Protein AF-A0A535NZN7-F1 (afdb_monomer)

Mean predicted aligned error: 20.56 Å

pLDDT: mean 83.6, std 20.11, range [24.36, 98.88]

Solvent-accessible surface area (backbone atoms only — not comparable to full-atom values): 48746 Å² total; per-residue (Å²): 132,80,66,88,77,75,82,63,79,83,74,86,73,78,84,73,89,71,86,74,63,75,72,78,72,82,86,74,90,74,81,87,81,87,76,75,78,69,93,85,67,79,84,33,34,29,26,36,32,52,48,38,70,80,40,71,68,46,73,64,89,68,45,60,45,61,46,70,46,54,80,37,36,31,31,56,41,34,50,53,21,38,31,72,43,17,72,84,35,65,32,33,37,22,24,13,75,89,27,46,68,56,59,65,80,41,54,92,70,45,44,80,29,64,29,85,65,87,47,34,59,27,46,43,55,55,41,34,58,82,72,57,56,93,75,39,51,25,34,37,38,35,57,28,41,24,55,62,46,56,29,67,60,54,41,47,35,46,52,49,17,66,73,73,65,23,49,28,14,39,36,32,33,42,37,98,72,47,79,76,46,28,22,56,42,59,42,100,83,68,39,55,46,33,52,38,46,54,82,73,43,52,77,79,48,67,71,42,40,37,24,53,52,61,36,38,23,34,32,35,72,56,46,72,65,52,62,78,72,53,65,56,39,93,77,74,61,32,22,47,50,53,52,52,36,46,63,29,52,86,68,64,24,38,37,55,45,54,43,75,66,79,71,41,69,55,64,51,56,33,66,64,52,44,53,55,49,40,55,54,53,44,46,55,52,45,50,52,42,44,76,62,41,29,46,60,77,32,53,88,44,44,43,62,17,77,63,42,45,75,36,45,55,20,35,36,30,42,48,24,38,39,29,51,70,17,35,38,27,40,54,15,35,43,29,49,57,18,37,37,31,48,22,41,37,28,31,55,19,39,39,26,35,22,42,36,29,42,24,39,37,37,39,47,24,38,39,29,50,48,19,39,37,30,54,60,19,37,39,26,38,53,15,37,36,14,33,46,22,35,34,28,47,16,38,40,21,40,40,21,38,28,59,30,37,25,39,39,37,37,26,43,36,28,34,52,17,37,49,19,41,53,22,32,40,44,24,66,79,88,86,56,78,32,53,31,41,35,29,37,46,21,40,44,20,40,37,21,39,39,40,42,64,34,42,38,27,40,49,12,35,38,34,52,45,15,70,41,78,59,66,39,58,60,62,37,77,47,73,49,59,83,86,85,81,80,84,76,84,85,78,84,80,87,84,85,90,82,86,81,87,82,84,86,85,87,86,87,81,89,86,89,88,91,86,86,86,82,84,90,81,91,87,86,88,78,89,78,84,88,82,91,74,94,76,90,74,83,86,73,77,60,64,67,61,54,51,51,44,53,50,38,29,52,52,32,14,53,41,39,18,39,52,42,4,54,72,66,45,58,66,72,61,39,52,52,36,38,73,74,63,35,73,40,27,55,41,40,52,62,41,65,77,41,49,70,62,43,49,51,48,41,52,53,50,41,55,50,38,57,49,51,43,53,53,52,43,60,66,60,50,22,60,60,47,19,73,55,36,51,75,38,79,90,39,44,89,47,17,61,64,53,20,42,54,52,50,53,54,54,48,51,54,47,37,47,47,58,13,37,50,48,28,36,53,56,10,67,76,37,19,67,65,37,23,44,61,45,29,56,64,48,55,53,46,50,57,72,48,34,68,61,50,54,53,51,53,52,52,50,54,57,52,33,51,76,72,72,54,80,75,74,95,66,89,71,80,44,75,66,56,49,49,55,52,45,55,53,26,42,78,68,68,75,38,55,74,68,56,44,49,32,52,50,28,60,65,44,34,68,76,41,41,39,65,81,69,34,52,44,49,94,74,61,72,66,43,57,68,81,54,52,73,63,59,57,48,52,51,37,67,73,69,63,45,63,62,36,47,24,16,58,92,46,78,56,40,64,74,17,31,37,44,49,76,77,52,52,74,67,73,76,46,96,80,67,83,82,71,65,58,80,78,63,44,39,84,68,43,80,45,56,38,84,40,34,43,49,61,48,53,52,48,30,61,73,72,71,48,59,59,36,40,24,24,42,101,86,63,40,52,46,23,32,41,46,53,63,62,66,43,32,67,36,74,44,88,79,80,55,102,80,64,75,84,77,64,62,64,46,69,75,50,100,91,43,60,51,70,122

Sequence (900 aa):
MPPFDEICPSFAGRRSRRAFSVTAAQRRPAAQYVTGPRPGAKPSAVAIVLAAGLGTRMRSVQPKLLHPLLGRPMLAYVLDAAAAAAPDHRPIVVVSPATAAIRHVLAGHADFATQDEPRGTGDAVRAALGSIPEGASEALVVNGDVPQLGAEVLARLLAVRRSTGSPMALTVVRTGTPGRLGRVVRAGDGAVERIVEAKDATPGELDLTEINAGLYAFDVPWLRRCIGDIQPSPATGELYLTGLVAMARDDGGAADVTVDDDGTLLGINDRAELADAERRMRGALNERWMVAGVTMIDPATAWIDTTVQLEPDVVLEPNVILRGSTRIGAGTRIGTGSQVVDSVIGRGCVVWASVLEGSELADDVEVGPFSHLRAGSSIGPGARLGNYAEVKNSRLGAGVQQHHMSYLGDADVGDRTNIGAGTITANYDGRSKHRTTIGEGVFLGVDTMLVAPLTVGDGAKTGAGAVVTRDVPPGKLAVGVPARMRDDRRRGGQHRDRERSGRRRASAGRAESRRPGPRATAGASRERRVAAGPGTFHVSLPITELLVIVLLTILEGFFVASEIALVSIRRSRVDQLVEEGRPSAQRVRRLLNDPGRFLAVIQLGLTFLGFFASAYAAVNLVSGLKGLLERVDVLRASAEGIALVVVTAILALFTIVFGELVPKTLALAHPERFALVLSSPVDLLARVLGPIVTVLTAITRAITRLFGADVPAEAQISAEELRLIVERGGEQGILEAEEEQMIHAVIELGERRVHEVMVPRIAIVALAADATFEEAIDTVVQEGHSRVPVYGTSIDEVVGILYAKDLLPFLKDSSDPRPPLRKLLRTPVFVPEGMSIDDLLHELQRRKVHLAIVLDEYGGTAGLVTIEDLLEEIVGEIQDEYDVEEPMVVRLSDDEARVD

Foldseek 3Di:
DDPPPPPCPPCPDDDDPDDWDWAAFDDDDDDDPPDDDDPPDDAAEEEEEEQADQLVQAVDLQRPQQDDFQFGGLLVLVQVLRCLLGVVDHHEYEHEPSNCVCCVVCPPRHHYFYDDDCQEDLSSVVRCLVVPDPRHQKYKYYYSQQSLDHSVLLNVLQVQCVVNVFQKAFEKEFAPPQDQFWAFDADPSRATQFTHTSQQDDPVRVNHRIGGLRIMMGRSVVSNVCSVVQAADPRPRGRYPRSVQNVRPSVRGYTYRYDYDPLSSDGDRYPVNVVVVSQVVLLVVLVVVVVQAEAEPDSSQERHHPQEEEHHQEYEYGNEAHHDNHYEEHVEYEEHLEYAYCEYAEYNEYAYCEYHYLEYEYELEYYDDCEYEYRLEYEEHNDYAYYQHYAENEYAYHHEYRHEREYHYQEYAYHLEYDAALHYEQQDPPPDGAYDYEYANEYEYHNEYHDPPEYEYACEYEYHVFYHDYYHYHNYYGYDDDDDDDDDDPDDDDDDDDDDDDDDDDDDDDDDDDDDDDDDDDDDDDDDDDDDDDDDDDLPPPVVLVVLLVVLLVQLLLLQLQLLLLVQDDPVVLVVVVVVVQVLSVLSVVCNLCVLLLVLLSVVSNVVSVVCSLVSQLPPVLVSQLVVQCVDVVCVVPSSVVSSVVSNVVSVVVSCVRSHDVSNVVCNVPSPVSSSVSSVVSSVSSVVCVVVSVVVVVVVVVVCVVVVDPDDPDPDQDLVNVLVVLVVCVVVVVDDVLRSQLVNLVSCLQVDWQLVQFAFPVRAAAAEQQDDLVVVLVSCVVVVDQKHFYAYPDQQRRAFIAGNVLSVVCVPDVPDDDDRVNVRGDHAAEDERGDGLVVVLVVCVVVVHFKHFYAYPVSGTGGMGGNVSSVCSNNPDDDDPPDDDPDQWAAPDPPDTDHD

Secondary structure (DSSP, 8-state):
---GGG------------------PPP--------PPPTTPPPEEEEEEE-----GGG--SS-GGGSEETTEEHHHHHHHHHHHHSTTS--EEEE-GGGTHHHHHTTTT-EEEE-SS---HHHHHHHHTTTS-TTEEEEEEEETT-TT--HHHHHHHHHHHHHHT-SEEEEEEE-S--TTSPEEEE-TTS-EEEEE-TTT--HHHHT--EEEEEEEEEEHHHHHHHGGGPPPPTTT----TTHHHHHTTTTT-EEEEEEE--SSSPPP-SHHHHHHHHHHHHHHHHHHHHHTT-EES-TTT-EE-TT-EE-TT-EE-TT-EEETT-EE-TT-EE-TT-EEES-EE-SS-EE-S-EEES-EE-TT-EE-SS-EEETT-EE-TT-EE-TTEEEES-EE-TT-EE-SSEEEESEEE-TT-BPPTTEEEE-B-SS-B--EEE-TT-BPPSS-EEESSEEE-TT-EE-TT-EE-S-B-TT-EE----PPPPPP------------------------------------------------------HHHHHHHHHHHHHHHHHHHHHHHHHSS-HHHHHHHHHTT-HHHHHHHHHHT-HHHHHHHHHHHHHHHHHHHHHHHHHHHHHHHHHHHTTSTTTTTTHHHHHHHHHHHHHHHHHIIIIIIHHHHHHHH-HHHHHHHHHHHHHHHHHHSHHHHHHHHHHHHHHHHHTT----SS-PPPHHHHHHHHHHHHHTTSS-HHHHHHHHHHHHTTT-BGGGTSEEGGG---EETT--HHHHHHHHHHS--SEEEEESSSTT-EEEEEEHHHHGGGGS-TTS-PPPGGGTPBPP-EEETTSBHHHHHHHHHHHT-SEEEEEPTTSSEEEEEESSHHHHHHH-----TT-----SEEE-SSS-EEE-

Nearest PDB structures (foldseek):
  1g97-assembly1_A  TM=9.567E-01  e=3.894E-43  Streptococcus pneumoniae
  1g95-assembly1_A  TM=9.535E-01  e=2.152E-41  Streptococcus pneumoniae
  1hm8-assembly1_A  TM=9.430E-01  e=3.818E-41  Streptococcus pneumoniae
  4aaw-assembly1_A  TM=9.426E-01  e=1.678E-40  Streptococcus pneumoniae
  1hm0-assembly1_A  TM=9.452E-01  e=1.440E-39  Streptococcus pneumoniae

Structure (mmCIF, N/CA/C/O backbone):
data_AF-A0A535NZN7-F1
#
_entry.id   AF-A0A535NZN7-F1
#
loop_
_atom_site.group_PDB
_atom_site.id
_atom_site.type_symbol
_atom_site.label_atom_id
_atom_site.label_alt_id
_atom_site.label_comp_id
_atom_site.label_asym_id
_atom_site.label_entity_id
_atom_site.label_seq_id
_atom_site.pdbx_PDB_ins_code
_atom_site.Cartn_x
_atom_site.Cartn_y
_atom_site.Cartn_z
_atom_site.occupancy
_atom_site.B_iso_or_equiv
_atom_site.auth_seq_id
_atom_site.auth_comp_id
_atom_site.auth_asym_id
_atom_site.auth_atom_id
_atom_site.pdbx_PDB_model_num
ATOM 1 N N . MET A 1 1 ? -3.893 -28.936 -6.905 1.00 28.48 1 MET A N 1
ATOM 2 C CA . MET A 1 1 ? -3.611 -29.141 -5.466 1.00 28.48 1 MET A CA 1
ATOM 3 C C . MET A 1 1 ? -4.919 -29.007 -4.695 1.00 28.48 1 MET A C 1
ATOM 5 O O . MET A 1 1 ? -5.840 -28.423 -5.263 1.00 28.48 1 MET A O 1
ATOM 9 N N . PRO A 1 2 ? -5.038 -29.583 -3.488 1.00 24.47 2 PRO A N 1
ATOM 10 C CA . PRO A 1 2 ? -6.211 -29.394 -2.631 1.00 24.47 2 PRO A CA 1
ATOM 11 C C . PRO A 1 2 ? -6.349 -27.933 -2.151 1.00 24.47 2 PRO A C 1
ATOM 13 O O . PRO A 1 2 ? -5.420 -27.143 -2.354 1.00 24.47 2 PRO A O 1
ATOM 16 N N . PRO A 1 3 ? -7.492 -27.552 -1.543 1.00 26.36 3 PRO A N 1
ATOM 17 C CA . PRO A 1 3 ? -7.652 -26.252 -0.890 1.00 26.36 3 PRO A CA 1
ATOM 18 C C . PRO A 1 3 ? -6.670 -26.052 0.279 1.00 26.36 3 PRO A C 1
ATOM 20 O O . PRO A 1 3 ? -5.997 -26.982 0.728 1.00 26.36 3 PRO A O 1
ATOM 23 N N . PHE A 1 4 ? -6.611 -24.810 0.767 1.00 32.03 4 PHE A N 1
ATOM 24 C CA . PHE A 1 4 ? -5.647 -24.310 1.761 1.00 32.03 4 PHE A CA 1
ATOM 25 C C . PHE A 1 4 ? -5.610 -25.123 3.075 1.00 32.03 4 PHE A C 1
ATOM 27 O O . PHE A 1 4 ? -4.596 -25.117 3.770 1.00 32.03 4 PHE A O 1
ATOM 34 N N . ASP A 1 5 ? -6.685 -25.850 3.393 1.00 33.69 5 ASP A N 1
ATOM 35 C CA . ASP A 1 5 ? -6.859 -26.614 4.634 1.00 33.69 5 ASP A CA 1
ATOM 36 C C . ASP A 1 5 ? -6.046 -27.922 4.709 1.00 33.69 5 ASP A C 1
ATOM 38 O O . ASP A 1 5 ? -5.740 -28.394 5.805 1.00 33.69 5 ASP A O 1
ATOM 42 N N . GLU A 1 6 ? -5.681 -28.539 3.574 1.00 28.28 6 GLU A N 1
ATOM 43 C CA . GLU A 1 6 ? -5.055 -29.877 3.586 1.00 28.28 6 GLU A CA 1
ATOM 44 C C . GLU A 1 6 ? -3.542 -29.871 3.873 1.00 28.28 6 GLU A C 1
ATOM 46 O O . GLU A 1 6 ? -2.980 -30.914 4.218 1.00 28.28 6 GLU A O 1
ATOM 51 N N . ILE A 1 7 ? -2.862 -28.718 3.822 1.00 29.36 7 ILE A N 1
ATOM 52 C CA . ILE A 1 7 ? -1.437 -28.610 4.198 1.00 29.36 7 ILE A CA 1
ATOM 53 C C . ILE A 1 7 ? -1.312 -28.338 5.706 1.00 29.36 7 ILE A C 1
ATOM 55 O O . ILE A 1 7 ? -0.723 -27.354 6.149 1.00 29.36 7 ILE A O 1
ATOM 59 N N . CYS A 1 8 ? -1.863 -29.248 6.516 1.00 24.36 8 CYS A N 1
ATOM 60 C CA . CYS A 1 8 ? -1.807 -29.186 7.978 1.00 24.36 8 CYS A CA 1
ATOM 61 C C . CYS A 1 8 ? -1.006 -30.359 8.592 1.00 24.36 8 CYS A C 1
ATOM 63 O O . CYS A 1 8 ? -1.569 -31.227 9.268 1.00 24.36 8 CYS A O 1
ATOM 65 N N . PRO A 1 9 ? 0.330 -30.419 8.396 1.00 25.59 9 PRO A N 1
ATOM 66 C CA . PRO A 1 9 ? 1.183 -31.278 9.208 1.00 25.59 9 PRO A CA 1
ATOM 67 C C . PRO A 1 9 ? 1.183 -30.742 10.647 1.00 25.59 9 PRO A C 1
ATOM 69 O O . PRO A 1 9 ? 1.600 -29.615 10.911 1.00 25.59 9 PRO A O 1
ATOM 72 N N . SER A 1 10 ? 0.704 -31.550 11.593 1.00 30.08 10 SER A N 1
ATOM 73 C CA . SER A 1 10 ? 0.429 -31.142 12.977 1.00 30.08 10 SER A CA 1
ATOM 74 C C . SER A 1 10 ? 1.696 -30.815 13.783 1.00 30.08 10 SER A C 1
ATOM 76 O O . SER A 1 10 ? 2.193 -31.613 14.581 1.00 30.08 10 SER A O 1
ATOM 78 N N . PHE A 1 11 ? 2.218 -29.597 13.614 1.00 26.78 11 PHE A N 1
ATOM 79 C CA . PHE A 1 11 ? 3.468 -29.146 14.228 1.00 26.78 11 PHE A CA 1
ATOM 80 C C . PHE A 1 11 ? 3.323 -28.774 15.715 1.00 26.78 11 PHE A C 1
ATOM 82 O O . PHE A 1 11 ? 3.565 -27.649 16.153 1.00 26.78 11 PHE A O 1
ATOM 89 N N . ALA A 1 12 ? 3.011 -29.774 16.542 1.00 30.22 12 ALA A N 1
ATOM 90 C CA . ALA A 1 12 ? 3.112 -29.732 18.002 1.00 30.22 12 ALA A CA 1
ATOM 91 C C . ALA A 1 12 ? 4.594 -29.699 18.466 1.00 30.22 12 ALA A C 1
ATOM 93 O O . ALA A 1 12 ? 5.047 -30.560 19.224 1.00 30.22 12 ALA A O 1
ATOM 94 N N . GLY A 1 13 ? 5.367 -28.723 17.965 1.00 24.48 13 GLY A N 1
ATOM 95 C CA . GLY A 1 13 ? 6.815 -28.844 17.741 1.00 24.48 13 GLY A CA 1
ATOM 96 C C . GLY A 1 13 ? 7.761 -28.085 18.679 1.00 24.48 13 GLY A C 1
ATOM 97 O O . GLY A 1 13 ? 8.919 -28.481 18.789 1.00 24.48 13 GLY A O 1
ATOM 98 N N . ARG A 1 14 ? 7.320 -27.052 19.415 1.00 26.22 14 ARG A N 1
ATOM 99 C CA . ARG A 1 14 ? 8.108 -26.458 20.523 1.00 26.22 14 ARG A CA 1
ATOM 100 C C . ARG A 1 14 ? 7.259 -26.215 21.768 1.00 26.22 14 ARG A C 1
ATOM 102 O O . ARG A 1 14 ? 6.905 -25.096 22.123 1.00 26.22 14 ARG A O 1
ATOM 109 N N . ARG A 1 15 ? 6.973 -27.311 22.476 1.00 31.02 15 ARG A N 1
ATOM 110 C CA . ARG A 1 15 ? 6.325 -27.303 23.795 1.00 31.02 15 ARG A CA 1
ATOM 111 C C . ARG A 1 15 ? 7.177 -26.571 24.840 1.00 31.02 15 ARG A C 1
ATOM 113 O O . ARG A 1 15 ? 7.967 -27.202 25.540 1.00 31.02 15 ARG A O 1
ATOM 120 N N . SER A 1 16 ? 6.923 -25.282 25.053 1.00 27.55 16 SER A N 1
ATOM 121 C CA . SER A 1 16 ? 7.074 -24.739 26.405 1.00 27.55 16 SER A CA 1
ATOM 122 C C . SER A 1 16 ? 5.858 -25.181 27.228 1.00 27.55 16 SER A C 1
ATOM 124 O O . SER A 1 16 ? 4.718 -24.900 26.864 1.00 27.55 16 SER A O 1
ATOM 126 N N . ARG A 1 17 ? 6.075 -25.931 28.317 1.00 30.11 17 ARG A N 1
ATOM 127 C CA . ARG A 1 17 ? 5.025 -26.220 29.310 1.00 30.11 17 ARG A CA 1
ATOM 128 C C . ARG A 1 17 ? 4.815 -24.965 30.168 1.00 30.11 17 ARG A C 1
ATOM 130 O O . ARG A 1 17 ? 5.289 -24.917 31.299 1.00 30.11 17 ARG A O 1
ATOM 137 N N . ARG A 1 18 ? 4.172 -23.933 29.613 1.00 35.53 18 ARG A N 1
ATOM 138 C CA . ARG A 1 18 ? 3.761 -22.747 30.384 1.00 35.53 18 ARG A CA 1
ATOM 139 C C . ARG A 1 18 ? 2.567 -23.089 31.276 1.00 35.53 18 ARG A C 1
ATOM 141 O O . ARG A 1 18 ? 1.768 -23.971 30.957 1.00 35.53 18 ARG A O 1
ATOM 148 N N . ALA A 1 19 ? 2.521 -22.460 32.445 1.00 31.59 19 ALA A N 1
ATOM 149 C CA . ALA A 1 19 ? 1.687 -22.891 33.558 1.00 31.59 19 ALA A CA 1
ATOM 150 C C . ALA A 1 19 ? 0.291 -22.256 33.499 1.00 31.59 19 ALA A C 1
ATOM 152 O O . ALA A 1 19 ? 0.019 -21.264 34.166 1.00 31.59 19 ALA A O 1
ATOM 153 N N . PHE A 1 20 ? -0.610 -22.858 32.722 1.00 35.34 20 PHE A N 1
ATOM 154 C CA . PHE A 1 20 ? -2.023 -22.489 32.754 1.00 35.34 20 PHE A CA 1
ATOM 155 C C . PHE A 1 20 ? -2.648 -22.847 34.111 1.00 35.34 20 PHE A C 1
ATOM 157 O O . PHE A 1 20 ? -2.854 -24.025 34.412 1.00 35.34 20 PHE A O 1
ATOM 164 N N . SER A 1 21 ? -2.987 -21.840 34.915 1.00 40.53 21 SER A N 1
ATOM 165 C CA . SER A 1 21 ? -3.840 -22.009 36.092 1.00 40.53 21 SER A CA 1
ATOM 166 C C . SER A 1 21 ? -5.306 -22.188 35.685 1.00 40.53 21 SER A C 1
ATOM 168 O O . SER A 1 21 ? -5.781 -21.563 34.736 1.00 40.53 21 SER A O 1
ATOM 170 N N . VAL A 1 22 ? -6.027 -23.030 36.426 1.00 39.91 22 VAL A N 1
ATOM 171 C CA . VAL A 1 22 ? -7.493 -23.127 36.396 1.00 39.91 22 VAL A CA 1
ATOM 172 C C . VAL A 1 22 ? -7.965 -23.028 37.840 1.00 39.91 22 VAL A C 1
ATOM 174 O O . VAL A 1 22 ? -7.614 -23.878 38.659 1.00 39.91 22 VAL A O 1
ATOM 177 N N . THR A 1 23 ? -8.732 -21.987 38.150 1.00 42.59 23 THR A N 1
ATOM 178 C CA . THR A 1 23 ? -9.218 -21.708 39.505 1.00 42.59 23 THR A CA 1
ATOM 179 C C . THR A 1 23 ? -10.676 -22.141 39.600 1.00 42.59 23 THR A C 1
ATOM 181 O O . THR A 1 23 ? -11.542 -21.560 38.955 1.00 42.59 23 THR A O 1
ATOM 184 N N . ALA A 1 24 ? -10.957 -23.186 40.380 1.00 35.50 24 ALA A N 1
ATOM 185 C CA . ALA A 1 24 ? -12.314 -23.677 40.608 1.00 35.50 24 ALA A CA 1
ATOM 186 C C . ALA A 1 24 ? -12.767 -23.326 42.031 1.00 35.50 24 ALA A C 1
ATOM 188 O O . ALA A 1 24 ? -12.126 -23.734 43.002 1.00 35.50 24 ALA A O 1
ATOM 189 N N . ALA A 1 25 ? -13.874 -22.589 42.152 1.00 35.78 25 ALA A N 1
ATOM 190 C CA . ALA A 1 25 ? -14.453 -22.222 43.442 1.00 35.78 25 ALA A CA 1
ATOM 191 C C . ALA A 1 25 ? -14.881 -23.468 44.242 1.00 35.78 25 ALA A C 1
ATOM 193 O O . ALA A 1 25 ? -15.381 -24.452 43.686 1.00 35.78 25 ALA A O 1
ATOM 194 N N . GLN A 1 26 ? -14.702 -23.440 45.566 1.00 37.19 26 GLN A N 1
ATOM 195 C CA . GLN A 1 26 ? -15.138 -24.545 46.421 1.00 37.19 26 GLN A CA 1
ATOM 196 C C . GLN A 1 26 ? -16.661 -24.524 46.624 1.00 37.19 26 GLN A C 1
ATOM 198 O O . GLN A 1 26 ? -17.282 -23.480 46.805 1.00 37.19 26 GLN A O 1
ATOM 203 N N . ARG A 1 27 ? -17.272 -25.713 46.575 1.00 33.03 27 ARG A N 1
ATOM 204 C CA . ARG A 1 27 ? -18.727 -25.891 46.458 1.00 33.03 27 ARG A CA 1
ATOM 205 C C . ARG A 1 27 ? -19.536 -25.261 47.600 1.00 33.03 27 ARG A C 1
ATOM 207 O O . ARG A 1 27 ? -19.363 -25.620 48.763 1.00 33.03 27 ARG A O 1
ATOM 214 N N . ARG A 1 28 ? -20.595 -24.542 47.221 1.00 29.34 28 ARG A N 1
ATOM 215 C CA . ARG A 1 28 ? -21.899 -24.591 47.905 1.00 29.34 28 ARG A CA 1
ATOM 216 C C . ARG A 1 28 ? -22.929 -25.270 46.984 1.00 29.34 28 ARG A C 1
ATOM 218 O O . ARG A 1 28 ? -22.780 -25.183 45.767 1.00 29.34 28 ARG A O 1
ATOM 225 N N . PRO A 1 29 ? -23.938 -25.982 47.519 1.00 31.56 29 PRO A N 1
ATOM 226 C CA . PRO A 1 29 ? -24.960 -26.624 46.697 1.00 31.56 29 PRO A CA 1
ATOM 227 C C . PRO A 1 29 ? -26.000 -25.598 46.221 1.00 31.56 29 PRO A C 1
ATOM 229 O O . PRO A 1 29 ? -26.839 -25.158 47.004 1.00 31.56 29 PRO A O 1
ATOM 232 N N . ALA A 1 30 ? -25.953 -25.236 44.938 1.00 32.09 30 ALA A N 1
ATOM 233 C CA . ALA A 1 30 ? -27.039 -24.516 44.273 1.00 32.09 30 ALA A CA 1
ATOM 234 C C . ALA A 1 30 ? -28.252 -25.441 44.031 1.00 32.09 30 ALA A C 1
ATOM 236 O O . ALA A 1 30 ? -28.122 -26.669 44.003 1.00 32.09 30 ALA A O 1
ATOM 237 N N . ALA A 1 31 ? -29.441 -24.853 43.871 1.00 34.09 31 ALA A N 1
ATOM 238 C CA . ALA A 1 31 ? -30.677 -25.596 43.629 1.00 34.09 31 ALA A CA 1
ATOM 239 C C . ALA A 1 31 ? -30.702 -26.261 42.236 1.00 34.09 31 ALA A C 1
ATOM 241 O O . ALA A 1 31 ? -30.048 -25.813 41.296 1.00 34.09 31 ALA A O 1
ATOM 242 N N . GLN A 1 32 ? -31.477 -27.340 42.094 1.00 33.91 32 GLN A N 1
ATOM 243 C CA . GLN A 1 32 ? -31.558 -28.107 40.848 1.00 33.91 32 GLN A CA 1
ATOM 244 C C . GLN A 1 32 ? -32.383 -27.377 39.772 1.00 33.91 32 GLN A C 1
ATOM 246 O O . GLN A 1 32 ? -33.601 -27.541 39.702 1.00 33.91 32 GLN A O 1
ATOM 251 N N . TYR A 1 33 ? -31.722 -26.648 38.873 1.00 35.91 33 TYR A N 1
ATOM 252 C CA . TYR A 1 33 ? -32.326 -26.228 37.605 1.00 35.91 33 TYR A CA 1
ATOM 253 C C . TYR A 1 33 ? -32.418 -27.424 36.640 1.00 35.91 33 TYR A C 1
ATOM 255 O O . TYR A 1 33 ? -31.472 -27.758 35.927 1.00 35.91 33 TYR A O 1
ATOM 263 N N . VAL A 1 34 ? -33.565 -28.112 36.638 1.00 36.50 34 VAL A N 1
ATOM 264 C CA . VAL A 1 34 ? -33.799 -29.307 35.808 1.00 36.50 34 VAL A CA 1
ATOM 265 C C . VAL A 1 34 ? -34.326 -28.935 34.416 1.00 36.50 34 VAL A C 1
ATOM 267 O O . VAL A 1 34 ? -35.507 -29.095 34.126 1.00 36.50 34 VAL A O 1
ATOM 270 N N . THR A 1 35 ? -33.423 -28.519 33.525 1.00 38.19 35 THR A N 1
ATOM 271 C CA . THR A 1 35 ? -33.600 -28.602 32.057 1.00 38.19 35 THR A CA 1
ATOM 272 C C . THR A 1 35 ? -32.279 -28.968 31.373 1.00 38.19 35 THR A C 1
ATOM 274 O O . THR A 1 35 ? -31.781 -28.251 30.509 1.00 38.19 35 THR A O 1
ATOM 277 N N . GLY A 1 36 ? -31.675 -30.088 31.782 1.00 34.31 36 GLY A N 1
ATOM 278 C CA . GLY A 1 36 ? -30.500 -30.630 31.095 1.00 34.31 36 GLY A CA 1
ATOM 279 C C . GLY A 1 36 ? -30.833 -31.099 29.664 1.00 34.31 36 GLY A C 1
ATOM 280 O O . GLY A 1 36 ? -31.964 -31.535 29.425 1.00 34.31 36 GLY A O 1
ATOM 281 N N . PRO A 1 37 ? -29.877 -31.061 28.713 1.00 35.00 37 PRO A N 1
ATOM 282 C CA . PRO A 1 37 ? -30.077 -31.600 27.368 1.00 35.00 37 PRO A CA 1
ATOM 283 C C . PRO A 1 37 ? -30.476 -33.083 27.376 1.00 35.00 37 PRO A C 1
ATOM 285 O O . PRO A 1 37 ? -30.127 -33.834 28.290 1.00 35.00 37 PRO A O 1
ATOM 288 N N . ARG A 1 38 ? -31.162 -33.535 26.316 1.00 36.06 38 ARG A N 1
ATOM 289 C CA . ARG A 1 38 ? -31.462 -34.965 26.119 1.00 36.06 38 ARG A CA 1
ATOM 290 C C . ARG A 1 38 ? -30.154 -35.781 26.146 1.00 36.06 38 ARG A C 1
ATOM 292 O O . ARG A 1 38 ? -29.241 -35.438 25.389 1.00 36.06 38 ARG A O 1
ATOM 299 N N . PRO A 1 39 ? -30.053 -36.867 26.941 1.00 33.66 39 PRO A N 1
ATOM 300 C CA . PRO A 1 39 ? -28.844 -37.686 26.987 1.00 33.66 39 PRO A CA 1
ATOM 301 C C . PRO A 1 39 ? -28.480 -38.226 25.597 1.00 33.66 39 PRO A C 1
ATOM 303 O O . PRO A 1 39 ? -29.233 -39.007 25.019 1.00 33.66 39 PRO A O 1
ATOM 306 N N . GLY A 1 40 ? -27.333 -37.797 25.063 1.00 42.19 40 GLY A N 1
ATOM 307 C CA . GLY A 1 40 ? -26.811 -38.226 23.758 1.00 42.19 40 GLY A CA 1
ATOM 308 C C . GLY A 1 40 ? -26.597 -37.108 22.730 1.00 42.19 40 GLY A C 1
ATOM 309 O O . GLY A 1 40 ? -25.853 -37.322 21.777 1.00 42.19 40 GLY A O 1
ATOM 310 N N . ALA A 1 41 ? -27.172 -35.915 22.916 1.00 49.22 41 ALA A N 1
ATOM 311 C CA . ALA A 1 41 ? -26.840 -34.763 22.074 1.00 49.22 41 ALA A CA 1
ATOM 312 C C . ALA A 1 41 ? -25.484 -34.154 22.485 1.00 49.22 41 ALA A C 1
ATOM 314 O O . ALA A 1 41 ? -25.242 -33.927 23.673 1.00 49.22 41 ALA A O 1
ATOM 315 N N . LYS A 1 42 ? -24.611 -33.842 21.514 1.00 61.03 42 LYS A N 1
ATOM 316 C CA . LYS A 1 42 ? -23.517 -32.884 21.750 1.00 61.03 42 LYS A CA 1
ATOM 317 C C . LYS A 1 42 ? -24.134 -31.498 22.010 1.00 61.03 42 LYS A C 1
ATOM 319 O O . LYS A 1 42 ? -25.072 -31.143 21.297 1.00 61.03 42 LYS A O 1
ATOM 324 N N . PRO A 1 43 ? -23.618 -30.706 22.966 1.00 69.12 43 PRO A N 1
ATOM 325 C CA . PRO A 1 43 ? -24.004 -29.306 23.084 1.00 69.12 43 PRO A CA 1
ATOM 326 C C . PRO A 1 43 ? -23.454 -28.524 21.883 1.00 69.12 43 PRO A C 1
ATOM 328 O O . PRO A 1 43 ? -22.235 -28.452 21.701 1.00 69.12 43 PRO A O 1
ATOM 331 N N . SER A 1 44 ? -24.356 -27.975 21.068 1.00 90.44 44 SER A N 1
ATOM 332 C CA . SER A 1 44 ? -24.010 -27.070 19.967 1.00 90.44 44 SER A CA 1
ATOM 333 C C . SER A 1 44 ? -23.682 -25.681 20.512 1.00 90.44 44 SER A C 1
ATOM 335 O O . SER A 1 44 ? -24.307 -25.221 21.480 1.00 90.44 44 SER A O 1
ATOM 337 N N . ALA A 1 45 ? -22.728 -25.014 19.867 1.00 94.31 45 ALA A N 1
ATOM 338 C CA . ALA A 1 45 ? -22.345 -23.640 20.150 1.00 94.31 45 ALA A CA 1
ATOM 339 C C . ALA A 1 45 ? -22.519 -22.760 18.904 1.00 94.31 45 ALA A C 1
ATOM 341 O O . ALA A 1 45 ? -22.315 -23.213 17.781 1.00 94.31 45 ALA A O 1
ATOM 342 N N . VAL A 1 46 ? -22.851 -21.487 19.114 1.00 96.75 46 VAL A N 1
ATOM 343 C CA . VAL A 1 46 ? -22.784 -20.429 18.096 1.00 96.75 46 VAL A CA 1
ATOM 344 C C . VAL A 1 46 ? -21.817 -19.340 18.560 1.00 96.75 46 VAL A C 1
ATOM 346 O O . VAL A 1 46 ? -21.642 -19.141 19.763 1.00 96.75 46 VAL A O 1
ATOM 349 N N . ALA A 1 47 ? -21.179 -18.632 17.632 1.00 97.69 47 ALA A N 1
ATOM 350 C CA . ALA A 1 47 ? -20.357 -17.467 17.950 1.00 97.69 47 ALA A CA 1
ATOM 351 C C . ALA A 1 47 ? -21.109 -16.163 17.663 1.00 97.69 47 ALA A C 1
ATOM 353 O O . ALA A 1 47 ? -21.795 -16.052 16.653 1.00 97.69 47 ALA A O 1
ATOM 354 N N . ILE A 1 48 ? -20.950 -15.171 18.536 1.00 98.19 48 ILE A N 1
ATOM 355 C CA . ILE A 1 48 ? -21.490 -13.817 18.407 1.00 98.19 48 ILE A CA 1
ATOM 356 C C . ILE A 1 48 ? -20.300 -12.856 18.382 1.00 98.19 48 ILE A C 1
ATOM 358 O O . ILE A 1 48 ? -19.511 -12.812 19.328 1.00 98.19 48 ILE A O 1
ATOM 362 N N . VAL A 1 49 ? -20.158 -12.102 17.296 1.00 97.81 49 VAL A N 1
ATOM 363 C CA . VAL A 1 49 ? -19.002 -11.239 17.035 1.00 97.81 49 VAL A CA 1
ATOM 364 C C . VAL A 1 49 ? -19.436 -9.779 17.088 1.00 97.81 49 VAL A C 1
ATOM 366 O O . VAL A 1 49 ? -20.274 -9.337 16.301 1.00 97.81 49 VAL A O 1
ATOM 369 N N . LEU A 1 50 ? -18.884 -9.021 18.034 1.00 96.56 50 LEU A N 1
ATOM 370 C CA . LEU A 1 50 ? -19.292 -7.639 18.286 1.00 96.56 50 LEU A CA 1
ATOM 371 C C . LEU A 1 50 ? -18.610 -6.685 17.291 1.00 96.56 50 LEU A C 1
ATOM 373 O O . LEU A 1 50 ? -17.399 -6.470 17.364 1.00 96.56 50 LEU A O 1
ATOM 377 N N . ALA A 1 51 ? -19.398 -6.115 16.370 1.00 95.38 51 ALA A N 1
ATOM 378 C CA . ALA A 1 51 ? -18.934 -5.287 15.248 1.00 95.38 51 ALA A CA 1
ATOM 379 C C . ALA A 1 51 ? -19.671 -3.935 15.082 1.00 95.38 51 ALA A C 1
ATOM 381 O O . ALA A 1 51 ? -19.414 -3.189 14.137 1.00 95.38 51 ALA A O 1
ATOM 382 N N . ALA A 1 52 ? -20.565 -3.589 16.011 1.00 90.94 52 ALA A N 1
ATOM 383 C CA . ALA A 1 52 ? -21.405 -2.388 15.978 1.00 90.94 52 ALA A CA 1
ATOM 384 C C . ALA A 1 52 ? -20.686 -1.094 16.420 1.00 90.94 52 ALA A C 1
ATOM 386 O O . ALA A 1 52 ? -21.221 0.005 16.269 1.00 90.94 52 ALA A O 1
ATOM 387 N N . GLY A 1 53 ? -19.483 -1.209 16.996 1.00 85.25 53 GLY A N 1
ATOM 388 C CA . GLY A 1 53 ? -18.754 -0.092 17.596 1.00 85.25 53 GLY A CA 1
ATOM 389 C C . GLY A 1 53 ? -18.101 0.843 16.572 1.00 85.25 53 GLY A C 1
ATOM 390 O O . GLY A 1 53 ? -17.241 0.418 15.806 1.00 85.25 53 GLY A O 1
ATOM 391 N N . LEU A 1 54 ? -18.427 2.138 16.657 1.00 80.88 54 LEU A N 1
ATOM 392 C CA . LEU A 1 54 ? -18.046 3.206 15.710 1.00 80.88 54 LEU A CA 1
ATOM 393 C C . LEU A 1 54 ? -16.537 3.373 15.435 1.00 80.88 54 LEU A C 1
ATOM 395 O O . LEU A 1 54 ? -16.157 4.030 14.475 1.00 80.88 54 LEU A O 1
ATOM 399 N N . GLY A 1 55 ? -15.653 2.846 16.289 1.00 86.62 55 GLY A N 1
ATOM 400 C CA . GLY A 1 55 ? -14.213 2.797 16.004 1.00 86.62 55 GLY A CA 1
ATOM 401 C C . GLY A 1 55 ? -13.493 4.149 15.868 1.00 86.62 55 GLY A C 1
ATOM 402 O O . GLY A 1 55 ? -12.377 4.171 15.361 1.00 86.62 55 GLY A O 1
ATOM 403 N N . THR A 1 56 ? -14.077 5.255 16.345 1.00 87.81 56 THR A N 1
ATOM 404 C CA . THR A 1 56 ? -13.663 6.658 16.087 1.00 87.81 56 THR A CA 1
ATOM 405 C C . THR A 1 56 ? -12.174 6.989 16.279 1.00 87.81 56 THR A C 1
ATOM 407 O O . THR A 1 56 ? -11.663 7.921 15.659 1.00 87.81 56 THR A O 1
ATOM 410 N N . ARG A 1 57 ? -11.442 6.219 17.095 1.00 89.81 57 ARG A N 1
ATOM 411 C CA . ARG A 1 57 ? -9.980 6.333 17.259 1.00 89.81 57 ARG A CA 1
ATOM 412 C C . ARG A 1 57 ? -9.180 6.012 15.984 1.00 89.81 57 ARG A C 1
ATOM 414 O O . ARG A 1 57 ? -8.076 6.530 15.848 1.00 89.81 57 ARG A O 1
ATOM 421 N N . MET A 1 58 ? -9.742 5.261 15.034 1.00 93.50 58 MET A N 1
ATOM 422 C CA . MET A 1 58 ? -9.124 4.979 13.729 1.00 93.50 58 MET A CA 1
ATOM 423 C C . MET A 1 58 ? -8.982 6.214 12.834 1.00 93.50 58 MET A C 1
ATOM 425 O O . MET A 1 58 ? -8.086 6.227 11.988 1.00 93.50 58 MET A O 1
ATOM 429 N N . ARG A 1 59 ? -9.861 7.220 13.008 1.00 92.81 59 ARG A N 1
ATOM 430 C CA . ARG A 1 59 ? -10.021 8.389 12.118 1.00 92.81 59 ARG A CA 1
ATOM 431 C C . ARG A 1 59 ? -10.088 7.952 10.649 1.00 92.81 59 ARG A C 1
ATOM 433 O O . ARG A 1 59 ? -9.099 8.009 9.921 1.00 92.81 59 ARG A O 1
ATOM 440 N N . SER A 1 60 ? -11.228 7.388 10.271 1.00 91.94 60 SER A N 1
ATOM 441 C CA . SER A 1 60 ? -11.461 6.736 8.981 1.00 91.94 60 SER A CA 1
ATOM 442 C C . SER A 1 60 ? -12.955 6.776 8.668 1.00 91.94 60 SER A C 1
ATOM 444 O O . SER A 1 60 ? -13.749 6.608 9.597 1.00 91.94 60 SER A O 1
ATOM 446 N N . VAL A 1 61 ? -13.321 6.969 7.399 1.00 89.81 61 VAL A N 1
ATOM 447 C CA . VAL A 1 61 ? -14.696 6.762 6.907 1.00 89.81 61 VAL A CA 1
ATOM 448 C C . VAL A 1 61 ? -15.003 5.261 6.877 1.00 89.81 61 VAL A C 1
ATOM 450 O O . VAL A 1 61 ? -16.048 4.815 7.349 1.00 89.81 61 VAL A O 1
ATOM 453 N N . GLN A 1 62 ? -14.039 4.452 6.424 1.00 91.56 62 GLN A N 1
ATOM 454 C CA . GLN A 1 62 ? -14.143 2.996 6.434 1.00 91.56 62 GLN A CA 1
ATOM 455 C C . GLN A 1 62 ? -14.277 2.445 7.874 1.00 91.56 62 GLN A C 1
ATOM 457 O O . GLN A 1 62 ? -13.424 2.737 8.722 1.00 91.56 62 GLN A O 1
ATOM 462 N N . PRO A 1 63 ? -15.275 1.579 8.162 1.00 93.69 63 PRO A N 1
ATOM 463 C CA . PRO A 1 63 ? -15.446 0.955 9.473 1.00 93.69 63 PRO A CA 1
ATOM 464 C C . PRO A 1 63 ? -14.189 0.231 9.974 1.00 93.69 63 PRO A C 1
ATOM 466 O O . PRO A 1 63 ? -13.575 -0.546 9.240 1.00 93.69 63 PRO A O 1
ATOM 469 N N . LYS A 1 64 ? -13.854 0.412 11.264 1.00 95.56 64 LYS A N 1
ATOM 470 C CA . LYS A 1 64 ? -12.631 -0.118 11.918 1.00 95.56 64 LYS A CA 1
ATOM 471 C C . LYS A 1 64 ? -12.282 -1.557 11.522 1.00 95.56 64 LYS A C 1
ATOM 473 O O . LYS A 1 64 ? -11.124 -1.866 11.268 1.00 95.56 64 LYS A O 1
ATOM 478 N N . LEU A 1 65 ? -13.285 -2.429 11.492 1.00 96.12 65 LEU A N 1
ATOM 479 C CA . LEU A 1 65 ? -13.110 -3.873 11.332 1.00 96.12 65 LEU A CA 1
ATOM 480 C C . LEU A 1 65 ? -12.941 -4.324 9.870 1.00 96.12 65 LEU A C 1
ATOM 482 O O . LEU A 1 65 ? -12.629 -5.490 9.623 1.00 96.12 65 LEU A O 1
ATOM 486 N N . LEU A 1 66 ? -13.121 -3.404 8.917 1.00 96.12 66 LEU A N 1
ATOM 487 C CA . LEU A 1 66 ? -12.827 -3.613 7.500 1.00 96.12 66 LEU A CA 1
ATOM 488 C C . LEU A 1 66 ? -11.403 -3.197 7.114 1.00 96.12 66 LEU A C 1
ATOM 490 O O . LEU A 1 66 ? -10.963 -3.541 6.022 1.00 96.12 66 LEU A O 1
ATOM 494 N N . HIS A 1 67 ? -10.661 -2.503 7.991 1.00 96.75 67 HIS A N 1
ATOM 495 C CA . HIS A 1 67 ? -9.251 -2.197 7.728 1.00 96.75 67 HIS A CA 1
ATOM 496 C C . HIS A 1 67 ? -8.461 -3.488 7.443 1.00 96.75 67 HIS A C 1
ATOM 498 O O . HIS A 1 67 ? -8.599 -4.460 8.199 1.00 96.75 67 HIS A O 1
ATOM 504 N N . PRO A 1 68 ? -7.667 -3.520 6.357 1.00 94.88 68 PRO A N 1
ATOM 505 C CA . PRO A 1 68 ? -6.960 -4.719 5.950 1.00 94.88 68 PRO A CA 1
ATOM 506 C C . PRO A 1 68 ? -5.751 -4.996 6.847 1.00 94.88 68 PRO A C 1
ATOM 508 O O . PRO A 1 68 ? -5.114 -4.086 7.376 1.00 94.88 68 PRO A O 1
ATOM 511 N N . LEU A 1 69 ? -5.432 -6.280 6.961 1.00 95.00 69 LEU A N 1
ATOM 512 C CA . LEU A 1 69 ? -4.180 -6.827 7.468 1.00 95.00 69 LEU A CA 1
ATOM 513 C C . LEU A 1 69 ? -3.796 -7.967 6.521 1.00 95.00 69 LEU A C 1
ATOM 515 O O . LEU A 1 69 ? -4.581 -8.907 6.372 1.00 95.00 69 LEU A O 1
ATOM 519 N N . LEU A 1 70 ? -2.627 -7.899 5.875 1.00 95.56 70 LEU A N 1
ATOM 520 C CA . LEU A 1 70 ? -2.123 -8.957 4.972 1.00 95.56 70 LEU A CA 1
ATOM 521 C C . LEU A 1 70 ? -3.178 -9.458 3.953 1.00 95.56 70 LEU A C 1
ATOM 523 O O . LEU A 1 70 ? -3.467 -10.660 3.862 1.00 95.56 70 LEU A O 1
ATOM 527 N N . GLY A 1 71 ? -3.811 -8.515 3.251 1.00 92.81 71 GLY A N 1
ATOM 528 C CA . GLY A 1 71 ? -4.781 -8.766 2.178 1.00 92.81 71 GLY A CA 1
ATOM 529 C C . GLY A 1 71 ? -6.220 -9.067 2.611 1.00 92.81 71 GLY A C 1
ATOM 530 O O . GLY A 1 71 ? -7.080 -9.226 1.749 1.00 92.81 71 GLY A O 1
ATOM 531 N N . ARG A 1 72 ? -6.526 -9.150 3.916 1.00 94.12 72 ARG A N 1
ATOM 532 C CA . ARG A 1 72 ? -7.879 -9.488 4.411 1.00 94.12 72 ARG A CA 1
ATOM 533 C C . ARG A 1 72 ? -8.390 -8.492 5.460 1.00 94.12 72 ARG A C 1
ATOM 535 O O . ARG A 1 72 ? -7.590 -8.026 6.272 1.00 94.12 72 ARG A O 1
ATOM 542 N N . PRO A 1 73 ? -9.705 -8.192 5.507 1.00 95.62 73 PRO A N 1
ATOM 543 C CA . PRO A 1 73 ? -10.315 -7.415 6.587 1.00 95.62 73 PRO A CA 1
ATOM 544 C C . PRO A 1 73 ? -9.997 -7.983 7.975 1.00 95.62 73 PRO A C 1
ATOM 546 O O . PRO A 1 73 ? -10.081 -9.195 8.176 1.00 95.62 73 PRO A O 1
ATOM 549 N N . MET A 1 74 ? -9.716 -7.116 8.952 1.00 95.56 74 MET A N 1
ATOM 550 C CA . MET A 1 74 ? -9.463 -7.487 10.355 1.00 95.56 74 MET A CA 1
ATOM 551 C C . MET A 1 74 ? -10.497 -8.485 10.913 1.00 95.56 74 MET A C 1
ATOM 553 O O . MET A 1 74 ? -10.130 -9.466 11.559 1.00 95.56 74 MET A O 1
ATOM 557 N N . LEU A 1 75 ? -11.782 -8.270 10.612 1.00 96.50 75 LEU A N 1
ATOM 558 C CA . LEU A 1 75 ? -12.882 -9.124 11.066 1.00 96.50 75 LEU A CA 1
ATOM 559 C C . LEU A 1 75 ? -12.839 -10.550 10.498 1.00 96.50 75 LEU A C 1
ATOM 561 O O . LEU A 1 75 ? -13.289 -11.477 11.168 1.00 96.50 75 LEU A O 1
ATOM 565 N N . ALA A 1 76 ? -12.290 -10.754 9.296 1.00 95.69 76 ALA A N 1
ATOM 566 C CA . ALA A 1 76 ? -12.259 -12.068 8.652 1.00 95.69 76 ALA A CA 1
ATOM 567 C C . ALA A 1 76 ? -11.443 -13.081 9.474 1.00 95.69 76 ALA A C 1
ATOM 569 O O . ALA A 1 76 ? -11.877 -14.213 9.660 1.00 95.69 76 ALA A O 1
ATOM 570 N N . TYR A 1 77 ? -10.330 -12.645 10.069 1.00 95.56 77 TYR A N 1
ATOM 571 C CA . TYR A 1 77 ? -9.526 -13.467 10.979 1.00 95.56 77 TYR A CA 1
ATOM 572 C C . TYR A 1 77 ? -10.303 -13.904 12.234 1.00 95.56 77 TYR A C 1
ATOM 574 O O . TYR A 1 77 ? -10.170 -15.040 12.690 1.00 95.56 77 TYR A O 1
ATOM 582 N N . VAL A 1 78 ? -11.151 -13.022 12.776 1.00 96.31 78 VAL A N 1
ATOM 583 C CA . VAL A 1 78 ? -12.015 -13.341 13.925 1.00 96.31 78 VAL A CA 1
ATOM 584 C C . VAL A 1 78 ? -13.130 -14.310 13.519 1.00 96.31 78 VAL A C 1
ATOM 586 O O . VAL A 1 78 ? -13.454 -15.208 14.295 1.00 96.31 78 VAL A O 1
ATOM 589 N N . LEU A 1 79 ? -13.683 -14.181 12.305 1.00 96.56 79 LEU A N 1
ATOM 590 C CA . LEU A 1 79 ? -14.663 -15.131 11.765 1.00 96.56 79 LEU A CA 1
ATOM 591 C C . LEU A 1 79 ? -14.067 -16.530 11.572 1.00 96.56 79 LEU A C 1
ATOM 593 O O . LEU A 1 79 ? -14.691 -17.496 12.009 1.00 96.56 79 LEU A O 1
ATOM 597 N N . ASP A 1 80 ? -12.865 -16.642 10.999 1.00 94.81 80 ASP A N 1
ATOM 598 C CA . ASP A 1 80 ? -12.171 -17.925 10.826 1.00 94.81 80 ASP A CA 1
ATOM 599 C C . ASP A 1 80 ? -11.981 -18.630 12.185 1.00 94.81 80 ASP A C 1
ATOM 601 O O . ASP A 1 80 ? -12.334 -19.801 12.354 1.00 94.81 80 ASP A O 1
ATOM 605 N N . ALA A 1 81 ? -11.476 -17.899 13.188 1.00 95.56 81 ALA A N 1
ATOM 606 C CA . ALA A 1 81 ? -11.246 -18.423 14.534 1.00 95.56 81 ALA A CA 1
ATOM 607 C C . ALA A 1 81 ? -12.550 -18.807 15.256 1.00 95.56 81 ALA A C 1
ATOM 609 O O . ALA A 1 81 ? -12.606 -19.824 15.953 1.00 95.56 81 ALA A O 1
ATOM 610 N N . ALA A 1 82 ? -13.610 -18.014 15.078 1.00 95.38 82 ALA A N 1
ATOM 611 C CA . ALA A 1 82 ? -14.929 -18.267 15.644 1.00 95.38 82 ALA A CA 1
ATOM 612 C C . ALA A 1 82 ? -15.598 -19.505 15.023 1.00 95.38 82 ALA A C 1
ATOM 614 O O . ALA A 1 82 ? -16.085 -20.366 15.758 1.00 95.38 82 ALA A O 1
ATOM 615 N N . ALA A 1 83 ? -15.575 -19.632 13.693 1.00 94.50 83 ALA A N 1
ATOM 616 C CA . ALA A 1 83 ? -16.132 -20.775 12.973 1.00 94.50 83 ALA A CA 1
ATOM 617 C C . ALA A 1 83 ? -15.373 -22.077 13.286 1.00 94.50 83 ALA A C 1
ATOM 619 O O . ALA A 1 83 ? -15.993 -23.115 13.505 1.00 94.50 83 ALA A O 1
ATOM 620 N N . ALA A 1 84 ? -14.041 -22.025 13.405 1.00 94.19 84 ALA A N 1
ATOM 621 C CA . ALA A 1 84 ? -13.238 -23.177 13.816 1.00 94.19 84 ALA A CA 1
ATOM 622 C C . ALA A 1 84 ? -13.519 -23.632 15.267 1.00 94.19 84 ALA A C 1
ATOM 624 O O . ALA A 1 84 ? -13.377 -24.815 15.582 1.00 94.19 84 ALA A O 1
ATOM 625 N N . ALA A 1 85 ? -13.930 -22.717 16.154 1.00 93.56 85 ALA A N 1
ATOM 626 C CA . ALA A 1 85 ? -14.273 -23.023 17.545 1.00 93.56 85 ALA A CA 1
ATOM 627 C C . ALA A 1 85 ? -15.736 -23.467 17.752 1.00 93.56 85 ALA A C 1
ATOM 629 O O . ALA A 1 85 ? -16.015 -24.222 18.687 1.00 93.56 85 ALA A O 1
ATOM 630 N N . ALA A 1 86 ? -16.656 -23.015 16.894 1.00 91.94 86 ALA A N 1
ATOM 631 C CA . ALA A 1 86 ? -18.087 -23.325 16.929 1.00 91.94 86 ALA A CA 1
ATOM 632 C C . ALA A 1 86 ? -18.610 -23.773 15.542 1.00 91.94 86 ALA A C 1
ATOM 634 O O . ALA A 1 86 ? -19.455 -23.099 14.959 1.00 91.94 86 ALA A O 1
ATOM 635 N N . PRO A 1 87 ? -18.135 -24.912 14.997 1.00 91.75 87 PRO A N 1
ATOM 636 C CA . PRO A 1 87 ? -18.384 -25.309 13.604 1.00 91.75 87 PRO A CA 1
ATOM 637 C C . PRO A 1 87 ? -19.816 -25.784 13.311 1.00 91.75 87 PRO A C 1
ATOM 639 O O . PRO A 1 87 ? -20.159 -26.009 12.153 1.00 91.75 87 PRO A O 1
ATOM 642 N N . ASP A 1 88 ? -20.650 -25.969 14.338 1.00 90.38 88 ASP A N 1
ATOM 643 C CA . ASP A 1 88 ? -22.038 -26.420 14.186 1.00 90.38 88 ASP A CA 1
ATOM 644 C C . ASP A 1 88 ? -22.950 -25.319 13.592 1.00 90.38 88 ASP A C 1
ATOM 646 O O . ASP A 1 88 ? -23.990 -25.624 12.999 1.00 90.38 88 ASP A O 1
ATOM 650 N N . HIS A 1 89 ? -22.571 -24.039 13.730 1.00 91.81 89 HIS A N 1
ATOM 651 C CA . HIS A 1 89 ? -23.348 -22.868 13.308 1.00 91.81 89 HIS A CA 1
ATOM 652 C C . HIS A 1 89 ? -22.453 -21.760 12.723 1.00 91.81 89 HIS A C 1
ATOM 654 O O . HIS A 1 89 ? -21.282 -21.632 13.069 1.00 91.81 89 HIS A O 1
ATOM 660 N N . ARG A 1 90 ? -23.010 -20.914 11.848 1.00 92.56 90 ARG A N 1
ATOM 661 C CA . ARG A 1 90 ? -22.314 -19.721 11.336 1.00 92.56 90 ARG A CA 1
ATOM 662 C C . ARG A 1 90 ? -22.125 -18.686 12.458 1.00 92.56 90 ARG A C 1
ATOM 664 O O . ARG A 1 90 ? -23.005 -18.572 13.315 1.00 92.56 90 ARG A O 1
ATOM 671 N N . PRO A 1 91 ? -21.027 -17.907 12.473 1.00 96.69 91 PRO A N 1
ATOM 672 C CA . PRO A 1 91 ? -20.912 -16.767 13.376 1.00 96.69 91 PRO A CA 1
ATOM 673 C C . PRO A 1 91 ? -21.989 -15.712 13.082 1.00 96.69 91 PRO A C 1
ATOM 675 O O . PRO A 1 91 ? -22.274 -15.420 11.922 1.00 96.69 91 PRO A O 1
ATOM 678 N N . ILE A 1 92 ? -22.544 -15.111 14.133 1.00 97.75 92 ILE A N 1
ATOM 679 C CA . ILE A 1 92 ? -23.491 -13.995 14.078 1.00 97.75 92 ILE A CA 1
ATOM 680 C C . ILE A 1 92 ? -22.711 -12.701 14.321 1.00 97.75 92 ILE A C 1
ATOM 682 O O . ILE A 1 92 ? -22.238 -12.458 15.431 1.00 97.75 92 ILE A O 1
ATOM 686 N N . VAL A 1 93 ? -22.580 -11.850 13.309 1.00 97.81 93 VAL A N 1
ATOM 687 C CA . VAL A 1 93 ? -21.940 -10.533 13.428 1.00 97.81 93 VAL A CA 1
ATOM 688 C C . VAL A 1 93 ? -22.987 -9.492 13.816 1.00 97.81 93 VAL A C 1
ATOM 690 O O . VAL A 1 93 ? -24.000 -9.331 13.134 1.00 97.81 93 VAL A O 1
ATOM 693 N N . VAL A 1 94 ? -22.741 -8.760 14.902 1.00 97.00 94 VAL A N 1
ATOM 694 C CA . VAL A 1 94 ? -23.609 -7.660 15.348 1.00 97.00 94 VAL A CA 1
ATOM 695 C C . VAL A 1 94 ? -23.098 -6.353 14.758 1.00 97.00 94 VAL A C 1
ATOM 697 O O . VAL A 1 94 ? -22.058 -5.867 15.195 1.00 97.00 94 VAL A O 1
ATOM 700 N N . VAL A 1 95 ? -23.809 -5.793 13.781 1.00 95.69 95 VAL A N 1
ATOM 701 C CA . VAL A 1 95 ? -23.493 -4.506 13.127 1.00 95.69 95 VAL A CA 1
ATOM 702 C C . VAL A 1 95 ? -24.394 -3.383 13.644 1.00 95.69 95 VAL A C 1
ATOM 704 O O . VAL A 1 95 ? -25.421 -3.651 14.258 1.00 95.69 95 VAL A O 1
ATOM 707 N N . SER A 1 96 ? -24.039 -2.130 13.378 1.00 93.12 96 SER A N 1
ATOM 708 C CA . SER A 1 96 ? -24.914 -0.957 13.547 1.00 93.12 96 SER A CA 1
ATOM 709 C C . SER A 1 96 ? -25.123 -0.263 12.194 1.00 93.12 96 SER A C 1
ATOM 711 O O . SER A 1 96 ? -24.428 -0.618 11.237 1.00 93.12 96 SER A O 1
ATOM 713 N N . PRO A 1 97 ? -26.028 0.728 12.061 1.00 90.69 97 PRO A N 1
ATOM 714 C CA . PRO A 1 97 ? -26.168 1.494 10.819 1.00 90.69 97 PRO A CA 1
ATOM 715 C C . PRO A 1 97 ? -24.829 2.078 10.332 1.00 90.69 97 PRO A C 1
ATOM 717 O O . PRO A 1 97 ? -24.465 1.923 9.171 1.00 90.69 97 PRO A O 1
ATOM 720 N N . ALA A 1 98 ? -24.022 2.614 11.254 1.00 86.62 98 ALA A N 1
ATOM 721 C CA . ALA A 1 98 ? -22.684 3.142 10.976 1.00 86.62 98 ALA A CA 1
ATOM 722 C C . ALA A 1 98 ? -21.616 2.071 10.651 1.00 86.62 98 ALA A C 1
ATOM 724 O O . ALA A 1 98 ? -20.494 2.414 10.283 1.00 86.62 98 ALA A O 1
ATOM 725 N N . THR A 1 99 ? -21.925 0.775 10.783 1.00 91.06 99 THR A N 1
ATOM 726 C CA . THR A 1 99 ? -21.052 -0.327 10.337 1.00 91.06 99 THR A CA 1
ATOM 727 C C . THR A 1 99 ? -21.727 -1.256 9.320 1.00 91.06 99 THR A C 1
ATOM 729 O O . THR A 1 99 ? -21.224 -2.348 9.046 1.00 91.06 99 THR A O 1
ATOM 732 N N . ALA A 1 100 ? -22.824 -0.812 8.690 1.00 90.44 100 ALA A N 1
ATOM 733 C CA . ALA A 1 100 ? -23.637 -1.613 7.772 1.00 90.44 100 ALA A CA 1
ATOM 734 C C . ALA A 1 100 ? -22.847 -2.201 6.587 1.00 90.44 100 ALA A C 1
ATOM 736 O O . ALA A 1 100 ? -23.111 -3.337 6.193 1.00 90.44 100 ALA A O 1
ATOM 737 N N . ALA A 1 101 ? -21.819 -1.504 6.085 1.00 92.38 101 ALA A N 1
ATOM 738 C CA . ALA A 1 101 ? -20.932 -1.987 5.019 1.00 92.38 101 ALA A CA 1
ATOM 739 C C . ALA A 1 101 ? -20.301 -3.369 5.310 1.00 92.38 101 ALA A C 1
ATOM 741 O O . ALA A 1 101 ? -20.054 -4.146 4.386 1.00 92.38 101 ALA A O 1
ATOM 742 N N . ILE A 1 102 ? -20.117 -3.734 6.589 1.00 94.69 102 ILE A N 1
ATOM 743 C CA . ILE A 1 102 ? -19.627 -5.061 7.000 1.00 94.69 102 ILE A CA 1
ATOM 744 C C . ILE A 1 102 ? -20.536 -6.188 6.475 1.00 94.69 102 ILE A C 1
ATOM 746 O O . ILE A 1 102 ? -20.037 -7.242 6.078 1.00 94.69 102 ILE A O 1
ATOM 750 N N . ARG A 1 103 ? -21.857 -5.959 6.416 1.00 94.31 103 ARG A N 1
ATOM 751 C CA . ARG A 1 103 ? -22.850 -6.916 5.895 1.00 94.31 103 ARG A CA 1
ATOM 752 C C . ARG A 1 103 ? -22.625 -7.245 4.418 1.00 94.31 103 ARG A C 1
ATOM 754 O O . ARG A 1 103 ? -22.867 -8.377 4.011 1.00 94.31 103 ARG A O 1
ATOM 761 N N . HIS A 1 104 ? -22.166 -6.270 3.634 1.00 91.00 104 HIS A N 1
ATOM 762 C CA . HIS A 1 104 ? -21.912 -6.430 2.203 1.00 91.00 104 HIS A CA 1
ATOM 763 C C . HIS A 1 104 ? -20.567 -7.128 1.965 1.00 91.00 104 HIS A C 1
ATOM 765 O O . HIS A 1 104 ? -20.518 -8.135 1.265 1.00 91.00 104 HIS A O 1
ATOM 771 N N . VAL A 1 105 ? -19.496 -6.659 2.617 1.00 90.69 105 VAL A N 1
ATOM 772 C CA . VAL A 1 105 ? -18.136 -7.207 2.440 1.00 90.69 105 VAL A CA 1
ATOM 773 C C . VAL A 1 105 ? -18.009 -8.651 2.944 1.00 90.69 105 VAL A C 1
ATOM 775 O O . VAL A 1 105 ? -17.279 -9.442 2.354 1.00 90.69 105 VAL A O 1
ATOM 778 N N . LEU A 1 106 ? -18.721 -9.019 4.015 1.00 91.44 106 LEU A N 1
ATOM 779 C CA . LEU A 1 106 ? -18.665 -10.362 4.616 1.00 91.44 106 LEU A CA 1
ATOM 780 C C . LEU A 1 106 ? -19.944 -11.181 4.377 1.00 91.44 106 LEU A C 1
ATOM 782 O O . LEU A 1 106 ? -20.227 -12.143 5.100 1.00 91.44 106 LEU A O 1
ATOM 786 N N . ALA A 1 107 ? -20.706 -10.833 3.335 1.00 88.75 107 ALA A N 1
ATOM 787 C CA . ALA A 1 107 ? -21.829 -11.632 2.866 1.00 88.75 107 ALA A CA 1
ATOM 788 C C . ALA A 1 107 ? -21.402 -13.097 2.642 1.00 88.75 107 ALA A C 1
ATOM 790 O O . ALA A 1 107 ? -20.284 -13.393 2.213 1.00 88.75 107 ALA A O 1
ATOM 791 N N . GLY A 1 108 ? -22.277 -14.041 2.993 1.00 87.50 108 GLY A N 1
ATOM 792 C CA . GLY A 1 108 ? -22.010 -15.477 2.858 1.00 87.50 108 GLY A CA 1
ATOM 793 C C . GLY A 1 108 ? -21.027 -16.080 3.874 1.00 87.50 108 GLY A C 1
ATOM 794 O O . GLY A 1 108 ? -21.047 -17.303 4.025 1.00 87.50 108 GLY A O 1
ATOM 795 N N . HIS A 1 109 ? -20.255 -15.277 4.616 1.00 89.12 109 HIS A N 1
ATOM 796 C CA . HIS A 1 109 ? -19.284 -15.740 5.624 1.00 89.12 109 HIS A CA 1
ATOM 797 C C . HIS A 1 109 ? -19.849 -15.765 7.053 1.00 89.12 109 HIS A C 1
ATOM 799 O O . HIS A 1 109 ? -19.409 -16.561 7.880 1.00 89.12 109 HIS A O 1
ATOM 805 N N . ALA A 1 110 ? -20.844 -14.924 7.333 1.00 94.75 110 ALA A N 1
ATOM 806 C CA . ALA A 1 110 ? -21.518 -14.815 8.622 1.00 94.75 110 ALA A CA 1
ATOM 807 C C . ALA A 1 110 ? -23.029 -14.604 8.441 1.00 94.75 110 ALA A C 1
ATOM 809 O O . ALA A 1 110 ? -23.486 -14.223 7.359 1.00 94.75 110 ALA A O 1
ATOM 810 N N . ASP A 1 111 ? -23.778 -14.822 9.519 1.00 95.38 111 ASP A N 1
ATOM 811 C CA . ASP A 1 111 ? -25.138 -14.308 9.688 1.00 95.38 111 ASP A CA 1
ATOM 812 C C . ASP A 1 111 ? -25.070 -12.961 10.440 1.00 95.38 111 ASP A C 1
ATOM 814 O O . ASP A 1 111 ? -24.048 -12.640 11.049 1.00 95.38 111 ASP A O 1
ATOM 818 N N . PHE A 1 112 ? -26.122 -12.134 10.400 1.00 96.31 112 PHE A N 1
ATOM 819 C CA . PHE A 1 112 ? -26.032 -10.736 10.857 1.00 96.31 112 PHE A CA 1
ATOM 820 C C . PHE A 1 112 ? -27.226 -10.272 11.698 1.00 96.31 112 PHE A C 1
ATOM 822 O O . PHE A 1 112 ? -28.368 -10.321 11.236 1.00 96.31 112 PHE A O 1
ATOM 829 N N . ALA A 1 113 ? -26.936 -9.702 12.869 1.00 96.19 113 ALA A N 1
ATOM 830 C CA . ALA A 1 113 ? -27.885 -8.973 13.714 1.00 96.19 113 ALA A CA 1
ATOM 831 C C . ALA A 1 113 ? -27.575 -7.464 13.696 1.00 96.19 113 ALA A C 1
ATOM 833 O O . ALA A 1 113 ? -26.422 -7.075 13.506 1.00 96.19 113 ALA A O 1
ATOM 834 N N . THR A 1 114 ? -28.585 -6.616 13.904 1.00 95.31 114 THR A N 1
ATOM 835 C CA . THR A 1 114 ? -28.422 -5.150 13.933 1.00 95.31 114 THR A CA 1
ATOM 836 C C . THR A 1 114 ? -28.647 -4.612 15.346 1.00 95.31 114 THR A C 1
ATOM 838 O O . THR A 1 114 ? -29.638 -4.950 15.985 1.00 95.31 114 THR A O 1
ATOM 841 N N . GLN A 1 115 ? -27.729 -3.770 15.817 1.00 94.38 115 GLN A N 1
ATOM 842 C CA . GLN A 1 115 ? -27.878 -2.891 16.973 1.00 94.38 115 GLN A CA 1
ATOM 843 C C . GLN A 1 115 ? -28.074 -1.460 16.451 1.00 94.38 115 GLN A C 1
ATOM 845 O O . GLN A 1 115 ? -27.130 -0.858 15.940 1.00 94.38 115 GLN A O 1
ATOM 850 N N . ASP A 1 116 ? -29.289 -0.922 16.567 1.00 88.00 116 ASP A N 1
ATOM 851 C CA . ASP A 1 116 ? -29.649 0.370 15.961 1.00 88.00 116 ASP A CA 1
ATOM 852 C C . ASP A 1 116 ? -28.934 1.558 16.635 1.00 88.00 116 ASP A C 1
ATOM 854 O O . ASP A 1 116 ? -28.400 2.436 15.959 1.00 88.00 116 ASP A O 1
ATOM 858 N N . GLU A 1 117 ? -28.844 1.540 17.970 1.00 85.31 117 GLU A N 1
ATOM 859 C CA . GLU A 1 117 ? -28.111 2.519 18.785 1.00 85.31 117 GLU A CA 1
ATOM 860 C C . GLU A 1 117 ? -26.937 1.837 19.517 1.00 85.31 117 GLU A C 1
ATOM 862 O O . GLU A 1 117 ? -27.153 0.809 20.162 1.00 85.31 117 GLU A O 1
ATOM 867 N N . PRO A 1 118 ? -25.706 2.390 19.519 1.00 82.06 118 PRO A N 1
ATOM 868 C CA . PRO A 1 118 ? -24.524 1.756 20.119 1.00 82.06 118 PRO A CA 1
ATOM 869 C C . PRO A 1 118 ? -24.499 1.852 21.662 1.00 82.06 118 PRO A C 1
ATOM 871 O O . PRO A 1 118 ? -23.588 2.424 22.260 1.00 82.06 118 PRO A O 1
ATOM 874 N N . ARG A 1 119 ? -25.496 1.267 22.334 1.00 89.31 119 ARG A N 1
ATOM 875 C CA . ARG A 1 119 ? -25.756 1.362 23.786 1.00 89.31 119 ARG A CA 1
ATOM 876 C C . ARG A 1 119 ? -24.869 0.467 24.666 1.00 89.31 119 ARG A C 1
ATOM 878 O O . ARG A 1 119 ? -25.243 0.150 25.794 1.00 89.31 119 ARG A O 1
ATOM 885 N N . GLY A 1 120 ? -23.706 0.048 24.176 1.00 90.25 120 GLY A N 1
ATOM 886 C CA . GLY A 1 120 ? -22.774 -0.838 24.884 1.00 90.25 120 GLY A CA 1
ATOM 887 C C . GLY A 1 120 ? -22.860 -2.317 24.483 1.00 90.25 120 GLY A C 1
ATOM 888 O O . GLY A 1 120 ? -23.700 -2.742 23.686 1.00 90.25 120 GLY A O 1
ATOM 889 N N . THR A 1 121 ? -21.937 -3.116 25.026 1.00 93.00 121 THR A N 1
ATOM 890 C CA . THR A 1 121 ? -21.677 -4.507 24.605 1.00 93.00 121 THR A CA 1
ATOM 891 C C . THR A 1 121 ? -22.740 -5.513 25.044 1.00 93.00 121 THR A C 1
ATOM 893 O O . THR A 1 121 ? -22.971 -6.495 24.342 1.00 93.00 121 THR A O 1
ATOM 896 N N . GLY A 1 122 ? -23.410 -5.280 26.175 1.00 94.50 122 GLY A N 1
ATOM 897 C CA . GLY A 1 122 ? -24.534 -6.103 26.626 1.00 94.50 122 GLY A CA 1
ATOM 898 C C . GLY A 1 122 ? -25.742 -5.946 25.706 1.00 94.50 122 GLY A C 1
ATOM 899 O O . GLY A 1 122 ? -26.395 -6.927 25.363 1.00 94.50 122 GLY A O 1
ATOM 900 N N . ASP A 1 123 ? -25.983 -4.729 25.219 1.00 94.25 123 ASP A N 1
ATOM 901 C CA . ASP A 1 123 ? -27.037 -4.462 24.243 1.00 94.25 123 ASP A CA 1
ATOM 902 C C . ASP A 1 123 ? -26.726 -5.057 22.857 1.00 94.25 123 ASP A C 1
ATOM 904 O O . ASP A 1 123 ? -27.605 -5.641 22.226 1.00 94.25 123 ASP A O 1
ATOM 908 N N . ALA A 1 124 ? -25.459 -5.036 22.432 1.00 94.88 124 ALA A N 1
ATOM 909 C CA . ALA A 1 124 ? -25.029 -5.709 21.206 1.00 94.88 124 ALA A CA 1
ATOM 910 C C . ALA A 1 124 ? -25.287 -7.232 21.263 1.00 94.88 124 ALA A C 1
ATOM 912 O O . ALA A 1 124 ? -25.838 -7.814 20.328 1.00 94.88 124 ALA A O 1
ATOM 913 N N . VAL A 1 125 ? -24.970 -7.888 22.388 1.00 96.69 125 VAL A N 1
ATOM 914 C CA . VAL A 1 125 ? -25.327 -9.306 22.601 1.00 96.69 125 VAL A CA 1
ATOM 915 C C . VAL A 1 125 ? -26.844 -9.499 22.660 1.00 96.69 125 VAL A C 1
ATOM 917 O O . VAL A 1 125 ? -27.346 -10.484 22.122 1.00 96.69 125 VAL A O 1
ATOM 920 N N . ARG A 1 126 ? -27.589 -8.557 23.257 1.00 95.25 126 ARG A N 1
ATOM 921 C CA . ARG A 1 126 ? -29.057 -8.589 23.329 1.00 95.25 126 ARG A CA 1
ATOM 922 C C . ARG A 1 126 ? -29.711 -8.578 21.944 1.00 95.25 126 ARG A C 1
ATOM 924 O O . ARG A 1 126 ? -30.634 -9.358 21.720 1.00 95.25 126 ARG A O 1
ATOM 931 N N . ALA A 1 127 ? -29.198 -7.775 21.011 1.00 95.00 127 ALA A N 1
ATOM 932 C CA . ALA A 1 127 ? -29.645 -7.760 19.618 1.00 95.00 127 ALA A CA 1
ATOM 933 C C . ALA A 1 127 ? -29.427 -9.114 18.908 1.00 95.00 127 ALA A C 1
ATOM 935 O O . ALA A 1 127 ? -30.295 -9.583 18.172 1.00 95.00 127 ALA A O 1
ATOM 936 N N . ALA A 1 128 ? -28.311 -9.799 19.184 1.00 96.25 128 ALA A N 1
ATOM 937 C CA . ALA A 1 128 ? -27.997 -11.101 18.587 1.00 96.25 128 ALA A CA 1
ATOM 938 C C . ALA A 1 128 ? -28.926 -12.251 19.031 1.00 96.25 128 ALA A C 1
ATOM 940 O O . ALA A 1 128 ? -29.010 -13.269 18.343 1.00 96.25 128 ALA A O 1
ATOM 941 N N . LEU A 1 129 ? -29.639 -12.123 20.158 1.00 94.19 129 LEU A N 1
ATOM 942 C CA . LEU A 1 129 ? -30.441 -13.213 20.741 1.00 94.19 129 LEU A CA 1
ATOM 943 C C . LEU A 1 129 ? -31.557 -13.722 19.819 1.00 94.19 129 LEU A C 1
ATOM 945 O O . LEU A 1 129 ? -31.944 -14.889 19.925 1.00 94.19 129 LEU A O 1
ATOM 949 N N . GLY A 1 130 ? -32.092 -12.865 18.945 1.00 91.12 130 GLY A N 1
ATOM 950 C CA . GLY A 1 130 ? -33.093 -13.253 17.946 1.00 91.12 130 GLY A CA 1
ATOM 951 C C . GLY A 1 130 ? -32.526 -14.137 16.829 1.00 91.12 130 GLY A C 1
ATOM 952 O O . GLY A 1 130 ? -33.268 -14.911 16.235 1.00 91.12 130 GLY A O 1
ATOM 953 N N . SER A 1 131 ? -31.215 -14.059 16.583 1.00 94.31 131 SER A N 1
ATOM 954 C CA . SER A 1 131 ? -30.508 -14.794 15.526 1.00 94.31 131 SER A CA 1
ATOM 955 C C . SER A 1 131 ? -29.844 -16.090 16.009 1.00 94.31 131 SER A C 1
ATOM 957 O O . SER A 1 131 ? -29.428 -16.895 15.182 1.00 94.31 131 SER A O 1
ATOM 959 N N . ILE A 1 132 ? -29.733 -16.317 17.326 1.00 94.56 132 ILE A N 1
ATOM 960 C CA . ILE A 1 132 ? -29.192 -17.566 17.895 1.00 94.56 132 ILE A CA 1
ATOM 961 C C . ILE A 1 132 ? -30.100 -18.752 17.499 1.00 94.56 132 ILE A C 1
ATOM 963 O O . ILE A 1 132 ? -31.263 -18.756 17.919 1.00 94.56 132 ILE A O 1
ATOM 967 N N . PRO A 1 133 ? -29.593 -19.776 16.777 1.00 91.50 133 PRO A N 1
ATOM 968 C CA . PRO A 1 133 ? -30.389 -20.933 16.358 1.00 91.50 133 PRO A CA 1
ATOM 969 C C . PRO A 1 133 ? -31.001 -21.705 17.535 1.00 91.50 133 PRO A C 1
ATOM 971 O O . PRO A 1 133 ? -30.364 -21.863 18.574 1.00 91.50 133 PRO A O 1
ATOM 974 N N . GLU A 1 134 ? -32.197 -22.278 17.360 1.00 84.25 134 GLU A N 1
ATOM 975 C CA . GLU A 1 134 ? -32.896 -23.031 18.423 1.00 84.25 134 GLU A CA 1
ATOM 976 C C . GLU A 1 134 ? -32.110 -24.247 18.953 1.00 84.25 134 GLU A C 1
ATOM 978 O O . GLU A 1 134 ? -32.314 -24.676 20.087 1.00 84.25 134 GLU A O 1
ATOM 983 N N . GLY A 1 135 ? -31.199 -24.802 18.145 1.00 83.06 135 GLY A N 1
ATOM 984 C CA . GLY A 1 135 ? -30.309 -25.897 18.541 1.00 83.06 135 GLY A CA 1
ATOM 985 C C . GLY A 1 135 ? -29.070 -25.467 19.339 1.00 83.06 135 GLY A C 1
ATOM 986 O O . GLY A 1 135 ? -28.401 -26.329 19.911 1.00 83.06 135 GLY A O 1
ATOM 987 N N . ALA A 1 136 ? -28.749 -24.170 19.390 1.00 91.50 136 ALA A N 1
ATOM 988 C CA . ALA A 1 136 ? -27.552 -23.656 20.046 1.00 91.50 136 ALA A CA 1
ATOM 989 C C . ALA A 1 136 ? -27.753 -23.572 21.568 1.00 91.50 136 ALA A C 1
ATOM 991 O O . ALA A 1 136 ? -28.401 -22.665 22.091 1.00 91.50 136 ALA A O 1
ATOM 992 N N . SER A 1 137 ? -27.163 -24.521 22.296 1.00 93.62 137 SER A N 1
ATOM 993 C CA . SER A 1 137 ? -27.137 -24.516 23.765 1.00 93.62 137 SER A CA 1
ATOM 994 C C . SER A 1 137 ? -26.149 -23.504 24.355 1.00 93.62 137 SER A C 1
ATOM 996 O O . SER A 1 137 ? -26.284 -23.114 25.515 1.00 93.62 137 SER A O 1
ATOM 998 N N . GLU A 1 138 ? -25.146 -23.090 23.579 1.00 95.94 138 GLU A N 1
ATOM 999 C CA . GLU A 1 138 ? -24.033 -22.261 24.044 1.00 95.94 138 GLU A CA 1
ATOM 1000 C C . GLU A 1 138 ? -23.731 -21.112 23.081 1.00 95.94 138 GLU A C 1
ATOM 1002 O O . GLU A 1 138 ? -23.863 -21.253 21.866 1.00 95.94 138 GLU A O 1
ATOM 1007 N N . ALA A 1 139 ? -23.296 -19.982 23.635 1.00 97.12 139 ALA A N 1
ATOM 1008 C CA . ALA A 1 139 ? -22.877 -18.814 22.870 1.00 97.12 139 ALA A CA 1
ATOM 1009 C C . ALA A 1 139 ? -21.449 -18.416 23.253 1.00 97.12 139 ALA A C 1
ATOM 1011 O O . ALA A 1 139 ? -21.185 -18.074 24.406 1.00 97.12 139 ALA A O 1
ATOM 1012 N N . LEU A 1 140 ? -20.531 -18.430 22.288 1.00 97.88 140 LEU A N 1
ATOM 1013 C CA . LEU A 1 140 ? -19.289 -17.667 22.377 1.00 97.88 140 LEU A CA 1
ATOM 1014 C C . LEU A 1 140 ? -19.603 -16.197 22.084 1.00 97.88 140 LEU A C 1
ATOM 1016 O O . LEU A 1 140 ? -20.331 -15.913 21.137 1.00 97.88 140 LEU A O 1
ATOM 1020 N N . VAL A 1 141 ? -19.034 -15.265 22.847 1.00 97.94 141 VAL A N 1
ATOM 1021 C CA . VAL A 1 141 ? -19.046 -13.831 22.514 1.00 97.94 141 VAL A CA 1
ATOM 1022 C C . VAL A 1 141 ? -17.608 -13.351 22.400 1.00 97.94 141 VAL A C 1
ATOM 1024 O O . VAL A 1 141 ? -16.809 -13.588 23.307 1.00 97.94 141 VAL A O 1
ATOM 1027 N N . VAL A 1 142 ? -17.284 -12.690 21.289 1.00 96.62 142 VAL A N 1
ATOM 1028 C CA . VAL A 1 142 ? -15.940 -12.180 20.985 1.00 96.62 142 VAL A CA 1
ATOM 1029 C C . VAL A 1 142 ? -16.012 -10.777 20.378 1.00 96.62 142 VAL A C 1
ATOM 1031 O O . VAL A 1 142 ? -16.948 -10.450 19.647 1.00 96.62 142 VAL A O 1
ATOM 1034 N N . ASN A 1 143 ? -15.012 -9.941 20.650 1.00 94.94 143 ASN A N 1
ATOM 1035 C CA . ASN A 1 143 ? -14.860 -8.658 19.961 1.00 94.94 143 ASN A CA 1
ATOM 1036 C C . ASN A 1 143 ? -14.359 -8.880 18.525 1.00 94.94 143 ASN A C 1
ATOM 1038 O O . ASN A 1 143 ? -13.514 -9.741 18.288 1.00 94.94 143 ASN A O 1
ATOM 1042 N N . GLY A 1 144 ? -14.837 -8.086 17.564 1.00 94.75 144 GLY A N 1
ATOM 1043 C CA . GLY A 1 144 ? -14.404 -8.186 16.165 1.00 94.75 144 GLY A CA 1
ATOM 1044 C C . GLY A 1 144 ? -12.995 -7.651 15.864 1.00 94.75 144 GLY A C 1
ATOM 1045 O O . GLY A 1 144 ? -12.569 -7.716 14.715 1.00 94.75 144 GLY A O 1
ATOM 1046 N N . ASP A 1 145 ? -12.282 -7.101 16.855 1.00 94.06 145 ASP A N 1
ATOM 1047 C CA . ASP A 1 145 ? -11.029 -6.344 16.693 1.00 94.06 145 ASP A CA 1
ATOM 1048 C C . ASP A 1 145 ? -9.748 -7.063 17.156 1.00 94.06 145 ASP A C 1
ATOM 1050 O O . ASP A 1 145 ? -8.687 -6.441 17.229 1.00 94.06 145 ASP A O 1
ATOM 1054 N N . VAL A 1 146 ? -9.825 -8.369 17.428 1.00 94.00 146 VAL A N 1
ATOM 1055 C CA . VAL A 1 146 ? -8.700 -9.228 17.848 1.00 94.00 146 VAL A CA 1
ATOM 1056 C C . VAL A 1 146 ? -8.274 -10.206 16.732 1.00 94.00 146 VAL A C 1
ATOM 1058 O O . VAL A 1 146 ? -8.471 -11.412 16.858 1.00 94.00 146 VAL A O 1
ATOM 1061 N N . PRO A 1 147 ? -7.655 -9.748 15.624 1.00 94.69 147 PRO A N 1
ATOM 1062 C CA . PRO A 1 147 ? -7.346 -10.590 14.454 1.00 94.69 147 PRO A CA 1
ATOM 1063 C C . PRO A 1 147 ? -6.254 -11.651 14.690 1.00 94.69 147 PRO A C 1
ATOM 1065 O O . PRO A 1 147 ? -5.997 -12.474 13.819 1.00 94.69 147 PRO A O 1
ATOM 1068 N N . GLN A 1 148 ? -5.594 -11.645 15.851 1.00 92.31 148 GLN A N 1
ATOM 1069 C CA . GLN A 1 148 ? -4.619 -12.669 16.256 1.00 92.31 148 GLN A CA 1
ATOM 1070 C C . GLN A 1 148 ? -5.249 -13.746 17.170 1.00 92.31 148 GLN A C 1
ATOM 1072 O O . GLN A 1 148 ? -4.528 -14.546 17.763 1.00 92.31 148 GLN A O 1
ATOM 1077 N N . LEU A 1 149 ? -6.580 -13.755 17.322 1.00 92.50 149 LEU A N 1
ATOM 1078 C CA . LEU A 1 149 ? -7.324 -14.691 18.166 1.00 92.50 149 LEU A CA 1
ATOM 1079 C C . LEU A 1 149 ? -7.216 -16.139 17.656 1.00 92.50 149 LEU A C 1
ATOM 1081 O O . LEU A 1 149 ? -7.666 -16.459 16.560 1.00 92.50 149 LEU A O 1
ATOM 1085 N N . GLY A 1 150 ? -6.673 -17.032 18.486 1.00 90.25 150 GLY A N 1
ATOM 1086 C CA . GLY A 1 150 ? -6.634 -18.470 18.217 1.00 90.25 150 GLY A CA 1
ATOM 1087 C C . GLY A 1 150 ? -7.936 -19.191 18.589 1.00 90.25 150 GLY A C 1
ATOM 1088 O O . GLY A 1 150 ? -8.486 -19.000 19.680 1.00 90.25 150 GLY A O 1
ATOM 1089 N N . ALA A 1 151 ? -8.419 -20.069 17.704 1.00 92.81 151 ALA A N 1
ATOM 1090 C CA . ALA A 1 151 ? -9.622 -20.880 17.925 1.00 92.81 151 ALA A CA 1
ATOM 1091 C C . ALA A 1 151 ? -9.507 -21.796 19.162 1.00 92.81 151 ALA A C 1
ATOM 1093 O O . ALA A 1 151 ? -10.501 -22.098 19.825 1.00 92.81 151 ALA A O 1
ATOM 1094 N N . GLU A 1 152 ? -8.290 -22.206 19.526 1.00 92.19 152 GLU A N 1
ATOM 1095 C CA . GLU A 1 152 ? -8.004 -23.021 20.706 1.00 92.19 152 GLU A CA 1
ATOM 1096 C C . GLU A 1 152 ? -8.302 -22.302 22.032 1.00 92.19 152 GLU A C 1
ATOM 1098 O O . GLU A 1 152 ? -8.668 -22.962 23.008 1.00 92.19 152 GLU A O 1
ATOM 1103 N N . VAL A 1 153 ? -8.223 -20.965 22.070 1.00 92.31 153 VAL A N 1
ATOM 1104 C CA . VAL A 1 153 ? -8.619 -20.162 23.241 1.00 92.31 153 VAL A CA 1
ATOM 1105 C C . VAL A 1 153 ? -10.133 -20.249 23.441 1.00 92.31 153 VAL A C 1
ATOM 1107 O O . VAL A 1 153 ? -10.600 -20.531 24.546 1.00 92.31 153 VAL A O 1
ATOM 1110 N N . LEU A 1 154 ? -10.901 -20.093 22.360 1.00 94.88 154 LEU A N 1
ATOM 1111 C CA . LEU A 1 154 ? -12.365 -20.159 22.366 1.00 94.88 154 LEU A CA 1
ATOM 1112 C C . LEU A 1 154 ? -12.881 -21.574 22.675 1.00 94.88 154 LEU A C 1
ATOM 1114 O O . LEU A 1 154 ? -13.756 -21.756 23.525 1.00 94.88 154 LEU A O 1
ATOM 1118 N N . ALA A 1 155 ? -12.286 -22.598 22.057 1.00 93.69 155 ALA A N 1
ATOM 1119 C CA . ALA A 1 155 ? -12.606 -23.996 22.335 1.00 93.69 155 ALA A CA 1
ATOM 1120 C C . ALA A 1 155 ? -12.299 -24.378 23.798 1.00 93.69 155 ALA A C 1
ATOM 1122 O O . ALA A 1 155 ? -13.080 -25.091 24.439 1.00 93.69 155 ALA A O 1
ATOM 1123 N N . ARG A 1 156 ? -11.196 -23.862 24.368 1.00 93.69 156 ARG A N 1
ATOM 1124 C CA . ARG A 1 156 ? -10.869 -24.025 25.794 1.00 93.69 156 ARG A CA 1
ATOM 1125 C C . ARG A 1 156 ? -11.872 -23.304 26.699 1.00 93.69 156 ARG A C 1
ATOM 1127 O O . ARG A 1 156 ? -12.197 -23.839 27.757 1.00 93.69 156 ARG A O 1
ATOM 1134 N N . LEU A 1 157 ? -12.384 -22.143 26.294 1.00 94.88 157 LEU A N 1
ATOM 1135 C CA . LEU A 1 157 ? -13.361 -21.368 27.062 1.00 94.88 157 LEU A CA 1
ATOM 1136 C C . LEU A 1 157 ? -14.702 -22.110 27.202 1.00 94.88 157 LEU A C 1
ATOM 1138 O O . LEU A 1 157 ? -15.196 -22.280 28.319 1.00 94.88 157 LEU A O 1
ATOM 1142 N N . LEU A 1 158 ? -15.218 -22.674 26.101 1.00 94.81 158 LEU A N 1
ATOM 1143 C CA . LEU A 1 158 ? -16.357 -23.606 26.121 1.00 94.81 158 LEU A CA 1
ATOM 1144 C C . LEU A 1 158 ? -16.074 -24.827 27.014 1.00 94.81 158 LEU A C 1
ATOM 1146 O O . LEU A 1 158 ? -16.895 -25.194 27.854 1.00 94.81 158 LEU A O 1
ATOM 1150 N N . ALA A 1 159 ? -14.900 -25.455 26.880 1.00 94.38 159 ALA A N 1
ATOM 1151 C CA . ALA A 1 159 ? -14.535 -26.631 27.676 1.00 94.38 159 ALA A CA 1
ATOM 1152 C C . ALA A 1 159 ? -14.456 -26.344 29.192 1.00 94.38 159 ALA A C 1
ATOM 1154 O O . ALA A 1 159 ? -14.871 -27.177 30.004 1.00 94.38 159 ALA A O 1
ATOM 1155 N N . VAL A 1 160 ? -13.974 -25.164 29.595 1.00 94.56 160 VAL A N 1
ATOM 1156 C CA . VAL A 1 160 ? -13.935 -24.742 31.006 1.00 94.56 160 VAL A CA 1
ATOM 1157 C C . VAL A 1 160 ? -15.344 -24.478 31.542 1.00 94.56 160 VAL A C 1
ATOM 1159 O O . VAL A 1 160 ? -15.689 -25.020 32.594 1.00 94.56 160 VAL A O 1
ATOM 1162 N N . ARG A 1 161 ? -16.196 -23.758 30.797 1.00 95.06 161 ARG A N 1
ATOM 1163 C CA . ARG A 1 161 ? -17.608 -23.538 31.164 1.00 95.06 161 ARG A CA 1
ATOM 1164 C C . ARG A 1 161 ? -18.342 -24.863 31.411 1.00 95.06 161 ARG A C 1
ATOM 1166 O O . ARG A 1 161 ? -18.913 -25.082 32.477 1.00 95.06 161 ARG A O 1
ATOM 1173 N N . ARG A 1 162 ? -18.242 -25.791 30.452 1.00 93.44 162 ARG A N 1
ATOM 1174 C CA . ARG A 1 162 ? -18.846 -27.134 30.517 1.00 93.44 162 ARG A CA 1
ATOM 1175 C C . ARG A 1 162 ? -18.325 -27.970 31.692 1.00 93.44 162 ARG A C 1
ATOM 1177 O O . ARG A 1 162 ? -19.095 -28.715 32.287 1.00 93.44 162 ARG A O 1
ATOM 1184 N N . SER A 1 163 ? -17.031 -27.881 32.018 1.00 93.25 163 SER A N 1
ATOM 1185 C CA . SER A 1 163 ? -16.411 -28.718 33.064 1.00 93.25 163 SER A CA 1
ATOM 1186 C C . SER A 1 163 ? -16.637 -28.212 34.493 1.00 93.25 163 SER A C 1
ATOM 1188 O O . SER A 1 163 ? -16.655 -29.016 35.423 1.00 93.25 163 SER A O 1
ATOM 1190 N N . THR A 1 164 ? -16.846 -26.906 34.670 1.00 90.31 164 THR A N 1
ATOM 1191 C CA . THR A 1 164 ? -17.234 -26.295 35.955 1.00 90.31 164 THR A CA 1
ATOM 1192 C C . THR A 1 164 ? -18.740 -26.357 36.209 1.00 90.31 164 THR A C 1
ATOM 1194 O O . THR A 1 164 ? -19.160 -26.402 37.364 1.00 90.31 164 THR A O 1
ATOM 1197 N N . GLY A 1 165 ? -19.549 -26.396 35.144 1.00 90.19 165 GLY A N 1
ATOM 1198 C CA . GLY A 1 165 ? -21.002 -26.239 35.222 1.00 90.19 165 GLY A CA 1
ATOM 1199 C C . GLY A 1 165 ? -21.441 -24.780 35.384 1.00 90.19 165 GLY A C 1
ATOM 1200 O O . GLY A 1 165 ? -22.598 -24.534 35.714 1.00 90.19 165 GLY A O 1
ATOM 1201 N N . 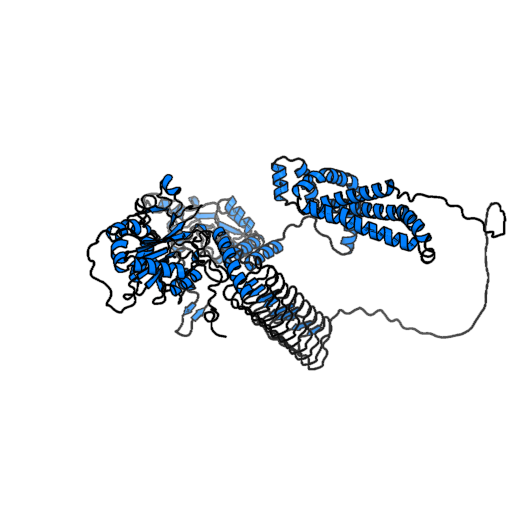SER A 1 166 ? -20.535 -23.820 35.174 1.00 93.94 166 SER A N 1
ATOM 1202 C CA . SER A 1 166 ? -20.819 -22.394 35.325 1.00 93.94 166 SER A CA 1
ATOM 1203 C C . SER A 1 166 ? -21.779 -21.866 34.245 1.00 93.94 166 SER A C 1
ATOM 1205 O O . SER A 1 166 ? -21.674 -22.256 33.074 1.00 93.94 166 SER A O 1
ATOM 1207 N N . PRO A 1 167 ? -22.671 -20.912 34.580 1.00 95.88 167 PRO A N 1
ATOM 1208 C CA . PRO A 1 167 ? -23.514 -20.234 33.593 1.00 95.88 167 PRO A CA 1
ATOM 1209 C C . PRO A 1 167 ? -22.695 -19.463 32.546 1.00 95.88 167 PRO A C 1
ATOM 1211 O O . PRO A 1 167 ? -23.106 -19.360 31.390 1.00 95.88 167 PRO A O 1
ATOM 1214 N N . MET A 1 168 ? -21.508 -18.972 32.921 1.00 97.12 168 MET A N 1
ATOM 1215 C CA . MET A 1 168 ? -20.575 -18.323 32.003 1.00 97.12 168 MET A CA 1
ATOM 1216 C C . MET A 1 168 ? -19.108 -18.642 32.309 1.00 97.12 168 MET A C 1
ATOM 1218 O O . MET A 1 168 ? -18.745 -18.975 33.439 1.00 97.12 168 MET A O 1
ATOM 1222 N N . ALA A 1 169 ? -18.257 -18.469 31.303 1.00 97.31 169 ALA A N 1
ATOM 1223 C CA . ALA A 1 169 ? -16.812 -18.383 31.442 1.00 97.31 169 ALA A CA 1
ATOM 1224 C C . ALA A 1 169 ? -16.260 -17.147 30.712 1.00 97.31 169 ALA A C 1
ATOM 1226 O O . ALA A 1 169 ? -16.867 -16.680 29.747 1.00 97.31 169 ALA A O 1
ATOM 1227 N N . LEU A 1 170 ? -15.112 -16.634 31.162 1.00 97.06 170 LEU A N 1
ATOM 1228 C CA . LEU A 1 170 ? -14.415 -15.480 30.577 1.00 97.06 170 LEU A CA 1
ATOM 1229 C C . LEU A 1 170 ? -12.909 -15.731 30.401 1.00 97.06 170 LEU A C 1
ATOM 1231 O O . LEU A 1 170 ? -12.300 -16.455 31.192 1.00 97.06 170 LEU A O 1
ATOM 1235 N N . THR A 1 171 ? -12.293 -15.100 29.401 1.00 96.25 171 THR A N 1
ATOM 1236 C CA . THR A 1 171 ? -10.827 -15.068 29.266 1.00 96.25 171 THR A CA 1
ATOM 1237 C C . THR A 1 171 ? -10.248 -13.873 30.023 1.00 96.25 171 THR A C 1
ATOM 1239 O O . THR A 1 171 ? -10.657 -12.728 29.818 1.00 96.25 171 THR A O 1
ATOM 1242 N N . VAL A 1 172 ? -9.266 -14.151 30.881 1.00 95.06 172 VAL A N 1
ATOM 1243 C CA . VAL A 1 172 ? -8.543 -13.168 31.697 1.00 95.06 172 VAL A CA 1
ATOM 1244 C C . VAL A 1 172 ? -7.100 -13.103 31.211 1.00 95.06 172 VAL A C 1
ATOM 1246 O O . VAL A 1 172 ? -6.441 -14.135 31.106 1.00 95.06 172 VAL A O 1
ATOM 1249 N N . VAL A 1 173 ? -6.596 -11.904 30.934 1.00 93.88 173 VAL A N 1
ATOM 1250 C CA . VAL A 1 173 ? -5.188 -11.680 30.574 1.00 93.88 173 VAL A CA 1
ATOM 1251 C C . VAL A 1 173 ? -4.468 -11.030 31.752 1.00 93.88 173 VAL A C 1
ATOM 1253 O O . VAL A 1 173 ? -4.986 -10.096 32.361 1.00 93.88 173 VAL A O 1
ATOM 1256 N N . ARG A 1 174 ? -3.269 -11.516 32.087 1.00 92.25 174 ARG A N 1
ATOM 1257 C CA . ARG A 1 174 ? -2.398 -10.905 33.099 1.00 92.25 174 ARG A CA 1
ATOM 1258 C C . ARG A 1 174 ? -1.306 -10.082 32.423 1.00 92.25 174 ARG A C 1
ATOM 1260 O O . ARG A 1 174 ? -0.430 -10.645 31.771 1.00 92.25 174 ARG A O 1
ATOM 1267 N N . THR A 1 175 ? -1.342 -8.764 32.612 1.00 89.00 175 THR A N 1
ATOM 1268 C CA . THR A 1 175 ? -0.444 -7.799 31.956 1.00 89.00 175 THR A CA 1
ATOM 1269 C C . THR A 1 175 ? 0.200 -6.832 32.952 1.00 89.00 175 THR A C 1
ATOM 1271 O O . THR A 1 175 ? -0.361 -6.521 34.002 1.00 89.00 175 THR A O 1
ATOM 1274 N N . GLY A 1 176 ? 1.384 -6.320 32.607 1.00 86.06 176 GLY A N 1
ATOM 1275 C CA . GLY A 1 176 ? 2.017 -5.201 33.314 1.00 86.06 176 GLY A CA 1
ATOM 1276 C C . GLY A 1 176 ? 1.486 -3.824 32.891 1.00 86.06 176 GLY A C 1
ATOM 1277 O O . GLY A 1 176 ? 1.787 -2.832 33.548 1.00 86.06 176 GLY A O 1
ATOM 1278 N N . THR A 1 177 ? 0.706 -3.747 31.807 1.00 82.06 177 THR A N 1
ATOM 1279 C CA . THR A 1 177 ? 0.210 -2.492 31.215 1.00 82.06 177 THR A CA 1
ATOM 1280 C C . THR A 1 177 ? -1.302 -2.554 30.939 1.00 82.06 177 THR A C 1
ATOM 1282 O O . THR A 1 177 ? -1.720 -2.490 29.785 1.00 82.06 177 THR A O 1
ATOM 1285 N N . PRO A 1 178 ? -2.157 -2.658 31.979 1.00 80.12 178 PRO A N 1
ATOM 1286 C CA . PRO A 1 178 ? -3.595 -2.933 31.828 1.00 80.12 178 PRO A CA 1
ATOM 1287 C C . PRO A 1 178 ? -4.408 -1.790 31.192 1.00 80.12 178 PRO A C 1
ATOM 1289 O O . PRO A 1 178 ? -5.540 -1.993 30.747 1.00 80.12 178 PRO A O 1
ATOM 1292 N N . GLY A 1 179 ? -3.839 -0.581 31.113 1.00 83.12 179 GLY A N 1
ATOM 1293 C CA . GLY A 1 179 ? -4.355 0.514 30.291 1.00 83.12 179 GLY A CA 1
ATOM 1294 C C . GLY A 1 179 ? -5.835 0.828 30.538 1.00 83.12 179 GLY A C 1
ATOM 1295 O O . GLY A 1 179 ? -6.257 1.028 31.680 1.00 83.12 179 GLY A O 1
ATOM 1296 N N . ARG A 1 180 ? -6.619 0.871 29.453 1.00 83.31 180 ARG A N 1
ATOM 1297 C CA . ARG A 1 180 ? -8.055 1.213 29.448 1.00 83.31 180 ARG A CA 1
ATOM 1298 C C . ARG A 1 180 ? -9.000 -0.001 29.504 1.00 83.31 180 ARG A C 1
ATOM 1300 O O . ARG A 1 180 ? -10.202 0.185 29.355 1.00 83.31 180 ARG A O 1
ATOM 1307 N N . LEU A 1 181 ? -8.484 -1.218 29.685 1.00 87.44 181 LEU A N 1
ATOM 1308 C CA . LEU A 1 181 ? -9.289 -2.446 29.670 1.00 87.44 181 LEU A CA 1
ATOM 1309 C C . LEU A 1 181 ? -9.921 -2.725 31.043 1.00 87.44 181 LEU A C 1
ATOM 1311 O O . LEU A 1 181 ? -9.347 -2.378 32.080 1.00 87.44 181 LEU A O 1
ATOM 1315 N N . GLY A 1 182 ? -11.104 -3.345 31.053 1.00 90.62 182 GLY A N 1
ATOM 1316 C CA . GLY A 1 182 ? -11.827 -3.669 32.283 1.00 90.62 182 GLY A CA 1
ATOM 1317 C C . GLY A 1 182 ? -11.013 -4.563 33.221 1.00 90.62 182 GLY A C 1
ATOM 1318 O O . GLY A 1 182 ? -10.420 -5.552 32.793 1.00 90.62 182 GLY A O 1
ATOM 1319 N N . ARG A 1 183 ? -10.963 -4.199 34.502 1.00 95.50 183 ARG A N 1
ATOM 1320 C CA . ARG A 1 183 ? -10.164 -4.850 35.548 1.00 95.50 183 ARG A CA 1
ATOM 1321 C C . ARG A 1 183 ? -10.941 -5.995 36.185 1.00 95.50 183 ARG A C 1
ATOM 1323 O O . ARG A 1 183 ? -12.118 -5.837 36.506 1.00 95.50 183 ARG A O 1
ATOM 1330 N N . VAL A 1 184 ? -10.288 -7.135 36.387 1.00 96.12 184 VAL A N 1
ATOM 1331 C CA . VAL A 1 184 ? -10.886 -8.341 36.975 1.00 96.12 184 VAL A CA 1
ATOM 1332 C C . VAL A 1 184 ? -10.740 -8.284 38.493 1.00 96.12 184 VAL A C 1
ATOM 1334 O O . VAL A 1 184 ? -9.641 -8.401 39.030 1.00 96.12 184 VAL A O 1
ATOM 1337 N N . VAL A 1 185 ? -11.859 -8.118 39.197 1.00 95.19 185 VAL A N 1
ATOM 1338 C CA . VAL A 1 185 ? -11.904 -8.144 40.664 1.00 95.19 185 VAL A CA 1
ATOM 1339 C C . VAL A 1 185 ? -12.199 -9.574 41.108 1.00 95.19 185 VAL A C 1
ATOM 1341 O O . VAL A 1 185 ? -13.194 -10.168 40.684 1.00 95.19 185 VAL A O 1
ATOM 1344 N N . ARG A 1 186 ? -11.337 -10.137 41.960 1.00 94.06 186 ARG A N 1
ATOM 1345 C CA . ARG A 1 186 ? -11.504 -11.478 42.541 1.00 94.06 186 ARG A CA 1
ATOM 1346 C C . ARG A 1 186 ? -11.914 -11.395 44.009 1.00 94.06 186 ARG A C 1
ATOM 1348 O O . ARG A 1 186 ? -11.408 -10.554 44.749 1.00 94.06 186 ARG A O 1
ATOM 1355 N N . ALA A 1 187 ? -12.792 -12.304 44.423 1.00 90.50 187 ALA A N 1
ATOM 1356 C CA . ALA A 1 187 ? -13.162 -12.500 45.818 1.00 90.50 187 ALA A CA 1
ATOM 1357 C C . ALA A 1 187 ? -12.014 -13.154 46.617 1.00 90.50 187 ALA A C 1
ATOM 1359 O O . ALA A 1 187 ? -11.042 -13.664 46.058 1.00 90.50 187 ALA A O 1
ATOM 1360 N N . GLY A 1 188 ? -12.142 -13.180 47.949 1.00 86.00 188 GLY A N 1
ATOM 1361 C CA . GLY A 1 188 ? -11.124 -13.726 48.862 1.00 86.00 188 GLY A CA 1
ATOM 1362 C C . GLY A 1 188 ? -10.852 -15.237 48.749 1.00 86.00 188 GLY A C 1
ATOM 1363 O O . GLY A 1 188 ? -9.929 -15.728 49.394 1.00 86.00 188 GLY A O 1
ATOM 1364 N N . ASP A 1 189 ? -11.625 -15.971 47.946 1.00 85.31 189 ASP A N 1
ATOM 1365 C CA . ASP A 1 189 ? -11.406 -17.378 47.580 1.00 85.31 189 ASP A CA 1
ATOM 1366 C C . ASP A 1 189 ? -10.732 -17.557 46.199 1.00 85.31 189 ASP A C 1
ATOM 1368 O O . ASP A 1 189 ? -10.453 -18.683 45.787 1.00 85.31 189 ASP A O 1
ATOM 1372 N N . GLY A 1 190 ? -10.450 -16.457 45.490 1.00 86.31 190 GLY A N 1
ATOM 1373 C CA . GLY A 1 190 ? -9.855 -16.436 44.152 1.00 86.31 190 GLY A CA 1
ATOM 1374 C C . GLY A 1 190 ? -10.857 -16.523 42.992 1.00 86.31 190 GLY A C 1
ATOM 1375 O O . GLY A 1 190 ? -10.441 -16.397 41.835 1.00 86.31 190 GLY A O 1
ATOM 1376 N N . ALA A 1 191 ? -12.155 -16.700 43.261 1.00 89.50 191 ALA A N 1
ATOM 1377 C CA . ALA A 1 191 ? -13.188 -16.659 42.228 1.00 89.50 191 ALA A CA 1
ATOM 1378 C C . ALA A 1 191 ? -13.345 -15.237 41.661 1.00 89.50 191 ALA A C 1
ATOM 1380 O O . ALA A 1 191 ? -13.118 -14.249 42.363 1.00 89.50 191 ALA A O 1
ATOM 1381 N N . VAL A 1 192 ? -13.751 -15.110 40.394 1.00 93.69 192 VAL A N 1
ATOM 1382 C CA . VAL A 1 192 ? -14.046 -13.795 39.805 1.00 93.69 192 VAL A CA 1
ATOM 1383 C C . VAL A 1 192 ? -15.348 -13.256 40.407 1.00 93.69 192 VAL A C 1
ATOM 1385 O O . VAL A 1 192 ? -16.384 -13.914 40.361 1.00 93.69 192 VAL A O 1
ATOM 1388 N N . GLU A 1 193 ? -15.285 -12.059 40.988 1.00 92.88 193 GLU A N 1
ATOM 1389 C CA . GLU A 1 193 ? -16.403 -11.398 41.666 1.00 92.88 193 GLU A CA 1
ATOM 1390 C C . GLU A 1 193 ? -17.154 -10.444 40.733 1.00 92.88 193 GLU A C 1
ATOM 1392 O O . GLU A 1 193 ? -18.384 -10.438 40.712 1.00 92.88 193 GLU A O 1
ATOM 1397 N N . ARG A 1 194 ? -16.413 -9.636 39.968 1.00 94.75 194 ARG A N 1
ATOM 1398 C CA . ARG A 1 194 ? -16.927 -8.713 38.947 1.00 94.75 194 ARG A CA 1
ATOM 1399 C C . ARG A 1 194 ? -15.795 -8.265 38.024 1.00 94.75 194 ARG A C 1
ATOM 1401 O O . ARG A 1 194 ? -14.620 -8.423 38.350 1.00 94.75 194 ARG A O 1
ATOM 1408 N N . ILE A 1 195 ? -16.154 -7.638 36.911 1.00 95.62 195 ILE A N 1
ATOM 1409 C CA . ILE A 1 195 ? -15.247 -6.749 36.177 1.00 95.62 195 ILE A CA 1
ATOM 1410 C C . ILE A 1 195 ? -15.665 -5.301 36.458 1.00 95.62 195 ILE A C 1
ATOM 1412 O O . ILE A 1 195 ? -16.839 -5.036 36.720 1.00 95.62 195 ILE A O 1
ATOM 1416 N N . VAL A 1 196 ? -14.712 -4.372 36.427 1.00 93.94 196 VAL A N 1
ATOM 1417 C CA . VAL A 1 196 ? -14.970 -2.927 36.444 1.00 93.94 196 VAL A CA 1
ATOM 1418 C C . VAL A 1 196 ? -14.262 -2.260 35.270 1.00 93.94 196 VAL A C 1
ATOM 1420 O O . VAL A 1 196 ? -13.061 -2.446 35.076 1.00 93.94 196 VAL A O 1
ATOM 1423 N N . GLU A 1 197 ? -14.997 -1.505 34.455 1.00 93.81 197 GLU A N 1
ATOM 1424 C CA . GLU A 1 197 ? -14.410 -0.817 33.304 1.00 93.81 197 GLU A CA 1
ATOM 1425 C C . GLU A 1 197 ? -13.498 0.328 33.752 1.00 93.81 197 GLU A C 1
ATOM 1427 O O . GLU A 1 197 ? -13.753 0.983 34.759 1.00 93.81 197 GLU A O 1
ATOM 1432 N N . ALA A 1 198 ? -12.446 0.628 32.987 1.00 90.19 198 ALA A N 1
ATOM 1433 C CA . ALA A 1 198 ? -11.448 1.629 33.383 1.00 90.19 198 ALA A CA 1
ATOM 1434 C C . ALA A 1 198 ? -11.985 3.081 33.475 1.00 90.19 198 ALA A C 1
ATOM 1436 O O . ALA A 1 198 ? -11.249 3.968 33.901 1.00 90.19 198 ALA A O 1
ATOM 1437 N N . LYS A 1 199 ? -13.243 3.328 33.072 1.00 89.69 199 LYS A N 1
ATOM 1438 C CA . LYS A 1 199 ? -13.982 4.585 33.307 1.00 89.69 199 LYS A CA 1
ATOM 1439 C C . LYS A 1 199 ? -14.688 4.620 34.675 1.00 89.69 199 LYS A C 1
ATOM 1441 O O . LYS A 1 199 ? -14.835 5.697 35.240 1.00 89.69 199 LYS A O 1
ATOM 1446 N N . ASP A 1 200 ? -15.127 3.463 35.174 1.00 89.62 200 ASP A N 1
ATOM 1447 C CA . ASP A 1 200 ? -15.866 3.283 36.436 1.00 89.62 200 ASP A CA 1
ATOM 1448 C C . ASP A 1 200 ? -14.943 2.858 37.605 1.00 89.62 200 ASP A C 1
ATOM 1450 O O . ASP A 1 200 ? -15.353 2.867 38.765 1.00 89.62 200 ASP A O 1
ATOM 1454 N N . ALA A 1 201 ? -13.697 2.470 37.313 1.00 91.69 201 ALA A N 1
ATOM 1455 C CA . ALA A 1 201 ? -12.728 1.961 38.283 1.00 91.69 201 ALA A CA 1
ATOM 1456 C C . ALA A 1 201 ? -12.148 3.048 39.207 1.00 91.69 201 ALA A C 1
ATOM 1458 O O . ALA A 1 201 ? -11.707 4.112 38.764 1.00 91.69 201 ALA A O 1
ATOM 1459 N N . THR A 1 202 ? -12.054 2.739 40.502 1.00 92.75 202 THR A N 1
ATOM 1460 C CA . THR A 1 202 ? -11.315 3.558 41.474 1.00 92.75 202 THR A CA 1
ATOM 1461 C C . THR A 1 202 ? -9.795 3.473 41.246 1.00 92.75 202 THR A C 1
ATOM 1463 O O . THR A 1 202 ? -9.316 2.510 40.641 1.00 92.75 202 THR A O 1
ATOM 1466 N N . PRO A 1 203 ? -8.985 4.421 41.768 1.00 90.25 203 PRO A N 1
ATOM 1467 C CA . PRO A 1 203 ? -7.530 4.396 41.589 1.00 90.25 203 PRO A CA 1
ATOM 1468 C C . PRO A 1 203 ? -6.860 3.075 42.000 1.00 90.25 203 PRO A C 1
ATOM 1470 O O . PRO A 1 203 ? -6.001 2.588 41.278 1.00 90.25 203 PRO A O 1
ATOM 1473 N N . GLY A 1 204 ? -7.301 2.451 43.100 1.00 91.00 204 GLY A N 1
ATOM 1474 C CA . GLY A 1 204 ? -6.766 1.159 43.550 1.00 91.00 204 GLY A CA 1
ATOM 1475 C C . GLY A 1 204 ? -7.236 -0.051 42.730 1.00 91.00 204 GLY A C 1
ATOM 1476 O O . GLY A 1 204 ? -6.598 -1.098 42.773 1.00 91.00 204 GLY A O 1
ATOM 1477 N N . GLU A 1 205 ? -8.324 0.070 41.965 1.00 93.06 205 GLU A N 1
ATOM 1478 C CA . GLU A 1 205 ? -8.729 -0.950 40.987 1.00 93.06 205 GLU A CA 1
ATOM 1479 C C . GLU A 1 205 ? -7.953 -0.799 39.673 1.00 93.06 205 GLU A C 1
ATOM 1481 O O . GLU A 1 205 ? -7.654 -1.797 39.022 1.00 93.06 205 GLU A O 1
ATOM 1486 N N . LEU A 1 206 ? -7.570 0.426 39.291 1.00 92.00 206 LEU A N 1
ATOM 1487 C CA . LEU A 1 206 ? -6.750 0.671 38.100 1.00 92.00 206 LEU A CA 1
ATOM 1488 C C . LEU A 1 206 ? -5.350 0.037 38.195 1.00 92.00 206 LEU A C 1
ATOM 1490 O O . LEU A 1 206 ? -4.802 -0.332 37.152 1.00 92.00 206 LEU A O 1
ATOM 1494 N N . ASP A 1 207 ? -4.823 -0.165 39.404 1.00 91.56 207 ASP A N 1
ATOM 1495 C CA . ASP A 1 207 ? -3.558 -0.873 39.666 1.00 91.56 207 ASP A CA 1
ATOM 1496 C C . ASP A 1 207 ? -3.648 -2.409 39.486 1.00 91.56 207 ASP A C 1
ATOM 1498 O O . ASP A 1 207 ? -2.625 -3.098 39.510 1.00 91.56 207 ASP A O 1
ATOM 1502 N N . LEU A 1 208 ? -4.846 -2.981 39.287 1.00 94.25 208 LEU A N 1
ATOM 1503 C CA . LEU A 1 208 ? -5.014 -4.422 39.059 1.00 94.25 208 LEU A CA 1
ATOM 1504 C C . LEU A 1 208 ? -4.435 -4.853 37.700 1.00 94.25 208 LEU A C 1
ATOM 1506 O O . LEU A 1 208 ? -4.736 -4.271 36.658 1.00 94.25 208 LEU A O 1
ATOM 1510 N N . THR A 1 209 ? -3.637 -5.924 37.715 1.00 93.06 209 THR A N 1
ATOM 1511 C CA . THR A 1 209 ? -2.907 -6.465 36.550 1.00 93.06 209 THR A CA 1
ATOM 1512 C C . THR A 1 209 ? -3.663 -7.543 35.771 1.00 93.06 209 THR A C 1
ATOM 1514 O O . THR A 1 209 ? -3.231 -7.928 34.684 1.00 93.06 209 THR A O 1
ATOM 1517 N N . GLU A 1 210 ? -4.785 -8.041 36.298 1.00 95.19 210 GLU A N 1
ATOM 1518 C CA . GLU A 1 210 ? -5.676 -8.959 35.582 1.00 95.19 210 GLU A CA 1
ATOM 1519 C C . GLU A 1 210 ? -6.803 -8.176 34.900 1.00 95.19 210 GLU A C 1
ATOM 1521 O O . GLU A 1 210 ? -7.564 -7.445 35.539 1.00 95.19 210 GLU A O 1
ATOM 1526 N N . ILE A 1 211 ? -6.886 -8.327 33.579 1.00 94.50 211 ILE A N 1
ATOM 1527 C CA . ILE A 1 211 ? -7.813 -7.623 32.693 1.00 94.50 211 ILE A CA 1
ATOM 1528 C C . ILE A 1 211 ? -8.737 -8.589 31.955 1.00 94.50 211 ILE A C 1
ATOM 1530 O O . ILE A 1 211 ? -8.405 -9.740 31.668 1.00 94.50 211 ILE A O 1
ATOM 1534 N N . ASN A 1 212 ? -9.911 -8.076 31.625 1.00 94.50 212 ASN A N 1
ATOM 1535 C CA . ASN A 1 212 ? -10.892 -8.697 30.758 1.00 94.50 212 ASN A CA 1
ATOM 1536 C C . ASN A 1 212 ? -10.413 -8.670 29.296 1.00 94.50 212 ASN A C 1
ATOM 1538 O O . ASN A 1 212 ? -10.193 -7.591 28.749 1.00 94.50 212 ASN A O 1
ATOM 1542 N N . ALA A 1 213 ? -10.323 -9.833 28.645 1.00 92.06 213 ALA A N 1
ATOM 1543 C CA . ALA A 1 213 ? -10.026 -9.915 27.210 1.00 92.06 213 ALA A CA 1
ATOM 1544 C C . ALA A 1 213 ? -11.253 -9.655 26.306 1.00 92.06 213 ALA A C 1
ATOM 1546 O O . ALA A 1 213 ? -11.111 -9.572 25.090 1.00 92.06 213 ALA A O 1
ATOM 1547 N N . GLY A 1 214 ? -12.468 -9.563 26.866 1.00 92.56 214 GLY A N 1
ATOM 1548 C CA . GLY A 1 214 ? -13.701 -9.415 26.082 1.00 92.56 214 GLY A CA 1
ATOM 1549 C C . GLY A 1 214 ? -14.115 -10.684 25.324 1.00 92.56 214 GLY A C 1
ATOM 1550 O O . GLY A 1 214 ? -14.852 -10.601 24.344 1.00 92.56 214 GLY A O 1
ATOM 1551 N N . LEU A 1 215 ? -13.634 -11.849 25.769 1.00 96.25 215 LEU A N 1
ATOM 1552 C CA . LEU A 1 215 ? -13.969 -13.165 25.221 1.00 96.25 215 LEU A CA 1
ATOM 1553 C C . LEU A 1 215 ? -14.743 -13.958 26.279 1.00 96.25 215 LEU A C 1
ATOM 1555 O O . LEU A 1 215 ? -14.265 -14.109 27.408 1.00 96.25 215 LEU A O 1
ATOM 1559 N N . TYR A 1 216 ? -15.911 -14.483 25.910 1.00 97.62 216 TYR A N 1
ATOM 1560 C CA . TYR A 1 216 ? -16.833 -15.165 26.822 1.00 97.62 216 TYR A CA 1
ATOM 1561 C C . TYR A 1 216 ? -17.414 -16.441 26.213 1.00 97.62 216 TYR A C 1
ATOM 1563 O O . TYR A 1 216 ? -17.569 -16.540 24.997 1.00 97.62 216 TYR A O 1
ATOM 1571 N N . ALA A 1 217 ? -17.808 -17.385 27.067 1.00 97.88 217 ALA A N 1
ATOM 1572 C CA . ALA A 1 217 ? -18.679 -18.503 26.711 1.00 97.88 217 ALA A CA 1
ATOM 1573 C C . ALA A 1 217 ? -19.866 -18.555 27.681 1.00 97.88 217 ALA A C 1
ATOM 1575 O O . ALA A 1 217 ? -19.663 -18.610 28.892 1.00 97.88 217 ALA A O 1
ATOM 1576 N N . PHE A 1 218 ? -21.090 -18.574 27.164 1.00 97.56 218 PHE A N 1
ATOM 1577 C CA . PHE A 1 218 ? -22.328 -18.540 27.940 1.00 97.56 218 PHE A CA 1
ATOM 1578 C C . PHE A 1 218 ? -23.196 -19.776 27.711 1.00 97.56 218 PHE A C 1
ATOM 1580 O O . PHE A 1 218 ? -23.243 -20.333 26.613 1.00 97.56 218 PHE A O 1
ATOM 1587 N N . ASP A 1 219 ? -23.953 -20.136 28.741 1.00 96.56 219 ASP A N 1
ATOM 1588 C CA . ASP A 1 219 ? -25.181 -20.912 28.618 1.00 96.56 219 ASP A CA 1
ATOM 1589 C C . ASP A 1 219 ? -26.275 -20.054 27.955 1.00 96.56 219 ASP A C 1
ATOM 1591 O O . ASP A 1 219 ? -26.599 -18.977 28.461 1.00 96.56 219 ASP A O 1
ATOM 1595 N N . VAL A 1 220 ? -26.847 -20.484 26.824 1.00 95.81 220 VAL A N 1
ATOM 1596 C CA . VAL A 1 220 ? -27.852 -19.676 26.098 1.00 95.81 220 VAL A CA 1
ATOM 1597 C C . VAL A 1 220 ? -29.137 -19.454 26.914 1.00 95.81 220 VAL A C 1
ATOM 1599 O O . VAL A 1 220 ? -29.590 -18.308 26.970 1.00 95.81 220 VAL A O 1
ATOM 1602 N N . PRO A 1 221 ? -29.725 -20.468 27.584 1.00 94.00 221 PRO A N 1
ATOM 1603 C CA . PRO A 1 221 ? -30.850 -20.267 28.500 1.00 94.00 221 PRO A CA 1
ATOM 1604 C C . PRO A 1 221 ? -30.580 -19.241 29.610 1.00 94.00 221 PRO A C 1
ATOM 1606 O O . PRO A 1 221 ? -31.404 -18.348 29.821 1.00 94.00 221 PRO A O 1
ATOM 1609 N N . TRP A 1 222 ? -29.427 -19.317 30.289 1.00 95.38 222 TRP A N 1
ATOM 1610 C CA . TRP A 1 222 ? -29.066 -18.338 31.326 1.00 95.38 222 TRP A CA 1
ATOM 1611 C C . TRP A 1 222 ? -28.863 -16.933 30.746 1.00 95.38 222 TRP A C 1
ATOM 1613 O O . TRP A 1 222 ? -29.411 -15.965 31.277 1.00 95.38 222 TRP A O 1
ATOM 1623 N N . LEU A 1 223 ? -28.144 -16.822 29.622 1.00 96.00 223 LEU A N 1
ATOM 1624 C CA . LEU A 1 223 ? -27.892 -15.554 28.935 1.00 96.00 223 LEU A CA 1
ATOM 1625 C C . LEU A 1 223 ? -29.204 -14.860 28.557 1.00 96.00 223 LEU A C 1
ATOM 1627 O O . LEU A 1 223 ? -29.396 -13.700 28.908 1.00 96.00 223 LEU A O 1
ATOM 1631 N N . ARG A 1 224 ? -30.138 -15.581 27.917 1.00 94.69 224 ARG A N 1
ATOM 1632 C CA . ARG A 1 224 ? -31.463 -15.056 27.535 1.00 94.69 224 ARG A CA 1
ATOM 1633 C C . ARG A 1 224 ? -32.270 -14.538 28.730 1.00 94.69 224 ARG A C 1
ATOM 1635 O O . ARG A 1 224 ? -33.036 -13.597 28.554 1.00 94.69 224 ARG A O 1
ATOM 1642 N N . ARG A 1 225 ? -32.106 -15.131 29.919 1.00 94.31 225 ARG A N 1
ATOM 1643 C CA . ARG A 1 225 ? -32.769 -14.691 31.156 1.00 94.31 225 ARG A CA 1
ATOM 1644 C C . ARG A 1 225 ? -32.134 -13.416 31.724 1.00 94.31 225 ARG A C 1
ATOM 1646 O O . ARG A 1 225 ? -32.863 -12.498 32.063 1.00 94.31 225 ARG A O 1
ATOM 1653 N N . CYS A 1 226 ? -30.805 -13.358 31.830 1.00 94.44 226 CYS A N 1
ATOM 1654 C CA . CYS A 1 226 ? -30.105 -12.331 32.620 1.00 94.44 226 CYS A CA 1
ATOM 1655 C C . CYS A 1 226 ? -29.671 -11.080 31.833 1.00 94.44 226 CYS A C 1
ATOM 1657 O O . CYS A 1 226 ? -29.501 -10.014 32.416 1.00 94.44 226 CYS A O 1
ATOM 1659 N N . ILE A 1 227 ? -29.510 -11.174 30.511 1.00 94.69 227 ILE A N 1
ATOM 1660 C CA . ILE A 1 227 ? -29.077 -10.061 29.638 1.00 94.69 227 ILE A CA 1
ATOM 1661 C C . ILE A 1 227 ? -30.010 -8.833 29.674 1.00 94.69 227 ILE A C 1
ATOM 1663 O O . ILE A 1 227 ? -29.572 -7.719 29.394 1.00 94.69 227 ILE A O 1
ATOM 1667 N N . GLY A 1 228 ? -31.288 -9.022 30.022 1.00 92.12 228 GLY A N 1
ATOM 1668 C CA . GLY A 1 228 ? -32.271 -7.941 30.144 1.00 92.12 228 GLY A CA 1
ATOM 1669 C C . GLY A 1 228 ? -32.120 -7.090 31.409 1.00 92.12 228 GLY A C 1
ATOM 1670 O O . GLY A 1 228 ? -32.508 -5.925 31.387 1.00 92.12 228 GLY A O 1
ATOM 1671 N N . ASP A 1 229 ? -31.524 -7.644 32.470 1.00 93.62 229 ASP A N 1
ATOM 1672 C CA . ASP A 1 229 ? -31.442 -7.015 33.796 1.00 93.62 229 ASP A CA 1
ATOM 1673 C C . ASP A 1 229 ? -30.124 -6.244 34.022 1.00 93.62 229 ASP A C 1
ATOM 1675 O O . ASP A 1 229 ? -29.893 -5.702 35.108 1.00 93.62 229 ASP A O 1
ATOM 1679 N N . ILE A 1 230 ? -29.247 -6.179 33.011 1.00 93.94 230 ILE A N 1
ATOM 1680 C CA . ILE A 1 230 ? -27.996 -5.410 33.066 1.00 93.94 230 ILE A CA 1
ATOM 1681 C C . ILE A 1 230 ? -28.316 -3.938 33.352 1.00 93.94 230 ILE A C 1
ATOM 1683 O O . ILE A 1 230 ? -29.076 -3.296 32.628 1.00 93.94 230 ILE A O 1
ATOM 1687 N N . GLN A 1 231 ? -27.702 -3.396 34.402 1.00 91.88 231 GLN A N 1
ATOM 1688 C CA . GLN A 1 231 ? -27.847 -1.991 34.771 1.00 91.88 231 GLN A CA 1
ATOM 1689 C C . GLN A 1 231 ? -26.874 -1.109 33.960 1.00 91.88 231 GLN A C 1
ATOM 1691 O O . GLN A 1 231 ? -25.744 -1.539 33.710 1.00 91.88 231 GLN A O 1
ATOM 1696 N N . PRO A 1 232 ? -27.266 0.117 33.563 1.00 92.94 232 PRO A N 1
ATOM 1697 C CA . PRO A 1 232 ? -26.365 1.076 32.919 1.00 92.94 232 PRO A CA 1
ATOM 1698 C C . PRO A 1 232 ? -25.151 1.442 33.787 1.00 92.94 232 PRO A C 1
ATOM 1700 O O . PRO A 1 232 ? -25.275 1.578 35.005 1.00 92.94 232 PRO A O 1
ATOM 1703 N N . SER A 1 233 ? -23.992 1.671 33.159 1.00 91.06 233 SER A N 1
ATOM 1704 C CA . SER A 1 233 ? -22.812 2.230 33.838 1.00 91.06 233 SER A CA 1
ATOM 1705 C C . SER A 1 233 ? -23.111 3.620 34.430 1.00 91.06 233 SER A C 1
ATOM 1707 O O . SER A 1 233 ? -23.642 4.476 33.715 1.00 91.06 233 SER A O 1
ATOM 1709 N N . PRO A 1 234 ? -22.728 3.898 35.693 1.00 86.69 234 PRO A N 1
ATOM 1710 C CA . PRO A 1 234 ? -22.840 5.231 36.286 1.00 86.69 234 PRO A CA 1
ATOM 1711 C C . PRO A 1 234 ? -22.025 6.313 35.563 1.00 86.69 234 PRO A C 1
ATOM 1713 O O . PRO A 1 234 ? -22.429 7.474 35.579 1.00 86.69 234 PRO A O 1
ATOM 1716 N N . ALA A 1 235 ? -20.890 5.961 34.945 1.00 88.25 235 ALA A N 1
ATOM 1717 C CA . ALA A 1 235 ? -20.026 6.918 34.253 1.00 88.25 235 ALA A CA 1
ATOM 1718 C C . ALA A 1 235 ? -20.421 7.187 32.788 1.00 88.25 235 ALA A C 1
ATOM 1720 O O . ALA A 1 235 ? -20.006 8.207 32.234 1.00 88.25 235 ALA A O 1
ATOM 1721 N N . THR A 1 236 ? -21.169 6.288 32.132 1.00 86.44 236 THR A N 1
ATOM 1722 C CA . THR A 1 236 ? -21.425 6.379 30.676 1.00 86.44 236 THR A CA 1
ATOM 1723 C C . THR A 1 236 ? -22.860 6.131 30.229 1.00 86.44 236 THR A C 1
ATOM 1725 O O . THR A 1 236 ? -23.202 6.497 29.107 1.00 86.44 236 THR A O 1
ATOM 1728 N N . GLY A 1 237 ? -23.691 5.488 31.050 1.00 90.38 237 GLY A N 1
ATOM 1729 C CA . GLY A 1 237 ? -25.005 4.987 30.640 1.00 90.38 237 GLY A CA 1
ATOM 1730 C C . GLY A 1 237 ? -24.965 3.768 29.703 1.00 90.38 237 GLY A C 1
ATOM 1731 O O . GLY A 1 237 ? -26.022 3.271 29.318 1.00 90.38 237 GLY A O 1
ATOM 1732 N N . GLU A 1 238 ? -23.782 3.257 29.343 1.00 92.00 238 GLU A N 1
ATOM 1733 C CA . GLU A 1 238 ? -23.633 2.073 28.489 1.00 92.00 238 GLU A CA 1
ATOM 1734 C C . GLU A 1 238 ? -24.056 0.794 29.246 1.00 92.00 238 GLU A C 1
ATOM 1736 O O . GLU A 1 238 ? -23.751 0.620 30.429 1.00 92.00 238 GLU A O 1
ATOM 1741 N N . LEU A 1 239 ? -24.732 -0.132 28.558 1.00 93.81 239 LEU A N 1
ATOM 1742 C CA . LEU A 1 239 ? -25.039 -1.476 29.055 1.00 93.81 239 LEU A CA 1
ATOM 1743 C C . LEU A 1 239 ? -23.833 -2.391 28.805 1.00 93.81 239 LEU A C 1
ATOM 1745 O O . LEU A 1 239 ? -23.676 -2.946 27.715 1.00 93.81 239 LEU A O 1
ATOM 1749 N N . TYR A 1 240 ? -22.961 -2.549 29.801 1.00 94.00 240 TYR A N 1
ATOM 1750 C CA . TYR A 1 240 ? -21.774 -3.397 29.674 1.00 94.00 240 TYR A CA 1
ATOM 1751 C C . TYR A 1 240 ? -22.078 -4.881 29.922 1.00 94.00 240 TYR A C 1
ATOM 1753 O O . TYR A 1 240 ? -22.596 -5.264 30.971 1.00 94.00 240 TYR A O 1
ATOM 1761 N N . LEU A 1 241 ? -21.665 -5.741 28.981 1.00 95.25 241 LEU A N 1
ATOM 1762 C CA . LEU A 1 241 ? -21.778 -7.205 29.085 1.00 95.25 241 LEU A CA 1
ATOM 1763 C C . LEU A 1 241 ? -21.079 -7.764 30.339 1.00 95.25 241 LEU A C 1
ATOM 1765 O O . LEU A 1 241 ? -21.477 -8.794 30.881 1.00 95.25 241 LEU A O 1
ATOM 1769 N N . THR A 1 242 ? -20.064 -7.056 30.833 1.00 94.25 242 THR A N 1
ATOM 1770 C CA . THR A 1 242 ? -19.310 -7.373 32.049 1.00 94.25 242 THR A CA 1
ATOM 1771 C C . THR A 1 242 ? -20.147 -7.361 33.330 1.00 94.25 242 THR A C 1
ATOM 1773 O O . THR A 1 242 ? -19.769 -8.034 34.291 1.00 94.25 242 THR A O 1
ATOM 1776 N N . GLY A 1 243 ? -21.326 -6.723 33.332 1.00 93.00 243 GLY A N 1
ATOM 1777 C CA . GLY A 1 243 ? -22.297 -6.815 34.428 1.00 93.00 243 GLY A CA 1
ATOM 1778 C C . GLY A 1 243 ? -22.771 -8.248 34.716 1.00 93.00 243 GLY A C 1
ATOM 1779 O O . GLY A 1 243 ? -23.001 -8.598 35.876 1.00 93.00 243 GLY A O 1
ATOM 1780 N N . LEU A 1 244 ? -22.811 -9.119 33.697 1.00 95.12 244 LEU A N 1
ATOM 1781 C CA . LEU A 1 244 ? -23.191 -10.530 33.851 1.00 95.12 244 LEU A CA 1
ATOM 1782 C C . LEU A 1 244 ? -22.264 -11.303 34.805 1.00 95.12 244 LEU A C 1
ATOM 1784 O O . LEU A 1 244 ? -22.717 -12.238 35.459 1.00 95.12 244 LEU A O 1
ATOM 1788 N N . VAL A 1 245 ? -20.997 -10.898 34.946 1.00 95.06 245 VAL A N 1
ATOM 1789 C CA . VAL A 1 245 ? -20.040 -11.563 35.850 1.00 95.06 245 VAL A CA 1
ATOM 1790 C C . VAL A 1 245 ? -20.474 -11.441 37.312 1.00 95.06 245 VAL A C 1
ATOM 1792 O O . VAL A 1 245 ? -20.379 -12.412 38.060 1.00 95.06 245 VAL A O 1
ATOM 1795 N N . ALA A 1 246 ? -21.005 -10.281 37.710 1.00 91.81 246 ALA A N 1
ATOM 1796 C CA . ALA A 1 246 ? -21.530 -10.076 39.058 1.00 91.81 246 ALA A CA 1
ATOM 1797 C C . ALA A 1 246 ? -22.835 -10.859 39.283 1.00 91.81 246 ALA A C 1
ATOM 1799 O O . ALA A 1 246 ? -23.023 -11.446 40.348 1.00 91.81 246 ALA A O 1
ATOM 1800 N N . MET A 1 247 ? -23.707 -10.917 38.269 1.00 92.25 247 MET A N 1
ATOM 1801 C CA . MET A 1 247 ? -24.965 -11.676 38.319 1.00 92.25 247 MET A CA 1
ATOM 1802 C C . MET A 1 247 ? -24.735 -13.191 38.407 1.00 92.25 247 MET A C 1
ATOM 1804 O O . MET A 1 247 ? -25.462 -13.888 39.107 1.00 92.25 247 MET A O 1
ATOM 1808 N N . ALA A 1 248 ? -23.696 -13.708 37.745 1.00 92.81 248 ALA A N 1
ATOM 1809 C CA . ALA A 1 248 ? -23.380 -15.135 37.727 1.00 92.81 248 ALA A CA 1
ATOM 1810 C C . ALA A 1 248 ? -23.091 -15.724 39.119 1.00 92.81 248 ALA A C 1
ATOM 1812 O O . ALA A 1 248 ? -23.205 -16.937 39.283 1.00 92.81 248 ALA A O 1
ATOM 1813 N N . ARG A 1 249 ? -22.729 -14.907 40.121 1.00 87.69 249 ARG A N 1
ATOM 1814 C CA . ARG A 1 249 ? -22.344 -15.364 41.472 1.00 87.69 249 ARG A CA 1
ATOM 1815 C C . ARG A 1 249 ? -23.395 -16.255 42.134 1.00 87.69 249 ARG A C 1
ATOM 1817 O O . ARG A 1 249 ? -23.032 -17.302 42.667 1.00 87.69 249 ARG A O 1
ATOM 1824 N N . ASP A 1 250 ? -24.668 -15.874 42.059 1.00 82.75 250 ASP A N 1
ATOM 1825 C CA . ASP A 1 250 ? -25.760 -16.598 42.724 1.00 82.75 250 ASP A CA 1
ATOM 1826 C C . ASP A 1 250 ? -26.232 -17.837 41.931 1.00 82.75 250 ASP A C 1
ATOM 1828 O O . ASP A 1 250 ? -26.806 -18.760 42.510 1.00 82.75 250 ASP A O 1
ATOM 1832 N N . ASP A 1 251 ? -25.916 -17.916 40.631 1.00 86.00 251 ASP A N 1
ATOM 1833 C CA . ASP A 1 251 ? -26.213 -19.062 39.752 1.00 86.00 251 ASP A CA 1
ATOM 1834 C C . ASP A 1 251 ? -25.015 -20.026 39.550 1.00 86.00 251 ASP A C 1
ATOM 1836 O O . ASP A 1 251 ? -25.065 -20.899 38.684 1.00 86.00 251 ASP A O 1
ATOM 1840 N N . GLY A 1 252 ? -23.935 -19.902 40.334 1.00 83.06 252 GLY A N 1
ATOM 1841 C CA . GLY A 1 252 ? -22.793 -20.840 40.317 1.00 83.06 252 GLY A CA 1
ATOM 1842 C C . GLY A 1 252 ? -21.424 -20.244 39.961 1.00 83.06 252 GLY A C 1
ATOM 1843 O O . GLY A 1 252 ? -20.436 -20.976 39.921 1.00 83.06 252 GLY A O 1
ATOM 1844 N N . GLY A 1 253 ? -21.344 -18.931 39.748 1.00 90.31 253 GLY A N 1
ATOM 1845 C CA . GLY A 1 253 ? -20.112 -18.179 39.502 1.00 90.31 253 GLY A CA 1
ATOM 1846 C C . GLY A 1 253 ? -19.601 -18.245 38.060 1.00 90.31 253 GLY A C 1
ATOM 1847 O O . GLY A 1 253 ? -19.918 -19.160 37.299 1.00 90.31 253 GLY A O 1
ATOM 1848 N N . ALA A 1 254 ? -18.780 -17.263 37.685 1.00 93.75 254 ALA A N 1
ATOM 1849 C CA . ALA A 1 254 ? -18.089 -17.236 36.398 1.00 93.75 254 ALA A CA 1
ATOM 1850 C C . ALA A 1 254 ? -16.742 -17.980 36.483 1.00 93.75 254 ALA A C 1
ATOM 1852 O O . ALA A 1 254 ? -15.943 -17.717 37.382 1.00 93.75 254 ALA A O 1
ATOM 1853 N N . ALA A 1 255 ? -16.477 -18.887 35.539 1.00 95.00 255 ALA A N 1
ATOM 1854 C CA . ALA A 1 255 ? -15.206 -19.614 35.456 1.00 95.00 255 ALA A CA 1
ATOM 1855 C C . ALA A 1 255 ? -14.188 -18.872 34.570 1.00 95.00 255 ALA A C 1
ATOM 1857 O O . ALA A 1 255 ? -14.545 -18.408 33.489 1.00 95.00 255 ALA A O 1
ATOM 1858 N N . ASP A 1 256 ? -12.916 -18.780 34.973 1.00 94.06 256 ASP A N 1
ATOM 1859 C CA . ASP A 1 256 ? -11.910 -18.037 34.201 1.00 94.06 256 ASP A CA 1
ATOM 1860 C C . ASP A 1 256 ? -10.884 -18.908 33.459 1.00 94.06 256 ASP A C 1
ATOM 1862 O O . ASP A 1 256 ? -10.400 -19.934 33.945 1.00 94.06 256 ASP A O 1
ATOM 1866 N N . VAL A 1 257 ? -10.526 -18.452 32.257 1.00 94.06 257 VAL A N 1
ATOM 1867 C CA . VAL A 1 257 ? -9.358 -18.900 31.498 1.00 94.06 257 VAL A CA 1
ATOM 1868 C C . VAL A 1 257 ? -8.296 -17.811 31.606 1.00 94.06 257 VAL A C 1
ATOM 1870 O O . VAL A 1 257 ? -8.261 -16.888 30.796 1.00 94.06 257 VAL A O 1
ATOM 1873 N N . THR A 1 258 ? -7.430 -17.911 32.616 1.00 91.94 258 THR A N 1
ATOM 1874 C CA . THR A 1 258 ? -6.258 -17.031 32.734 1.00 91.94 258 THR A CA 1
ATOM 1875 C C . THR A 1 258 ? -5.197 -17.370 31.671 1.00 91.94 258 THR A C 1
ATOM 1877 O O . THR A 1 258 ? -4.869 -18.546 31.447 1.00 91.94 258 THR A O 1
ATOM 1880 N N . VAL A 1 259 ? -4.645 -16.325 31.051 1.00 90.69 259 VAL A N 1
ATOM 1881 C CA . VAL A 1 259 ? -3.554 -16.326 30.063 1.00 90.69 259 VAL A CA 1
ATOM 1882 C C . VAL A 1 259 ? -2.556 -15.213 30.432 1.00 90.69 259 VAL A C 1
ATOM 1884 O O . VAL A 1 259 ? -2.956 -14.174 30.956 1.00 90.69 259 VAL A O 1
ATOM 1887 N N . ASP A 1 260 ? -1.261 -15.414 30.188 1.00 88.50 260 ASP A N 1
ATOM 1888 C CA . ASP A 1 260 ? -0.260 -14.341 30.310 1.00 88.50 260 ASP A CA 1
ATOM 1889 C C . ASP A 1 260 ? -0.290 -13.446 29.054 1.00 88.50 260 ASP A C 1
ATOM 1891 O O . ASP A 1 260 ? -0.552 -13.942 27.959 1.00 88.50 260 ASP A O 1
ATOM 1895 N N . ASP A 1 261 ? -0.018 -12.145 29.187 1.00 83.62 261 ASP A N 1
ATOM 1896 C CA . ASP A 1 261 ? -0.025 -11.208 28.053 1.00 83.62 261 ASP A CA 1
ATOM 1897 C C . ASP A 1 261 ? 1.144 -11.442 27.074 1.00 83.62 261 ASP A C 1
ATOM 1899 O O . ASP A 1 261 ? 2.318 -11.272 27.416 1.00 83.62 261 ASP A O 1
ATOM 1903 N N . ASP A 1 262 ? 0.807 -11.811 25.837 1.00 82.81 262 ASP A N 1
ATOM 1904 C CA . ASP A 1 262 ? 1.706 -11.901 24.680 1.00 82.81 262 ASP A CA 1
ATOM 1905 C C . ASP A 1 262 ? 1.311 -10.946 23.533 1.00 82.81 262 ASP A C 1
ATOM 1907 O O . ASP A 1 262 ? 1.912 -10.966 22.455 1.00 82.81 262 ASP A O 1
ATOM 1911 N N . GLY A 1 263 ? 0.307 -10.090 23.752 1.00 82.19 263 GLY A N 1
ATOM 1912 C CA . GLY A 1 263 ? -0.216 -9.161 22.757 1.00 82.19 263 GLY A CA 1
ATOM 1913 C C . GLY A 1 263 ? -1.078 -9.772 21.643 1.00 82.19 263 GLY A C 1
ATOM 1914 O O . GLY A 1 263 ? -1.438 -9.040 20.716 1.00 82.19 263 GLY A O 1
ATOM 1915 N N . THR A 1 264 ? -1.429 -11.065 21.691 1.00 84.94 264 THR A N 1
ATOM 1916 C CA . THR A 1 264 ? -2.346 -11.685 20.708 1.00 84.94 264 THR A CA 1
ATOM 1917 C C . THR A 1 264 ? -3.812 -11.334 20.977 1.00 84.94 264 THR A C 1
ATOM 1919 O O . THR A 1 264 ? -4.550 -11.004 20.052 1.00 84.94 264 THR A O 1
ATOM 1922 N N . LEU A 1 265 ? -4.221 -11.318 22.249 1.00 87.19 265 LEU A N 1
ATOM 1923 C CA . LEU A 1 265 ? -5.602 -11.056 22.681 1.00 87.19 265 LEU A CA 1
ATOM 1924 C C . LEU A 1 265 ? -5.914 -9.562 22.913 1.00 87.19 265 LEU A C 1
ATOM 1926 O O . LEU A 1 265 ? -6.937 -9.231 23.510 1.00 87.19 265 LEU A O 1
ATOM 1930 N N . LEU A 1 266 ? -5.041 -8.654 22.464 1.00 81.94 266 LEU A N 1
ATOM 1931 C CA . LEU A 1 266 ? -5.259 -7.207 22.539 1.00 81.94 266 LEU A CA 1
ATOM 1932 C C . LEU A 1 266 ? -5.983 -6.715 21.278 1.00 81.94 266 LEU A C 1
ATOM 1934 O O . LEU A 1 266 ? -5.474 -6.871 20.168 1.00 81.94 266 LEU A O 1
ATOM 1938 N N . GLY A 1 267 ? -7.168 -6.125 21.460 1.00 88.12 267 GLY A N 1
ATOM 1939 C CA . GLY A 1 267 ? -7.988 -5.593 20.368 1.00 88.12 267 GLY A CA 1
ATOM 1940 C C . GLY A 1 267 ? -7.447 -4.278 19.803 1.00 88.12 267 GLY A C 1
ATOM 1941 O O . GLY A 1 267 ? -7.003 -3.415 20.560 1.00 88.12 267 GLY A O 1
ATOM 1942 N N . ILE A 1 268 ? -7.506 -4.120 18.481 1.00 92.75 268 ILE A N 1
ATOM 1943 C CA . ILE A 1 268 ? -6.979 -2.965 17.738 1.00 92.75 268 ILE A CA 1
ATOM 1944 C C . ILE A 1 268 ? -7.986 -1.811 17.757 1.00 92.75 268 ILE A C 1
ATOM 1946 O O . ILE A 1 268 ? -9.171 -1.998 17.483 1.00 92.75 268 ILE A O 1
ATOM 1950 N N . ASN A 1 269 ? -7.532 -0.593 18.041 1.00 90.81 269 ASN A N 1
ATOM 1951 C CA . ASN A 1 269 ? -8.377 0.591 18.197 1.00 90.81 269 ASN A CA 1
ATOM 1952 C C . ASN A 1 269 ? -7.954 1.801 17.360 1.00 90.81 269 ASN A C 1
ATOM 1954 O O . ASN A 1 269 ? -8.795 2.666 17.109 1.00 90.81 269 ASN A O 1
ATOM 1958 N N . ASP A 1 270 ? -6.679 1.893 16.993 1.00 93.19 270 ASP A N 1
ATOM 1959 C CA . ASP A 1 270 ? -6.125 2.956 16.158 1.00 93.19 270 ASP A CA 1
ATOM 1960 C C . ASP A 1 270 ? -5.078 2.414 15.168 1.00 93.19 270 ASP A C 1
ATOM 1962 O O . ASP A 1 270 ? -4.733 1.229 15.165 1.00 93.19 270 ASP A O 1
ATOM 1966 N N . ARG A 1 271 ? -4.587 3.292 14.285 1.00 94.56 271 ARG A N 1
ATOM 1967 C CA . ARG A 1 271 ? -3.673 2.916 13.197 1.00 94.56 271 ARG A CA 1
ATOM 1968 C C . ARG A 1 271 ? -2.259 2.537 13.678 1.00 94.56 271 ARG A C 1
ATOM 1970 O O . ARG A 1 271 ? -1.546 1.877 12.926 1.00 94.56 271 ARG A O 1
ATOM 1977 N N . ALA A 1 272 ? -1.852 2.895 14.901 1.00 93.88 272 ALA A N 1
ATOM 1978 C CA . ALA A 1 272 ? -0.577 2.445 15.467 1.00 93.88 272 ALA A CA 1
ATOM 1979 C C . ALA A 1 272 ? -0.698 1.005 15.985 1.00 93.88 272 ALA A C 1
ATOM 1981 O O . ALA A 1 272 ? 0.130 0.160 15.650 1.00 93.88 272 ALA A O 1
ATOM 1982 N N . GLU A 1 273 ? -1.778 0.697 16.710 1.00 92.62 273 GLU A N 1
ATOM 1983 C CA . GLU A 1 273 ? -2.105 -0.677 17.118 1.00 92.62 273 GLU A CA 1
ATOM 1984 C C . GLU A 1 273 ? -2.314 -1.605 15.900 1.00 92.62 273 GLU A C 1
ATOM 1986 O O . GLU A 1 273 ? -1.907 -2.768 15.939 1.00 92.62 273 GLU A O 1
ATOM 1991 N N . LEU A 1 274 ? -2.871 -1.086 14.794 1.00 94.75 274 LEU A N 1
ATOM 1992 C CA . LEU A 1 274 ? -3.008 -1.805 13.518 1.00 94.75 274 LEU A CA 1
ATOM 1993 C C . LEU A 1 274 ? -1.642 -2.193 12.923 1.00 94.75 274 LEU A C 1
ATOM 1995 O O . LEU A 1 274 ? -1.412 -3.365 12.633 1.00 94.75 274 LEU A O 1
ATOM 1999 N N . ALA A 1 275 ? -0.720 -1.234 12.783 1.00 94.56 275 ALA A N 1
ATOM 2000 C CA . ALA A 1 275 ? 0.618 -1.480 12.234 1.00 94.56 275 ALA A CA 1
ATOM 2001 C C . ALA A 1 275 ? 1.472 -2.398 13.134 1.00 94.56 275 ALA A C 1
ATOM 2003 O O . ALA A 1 275 ? 2.286 -3.189 12.646 1.00 94.56 275 ALA A O 1
ATOM 2004 N N . ASP A 1 276 ? 1.271 -2.331 14.453 1.00 92.75 276 ASP A N 1
ATOM 2005 C CA . ASP A 1 276 ? 1.891 -3.235 15.423 1.00 92.75 276 ASP A CA 1
ATOM 2006 C C . ASP A 1 276 ? 1.362 -4.672 15.308 1.00 92.75 276 ASP A C 1
ATOM 2008 O O . ASP A 1 276 ? 2.151 -5.622 15.366 1.00 92.75 276 ASP A O 1
ATOM 2012 N N . ALA A 1 277 ? 0.056 -4.846 15.085 1.00 92.94 277 ALA A N 1
ATOM 2013 C CA . ALA A 1 277 ? -0.533 -6.149 14.796 1.00 92.94 277 ALA A CA 1
ATOM 2014 C C . ALA A 1 277 ? -0.056 -6.706 13.446 1.00 92.94 277 ALA A C 1
ATOM 2016 O O . ALA A 1 277 ? 0.368 -7.861 13.390 1.00 92.94 277 ALA A O 1
ATOM 2017 N N . GLU A 1 278 ? -0.028 -5.891 12.385 1.00 94.94 278 GLU A N 1
ATOM 2018 C CA . GLU A 1 278 ? 0.454 -6.332 11.072 1.00 94.94 278 GLU A CA 1
ATOM 2019 C C . GLU A 1 278 ? 1.918 -6.772 11.120 1.00 94.94 278 GLU A C 1
ATOM 2021 O O . GLU A 1 278 ? 2.266 -7.815 10.570 1.00 94.94 278 GLU A O 1
ATOM 2026 N N . ARG A 1 279 ? 2.780 -6.050 11.848 1.00 94.94 279 ARG A N 1
ATOM 2027 C CA . ARG A 1 279 ? 4.182 -6.449 12.053 1.00 94.94 279 ARG A CA 1
ATOM 2028 C C . ARG A 1 279 ? 4.303 -7.834 12.704 1.00 94.94 279 ARG A C 1
ATOM 2030 O O . ARG A 1 279 ? 5.161 -8.616 12.293 1.00 94.94 279 ARG A O 1
ATOM 2037 N N . ARG A 1 280 ? 3.460 -8.153 13.697 1.00 92.56 280 ARG A N 1
ATOM 2038 C CA . ARG A 1 280 ? 3.431 -9.481 14.346 1.00 92.56 280 ARG A CA 1
ATOM 2039 C C . ARG A 1 280 ? 2.907 -10.562 13.398 1.00 92.56 280 ARG A C 1
ATOM 2041 O O . ARG A 1 280 ? 3.552 -11.598 13.244 1.00 92.56 280 ARG A O 1
ATOM 2048 N N . MET A 1 281 ? 1.782 -10.306 12.730 1.00 94.31 281 MET A N 1
ATOM 2049 C CA . MET A 1 281 ? 1.154 -11.254 11.803 1.00 94.31 281 MET A CA 1
ATOM 2050 C C . MET A 1 281 ? 2.051 -11.539 10.588 1.00 94.31 281 MET A C 1
ATOM 2052 O O . MET A 1 281 ? 2.210 -12.702 10.219 1.00 94.31 281 MET A O 1
ATOM 2056 N N . ARG A 1 282 ? 2.720 -10.518 10.031 1.00 96.75 282 ARG A N 1
ATOM 2057 C CA . ARG A 1 282 ? 3.700 -10.658 8.939 1.00 96.75 282 ARG A CA 1
ATOM 2058 C C . ARG A 1 282 ? 4.880 -11.526 9.356 1.00 96.75 282 ARG A C 1
ATOM 2060 O O . ARG A 1 282 ? 5.252 -12.430 8.619 1.00 96.75 282 ARG A O 1
ATOM 2067 N N . GLY A 1 283 ? 5.426 -11.304 10.555 1.00 96.00 283 GLY A N 1
ATOM 2068 C CA . GLY A 1 283 ? 6.496 -12.140 11.105 1.00 96.00 283 GLY A CA 1
ATOM 2069 C C . GLY A 1 283 ? 6.100 -13.618 11.181 1.00 96.00 283 GLY A C 1
ATOM 2070 O O . GLY A 1 283 ? 6.839 -14.475 10.702 1.00 96.00 283 GLY A O 1
ATOM 2071 N N . ALA A 1 284 ? 4.904 -13.911 11.700 1.00 93.38 284 ALA A N 1
ATOM 2072 C CA . ALA A 1 284 ? 4.390 -15.278 11.803 1.00 93.38 284 ALA A CA 1
ATOM 2073 C C . ALA A 1 284 ? 4.064 -15.920 10.438 1.00 93.38 284 ALA A C 1
ATOM 2075 O O . ALA A 1 284 ? 4.287 -17.118 10.258 1.00 93.38 284 ALA A O 1
ATOM 2076 N N . LEU A 1 285 ? 3.551 -15.154 9.468 1.00 96.31 285 LEU A N 1
ATOM 2077 C CA . LEU A 1 285 ? 3.299 -15.636 8.104 1.00 96.31 285 LEU A CA 1
ATOM 2078 C C . LEU A 1 285 ? 4.612 -15.938 7.367 1.00 96.31 285 LEU A C 1
ATOM 2080 O O . LEU A 1 285 ? 4.760 -17.005 6.772 1.00 96.31 285 LEU A O 1
ATOM 2084 N N . ASN A 1 286 ? 5.590 -15.039 7.468 1.00 98.12 286 ASN A N 1
ATOM 2085 C CA . ASN A 1 286 ? 6.893 -15.196 6.832 1.00 98.12 286 ASN A CA 1
ATOM 2086 C C . ASN A 1 286 ? 7.691 -16.354 7.460 1.00 98.12 286 ASN A C 1
ATOM 2088 O O . ASN A 1 286 ? 8.330 -17.113 6.734 1.00 98.12 286 ASN A O 1
ATOM 2092 N N . GLU A 1 287 ? 7.594 -16.574 8.780 1.00 97.38 287 GLU A N 1
ATOM 2093 C CA . GLU A 1 287 ? 8.160 -17.765 9.435 1.00 97.38 287 GLU A CA 1
ATOM 2094 C C . GLU A 1 287 ? 7.542 -19.068 8.897 1.00 97.38 287 GLU A C 1
ATOM 2096 O O . GLU A 1 287 ? 8.280 -20.008 8.600 1.00 97.38 287 GLU A O 1
ATOM 2101 N N . ARG A 1 288 ? 6.216 -19.125 8.686 1.00 96.56 288 ARG A N 1
ATOM 2102 C CA . ARG A 1 288 ? 5.554 -20.300 8.081 1.00 96.56 288 ARG A CA 1
ATOM 2103 C C . ARG A 1 288 ? 6.074 -20.588 6.671 1.00 96.56 288 ARG A C 1
ATOM 2105 O O . ARG A 1 288 ? 6.384 -21.740 6.378 1.00 96.56 288 ARG A O 1
ATOM 2112 N N . TRP A 1 289 ? 6.217 -19.567 5.826 1.00 98.25 289 TRP A N 1
ATOM 2113 C CA . TRP A 1 289 ? 6.770 -19.728 4.475 1.00 98.25 289 TRP A CA 1
ATOM 2114 C C . TRP A 1 289 ? 8.237 -20.178 4.486 1.00 98.25 289 TRP A C 1
ATOM 2116 O O . TRP A 1 289 ? 8.605 -21.066 3.718 1.00 98.25 289 TRP A O 1
ATOM 2126 N N . MET A 1 290 ? 9.062 -19.656 5.400 1.00 98.25 290 MET A N 1
ATOM 2127 C CA . MET A 1 290 ? 10.444 -20.126 5.563 1.00 98.25 290 MET A CA 1
ATOM 2128 C C . MET A 1 290 ? 10.517 -21.585 6.039 1.00 98.25 290 MET A C 1
ATOM 2130 O O . MET A 1 290 ? 11.336 -22.355 5.541 1.00 98.25 290 MET A O 1
ATOM 2134 N N . VAL A 1 291 ? 9.621 -22.012 6.938 1.00 97.88 291 VAL A N 1
ATOM 2135 C CA . VAL A 1 291 ? 9.489 -23.425 7.345 1.00 97.88 291 VAL A CA 1
ATOM 2136 C C . VAL A 1 291 ? 8.981 -24.315 6.197 1.00 97.88 291 VAL A C 1
ATOM 2138 O O . VAL A 1 291 ? 9.347 -25.488 6.136 1.00 97.88 291 VAL A O 1
ATOM 2141 N N . ALA A 1 292 ? 8.196 -23.769 5.264 1.00 96.88 292 ALA A N 1
ATOM 2142 C CA . ALA A 1 292 ? 7.727 -24.459 4.059 1.00 96.88 292 ALA A CA 1
ATOM 2143 C C . ALA A 1 292 ? 8.774 -24.548 2.923 1.00 96.88 292 ALA A C 1
ATOM 2145 O O . ALA A 1 292 ? 8.512 -25.203 1.915 1.00 96.88 292 ALA A O 1
ATOM 2146 N N . GLY A 1 293 ? 9.956 -23.937 3.080 1.00 97.56 293 GLY A N 1
ATOM 2147 C CA . GLY A 1 293 ? 11.058 -24.011 2.111 1.00 97.56 293 GLY A CA 1
ATOM 2148 C C . GLY A 1 293 ? 11.244 -22.777 1.219 1.00 97.56 293 GLY A C 1
ATOM 2149 O O . GLY A 1 293 ? 11.984 -22.855 0.242 1.00 97.56 293 GLY A O 1
ATOM 2150 N N . VAL A 1 294 ? 10.606 -21.644 1.533 1.00 98.62 294 VAL A N 1
ATOM 2151 C CA . VAL A 1 294 ? 10.851 -20.353 0.862 1.00 98.62 294 VAL A CA 1
ATOM 2152 C C . VAL A 1 294 ? 12.065 -19.662 1.488 1.00 98.62 294 VAL A C 1
ATOM 2154 O O . VAL A 1 294 ? 12.148 -19.509 2.705 1.00 98.62 294 VAL A O 1
ATOM 2157 N N . THR A 1 295 ? 12.999 -19.178 0.673 1.00 98.62 295 THR A N 1
ATOM 2158 C CA . THR A 1 295 ? 14.109 -18.343 1.154 1.00 98.62 295 THR A CA 1
ATOM 2159 C C . THR A 1 295 ? 13.667 -16.884 1.217 1.00 98.62 295 THR A C 1
ATOM 2161 O O . THR A 1 295 ? 13.289 -16.321 0.194 1.00 98.62 295 THR A O 1
ATOM 2164 N N . MET A 1 296 ? 13.772 -16.237 2.380 1.00 98.25 296 MET A N 1
ATOM 2165 C CA . MET A 1 296 ? 13.609 -14.783 2.510 1.00 98.25 296 MET A CA 1
ATOM 2166 C C . MET A 1 296 ? 14.918 -14.158 2.988 1.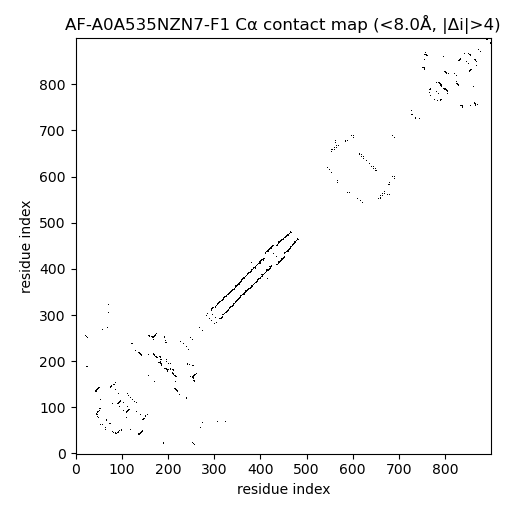00 98.25 296 MET A C 1
ATOM 2168 O O . MET A 1 296 ? 15.441 -14.544 4.032 1.00 98.25 296 MET A O 1
ATOM 2172 N N . ILE A 1 297 ? 15.449 -13.196 2.232 1.00 97.62 297 ILE A N 1
ATOM 2173 C CA . ILE A 1 297 ? 16.695 -12.495 2.578 1.00 97.62 297 ILE A CA 1
ATOM 2174 C C . ILE A 1 297 ? 16.471 -11.512 3.736 1.00 97.62 297 ILE A C 1
ATOM 2176 O O . ILE A 1 297 ? 17.315 -11.402 4.623 1.00 97.62 297 ILE A O 1
ATOM 2180 N N . ASP A 1 298 ? 15.317 -10.839 3.752 1.00 97.44 298 ASP A N 1
ATOM 2181 C CA . ASP A 1 298 ? 14.841 -10.054 4.892 1.00 97.44 298 ASP A CA 1
ATOM 2182 C C . ASP A 1 298 ? 13.326 -10.263 5.110 1.00 97.44 298 ASP A C 1
ATOM 2184 O O . ASP A 1 298 ? 12.501 -9.591 4.481 1.00 97.44 298 ASP A O 1
ATOM 2188 N N . PRO A 1 299 ? 12.921 -11.167 6.024 1.00 96.81 299 PRO A N 1
ATOM 2189 C CA . PRO A 1 299 ? 11.512 -11.395 6.334 1.00 96.81 299 PRO A CA 1
ATOM 2190 C C . PRO A 1 299 ? 10.851 -10.219 7.077 1.00 96.81 299 PRO A C 1
ATOM 2192 O O . PRO A 1 299 ? 9.636 -10.253 7.273 1.00 96.81 299 PRO A O 1
ATOM 2195 N N . ALA A 1 300 ? 11.591 -9.181 7.494 1.00 96.31 300 ALA A N 1
ATOM 2196 C CA . ALA A 1 300 ? 10.997 -7.974 8.066 1.00 96.31 300 ALA A CA 1
ATOM 2197 C C . ALA A 1 300 ? 10.443 -7.021 6.990 1.00 96.31 300 ALA A C 1
ATOM 2199 O O . ALA A 1 300 ? 9.490 -6.292 7.287 1.00 96.31 300 ALA A O 1
ATOM 2200 N N . THR A 1 301 ? 10.980 -7.046 5.762 1.00 96.75 301 THR A N 1
ATOM 2201 C CA . THR A 1 301 ? 10.554 -6.182 4.638 1.00 96.75 301 THR A CA 1
ATOM 2202 C C . THR A 1 301 ? 9.895 -6.919 3.467 1.00 96.75 301 THR A C 1
ATOM 2204 O O . THR A 1 301 ? 9.397 -6.256 2.561 1.00 96.75 301 THR A O 1
ATOM 2207 N N . ALA A 1 302 ? 9.825 -8.253 3.476 1.00 97.25 302 ALA A N 1
ATOM 2208 C CA . ALA A 1 302 ? 8.960 -9.004 2.563 1.00 97.25 302 ALA A CA 1
ATOM 2209 C C . ALA A 1 302 ? 7.485 -8.914 3.011 1.00 97.25 302 ALA A C 1
ATOM 2211 O O . ALA A 1 302 ? 7.128 -9.411 4.083 1.00 97.25 302 ALA A O 1
ATOM 2212 N N . TRP A 1 303 ? 6.629 -8.287 2.202 1.00 97.88 303 TRP A N 1
ATOM 2213 C CA . TRP A 1 303 ? 5.184 -8.181 2.435 1.00 97.88 303 TRP A CA 1
ATOM 2214 C C . TRP A 1 303 ? 4.448 -9.212 1.584 1.00 97.88 303 TRP A C 1
ATOM 2216 O O . TRP A 1 303 ? 4.655 -9.282 0.374 1.00 97.88 303 TRP A O 1
ATOM 2226 N N . ILE A 1 304 ? 3.610 -10.026 2.224 1.00 98.06 304 ILE A N 1
ATOM 2227 C CA . ILE A 1 304 ? 2.929 -11.160 1.599 1.00 98.06 304 ILE A CA 1
ATOM 2228 C C . ILE A 1 304 ? 1.499 -11.202 2.142 1.00 98.06 304 ILE A C 1
ATOM 2230 O O . ILE A 1 304 ? 1.311 -11.293 3.356 1.00 98.06 304 ILE A O 1
ATOM 2234 N N . ASP A 1 305 ? 0.504 -11.138 1.261 1.00 97.62 305 ASP A N 1
ATOM 2235 C CA . ASP A 1 305 ? -0.894 -11.343 1.642 1.00 97.62 305 ASP A CA 1
ATOM 2236 C C . ASP A 1 305 ? -1.164 -12.816 1.977 1.00 97.62 305 ASP A C 1
ATOM 2238 O O . ASP A 1 305 ? -0.564 -13.739 1.424 1.00 97.62 305 ASP A O 1
ATOM 2242 N N . THR A 1 306 ? -2.121 -13.057 2.870 1.00 95.19 306 THR A N 1
ATOM 2243 C CA . THR A 1 306 ? -2.461 -14.410 3.353 1.00 95.19 306 THR A CA 1
ATOM 2244 C C . THR A 1 306 ? -3.016 -15.353 2.280 1.00 95.19 306 THR A C 1
ATOM 2246 O O . THR A 1 306 ? -3.040 -16.563 2.493 1.00 95.19 306 THR A O 1
ATOM 2249 N N . THR A 1 307 ? -3.432 -14.824 1.128 1.00 94.44 307 THR A N 1
ATOM 2250 C CA . THR A 1 307 ? -3.956 -15.568 -0.029 1.00 94.44 307 THR A CA 1
ATOM 2251 C C . THR A 1 307 ? -2.891 -15.991 -1.049 1.00 94.44 307 THR A C 1
ATOM 2253 O O . THR A 1 307 ? -3.184 -16.829 -1.907 1.00 94.44 307 THR A O 1
ATOM 2256 N N . VAL A 1 308 ? -1.670 -15.449 -0.958 1.00 98.31 308 VAL A N 1
ATOM 2257 C CA . VAL A 1 308 ? -0.549 -15.758 -1.864 1.00 98.31 308 VAL A CA 1
ATOM 2258 C C . VAL A 1 308 ? -0.123 -17.221 -1.712 1.00 98.31 308 VAL A C 1
ATOM 2260 O O . VAL A 1 308 ? -0.180 -17.784 -0.620 1.00 98.31 308 VAL A O 1
ATOM 2263 N N . GLN A 1 309 ? 0.327 -17.851 -2.801 1.00 98.25 309 GLN A N 1
ATOM 2264 C CA . GLN A 1 309 ? 0.810 -19.237 -2.791 1.00 98.25 309 GLN A CA 1
ATOM 2265 C C . GLN A 1 309 ? 2.227 -19.335 -3.366 1.00 98.25 309 GLN A C 1
ATOM 2267 O O . GLN A 1 309 ? 2.460 -18.993 -4.526 1.00 98.25 309 GLN A O 1
ATOM 2272 N N . LEU A 1 310 ? 3.164 -19.824 -2.551 1.00 98.44 310 LEU A N 1
ATOM 2273 C CA . LEU A 1 310 ? 4.574 -19.995 -2.904 1.00 98.44 310 LEU A CA 1
ATOM 2274 C C . LEU A 1 310 ? 4.933 -21.484 -2.911 1.00 98.44 310 LEU A C 1
ATOM 2276 O O . LEU A 1 310 ? 4.627 -22.203 -1.958 1.00 98.44 310 LEU A O 1
ATOM 2280 N N . GLU A 1 311 ? 5.596 -21.949 -3.965 1.00 98.50 311 GLU A N 1
ATOM 2281 C CA . GLU A 1 311 ? 6.251 -23.259 -3.960 1.00 98.50 311 GLU A CA 1
ATOM 2282 C C . GLU A 1 311 ? 7.616 -23.216 -3.224 1.00 98.50 311 GLU A C 1
ATOM 2284 O O . GLU A 1 311 ? 8.170 -22.136 -2.997 1.00 98.50 311 GLU A O 1
ATOM 2289 N N . PRO A 1 312 ? 8.190 -24.377 -2.843 1.00 97.56 312 PRO A N 1
ATOM 2290 C CA . PRO A 1 312 ? 9.539 -24.452 -2.277 1.00 97.56 312 PRO A CA 1
ATOM 2291 C C . PRO A 1 312 ? 10.628 -23.887 -3.203 1.00 97.56 312 PRO A C 1
ATOM 2293 O O . PRO A 1 312 ? 10.441 -23.766 -4.413 1.00 97.56 312 PRO A O 1
ATOM 2296 N N . ASP A 1 313 ? 11.785 -23.555 -2.629 1.00 98.00 313 ASP A N 1
ATOM 2297 C CA . ASP A 1 313 ? 12.956 -22.984 -3.315 1.00 98.00 313 ASP A CA 1
ATOM 2298 C C . ASP A 1 313 ? 12.726 -21.608 -3.982 1.00 98.00 313 ASP A C 1
ATOM 2300 O O . ASP A 1 313 ? 13.638 -21.068 -4.610 1.00 98.00 313 ASP A O 1
ATOM 2304 N N . VAL A 1 314 ? 11.547 -20.990 -3.817 1.00 98.81 314 VAL A N 1
ATOM 2305 C CA . VAL A 1 314 ? 11.325 -19.571 -4.146 1.00 98.81 314 VAL A CA 1
ATOM 2306 C C . VAL A 1 314 ? 12.244 -18.689 -3.294 1.00 98.81 314 VAL A C 1
ATOM 2308 O O . VAL A 1 314 ? 12.393 -18.907 -2.088 1.00 98.81 314 VAL A O 1
ATOM 2311 N N . VAL A 1 315 ? 12.846 -17.670 -3.912 1.00 98.88 315 VAL A N 1
ATOM 2312 C CA . VAL A 1 315 ? 13.749 -16.712 -3.253 1.00 98.88 315 VAL A CA 1
ATOM 2313 C C . VAL A 1 315 ? 13.148 -15.310 -3.283 1.00 98.88 315 VAL A C 1
ATOM 2315 O O . VAL A 1 315 ? 12.957 -14.738 -4.354 1.00 98.88 315 VAL A O 1
ATOM 2318 N N . LEU A 1 316 ? 12.904 -14.741 -2.104 1.00 98.75 316 LEU A N 1
ATOM 2319 C CA . LEU A 1 316 ? 12.408 -13.382 -1.907 1.00 98.75 316 LEU A CA 1
ATOM 2320 C C . LEU A 1 316 ? 13.515 -12.483 -1.341 1.00 98.75 316 LEU A C 1
ATOM 2322 O O . LEU A 1 316 ? 14.047 -12.723 -0.254 1.00 98.75 316 LEU A O 1
ATOM 2326 N N . GLU A 1 317 ? 13.860 -11.436 -2.082 1.00 98.62 317 GLU A N 1
ATOM 2327 C CA . GLU A 1 317 ? 14.761 -10.370 -1.635 1.00 98.62 317 GLU A CA 1
ATOM 2328 C C . GLU A 1 317 ? 14.059 -9.361 -0.689 1.00 98.62 317 GLU A C 1
ATOM 2330 O O . GLU A 1 317 ? 12.849 -9.459 -0.469 1.00 98.62 317 GLU A O 1
ATOM 2335 N N . PRO A 1 318 ? 14.783 -8.397 -0.080 1.00 97.94 318 PRO A N 1
ATOM 2336 C CA . PRO A 1 318 ? 14.171 -7.361 0.756 1.00 97.94 318 PRO A CA 1
ATOM 2337 C C . PRO A 1 318 ? 13.199 -6.468 -0.030 1.00 97.94 318 PRO A C 1
ATOM 2339 O O . PRO A 1 318 ? 13.377 -6.236 -1.223 1.00 97.94 318 PRO A O 1
ATOM 2342 N N . ASN A 1 319 ? 12.214 -5.883 0.655 1.00 97.12 319 ASN A N 1
ATOM 2343 C CA . ASN A 1 319 ? 11.231 -4.957 0.066 1.00 97.12 319 ASN A CA 1
ATOM 2344 C C . ASN A 1 319 ? 10.497 -5.515 -1.176 1.00 97.12 319 ASN A C 1
ATOM 2346 O O . ASN A 1 319 ? 10.324 -4.802 -2.165 1.00 97.12 319 ASN A O 1
ATOM 2350 N N . VAL A 1 320 ? 10.083 -6.785 -1.141 1.00 98.38 320 VAL A N 1
ATOM 2351 C CA . VAL A 1 320 ? 9.123 -7.344 -2.111 1.00 98.38 320 VAL A CA 1
ATOM 2352 C C . VAL A 1 320 ? 7.696 -7.230 -1.581 1.00 98.38 320 VAL A C 1
ATOM 2354 O O . VAL A 1 320 ? 7.477 -7.305 -0.369 1.00 98.38 320 VAL A O 1
ATOM 2357 N N . ILE A 1 321 ? 6.729 -7.063 -2.483 1.00 98.69 321 ILE A N 1
ATOM 2358 C CA . ILE A 1 321 ? 5.300 -6.978 -2.156 1.00 98.69 321 ILE A CA 1
ATOM 2359 C C . ILE A 1 321 ? 4.542 -7.996 -3.012 1.00 98.69 321 ILE A C 1
ATOM 2361 O O . ILE A 1 321 ? 4.516 -7.879 -4.234 1.00 98.69 321 ILE A O 1
ATOM 2365 N N . LEU A 1 322 ? 3.928 -8.991 -2.371 1.00 98.69 322 LEU A N 1
ATOM 2366 C CA . LEU A 1 322 ? 3.129 -10.039 -3.008 1.00 98.69 322 LEU A CA 1
ATOM 2367 C C . LEU A 1 322 ? 1.687 -9.950 -2.493 1.00 98.69 322 LEU A C 1
ATOM 2369 O O . LEU A 1 322 ? 1.465 -10.075 -1.287 1.00 98.69 322 LEU A O 1
ATOM 2373 N N . ARG A 1 323 ? 0.716 -9.726 -3.383 1.00 98.12 323 ARG A N 1
ATOM 2374 C CA . ARG A 1 323 ? -0.677 -9.423 -3.018 1.00 98.12 323 ARG A CA 1
ATOM 2375 C C . ARG A 1 323 ? -1.722 -10.266 -3.740 1.00 98.12 323 ARG A C 1
ATOM 2377 O O . ARG A 1 323 ? -1.462 -10.835 -4.806 1.00 98.12 323 ARG A O 1
ATOM 2384 N N . GLY A 1 324 ? -2.917 -10.308 -3.154 1.00 95.69 324 GLY A N 1
ATOM 2385 C CA . GLY A 1 324 ? -4.097 -10.942 -3.742 1.00 95.69 324 GLY A CA 1
ATOM 2386 C C . GLY A 1 324 ? -3.901 -12.439 -3.993 1.00 95.69 324 GLY A C 1
ATOM 2387 O O . GLY A 1 324 ? -3.328 -13.161 -3.175 1.00 95.69 324 GLY A O 1
ATOM 2388 N N . SER A 1 325 ? -4.375 -12.919 -5.138 1.00 96.12 325 SER A N 1
ATOM 2389 C CA . SER A 1 325 ? -4.363 -14.330 -5.547 1.00 96.12 325 SER A CA 1
ATOM 2390 C C . SER A 1 325 ? -3.027 -14.840 -6.121 1.00 96.12 325 SER A C 1
ATOM 2392 O O . SER A 1 325 ? -2.988 -15.941 -6.676 1.00 96.12 325 SER A O 1
ATOM 2394 N N . THR A 1 326 ? -1.939 -14.069 -5.976 1.00 98.69 326 THR A N 1
ATOM 2395 C CA . THR A 1 326 ? -0.614 -14.320 -6.578 1.00 98.69 326 THR A CA 1
ATOM 2396 C C . THR A 1 326 ? -0.055 -15.726 -6.313 1.00 98.69 326 THR A C 1
ATOM 2398 O O . THR A 1 326 ? -0.123 -16.249 -5.197 1.00 98.69 326 THR A O 1
ATOM 2401 N N . ARG A 1 327 ? 0.553 -16.331 -7.343 1.00 98.75 327 ARG A N 1
ATOM 2402 C CA . ARG A 1 327 ? 1.125 -17.692 -7.330 1.00 98.75 327 ARG A CA 1
ATOM 2403 C C . ARG A 1 327 ? 2.549 -17.677 -7.871 1.00 98.75 327 ARG A C 1
ATOM 2405 O O . ARG A 1 327 ? 2.773 -17.086 -8.921 1.00 98.75 327 ARG A O 1
ATOM 2412 N N . ILE A 1 328 ? 3.491 -18.341 -7.198 1.00 98.75 328 ILE A N 1
ATOM 2413 C CA . ILE A 1 328 ? 4.908 -18.361 -7.603 1.00 98.75 328 ILE A CA 1
ATOM 2414 C C . ILE A 1 328 ? 5.467 -19.790 -7.571 1.00 98.75 328 ILE A C 1
ATOM 2416 O O . ILE A 1 328 ? 5.473 -20.437 -6.521 1.00 98.75 328 ILE A O 1
ATOM 2420 N N . GLY A 1 329 ? 5.932 -20.269 -8.728 1.00 98.56 329 GLY A N 1
ATOM 2421 C CA . GLY A 1 329 ? 6.519 -21.596 -8.917 1.00 98.56 329 GLY A CA 1
ATOM 2422 C C . GLY A 1 329 ? 7.957 -21.739 -8.404 1.00 98.56 329 GLY A C 1
ATOM 2423 O O . GLY A 1 329 ? 8.683 -20.763 -8.220 1.00 98.56 329 GLY A O 1
ATOM 2424 N N . ALA A 1 330 ? 8.375 -22.985 -8.180 1.00 98.25 330 ALA A N 1
ATOM 2425 C CA . ALA A 1 330 ? 9.629 -23.320 -7.508 1.00 98.25 330 ALA A CA 1
ATOM 2426 C C . ALA A 1 330 ? 10.884 -22.758 -8.198 1.00 98.25 330 ALA A C 1
ATOM 2428 O O . ALA A 1 330 ? 10.971 -22.685 -9.428 1.00 98.25 330 ALA A O 1
ATOM 2429 N N . GLY A 1 331 ? 11.884 -22.398 -7.390 1.00 95.62 331 GLY A N 1
ATOM 2430 C CA . GLY A 1 331 ? 13.172 -21.860 -7.849 1.00 95.62 331 GLY A CA 1
ATOM 2431 C C . GLY A 1 331 ? 13.133 -20.423 -8.386 1.00 95.62 331 GLY A C 1
ATOM 2432 O O . GLY A 1 331 ? 14.186 -19.868 -8.698 1.00 95.62 331 GLY A O 1
ATOM 2433 N N . THR A 1 332 ? 11.952 -19.808 -8.495 1.00 98.81 332 THR A N 1
ATOM 2434 C CA . THR A 1 332 ? 11.786 -18.425 -8.960 1.00 98.81 332 THR A CA 1
ATOM 2435 C C . THR A 1 332 ? 12.332 -17.417 -7.948 1.00 98.81 332 THR A C 1
ATOM 2437 O O . THR A 1 332 ? 12.134 -17.554 -6.738 1.00 98.81 332 THR A O 1
ATOM 2440 N N . ARG A 1 333 ? 12.994 -16.364 -8.442 1.00 98.88 333 ARG A N 1
ATOM 2441 C CA . ARG A 1 333 ? 13.478 -15.238 -7.634 1.00 98.88 333 ARG A CA 1
ATOM 2442 C C . ARG A 1 333 ? 12.634 -13.990 -7.858 1.00 98.88 333 ARG A C 1
ATOM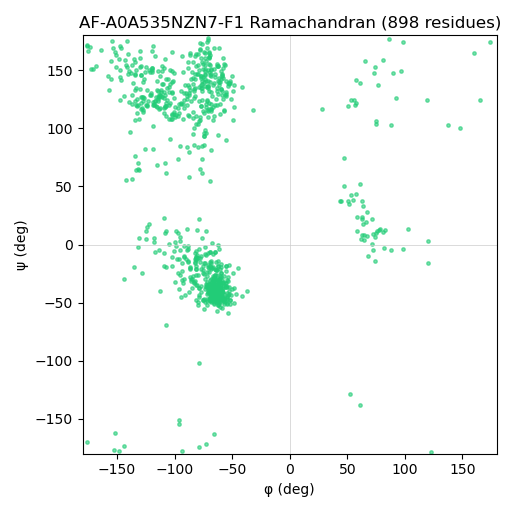 2444 O O . ARG A 1 333 ? 12.559 -13.487 -8.976 1.00 98.88 333 ARG A O 1
ATOM 2451 N N . ILE A 1 334 ? 12.098 -13.446 -6.769 1.00 98.81 334 ILE A N 1
ATOM 2452 C CA . ILE A 1 334 ? 11.530 -12.099 -6.729 1.00 98.81 334 ILE A CA 1
ATOM 2453 C C . ILE A 1 334 ? 12.555 -11.181 -6.058 1.00 98.81 334 ILE A C 1
ATOM 2455 O O . ILE A 1 334 ? 12.830 -11.281 -4.861 1.00 98.81 334 ILE A O 1
ATOM 2459 N N . GLY A 1 335 ? 13.170 -10.336 -6.876 1.00 98.00 335 GLY A N 1
ATOM 2460 C CA . GLY A 1 335 ? 14.220 -9.397 -6.521 1.00 98.00 335 GLY A CA 1
ATOM 2461 C C . GLY A 1 335 ? 13.694 -8.104 -5.901 1.00 98.00 335 GLY A C 1
ATOM 2462 O O . GLY A 1 335 ? 12.519 -7.754 -6.034 1.00 98.00 335 GLY A O 1
ATOM 2463 N N . THR A 1 336 ? 14.602 -7.374 -5.258 1.00 97.75 336 THR A N 1
ATOM 2464 C CA . THR A 1 336 ? 14.337 -6.175 -4.453 1.00 97.75 336 THR A CA 1
ATOM 2465 C C . THR A 1 336 ? 13.446 -5.164 -5.182 1.00 97.75 336 THR A C 1
ATOM 2467 O O . THR A 1 336 ? 13.711 -4.826 -6.338 1.00 97.75 336 THR A O 1
ATOM 2470 N N . GLY A 1 337 ? 12.414 -4.654 -4.501 1.00 94.25 337 GLY A N 1
ATOM 2471 C CA . GLY A 1 337 ? 11.522 -3.612 -5.027 1.00 94.25 337 GLY A CA 1
ATOM 2472 C C . GLY A 1 337 ? 10.493 -4.085 -6.058 1.00 94.25 337 GLY A C 1
ATOM 2473 O O . GLY A 1 337 ? 9.886 -3.249 -6.720 1.00 94.25 337 GLY A O 1
ATOM 2474 N N . SER A 1 338 ? 10.304 -5.397 -6.231 1.00 98.56 338 SER A N 1
ATOM 2475 C CA . SER A 1 338 ? 9.252 -5.930 -7.108 1.00 98.56 338 SER A CA 1
ATOM 2476 C C . SER A 1 338 ? 7.893 -5.965 -6.407 1.00 98.56 338 SER A C 1
ATOM 2478 O O . SER A 1 338 ? 7.807 -6.320 -5.227 1.00 98.56 338 SER A O 1
ATOM 2480 N N . GLN A 1 339 ? 6.833 -5.665 -7.156 1.00 98.69 339 GLN A N 1
ATOM 2481 C CA . GLN A 1 339 ? 5.444 -5.775 -6.709 1.00 98.69 339 GLN A CA 1
ATOM 2482 C C . GLN A 1 339 ? 4.690 -6.751 -7.616 1.00 98.69 339 GLN A C 1
ATOM 2484 O O . GLN A 1 339 ? 4.774 -6.646 -8.838 1.00 98.69 339 GLN A O 1
ATOM 2489 N N . VAL A 1 340 ? 3.973 -7.708 -7.028 1.00 98.75 340 VAL A N 1
ATOM 2490 C CA . VAL A 1 340 ? 3.229 -8.745 -7.756 1.00 98.75 340 VAL A CA 1
ATOM 2491 C C . VAL A 1 340 ? 1.820 -8.848 -7.179 1.00 98.75 340 VAL A C 1
ATOM 2493 O O . VAL A 1 340 ? 1.651 -9.144 -5.996 1.00 98.75 340 VAL A O 1
ATOM 2496 N N . VAL A 1 341 ? 0.816 -8.590 -8.014 1.00 98.62 341 VAL A N 1
ATOM 2497 C CA . VAL A 1 341 ? -0.605 -8.520 -7.653 1.00 98.62 341 VAL A CA 1
ATOM 2498 C C . VAL A 1 341 ? -1.398 -9.416 -8.602 1.00 98.62 341 VAL A C 1
ATOM 2500 O O . VAL A 1 341 ? -1.250 -9.312 -9.822 1.00 98.62 341 VAL A O 1
ATOM 2503 N N . ASP A 1 342 ? -2.205 -10.324 -8.046 1.00 98.25 342 ASP A N 1
ATOM 2504 C CA . ASP A 1 342 ? -3.099 -11.240 -8.780 1.00 98.25 342 ASP A CA 1
ATOM 2505 C C . ASP A 1 342 ? -2.469 -11.911 -10.019 1.00 98.25 342 ASP A C 1
ATOM 2507 O O . ASP A 1 342 ? -3.107 -12.083 -11.055 1.00 98.25 342 ASP A O 1
ATOM 2511 N N . SER A 1 343 ? -1.184 -12.269 -9.919 1.00 98.75 343 SER A N 1
ATOM 2512 C CA . SER A 1 343 ? -0.378 -12.755 -11.047 1.00 98.75 343 SER A CA 1
ATOM 2513 C C . SER A 1 343 ? 0.152 -14.171 -10.816 1.00 98.75 343 SER A C 1
ATOM 2515 O O . SER A 1 343 ? 0.438 -14.576 -9.686 1.00 98.75 343 SER A O 1
ATOM 2517 N N . VAL A 1 344 ? 0.309 -14.933 -11.897 1.00 98.81 344 VAL A N 1
ATOM 2518 C CA . VAL A 1 344 ? 0.815 -16.313 -11.876 1.00 98.81 344 VAL A CA 1
ATOM 2519 C C . VAL A 1 344 ? 2.209 -16.338 -12.483 1.00 98.81 344 VAL A C 1
ATOM 2521 O O . VAL A 1 344 ? 2.382 -16.021 -13.654 1.00 98.81 344 VAL A O 1
ATOM 2524 N N . ILE A 1 345 ? 3.208 -16.727 -11.695 1.00 98.81 345 ILE A N 1
ATOM 2525 C CA . ILE A 1 345 ? 4.604 -16.827 -12.123 1.00 98.81 345 ILE A CA 1
ATOM 2526 C C . ILE A 1 345 ? 5.034 -18.294 -12.100 1.00 98.81 345 ILE A C 1
ATOM 2528 O O . ILE A 1 345 ? 4.871 -18.978 -11.085 1.00 98.81 345 ILE A O 1
ATOM 2532 N N . GLY A 1 346 ? 5.596 -18.763 -13.215 1.00 98.69 346 GLY A N 1
ATOM 2533 C CA . GLY A 1 346 ? 6.150 -20.103 -13.378 1.00 98.69 346 GLY A CA 1
ATOM 2534 C C . GLY A 1 346 ? 7.386 -20.400 -12.520 1.00 98.69 346 GLY A C 1
ATOM 2535 O O . GLY A 1 346 ? 7.690 -19.735 -11.525 1.00 98.69 346 GLY A O 1
ATOM 2536 N N . ARG A 1 347 ? 8.096 -21.460 -12.903 1.00 98.69 347 ARG A N 1
ATOM 2537 C CA . ARG A 1 347 ? 9.319 -21.970 -12.266 1.00 98.69 347 ARG A CA 1
ATOM 2538 C C . ARG A 1 347 ? 10.561 -21.297 -12.841 1.00 98.69 347 ARG A C 1
ATOM 2540 O O . ARG A 1 347 ? 10.566 -20.890 -14.001 1.00 98.69 347 ARG A O 1
ATOM 2547 N N . GLY A 1 348 ? 11.620 -21.196 -12.037 1.00 97.88 348 GLY A N 1
ATOM 2548 C CA . GLY A 1 348 ? 12.933 -20.689 -12.473 1.00 97.88 348 GLY A CA 1
ATOM 2549 C C . GLY A 1 348 ? 12.965 -19.229 -12.951 1.00 97.88 348 GLY A C 1
ATOM 2550 O O . GLY A 1 348 ? 13.986 -18.779 -13.467 1.00 97.88 348 GLY A O 1
ATOM 2551 N N . CYS A 1 349 ? 11.874 -18.479 -12.787 1.00 98.81 349 CYS A N 1
ATOM 2552 C CA . CYS A 1 349 ? 11.745 -17.116 -13.291 1.00 98.81 349 CYS A CA 1
ATOM 2553 C C . CYS A 1 349 ? 12.569 -16.124 -12.457 1.00 98.81 349 CYS A C 1
ATOM 2555 O O . CYS A 1 349 ? 12.894 -16.372 -11.291 1.00 98.81 349 CYS A O 1
ATOM 2557 N N . VAL A 1 350 ? 12.857 -14.955 -13.025 1.00 98.75 350 VAL A N 1
ATOM 2558 C CA . VAL A 1 350 ? 13.461 -13.830 -12.298 1.00 98.75 350 VAL A CA 1
ATOM 2559 C C . VAL A 1 350 ? 12.638 -12.577 -12.550 1.00 98.75 350 VAL A C 1
ATOM 2561 O O . VAL A 1 350 ? 12.577 -12.101 -13.677 1.00 98.75 350 VAL A O 1
ATOM 2564 N N . VAL A 1 351 ? 12.042 -12.018 -11.500 1.00 98.69 351 VAL A N 1
ATOM 2565 C CA . VAL A 1 351 ? 11.381 -10.705 -11.536 1.00 98.69 351 VAL A CA 1
ATOM 2566 C C . VAL A 1 351 ? 12.169 -9.767 -10.635 1.00 98.69 351 VAL A C 1
ATOM 2568 O O . VAL A 1 351 ? 12.379 -10.098 -9.474 1.00 98.69 351 VAL A O 1
ATOM 2571 N N . TRP A 1 352 ? 12.629 -8.620 -11.130 1.00 97.81 352 TRP A N 1
ATOM 2572 C CA . TRP A 1 352 ? 13.431 -7.669 -10.349 1.00 97.81 352 TRP A CA 1
ATOM 2573 C C . TRP A 1 352 ? 12.941 -6.232 -10.537 1.00 97.81 352 TRP A C 1
ATOM 2575 O O . TRP A 1 352 ? 12.731 -5.804 -11.669 1.00 97.81 352 TRP A O 1
ATOM 2585 N N . ALA A 1 353 ? 12.779 -5.482 -9.439 1.00 98.12 353 ALA A N 1
ATOM 2586 C CA . ALA A 1 353 ? 12.422 -4.059 -9.413 1.00 98.12 353 ALA A CA 1
ATOM 2587 C C . ALA A 1 353 ? 11.277 -3.670 -10.376 1.00 98.12 353 ALA A C 1
ATOM 2589 O O . ALA A 1 353 ? 11.347 -2.633 -11.031 1.00 98.12 353 ALA A O 1
ATOM 2590 N N . SER A 1 354 ? 10.272 -4.539 -10.527 1.00 98.62 354 SER A N 1
ATOM 2591 C CA . SER A 1 354 ? 9.229 -4.453 -11.564 1.00 98.62 354 SER A CA 1
ATOM 2592 C C . SER A 1 354 ? 7.834 -4.700 -10.988 1.00 98.62 354 SER A C 1
ATOM 2594 O O . SER A 1 354 ? 7.702 -5.332 -9.938 1.00 98.62 354 SER A O 1
ATOM 2596 N N . VAL A 1 355 ? 6.803 -4.208 -11.678 1.00 98.69 355 VAL A N 1
ATOM 2597 C CA . VAL A 1 355 ? 5.394 -4.308 -11.261 1.00 98.69 355 VAL A CA 1
ATOM 2598 C C . VAL A 1 355 ? 4.648 -5.277 -12.178 1.00 98.69 355 VAL A C 1
ATOM 2600 O O . VAL A 1 355 ? 4.695 -5.134 -13.401 1.00 98.69 355 VAL A O 1
ATOM 2603 N N . LEU A 1 356 ? 3.990 -6.277 -11.591 1.00 98.69 356 LEU A N 1
ATOM 2604 C CA . LEU A 1 356 ? 3.192 -7.296 -12.277 1.00 98.69 356 LEU A CA 1
ATOM 2605 C C . LEU A 1 356 ? 1.767 -7.292 -11.709 1.00 98.69 356 LEU A C 1
ATOM 2607 O O . LEU A 1 356 ? 1.578 -7.556 -10.523 1.00 98.69 356 LEU A O 1
ATOM 2611 N N . GLU A 1 357 ? 0.776 -7.043 -12.558 1.00 98.25 357 GLU A N 1
ATOM 2612 C CA . GLU A 1 357 ? -0.645 -6.970 -12.212 1.00 98.25 357 GLU A CA 1
ATOM 2613 C C . GLU A 1 357 ? -1.458 -7.867 -13.150 1.00 98.25 357 GLU A C 1
ATOM 2615 O O . GLU A 1 357 ? -1.350 -7.735 -14.372 1.00 98.25 357 GLU A O 1
ATOM 2620 N N . GLY A 1 358 ? -2.282 -8.774 -12.609 1.00 97.94 358 GLY A N 1
ATOM 2621 C CA . GLY A 1 358 ? -3.208 -9.605 -13.397 1.00 97.94 358 GLY A CA 1
ATOM 2622 C C . GLY A 1 358 ? -2.557 -10.330 -14.585 1.00 97.94 358 GLY A C 1
ATOM 2623 O O . GLY A 1 358 ? -3.142 -10.364 -15.672 1.00 97.94 358 GLY A O 1
ATOM 2624 N N . SER A 1 359 ? -1.316 -10.797 -14.415 1.00 98.19 359 SER A N 1
ATOM 2625 C CA . SER A 1 359 ? -0.425 -11.240 -15.496 1.00 98.19 359 SER A CA 1
ATOM 2626 C C . SER A 1 359 ? 0.088 -12.669 -15.296 1.00 98.19 359 SER A C 1
ATOM 2628 O O . SER A 1 359 ? 0.232 -13.147 -14.170 1.00 98.19 359 SER A O 1
ATOM 2630 N N . GLU A 1 360 ? 0.414 -13.348 -16.394 1.00 98.75 360 GLU A N 1
ATOM 2631 C CA . GLU A 1 360 ? 0.940 -14.717 -16.405 1.00 98.75 360 GLU A CA 1
ATOM 2632 C C . GLU A 1 360 ? 2.368 -14.765 -16.969 1.00 98.75 360 GLU A C 1
ATOM 2634 O O . GLU A 1 360 ? 2.615 -14.310 -18.088 1.00 98.75 360 GLU A O 1
ATOM 2639 N N . LEU A 1 361 ? 3.305 -15.368 -16.232 1.00 98.75 361 LEU A N 1
ATOM 2640 C CA . LEU A 1 361 ? 4.624 -15.764 -16.732 1.00 98.75 361 LEU A CA 1
ATOM 2641 C C . LEU A 1 361 ? 4.712 -17.292 -16.795 1.00 98.75 361 LEU A C 1
ATOM 2643 O O . LEU A 1 361 ? 4.502 -17.969 -15.787 1.00 98.75 361 LEU A O 1
ATOM 2647 N N . ALA A 1 362 ? 5.086 -17.829 -17.954 1.00 98.75 362 ALA A N 1
ATOM 2648 C CA . ALA A 1 362 ? 5.535 -19.213 -18.080 1.00 98.75 362 ALA A CA 1
ATOM 2649 C C . ALA A 1 362 ? 6.924 -19.423 -17.435 1.00 98.75 362 ALA A C 1
ATOM 2651 O O . ALA A 1 362 ? 7.543 -18.482 -16.945 1.00 98.75 362 ALA A O 1
ATOM 2652 N N . ASP A 1 363 ? 7.416 -20.664 -17.444 1.00 98.62 363 ASP A N 1
ATOM 2653 C CA . ASP A 1 363 ? 8.712 -21.035 -16.857 1.00 98.62 363 ASP A CA 1
ATOM 2654 C C . ASP A 1 363 ? 9.919 -20.349 -17.548 1.00 98.62 363 ASP A C 1
ATOM 2656 O O . ASP A 1 363 ? 9.885 -20.011 -18.737 1.00 98.62 363 ASP A O 1
ATOM 2660 N N . ASP A 1 364 ? 11.009 -20.173 -16.793 1.00 98.31 364 ASP A N 1
ATOM 2661 C CA . ASP A 1 364 ? 12.299 -19.596 -17.218 1.00 98.31 364 ASP A CA 1
ATOM 2662 C C . ASP A 1 364 ? 12.237 -18.152 -17.784 1.00 98.31 364 ASP A C 1
ATOM 2664 O O . ASP A 1 364 ? 13.110 -17.733 -18.551 1.00 98.31 364 ASP A O 1
ATOM 2668 N N . VAL A 1 365 ? 11.214 -17.367 -17.422 1.00 98.69 365 VAL A N 1
ATOM 2669 C CA . VAL A 1 365 ? 11.046 -15.968 -17.865 1.00 98.69 365 VAL A CA 1
ATOM 2670 C C . VAL A 1 365 ? 11.835 -14.985 -16.988 1.00 98.69 365 VAL A C 1
ATOM 2672 O O . VAL A 1 365 ? 11.824 -15.073 -15.759 1.00 98.69 365 VAL A O 1
ATOM 2675 N N . GLU A 1 366 ? 12.480 -13.995 -17.614 1.00 98.62 366 GLU A N 1
ATOM 2676 C CA . GLU A 1 366 ? 13.144 -12.878 -16.923 1.00 98.62 366 GLU A CA 1
ATOM 2677 C C . GLU A 1 366 ? 12.414 -11.544 -17.173 1.00 98.62 366 GLU A C 1
ATOM 2679 O O . GLU A 1 366 ? 12.107 -11.206 -18.319 1.00 98.62 366 GLU A O 1
ATOM 2684 N N . VAL A 1 367 ? 12.168 -10.777 -16.105 1.00 98.62 367 VAL A N 1
ATOM 2685 C CA . VAL A 1 367 ? 11.501 -9.464 -16.106 1.00 98.62 367 VAL A CA 1
ATOM 2686 C C . VAL A 1 367 ? 12.276 -8.462 -15.238 1.00 98.62 367 VAL A C 1
ATOM 2688 O O . VAL A 1 367 ? 12.461 -8.684 -14.039 1.00 98.62 367 VAL A O 1
ATOM 2691 N N . GLY A 1 368 ? 12.673 -7.327 -15.817 1.00 95.88 368 GLY A N 1
ATOM 2692 C CA . GLY A 1 368 ? 13.208 -6.165 -15.100 1.00 95.88 368 GLY A CA 1
ATOM 2693 C C . GLY A 1 368 ? 14.608 -5.699 -15.526 1.00 95.88 368 GLY A C 1
ATOM 2694 O O . GLY A 1 368 ? 15.221 -6.269 -16.431 1.00 95.88 368 GLY A O 1
ATOM 2695 N N . PRO A 1 369 ? 15.152 -4.656 -14.868 1.00 97.38 369 PRO A N 1
ATOM 2696 C CA . PRO A 1 369 ? 14.522 -3.850 -13.817 1.00 97.38 369 PRO A CA 1
ATOM 2697 C C . PRO A 1 369 ? 13.555 -2.801 -14.379 1.00 97.38 369 PRO A C 1
ATOM 2699 O O . PRO A 1 369 ? 13.753 -2.310 -15.485 1.00 97.38 369 PRO A O 1
ATOM 2702 N N . PHE A 1 370 ? 12.569 -2.375 -13.591 1.00 97.88 370 PHE A N 1
ATOM 2703 C CA . PHE A 1 370 ? 11.617 -1.317 -13.953 1.00 97.88 370 PHE A CA 1
ATOM 2704 C C . PHE A 1 370 ? 10.729 -1.657 -15.166 1.00 97.88 370 PHE A C 1
ATOM 2706 O O . PHE A 1 370 ? 10.447 -0.790 -15.993 1.00 97.88 370 PHE A O 1
ATOM 2713 N N . SER A 1 371 ? 10.307 -2.915 -15.302 1.00 98.25 371 SER A N 1
ATOM 2714 C CA . SER A 1 371 ? 9.253 -3.319 -16.245 1.00 98.25 371 SER A CA 1
ATOM 2715 C C . SER A 1 371 ? 7.866 -3.199 -15.592 1.00 98.25 371 SER A C 1
ATOM 2717 O O . SER A 1 371 ? 7.746 -3.268 -14.366 1.00 98.25 371 SER A O 1
ATOM 2719 N N . HIS A 1 372 ? 6.816 -3.068 -16.405 1.00 98.50 372 HIS A N 1
ATOM 2720 C CA . HIS A 1 372 ? 5.423 -3.041 -15.953 1.00 98.50 372 HIS A CA 1
ATOM 2721 C C . HIS A 1 372 ? 4.559 -3.983 -16.804 1.00 98.50 372 HIS A C 1
ATOM 2723 O O . HIS A 1 372 ? 4.361 -3.757 -17.997 1.00 98.50 372 HIS A O 1
ATOM 2729 N N . LEU A 1 373 ? 4.053 -5.057 -16.203 1.00 98.44 373 LEU A N 1
ATOM 2730 C CA . LEU A 1 373 ? 3.150 -6.009 -16.848 1.00 98.44 373 LEU A CA 1
ATOM 2731 C C . LEU A 1 373 ? 1.757 -5.816 -16.254 1.00 98.44 373 LEU A C 1
ATOM 2733 O O . LEU A 1 373 ? 1.570 -5.975 -15.051 1.00 98.44 373 LEU A O 1
ATOM 2737 N N . ARG A 1 374 ? 0.802 -5.439 -17.101 1.00 98.12 374 ARG A N 1
ATOM 2738 C CA . ARG A 1 374 ? -0.555 -5.027 -16.720 1.00 98.12 374 ARG A CA 1
ATOM 2739 C C . ARG A 1 374 ? -1.570 -6.092 -17.112 1.00 98.12 374 ARG A C 1
ATOM 2741 O O . ARG A 1 374 ? -1.315 -6.874 -18.031 1.00 98.12 374 ARG A O 1
ATOM 2748 N N . ALA A 1 375 ? -2.737 -6.058 -16.471 1.00 96.69 375 ALA A N 1
ATOM 2749 C CA . ALA A 1 375 ? -3.770 -7.090 -16.568 1.00 96.69 375 ALA A CA 1
ATOM 2750 C C . ALA A 1 375 ? -4.008 -7.638 -17.993 1.00 96.69 375 ALA A C 1
ATOM 2752 O O . ALA A 1 375 ? -4.091 -6.886 -18.972 1.00 96.69 375 ALA A O 1
ATOM 2753 N N . GLY A 1 376 ? -4.117 -8.967 -18.093 1.00 95.06 376 GLY A N 1
ATOM 2754 C CA . GLY A 1 376 ? -4.291 -9.691 -19.356 1.00 95.06 376 GLY A CA 1
ATOM 2755 C C . GLY A 1 376 ? -2.995 -9.923 -20.143 1.00 95.06 376 GLY A C 1
ATOM 2756 O O . GLY A 1 376 ? -3.056 -10.315 -21.307 1.00 95.06 376 GLY A O 1
ATOM 2757 N N . SER A 1 377 ? -1.822 -9.667 -19.554 1.00 98.25 377 SER A N 1
ATOM 2758 C CA . SER A 1 377 ? -0.533 -9.964 -20.192 1.00 98.25 377 SER A CA 1
ATOM 2759 C C . SER A 1 377 ? -0.097 -11.406 -19.926 1.00 98.25 377 SER A C 1
ATOM 2761 O O . SER A 1 377 ? -0.120 -11.856 -18.784 1.00 98.25 377 SER A O 1
ATOM 2763 N N . SER A 1 378 ? 0.334 -12.122 -20.967 1.00 98.50 378 SER A N 1
ATOM 2764 C CA . SER A 1 378 ? 0.780 -13.521 -20.877 1.00 98.50 378 SER A CA 1
ATOM 2765 C C . SER A 1 378 ? 2.118 -13.698 -21.599 1.00 98.50 378 SER A C 1
ATOM 2767 O O . SER A 1 378 ? 2.233 -13.397 -22.790 1.00 98.50 378 SER A O 1
ATOM 2769 N N . ILE A 1 379 ? 3.148 -14.138 -20.874 1.00 98.69 379 ILE A N 1
ATOM 2770 C CA . ILE A 1 379 ? 4.543 -14.171 -21.329 1.00 98.69 379 ILE A CA 1
ATOM 2771 C C . ILE A 1 379 ? 5.027 -15.620 -21.465 1.00 98.69 379 ILE A C 1
ATOM 2773 O O . ILE A 1 379 ? 5.097 -16.366 -20.488 1.00 98.69 379 ILE A O 1
ATOM 2777 N N . GLY A 1 380 ? 5.367 -16.016 -22.692 1.00 98.44 380 GLY A N 1
ATOM 2778 C CA . GLY A 1 380 ? 5.820 -17.360 -23.045 1.00 98.44 380 GLY A CA 1
ATOM 2779 C C . GLY A 1 380 ? 7.215 -17.721 -22.514 1.00 98.44 380 GLY A C 1
ATOM 2780 O O . GLY A 1 380 ? 8.015 -16.841 -22.193 1.00 98.44 380 GLY A O 1
ATOM 2781 N N . PRO A 1 381 ? 7.536 -19.026 -22.438 1.00 98.25 381 PRO A N 1
ATOM 2782 C CA . PRO A 1 381 ? 8.692 -19.519 -21.695 1.00 98.25 381 PRO A CA 1
ATOM 2783 C C . PRO A 1 381 ? 10.023 -19.041 -22.281 1.00 98.25 381 PRO A C 1
ATOM 2785 O O . PRO A 1 381 ? 10.176 -18.916 -23.501 1.00 98.25 381 PRO A O 1
ATOM 2788 N N . GLY A 1 382 ? 10.995 -18.767 -21.409 1.00 96.31 382 GLY A N 1
ATOM 2789 C CA . GLY A 1 382 ? 12.323 -18.272 -21.796 1.00 96.31 382 GLY A CA 1
ATOM 2790 C C . GLY A 1 382 ? 12.360 -16.853 -22.393 1.00 96.31 382 GLY A C 1
ATOM 2791 O O . GLY A 1 382 ? 13.408 -16.437 -22.902 1.00 96.31 382 GLY A O 1
ATOM 2792 N N . ALA A 1 383 ? 11.243 -16.116 -22.394 1.00 98.25 383 ALA A N 1
ATOM 2793 C CA . ALA A 1 383 ? 11.202 -14.721 -22.832 1.00 98.25 383 ALA A CA 1
ATOM 2794 C C . ALA A 1 383 ? 11.917 -13.785 -21.839 1.00 98.25 383 ALA A C 1
ATOM 2796 O O . ALA A 1 383 ? 12.075 -14.100 -20.657 1.00 98.25 383 ALA A O 1
ATOM 2797 N N . ARG A 1 384 ? 12.385 -12.632 -22.334 1.00 98.44 384 ARG A N 1
ATOM 2798 C CA . ARG A 1 384 ? 13.198 -11.673 -21.566 1.00 98.44 384 ARG A CA 1
ATOM 2799 C C . ARG A 1 384 ? 12.698 -10.247 -21.770 1.00 98.44 384 ARG A C 1
ATOM 2801 O O . ARG A 1 384 ? 12.920 -9.656 -22.830 1.00 98.44 384 ARG A O 1
ATOM 2808 N N . LEU A 1 385 ? 12.052 -9.699 -20.747 1.00 98.19 385 LEU A N 1
ATOM 2809 C CA . LEU A 1 385 ? 11.565 -8.323 -20.690 1.00 98.19 385 LEU A CA 1
ATOM 2810 C C . LEU A 1 385 ? 12.545 -7.517 -19.835 1.00 98.19 385 LEU A C 1
ATOM 2812 O O . LEU A 1 385 ? 12.681 -7.751 -18.641 1.00 98.19 385 LEU A O 1
ATOM 2816 N N . GLY A 1 386 ? 13.268 -6.597 -20.461 1.00 94.62 386 GLY A N 1
ATOM 2817 C CA . GLY A 1 386 ? 14.242 -5.746 -19.789 1.00 94.62 386 GLY A CA 1
ATOM 2818 C C . GLY A 1 386 ? 13.669 -4.385 -19.400 1.00 94.62 386 GLY A C 1
ATOM 2819 O O . GLY A 1 386 ? 12.477 -4.226 -19.122 1.00 94.62 386 GLY A O 1
ATOM 2820 N N . ASN A 1 387 ? 14.543 -3.383 -19.351 1.00 94.62 387 ASN A N 1
ATOM 2821 C CA . ASN A 1 387 ? 14.263 -2.173 -18.594 1.00 94.62 387 ASN A CA 1
ATOM 2822 C C . ASN A 1 387 ? 13.267 -1.224 -19.273 1.00 94.62 387 ASN A C 1
ATOM 2824 O O . ASN A 1 387 ? 13.444 -0.876 -20.438 1.00 94.62 387 ASN A O 1
ATOM 2828 N N . TYR A 1 388 ? 12.263 -0.758 -18.522 1.00 96.94 388 TYR A N 1
ATOM 2829 C CA . TYR A 1 388 ? 11.167 0.102 -19.001 1.00 96.94 388 TYR A CA 1
ATOM 2830 C C . TYR A 1 388 ? 10.266 -0.535 -20.081 1.00 96.94 388 TYR A C 1
ATOM 2832 O O . TYR A 1 388 ? 9.621 0.169 -20.857 1.00 96.94 388 TYR A O 1
ATOM 2840 N N . ALA A 1 389 ? 10.218 -1.868 -20.145 1.00 97.44 389 ALA A N 1
ATOM 2841 C CA . ALA A 1 389 ? 9.225 -2.594 -20.933 1.00 97.44 389 ALA A CA 1
ATOM 2842 C C . ALA A 1 389 ? 7.836 -2.507 -20.266 1.00 97.44 389 ALA A C 1
ATOM 2844 O O . ALA A 1 389 ? 7.679 -2.970 -19.135 1.00 97.44 389 ALA A O 1
ATOM 2845 N N . GLU A 1 390 ? 6.836 -1.961 -20.965 1.00 98.50 390 GLU A N 1
ATOM 2846 C CA . GLU A 1 390 ? 5.417 -2.063 -20.596 1.00 98.50 390 GLU A CA 1
ATOM 2847 C C . GLU A 1 390 ? 4.695 -3.066 -21.508 1.00 98.50 390 GLU A C 1
ATOM 2849 O O . GLU A 1 390 ? 4.857 -3.052 -22.734 1.00 98.50 390 GLU A O 1
ATOM 2854 N N . VAL A 1 391 ? 3.868 -3.925 -20.910 1.00 98.62 391 VAL A N 1
ATOM 2855 C CA . VAL A 1 391 ? 3.018 -4.900 -21.608 1.00 98.62 391 VAL A CA 1
ATOM 2856 C C . VAL A 1 391 ? 1.608 -4.851 -21.011 1.00 98.62 391 VAL A C 1
ATOM 2858 O O . VAL A 1 391 ? 1.461 -4.803 -19.790 1.00 98.62 391 VAL A O 1
ATOM 2861 N N . LYS A 1 392 ? 0.565 -4.830 -21.853 1.00 98.25 392 LYS A N 1
ATOM 2862 C CA . LYS A 1 392 ? -0.842 -4.733 -21.421 1.00 98.25 392 LYS A CA 1
ATOM 2863 C C . LYS A 1 392 ? -1.784 -5.482 -22.363 1.00 98.25 392 LYS A C 1
ATOM 2865 O O . LYS A 1 392 ? -1.835 -5.151 -23.544 1.00 98.25 392 LYS A O 1
ATOM 2870 N N . ASN A 1 393 ? -2.581 -6.422 -21.842 1.00 98.25 393 ASN A N 1
ATOM 2871 C CA . ASN A 1 393 ? -3.528 -7.232 -22.629 1.00 98.25 393 ASN A CA 1
ATOM 2872 C C . ASN A 1 393 ? -2.884 -7.918 -23.862 1.00 98.25 393 ASN A C 1
ATOM 2874 O O . ASN A 1 393 ? -3.485 -8.033 -24.937 1.00 98.25 393 ASN A O 1
ATOM 2878 N N . SER A 1 394 ? -1.618 -8.320 -23.720 1.00 98.62 394 SER A N 1
ATOM 2879 C CA . SER A 1 394 ? -0.752 -8.770 -24.813 1.00 98.62 394 SER A CA 1
ATOM 2880 C C . SER A 1 394 ? -0.149 -10.137 -24.525 1.00 98.62 394 SER A C 1
ATOM 2882 O O . SER A 1 394 ? 0.254 -10.429 -23.398 1.00 98.62 394 SER A O 1
ATOM 2884 N N . ARG A 1 395 ? -0.032 -10.964 -25.563 1.00 98.62 395 ARG A N 1
ATOM 2885 C CA . ARG A 1 395 ? 0.567 -12.295 -25.484 1.00 98.62 395 ARG A CA 1
ATOM 2886 C C . ARG A 1 395 ? 1.928 -12.297 -26.168 1.00 98.62 395 ARG A C 1
ATOM 2888 O O . ARG A 1 395 ? 2.001 -12.079 -27.373 1.00 98.62 395 ARG A O 1
ATOM 2895 N N . LEU A 1 396 ? 2.992 -12.593 -25.427 1.00 98.56 396 LEU A N 1
ATOM 2896 C CA . LEU A 1 396 ? 4.343 -12.756 -25.966 1.00 98.56 396 LEU A CA 1
ATOM 2897 C C . LEU A 1 396 ? 4.696 -14.245 -26.079 1.00 98.56 396 LEU A C 1
ATOM 2899 O O . LEU A 1 396 ? 4.490 -15.012 -25.143 1.00 98.56 396 LEU A O 1
ATOM 2903 N N . GLY A 1 397 ? 5.211 -14.664 -27.235 1.00 98.44 397 GLY A N 1
ATOM 2904 C CA . GLY A 1 397 ? 5.618 -16.041 -27.514 1.00 98.44 397 GLY A CA 1
ATOM 2905 C C . GLY A 1 397 ? 6.881 -16.494 -26.775 1.00 98.44 397 GLY A C 1
ATOM 2906 O O . GLY A 1 397 ? 7.547 -15.726 -26.078 1.00 98.44 397 GLY A O 1
ATOM 2907 N N . ALA A 1 398 ? 7.234 -17.766 -26.949 1.00 98.44 398 ALA A N 1
ATOM 2908 C CA . ALA A 1 398 ? 8.407 -18.359 -26.315 1.00 98.44 398 ALA A CA 1
ATOM 2909 C C . ALA A 1 398 ? 9.704 -17.691 -26.802 1.00 98.44 398 ALA A C 1
ATOM 2911 O O . ALA A 1 398 ? 9.928 -17.522 -28.005 1.00 98.44 398 ALA A O 1
ATOM 2912 N N . GLY A 1 399 ? 10.584 -17.320 -25.872 1.00 97.81 399 GLY A N 1
ATOM 2913 C CA . GLY A 1 399 ? 11.876 -16.709 -26.184 1.00 97.81 399 GLY A CA 1
ATOM 2914 C C . GLY A 1 399 ? 11.816 -15.317 -26.830 1.00 97.81 399 GLY A C 1
ATOM 2915 O O . GLY A 1 399 ? 12.809 -14.910 -27.435 1.00 97.81 399 GLY A O 1
ATOM 2916 N N . VAL A 1 400 ? 10.703 -14.579 -26.728 1.00 98.62 400 VAL A N 1
ATOM 2917 C CA . VAL A 1 400 ? 10.631 -13.167 -27.165 1.00 98.62 400 VAL A CA 1
ATOM 2918 C C . VAL A 1 400 ? 11.618 -12.301 -26.372 1.00 98.62 400 VAL A C 1
ATOM 2920 O O . VAL A 1 400 ? 11.791 -12.486 -25.168 1.00 98.62 400 VAL A O 1
ATOM 2923 N N . GLN A 1 401 ? 12.276 -11.357 -27.050 1.00 98.12 401 GLN A N 1
ATOM 2924 C CA . GLN A 1 401 ? 13.268 -10.453 -26.457 1.00 98.12 401 GLN A CA 1
ATOM 2925 C C . GLN A 1 401 ? 12.777 -8.999 -26.521 1.00 98.12 401 GLN A C 1
ATOM 2927 O O . GLN A 1 401 ? 12.589 -8.460 -27.611 1.00 98.12 401 GLN A O 1
ATOM 2932 N N . GLN A 1 402 ? 12.602 -8.358 -25.365 1.00 97.38 402 GLN A N 1
ATOM 2933 C CA . GLN A 1 402 ? 12.152 -6.968 -25.208 1.00 97.38 402 GLN A CA 1
ATOM 2934 C C . GLN A 1 402 ? 13.058 -6.256 -24.188 1.00 97.38 402 GLN A C 1
ATOM 2936 O O . GLN A 1 402 ? 12.642 -5.899 -23.093 1.00 97.38 402 GLN A O 1
ATOM 2941 N N . HIS A 1 403 ? 14.347 -6.107 -24.505 1.00 91.62 403 HIS A N 1
ATOM 2942 C CA . HIS A 1 403 ? 15.375 -5.731 -23.519 1.00 91.62 403 HIS A CA 1
ATOM 2943 C C . HIS A 1 403 ? 15.296 -4.297 -22.963 1.00 91.62 403 HIS A C 1
ATOM 2945 O O . HIS A 1 403 ? 15.955 -4.011 -21.965 1.00 91.62 403 HIS A O 1
ATOM 2951 N N . HIS A 1 404 ? 14.551 -3.394 -23.601 1.00 93.94 404 HIS A N 1
ATOM 2952 C CA . HIS A 1 404 ? 14.582 -1.955 -23.320 1.00 93.94 404 HIS A CA 1
ATOM 2953 C C . HIS A 1 404 ? 13.209 -1.302 -23.533 1.00 93.94 404 HIS A C 1
ATOM 2955 O O . HIS A 1 404 ? 12.316 -1.912 -24.126 1.00 93.94 404 HIS A O 1
ATOM 2961 N N . MET A 1 405 ? 13.102 -0.032 -23.117 1.00 95.12 405 MET A N 1
ATOM 2962 C CA . MET A 1 405 ? 11.921 0.835 -23.199 1.00 95.12 405 MET A CA 1
ATOM 2963 C C . MET A 1 405 ? 11.058 0.545 -24.424 1.00 95.12 405 MET A C 1
ATOM 2965 O O . MET A 1 405 ? 11.523 0.707 -25.548 1.00 95.12 405 MET A O 1
ATOM 2969 N N . SER A 1 406 ? 9.826 0.096 -24.216 1.00 97.12 406 SER A N 1
ATOM 2970 C CA . SER A 1 406 ? 8.874 -0.219 -25.289 1.00 97.12 406 SER A CA 1
ATOM 2971 C C . SER A 1 406 ? 7.491 -0.502 -24.704 1.00 97.12 406 SER A C 1
ATOM 2973 O O . SER A 1 406 ? 7.398 -0.988 -23.580 1.00 97.12 406 SER A O 1
ATOM 2975 N N . TYR A 1 407 ? 6.434 -0.218 -25.465 1.00 98.19 407 TYR A N 1
ATOM 2976 C CA . TYR A 1 407 ? 5.039 -0.431 -25.066 1.00 98.19 407 TYR A CA 1
ATOM 2977 C C . TYR A 1 407 ? 4.363 -1.441 -25.998 1.00 98.19 407 TYR A C 1
ATOM 2979 O O . TYR A 1 407 ? 4.280 -1.209 -27.208 1.00 98.19 407 TYR A O 1
ATOM 2987 N N . LEU A 1 408 ? 3.865 -2.540 -25.426 1.00 98.31 408 LEU A N 1
ATOM 2988 C CA . LEU A 1 408 ? 3.112 -3.586 -26.122 1.00 98.31 408 LEU A CA 1
ATOM 2989 C C . LEU A 1 408 ? 1.698 -3.707 -25.535 1.00 98.31 408 LEU A C 1
ATOM 2991 O O . LEU A 1 408 ? 1.422 -4.559 -24.684 1.00 98.31 408 LEU A O 1
ATOM 2995 N N . GLY A 1 409 ? 0.806 -2.834 -25.994 1.00 97.88 409 GLY A N 1
ATOM 2996 C CA . GLY A 1 409 ? -0.628 -2.857 -25.705 1.00 97.88 409 GLY A CA 1
ATOM 2997 C C . GLY A 1 409 ? -1.431 -3.587 -26.783 1.00 97.88 409 GLY A C 1
ATOM 2998 O O . GLY A 1 409 ? -1.265 -3.306 -27.968 1.00 97.88 409 GLY A O 1
ATOM 2999 N N . ASP A 1 410 ? -2.327 -4.486 -26.368 1.00 98.38 410 ASP A N 1
ATOM 3000 C CA . ASP A 1 410 ? -3.255 -5.224 -27.239 1.00 98.38 410 ASP A CA 1
ATOM 3001 C C . ASP A 1 410 ? -2.569 -6.011 -28.386 1.00 98.38 410 ASP A C 1
ATOM 3003 O O . ASP A 1 410 ? -3.064 -6.079 -29.511 1.00 98.38 410 ASP A O 1
ATOM 3007 N N . ALA A 1 411 ? -1.413 -6.622 -28.119 1.00 98.12 411 ALA A N 1
ATOM 3008 C CA . ALA A 1 411 ? -0.562 -7.254 -29.127 1.00 98.12 411 ALA A CA 1
ATOM 3009 C C . ALA A 1 411 ? -0.429 -8.779 -28.968 1.00 98.12 411 ALA A C 1
ATOM 3011 O O . ALA A 1 411 ? -0.262 -9.294 -27.863 1.00 98.12 411 ALA A O 1
ATOM 3012 N N . ASP A 1 412 ? -0.420 -9.499 -30.090 1.00 98.62 412 ASP A N 1
ATOM 3013 C CA . ASP A 1 412 ? -0.077 -10.923 -30.164 1.00 98.62 412 ASP A CA 1
ATOM 3014 C C . ASP A 1 412 ? 1.281 -11.081 -30.851 1.00 98.62 412 ASP A C 1
ATOM 3016 O O . ASP A 1 412 ? 1.418 -10.773 -32.032 1.00 98.62 412 ASP A O 1
ATOM 3020 N N . VAL A 1 413 ? 2.292 -11.545 -30.115 1.00 98.62 413 VAL A N 1
ATOM 3021 C CA . VAL A 1 413 ? 3.684 -11.655 -30.574 1.00 98.62 413 VAL A CA 1
ATOM 3022 C C . VAL A 1 413 ? 4.102 -13.122 -30.643 1.00 98.62 413 VAL A C 1
ATOM 3024 O O . VAL A 1 413 ? 4.037 -13.842 -29.647 1.00 98.62 413 VAL A O 1
ATOM 3027 N N . GLY A 1 414 ? 4.551 -13.573 -31.812 1.00 98.31 414 GLY A N 1
ATOM 3028 C CA . GLY A 1 414 ? 5.055 -14.924 -32.045 1.00 98.31 414 GLY A CA 1
ATOM 3029 C C . GLY A 1 414 ? 6.406 -15.197 -31.378 1.00 98.31 414 GLY A C 1
ATOM 3030 O O . GLY A 1 414 ? 7.119 -14.284 -30.958 1.00 98.31 414 GLY A O 1
ATOM 3031 N N . ASP A 1 415 ? 6.759 -16.479 -31.284 1.00 98.62 415 ASP A N 1
ATOM 3032 C CA . ASP A 1 415 ? 8.000 -16.936 -30.654 1.00 98.62 415 ASP A CA 1
ATOM 3033 C C . ASP A 1 415 ? 9.251 -16.295 -31.281 1.00 98.62 415 ASP A C 1
ATOM 3035 O O . ASP A 1 415 ? 9.276 -15.946 -32.462 1.00 98.62 415 ASP A O 1
ATOM 3039 N N . ARG A 1 416 ? 10.335 -16.208 -30.499 1.00 98.06 416 ARG A N 1
ATOM 3040 C CA . ARG A 1 416 ? 11.686 -15.803 -30.949 1.00 98.06 416 ARG A CA 1
ATOM 3041 C C . ARG A 1 416 ? 11.775 -14.402 -31.584 1.00 98.06 416 ARG A C 1
ATOM 3043 O O . ARG A 1 416 ? 12.803 -14.062 -32.169 1.00 98.06 416 ARG A O 1
ATOM 3050 N N . THR A 1 417 ? 10.729 -13.587 -31.465 1.00 98.44 417 THR A N 1
ATOM 3051 C CA . THR A 1 417 ? 10.677 -12.218 -31.990 1.00 98.44 417 THR A CA 1
ATOM 3052 C C . THR A 1 417 ? 11.472 -11.238 -31.118 1.00 98.44 417 THR A C 1
ATOM 3054 O O . THR A 1 417 ? 11.462 -11.313 -29.889 1.00 98.44 417 THR A O 1
ATOM 3057 N N . ASN A 1 418 ? 12.167 -10.303 -31.769 1.00 98.12 418 ASN A N 1
ATOM 3058 C CA . ASN A 1 418 ? 12.949 -9.236 -31.146 1.00 98.12 418 ASN A CA 1
ATOM 3059 C C . ASN A 1 418 ? 12.205 -7.899 -31.245 1.00 98.12 418 ASN A C 1
ATOM 3061 O O . ASN A 1 418 ? 11.977 -7.392 -32.348 1.00 98.12 418 ASN A O 1
ATOM 3065 N N . ILE A 1 419 ? 11.932 -7.287 -30.097 1.00 98.25 419 ILE A N 1
ATOM 3066 C CA . ILE A 1 419 ? 11.329 -5.964 -29.952 1.00 98.25 419 ILE A CA 1
ATOM 3067 C C . ILE A 1 419 ? 12.444 -4.929 -29.744 1.00 98.25 419 ILE A C 1
ATOM 3069 O O . ILE A 1 419 ? 13.241 -5.031 -28.810 1.00 98.25 419 ILE A O 1
ATOM 3073 N N . GLY A 1 420 ? 12.532 -3.934 -30.629 1.00 96.25 420 GLY A N 1
ATOM 3074 C CA . GLY A 1 420 ? 13.527 -2.865 -30.531 1.00 96.25 420 GLY A CA 1
ATOM 3075 C C . GLY A 1 420 ? 13.206 -1.870 -29.411 1.00 96.25 420 GLY A C 1
ATOM 3076 O O . GLY A 1 420 ? 12.038 -1.615 -29.117 1.00 96.25 420 GLY A O 1
ATOM 3077 N N . ALA A 1 421 ? 14.232 -1.249 -28.822 1.00 96.06 421 ALA A N 1
ATOM 3078 C CA . ALA A 1 421 ? 14.044 -0.102 -27.927 1.00 96.06 421 ALA A CA 1
ATOM 3079 C C . ALA A 1 421 ? 13.240 1.007 -28.635 1.00 96.06 421 ALA A C 1
ATOM 3081 O O . ALA A 1 421 ? 13.447 1.238 -29.820 1.00 96.06 421 ALA A O 1
ATOM 3082 N N . GLY A 1 422 ? 12.330 1.688 -27.950 1.00 94.69 422 GLY A N 1
ATOM 3083 C CA . GLY A 1 422 ? 11.402 2.652 -28.546 1.00 94.69 422 GLY A CA 1
ATOM 3084 C C . GLY A 1 422 ? 10.280 2.032 -29.391 1.00 94.69 422 GLY A C 1
ATOM 3085 O O . GLY A 1 422 ? 9.584 2.769 -30.078 1.00 94.69 422 GLY A O 1
ATOM 3086 N N . THR A 1 423 ? 10.086 0.705 -29.389 1.00 97.25 423 THR A N 1
ATOM 3087 C CA . THR A 1 423 ? 8.927 0.109 -30.081 1.00 97.25 423 THR A CA 1
ATOM 3088 C C . THR A 1 423 ? 7.632 0.436 -29.340 1.00 97.25 423 THR A C 1
ATOM 3090 O O . THR A 1 423 ? 7.549 0.232 -28.128 1.00 97.25 423 THR A O 1
ATOM 3093 N N . ILE A 1 424 ? 6.611 0.887 -30.070 1.00 98.00 424 ILE A N 1
ATOM 3094 C CA . ILE A 1 424 ? 5.266 1.152 -29.546 1.00 98.00 424 ILE A CA 1
ATOM 3095 C C . ILE A 1 424 ? 4.232 0.522 -30.481 1.00 98.00 424 ILE A C 1
ATOM 3097 O O . ILE A 1 424 ? 4.193 0.831 -31.674 1.00 98.00 424 ILE A O 1
ATOM 3101 N N . THR A 1 425 ? 3.355 -0.324 -29.941 1.00 97.94 425 THR A N 1
ATOM 3102 C CA . THR A 1 425 ? 2.090 -0.684 -30.598 1.00 97.94 425 THR A CA 1
ATOM 3103 C C . THR A 1 425 ? 1.052 0.390 -30.283 1.00 97.94 425 THR A C 1
ATOM 3105 O O . THR A 1 425 ? 0.485 0.413 -29.192 1.00 97.94 425 THR A O 1
ATOM 3108 N N . ALA A 1 426 ? 0.816 1.303 -31.224 1.00 96.44 426 ALA A N 1
ATOM 3109 C CA . ALA A 1 426 ? -0.210 2.330 -31.110 1.00 96.44 426 ALA A CA 1
ATOM 3110 C C . ALA A 1 426 ? -1.590 1.681 -31.316 1.00 96.44 426 ALA A C 1
ATOM 3112 O O . ALA A 1 426 ? -2.108 1.610 -32.429 1.00 96.44 426 ALA A O 1
ATOM 3113 N N . ASN A 1 427 ? -2.132 1.146 -30.221 1.00 96.06 427 ASN A N 1
ATOM 3114 C CA . ASN A 1 427 ? -3.377 0.381 -30.146 1.00 96.06 427 ASN A CA 1
ATOM 3115 C C . ASN A 1 427 ? -4.641 1.250 -30.099 1.00 96.06 427 ASN A C 1
ATOM 3117 O O . ASN A 1 427 ? -5.713 0.742 -30.410 1.00 96.06 427 ASN A O 1
ATOM 3121 N N . TYR A 1 428 ? -4.541 2.524 -29.707 1.00 95.38 428 TYR A N 1
ATOM 3122 C CA . TYR A 1 428 ? -5.677 3.429 -29.505 1.00 95.38 428 TYR A CA 1
ATOM 3123 C C . TYR A 1 428 ? -5.758 4.513 -30.589 1.00 95.38 428 TYR A C 1
ATOM 3125 O O . TYR A 1 428 ? -4.771 5.196 -30.857 1.00 95.38 428 TYR A O 1
ATOM 3133 N N . ASP A 1 429 ? -6.942 4.699 -31.179 1.00 87.94 429 ASP A N 1
ATOM 3134 C CA . ASP A 1 429 ? -7.195 5.667 -32.265 1.00 87.94 429 ASP A CA 1
ATOM 3135 C C . ASP A 1 429 ? -7.837 6.995 -31.804 1.00 87.94 429 ASP A C 1
ATOM 3137 O O . ASP A 1 429 ? -8.136 7.862 -32.627 1.00 87.94 429 ASP A O 1
ATOM 3141 N N . GLY A 1 430 ? -8.061 7.159 -30.495 1.00 88.75 430 GLY A N 1
ATOM 3142 C CA . GLY A 1 430 ? -8.825 8.269 -29.913 1.00 88.75 430 GLY A CA 1
ATOM 3143 C C . GLY A 1 430 ? -10.285 7.935 -29.573 1.00 88.75 430 GLY A C 1
ATOM 3144 O O . GLY A 1 430 ? -10.977 8.789 -29.022 1.00 88.75 430 GLY A O 1
ATOM 3145 N N . ARG A 1 431 ? -10.767 6.723 -29.887 1.00 89.00 431 ARG A N 1
ATOM 3146 C CA . ARG A 1 431 ? -12.117 6.221 -29.546 1.00 89.00 431 ARG A CA 1
ATOM 3147 C C . ARG A 1 431 ? -12.170 4.732 -29.209 1.00 89.00 431 ARG A C 1
ATOM 3149 O O . ARG A 1 431 ? -13.060 4.291 -28.490 1.00 89.00 431 ARG A O 1
ATOM 3156 N N . SER A 1 432 ? -11.292 3.921 -29.783 1.00 92.06 432 SER A N 1
ATOM 3157 C CA . SER A 1 432 ? -11.349 2.459 -29.737 1.00 92.06 432 SER A CA 1
ATOM 3158 C C . SER A 1 432 ? -9.953 1.846 -29.753 1.00 92.06 432 SER A C 1
ATOM 3160 O O . SER A 1 432 ? -8.974 2.492 -30.128 1.00 92.06 432 SER A O 1
ATOM 3162 N N . LYS A 1 433 ? -9.862 0.592 -29.294 1.00 94.69 433 LYS A N 1
ATOM 3163 C CA . LYS A 1 433 ? -8.610 -0.170 -29.238 1.00 94.69 433 LYS A CA 1
ATOM 3164 C C . LYS A 1 433 ? -8.611 -1.294 -30.262 1.00 94.69 433 LYS A C 1
ATOM 3166 O O . LYS A 1 433 ? -9.605 -2.003 -30.407 1.00 94.69 433 LYS A O 1
ATOM 3171 N N . HIS A 1 434 ? -7.478 -1.467 -30.929 1.00 96.69 434 HIS A N 1
ATOM 3172 C CA . HIS A 1 434 ? -7.286 -2.400 -32.036 1.00 96.69 434 HIS A CA 1
ATOM 3173 C C . HIS A 1 434 ? -6.075 -3.292 -31.766 1.00 96.69 434 HIS A C 1
ATOM 3175 O O . HIS A 1 434 ? -5.050 -2.805 -31.288 1.00 96.69 434 HIS A O 1
ATOM 3181 N N . ARG A 1 435 ? -6.165 -4.591 -32.088 1.00 97.69 435 ARG A N 1
ATOM 3182 C CA . ARG A 1 435 ? -5.034 -5.512 -31.887 1.00 97.69 435 ARG A CA 1
ATOM 3183 C C . ARG A 1 435 ? -3.967 -5.394 -32.972 1.00 97.69 435 ARG A C 1
ATOM 3185 O O . ARG A 1 435 ? -4.267 -5.112 -34.133 1.00 97.69 435 ARG A O 1
ATOM 3192 N N . THR A 1 436 ? -2.725 -5.674 -32.587 1.00 98.31 436 THR A N 1
ATOM 3193 C CA . THR A 1 436 ? -1.581 -5.822 -33.502 1.00 98.31 436 THR A CA 1
ATOM 3194 C C . THR A 1 436 ? -1.073 -7.260 -33.473 1.00 98.31 436 THR A C 1
ATOM 3196 O O . THR A 1 436 ? -0.740 -7.766 -32.404 1.00 98.31 436 THR A O 1
ATOM 3199 N N . THR A 1 437 ? -0.949 -7.902 -34.635 1.00 98.69 437 THR A N 1
ATOM 3200 C CA . THR A 1 437 ? -0.380 -9.255 -34.748 1.00 98.69 437 THR A CA 1
ATOM 3201 C C . THR A 1 437 ? 1.056 -9.178 -35.256 1.00 98.69 437 THR A C 1
ATOM 3203 O O . THR A 1 437 ? 1.332 -8.535 -36.267 1.00 98.69 437 THR A O 1
ATOM 3206 N N . ILE A 1 438 ? 1.983 -9.851 -34.582 1.00 98.56 438 ILE A N 1
ATOM 3207 C CA . ILE A 1 438 ? 3.406 -9.913 -34.921 1.00 98.56 438 ILE A CA 1
ATOM 3208 C C . ILE A 1 438 ? 3.811 -11.391 -34.954 1.00 98.56 438 ILE A C 1
ATOM 3210 O O . ILE A 1 438 ? 3.642 -12.103 -33.971 1.00 98.56 438 ILE A O 1
ATOM 3214 N N . GLY A 1 439 ? 4.322 -11.861 -36.088 1.00 98.12 439 GLY A N 1
ATOM 3215 C CA . GLY A 1 439 ? 4.637 -13.266 -36.345 1.00 98.12 439 GLY A CA 1
ATOM 3216 C C . GLY A 1 439 ? 5.871 -13.798 -35.611 1.00 98.12 439 GLY A C 1
ATOM 3217 O O . GLY A 1 439 ? 6.461 -13.138 -34.752 1.00 98.12 439 GLY A O 1
ATOM 3218 N N . GLU A 1 440 ? 6.270 -15.016 -35.970 1.00 98.31 440 GLU A N 1
ATOM 3219 C CA . GLU A 1 440 ? 7.456 -15.685 -35.430 1.00 98.31 440 GLU A CA 1
ATOM 3220 C C . GLU A 1 440 ? 8.758 -15.068 -35.968 1.00 98.31 440 GLU A C 1
ATOM 3222 O O . GLU A 1 440 ? 8.868 -14.761 -37.157 1.00 98.31 440 GLU A O 1
ATOM 3227 N N . GLY A 1 441 ? 9.783 -14.931 -35.122 1.00 97.62 441 GLY A N 1
ATOM 3228 C CA . GLY A 1 441 ? 11.143 -14.569 -35.542 1.00 97.62 441 GLY A CA 1
ATOM 3229 C C . GLY A 1 441 ? 11.264 -13.189 -36.199 1.00 97.62 441 GLY A C 1
ATOM 3230 O O . GLY A 1 441 ? 12.201 -12.944 -36.966 1.00 97.62 441 GLY A O 1
ATOM 3231 N N . VAL A 1 442 ? 10.309 -12.295 -35.933 1.00 98.19 442 VAL A N 1
ATOM 3232 C CA . VAL A 1 442 ? 10.292 -10.917 -36.429 1.00 98.19 442 VAL A CA 1
ATOM 3233 C C . VAL A 1 442 ? 11.409 -10.110 -35.761 1.00 98.19 442 VAL A C 1
ATOM 3235 O O . VAL A 1 442 ? 11.742 -10.318 -34.595 1.00 98.19 442 VAL A O 1
ATOM 3238 N N . PHE A 1 443 ? 11.998 -9.163 -36.493 1.00 97.94 443 PHE A N 1
ATOM 3239 C CA . PHE A 1 443 ? 12.978 -8.222 -35.943 1.00 97.94 443 PHE A CA 1
ATOM 3240 C C . PHE A 1 443 ? 12.479 -6.783 -36.074 1.00 97.94 443 PHE A C 1
ATOM 3242 O O . PHE A 1 443 ? 12.566 -6.187 -37.150 1.00 97.94 443 PHE A O 1
ATOM 3249 N N . LEU A 1 444 ? 11.977 -6.214 -34.980 1.00 96.94 444 LEU A N 1
ATOM 3250 C CA . LEU A 1 444 ? 11.630 -4.799 -34.928 1.00 96.94 444 LEU A CA 1
ATOM 3251 C C . LEU A 1 444 ? 12.882 -3.968 -34.620 1.00 96.94 444 LEU A C 1
ATOM 3253 O O . LEU A 1 444 ? 13.597 -4.222 -33.649 1.00 96.94 444 LEU A O 1
ATOM 3257 N N . GLY A 1 445 ? 13.155 -2.985 -35.475 1.00 93.06 445 GLY A N 1
ATOM 3258 C CA . GLY A 1 445 ? 14.198 -1.987 -35.281 1.00 93.06 445 GLY A CA 1
ATOM 3259 C C . GLY A 1 445 ? 13.871 -1.010 -34.149 1.00 93.06 445 GLY A C 1
ATOM 3260 O O . GLY A 1 445 ? 12.727 -0.882 -33.717 1.00 93.06 445 GLY A O 1
ATOM 3261 N N . VAL A 1 446 ? 14.898 -0.305 -33.674 1.00 94.44 446 VAL A N 1
ATOM 3262 C CA . VAL A 1 446 ? 14.760 0.745 -32.650 1.00 94.44 446 VAL A CA 1
ATOM 3263 C C . VAL A 1 446 ? 13.838 1.863 -33.151 1.00 94.44 446 VAL A C 1
ATOM 3265 O O . VAL A 1 446 ? 13.960 2.260 -34.305 1.00 94.44 446 VAL A O 1
ATOM 3268 N N . ASP A 1 447 ? 12.967 2.398 -32.297 1.00 93.94 447 ASP A N 1
ATOM 3269 C CA . ASP A 1 447 ? 12.009 3.464 -32.632 1.00 93.94 447 ASP A CA 1
ATOM 3270 C C . ASP A 1 447 ? 11.017 3.024 -33.736 1.00 93.94 447 ASP A C 1
ATOM 3272 O O . ASP A 1 447 ? 10.892 3.646 -34.790 1.00 93.94 447 ASP A O 1
ATOM 3276 N N . THR A 1 448 ? 10.361 1.872 -33.532 1.00 94.62 448 THR A N 1
ATOM 3277 C CA . THR A 1 448 ? 9.321 1.345 -34.438 1.00 94.62 448 THR A CA 1
ATOM 3278 C C . THR A 1 448 ? 7.922 1.641 -33.894 1.00 94.62 448 THR A C 1
ATOM 3280 O O . THR A 1 448 ? 7.526 1.110 -32.859 1.00 94.62 448 THR A O 1
ATOM 3283 N N . MET A 1 449 ? 7.132 2.407 -34.641 1.00 96.50 449 MET A N 1
ATOM 3284 C CA . MET A 1 449 ? 5.714 2.651 -34.357 1.00 96.50 449 MET A CA 1
ATOM 3285 C C . MET A 1 449 ? 4.861 1.692 -35.192 1.00 96.50 449 MET A C 1
ATOM 3287 O O . MET A 1 449 ? 4.885 1.762 -36.422 1.00 96.50 449 MET A O 1
ATOM 3291 N N . LEU A 1 450 ? 4.099 0.808 -34.548 1.00 96.12 450 LEU A N 1
ATOM 3292 C CA . LEU A 1 450 ? 3.130 -0.077 -35.202 1.00 96.12 450 LEU A CA 1
ATOM 3293 C C . LEU A 1 450 ? 1.720 0.476 -34.971 1.00 96.12 450 LEU A C 1
ATOM 3295 O O . LEU A 1 450 ? 1.222 0.422 -33.850 1.00 96.12 450 LEU A O 1
ATOM 3299 N N . VAL A 1 451 ? 1.091 1.036 -36.005 1.00 95.50 451 VAL A N 1
ATOM 3300 C CA . VAL A 1 451 ? -0.246 1.645 -35.902 1.00 95.50 451 VAL A CA 1
ATOM 3301 C C . VAL A 1 451 ? -1.316 0.582 -36.129 1.00 95.50 451 VAL A C 1
ATOM 3303 O O . VAL A 1 451 ? -1.457 0.070 -37.239 1.00 95.50 451 VAL A O 1
ATOM 3306 N N . ALA A 1 452 ? -2.049 0.237 -35.073 1.00 95.50 452 ALA A N 1
ATOM 3307 C CA . ALA A 1 452 ? -3.049 -0.819 -35.107 1.00 95.50 452 ALA A CA 1
ATOM 3308 C C . ALA A 1 452 ? -4.329 -0.395 -35.870 1.00 95.50 452 ALA A C 1
ATOM 3310 O O . ALA A 1 452 ? -4.656 0.793 -35.901 1.00 95.50 452 ALA A O 1
ATOM 3311 N N . PRO A 1 453 ? -5.095 -1.348 -36.438 1.00 96.69 453 PRO A N 1
ATOM 3312 C CA . PRO A 1 453 ? -4.776 -2.771 -36.572 1.00 96.69 453 PRO A CA 1
ATOM 3313 C C . PRO A 1 453 ? -3.800 -3.043 -37.730 1.00 96.69 453 PRO A C 1
ATOM 3315 O O . PRO A 1 453 ? -3.988 -2.542 -38.839 1.00 96.69 453 PRO A O 1
ATOM 3318 N N . LEU A 1 454 ? -2.790 -3.889 -37.495 1.00 94.19 454 LEU A N 1
ATOM 3319 C CA . LEU A 1 454 ? -1.912 -4.417 -38.549 1.00 94.19 454 LEU A CA 1
ATOM 3320 C C . LEU A 1 454 ? -1.355 -5.808 -38.215 1.00 94.19 454 LEU A C 1
ATOM 3322 O O . LEU A 1 454 ? -1.339 -6.229 -37.056 1.00 94.19 454 LEU A O 1
ATOM 3326 N N . THR A 1 455 ? -0.846 -6.491 -39.243 1.00 98.00 455 THR A N 1
ATOM 3327 C CA . THR A 1 455 ? -0.128 -7.770 -39.153 1.00 98.00 455 THR A CA 1
ATOM 3328 C C . THR A 1 455 ? 1.308 -7.653 -39.678 1.00 98.00 455 THR A C 1
ATOM 3330 O O . THR A 1 455 ? 1.536 -7.333 -40.845 1.00 98.00 455 THR A O 1
ATOM 3333 N N . VAL A 1 456 ? 2.300 -7.988 -38.852 1.00 97.19 456 VAL A N 1
ATOM 3334 C CA . VAL A 1 456 ? 3.697 -8.203 -39.267 1.00 97.19 456 VAL A CA 1
ATOM 3335 C C . VAL A 1 456 ? 3.932 -9.707 -39.397 1.00 97.19 456 VAL A C 1
ATOM 3337 O O . VAL A 1 456 ? 3.937 -10.410 -38.396 1.00 97.19 456 VAL A O 1
ATOM 3340 N N . GLY A 1 457 ? 4.100 -10.222 -40.615 1.00 95.69 457 GLY A N 1
ATOM 3341 C CA . GLY A 1 457 ? 4.255 -11.658 -40.875 1.00 95.69 457 GLY A CA 1
ATOM 3342 C C . GLY A 1 457 ? 5.618 -12.240 -40.477 1.00 95.69 457 GLY A C 1
ATOM 3343 O O . GLY A 1 457 ? 6.594 -11.514 -40.298 1.00 95.69 457 GLY A O 1
ATOM 3344 N N . ASP A 1 458 ? 5.697 -13.568 -40.392 1.00 97.69 458 ASP A N 1
ATOM 3345 C CA . ASP A 1 458 ? 6.863 -14.301 -39.870 1.00 97.69 458 ASP A CA 1
ATOM 3346 C C . ASP A 1 458 ? 8.193 -13.921 -40.545 1.00 97.69 458 ASP A C 1
ATOM 3348 O O . ASP A 1 458 ? 8.285 -13.747 -41.765 1.00 97.69 458 ASP A O 1
ATOM 3352 N N . GLY A 1 459 ? 9.250 -13.778 -39.746 1.00 94.88 459 GLY A N 1
ATOM 3353 C CA . GLY A 1 459 ? 10.597 -13.414 -40.191 1.00 94.88 459 GLY A CA 1
ATOM 3354 C C . GLY A 1 459 ? 10.729 -12.016 -40.814 1.00 94.88 459 GLY A C 1
ATOM 3355 O O . GLY A 1 459 ? 11.809 -11.675 -41.312 1.00 94.88 459 GLY A O 1
ATOM 3356 N N . ALA A 1 460 ? 9.659 -11.212 -40.832 1.00 95.31 460 ALA A N 1
ATOM 3357 C CA . ALA A 1 460 ? 9.699 -9.835 -41.309 1.00 95.31 460 ALA A CA 1
ATOM 3358 C C . ALA A 1 460 ? 10.489 -8.922 -40.359 1.00 95.31 460 ALA A C 1
ATOM 3360 O O . ALA A 1 460 ? 10.829 -9.284 -39.230 1.00 95.31 460 ALA A O 1
ATOM 3361 N N . LYS A 1 461 ? 10.841 -7.730 -40.844 1.00 95.50 461 LYS A N 1
ATOM 3362 C CA . LYS A 1 461 ? 11.735 -6.794 -40.158 1.00 95.50 461 LYS A CA 1
ATOM 3363 C C . LYS A 1 461 ? 11.288 -5.348 -40.330 1.00 95.50 461 LYS A C 1
ATOM 3365 O O . LYS A 1 461 ? 10.733 -4.993 -41.372 1.00 95.50 461 LYS A O 1
ATOM 3370 N N . THR A 1 462 ? 11.623 -4.493 -39.372 1.00 94.31 462 THR A N 1
ATOM 3371 C CA . THR A 1 462 ? 11.580 -3.034 -39.548 1.00 94.31 462 THR A CA 1
ATOM 3372 C C . THR A 1 462 ? 12.986 -2.436 -39.476 1.00 94.31 462 THR A C 1
ATOM 3374 O O . THR A 1 462 ? 13.888 -2.974 -38.830 1.00 94.31 462 THR A O 1
ATOM 3377 N N . GLY A 1 463 ? 13.202 -1.334 -40.195 1.00 89.50 463 GLY A N 1
ATOM 3378 C CA . GLY A 1 463 ? 14.339 -0.449 -39.950 1.00 89.50 463 GLY A CA 1
ATOM 3379 C C . GLY A 1 463 ? 14.154 0.345 -38.657 1.00 89.50 463 GLY A C 1
ATOM 3380 O O . GLY A 1 463 ? 13.093 0.299 -38.043 1.00 89.50 463 GLY A O 1
ATOM 3381 N N . ALA A 1 464 ? 15.181 1.094 -38.259 1.00 90.94 464 ALA A N 1
ATOM 3382 C CA . ALA A 1 464 ? 15.033 2.041 -37.160 1.00 90.94 464 ALA A CA 1
ATOM 3383 C C . ALA A 1 464 ? 14.215 3.278 -37.587 1.00 90.94 464 ALA A C 1
ATOM 3385 O O . ALA A 1 464 ? 14.278 3.665 -38.759 1.00 90.94 464 ALA A O 1
ATOM 3386 N N . GLY A 1 465 ? 13.475 3.890 -36.657 1.00 88.12 465 GLY A N 1
ATOM 3387 C CA . GLY A 1 465 ? 12.619 5.058 -36.919 1.00 88.12 465 GLY A CA 1
ATOM 3388 C C . GLY A 1 465 ? 11.425 4.753 -37.833 1.00 88.12 465 GLY A C 1
ATOM 3389 O O . GLY A 1 465 ? 11.017 5.614 -38.616 1.00 88.12 465 GLY A O 1
ATOM 3390 N N . ALA A 1 466 ? 10.937 3.507 -37.829 1.00 90.25 466 ALA A N 1
ATOM 3391 C CA . ALA A 1 466 ? 9.965 2.997 -38.792 1.00 90.25 466 ALA A CA 1
ATOM 3392 C C . ALA A 1 466 ? 8.517 3.175 -38.317 1.00 90.25 466 ALA A C 1
ATOM 3394 O O . ALA A 1 466 ? 8.097 2.548 -37.347 1.00 90.25 466 ALA A O 1
ATOM 3395 N N . VAL A 1 467 ? 7.723 3.955 -39.056 1.00 93.94 467 VAL A N 1
ATOM 3396 C CA . VAL A 1 467 ? 6.271 4.068 -38.825 1.00 93.94 467 VAL A CA 1
ATOM 3397 C C . VAL A 1 467 ? 5.526 3.129 -39.774 1.00 93.94 467 VAL A C 1
ATOM 3399 O O . VAL A 1 467 ? 5.495 3.343 -40.987 1.00 93.94 467 VAL A O 1
ATOM 3402 N N . VAL A 1 468 ? 4.931 2.074 -39.223 1.00 92.75 468 VAL A N 1
ATOM 3403 C CA . VAL A 1 468 ? 4.232 1.018 -39.962 1.00 92.75 468 VAL A CA 1
ATOM 3404 C C . VAL A 1 468 ? 2.722 1.207 -39.809 1.00 92.75 468 VAL A C 1
ATOM 3406 O O . VAL A 1 468 ? 2.195 1.194 -38.702 1.00 92.75 468 VAL A O 1
ATOM 3409 N N . THR A 1 469 ? 2.029 1.391 -40.933 1.00 92.94 469 THR A N 1
ATOM 3410 C CA . THR A 1 469 ? 0.581 1.695 -41.004 1.00 92.94 469 THR A CA 1
ATOM 3411 C C . THR A 1 469 ? -0.200 0.713 -41.884 1.00 92.94 469 THR A C 1
ATOM 3413 O O . THR A 1 469 ? -1.329 0.989 -42.288 1.00 92.94 469 THR A O 1
ATOM 3416 N N . ARG A 1 470 ? 0.437 -0.399 -42.271 1.00 90.69 470 ARG A N 1
ATOM 3417 C CA . ARG A 1 470 ? -0.089 -1.462 -43.141 1.00 90.69 470 ARG A CA 1
ATOM 3418 C C . ARG A 1 470 ? 0.640 -2.767 -42.850 1.00 90.69 470 ARG A C 1
ATOM 3420 O O . ARG A 1 470 ? 1.789 -2.733 -42.413 1.00 90.69 470 ARG A O 1
ATOM 3427 N N . ASP A 1 471 ? 0.008 -3.884 -43.191 1.00 94.75 471 ASP A N 1
ATOM 3428 C CA . ASP A 1 471 ? 0.596 -5.214 -43.043 1.00 94.75 471 ASP A CA 1
ATOM 3429 C C . ASP A 1 471 ? 1.965 -5.346 -43.728 1.00 94.75 471 ASP A C 1
ATOM 3431 O O . ASP A 1 471 ? 2.176 -4.892 -44.860 1.00 94.75 471 ASP A O 1
ATOM 3435 N N . VAL A 1 472 ? 2.887 -6.030 -43.052 1.00 93.19 472 VAL A N 1
ATOM 3436 C CA . VAL A 1 472 ? 4.227 -6.344 -43.557 1.00 93.19 472 VAL A CA 1
ATOM 3437 C C . VAL A 1 472 ? 4.270 -7.840 -43.879 1.00 93.19 472 VAL A C 1
ATOM 3439 O O . VAL A 1 472 ? 4.241 -8.649 -42.954 1.00 93.19 472 VAL A O 1
ATOM 3442 N N . PRO A 1 473 ? 4.341 -8.256 -45.160 1.00 93.25 473 PRO A N 1
ATOM 3443 C CA . PRO A 1 473 ? 4.330 -9.677 -45.504 1.00 93.25 473 PRO A CA 1
ATOM 3444 C C . PRO A 1 473 ? 5.544 -10.442 -44.938 1.00 93.25 473 PRO A C 1
ATOM 3446 O O . PRO A 1 473 ? 6.608 -9.836 -44.765 1.00 93.25 473 PRO A O 1
ATOM 3449 N N . PRO A 1 474 ? 5.436 -11.769 -44.724 1.00 95.38 474 PRO A N 1
ATOM 3450 C CA . PRO A 1 474 ? 6.526 -12.593 -44.200 1.00 95.38 474 PRO A CA 1
ATOM 3451 C C . PRO A 1 474 ? 7.868 -12.382 -44.917 1.00 95.38 474 PRO A C 1
ATOM 3453 O O . PRO A 1 474 ? 7.939 -12.257 -46.146 1.00 95.38 474 PRO A O 1
ATOM 3456 N N . GLY A 1 475 ? 8.945 -12.310 -44.134 1.00 86.88 475 GLY A N 1
ATOM 3457 C CA . GLY A 1 475 ? 10.315 -12.093 -44.605 1.00 86.88 475 GLY A CA 1
ATOM 3458 C C . GLY A 1 475 ? 10.597 -10.737 -45.274 1.00 86.88 475 GLY A C 1
ATOM 3459 O O . GLY A 1 475 ? 11.672 -10.566 -45.854 1.00 86.88 475 GLY A O 1
ATOM 3460 N N . LYS A 1 476 ? 9.665 -9.769 -45.256 1.00 91.81 476 LYS A N 1
ATOM 3461 C CA . LYS A 1 476 ? 9.882 -8.418 -45.812 1.00 91.81 476 LYS A CA 1
ATOM 3462 C C . LYS A 1 476 ? 10.522 -7.465 -44.804 1.00 91.81 476 LYS A C 1
ATOM 3464 O O . LYS A 1 476 ? 10.514 -7.707 -43.606 1.00 91.81 476 LYS A O 1
ATOM 3469 N N . LEU A 1 477 ? 11.068 -6.364 -45.317 1.00 91.06 477 LEU A N 1
ATOM 3470 C CA . LEU A 1 477 ? 11.642 -5.266 -44.541 1.00 91.06 477 LEU A CA 1
ATOM 3471 C C . LEU A 1 477 ? 10.835 -3.981 -44.800 1.00 91.06 477 LEU A C 1
ATOM 3473 O O . LEU A 1 477 ? 10.724 -3.568 -45.954 1.00 91.06 477 LEU A O 1
ATOM 3477 N N . ALA A 1 478 ? 10.311 -3.350 -43.747 1.00 86.31 478 ALA A N 1
ATOM 3478 C CA . ALA A 1 478 ? 9.658 -2.034 -43.790 1.00 86.31 478 ALA A CA 1
ATOM 3479 C C . ALA A 1 478 ? 10.597 -0.929 -43.259 1.00 86.31 478 ALA A C 1
ATOM 3481 O O . ALA A 1 478 ? 11.328 -1.160 -42.298 1.00 86.31 478 ALA A O 1
ATOM 3482 N N . VAL A 1 479 ? 10.624 0.257 -43.884 1.00 86.06 479 VAL A N 1
ATOM 3483 C CA . VAL A 1 479 ? 11.616 1.325 -43.606 1.00 86.06 479 VAL A CA 1
ATOM 3484 C C . VAL A 1 479 ? 11.090 2.747 -43.863 1.00 86.06 479 VAL A C 1
ATOM 3486 O O . VAL A 1 479 ? 10.274 2.953 -44.759 1.00 86.06 479 VAL A O 1
ATOM 3489 N N . GLY A 1 480 ? 11.657 3.724 -43.141 1.00 66.81 480 GLY A N 1
ATOM 3490 C CA . GLY A 1 480 ? 11.390 5.171 -43.236 1.00 66.81 480 GLY A CA 1
ATOM 3491 C C . GLY A 1 480 ? 10.852 5.700 -41.901 1.00 66.81 480 GLY A C 1
ATOM 3492 O O . GLY A 1 480 ? 9.866 5.157 -41.417 1.00 66.81 480 GLY A O 1
ATOM 3493 N N . VAL A 1 481 ? 11.456 6.710 -41.265 1.00 60.81 481 VAL A N 1
ATOM 3494 C CA . VAL A 1 481 ? 11.983 7.987 -41.820 1.00 60.81 481 VAL A CA 1
ATOM 3495 C C . VAL A 1 481 ? 13.513 8.175 -41.601 1.00 60.81 481 VAL A C 1
ATOM 3497 O O . VAL A 1 481 ? 14.118 7.384 -40.882 1.00 60.81 481 VAL A O 1
ATOM 3500 N N . PRO A 1 482 ? 14.197 9.138 -42.272 1.00 46.25 482 PRO A N 1
ATOM 3501 C CA . PRO A 1 482 ? 14.361 10.487 -41.692 1.00 46.25 482 PRO A CA 1
ATOM 3502 C C . PRO A 1 482 ? 14.323 11.643 -42.732 1.00 46.25 482 PRO A C 1
ATOM 3504 O O . PRO A 1 482 ? 14.006 11.453 -43.907 1.00 46.25 482 PRO A O 1
ATOM 3507 N N . ALA A 1 483 ? 14.609 12.873 -42.286 1.00 35.97 483 ALA A N 1
ATOM 3508 C CA . ALA A 1 483 ? 14.452 14.115 -43.055 1.00 35.97 483 ALA A CA 1
ATOM 3509 C C . ALA A 1 483 ? 15.317 14.230 -44.334 1.00 35.97 483 ALA A C 1
ATOM 3511 O O . ALA A 1 483 ? 16.420 13.693 -44.434 1.00 35.97 483 ALA A O 1
ATOM 3512 N N . ARG A 1 484 ? 14.835 15.016 -45.312 1.00 26.94 484 ARG A N 1
ATOM 3513 C CA . ARG A 1 484 ? 15.544 15.298 -46.575 1.00 26.94 484 ARG A CA 1
ATOM 3514 C C . ARG A 1 484 ? 16.635 16.358 -46.391 1.00 26.94 484 ARG A C 1
ATOM 3516 O O . ARG A 1 484 ? 16.331 17.499 -46.049 1.00 26.94 484 ARG A O 1
ATOM 3523 N N . MET A 1 485 ? 17.878 16.025 -46.735 1.00 30.88 485 MET A N 1
ATOM 3524 C CA . MET A 1 485 ? 18.924 17.028 -46.974 1.00 30.88 485 MET A CA 1
ATOM 3525 C C . MET A 1 485 ? 18.747 17.703 -48.344 1.00 30.88 485 MET A C 1
ATOM 3527 O O . MET A 1 485 ? 18.109 17.164 -49.248 1.00 30.88 485 MET A O 1
ATOM 3531 N N . ARG A 1 486 ? 19.296 18.913 -48.488 1.00 35.22 486 ARG A N 1
ATOM 3532 C CA . ARG A 1 486 ? 19.214 19.731 -49.707 1.00 35.22 486 ARG A CA 1
ATOM 3533 C C . ARG A 1 486 ? 20.455 19.482 -50.565 1.00 35.22 486 ARG A C 1
ATOM 3535 O O . ARG A 1 486 ? 21.556 19.731 -50.088 1.00 35.22 486 ARG A O 1
ATOM 3542 N N . ASP A 1 487 ? 20.272 19.015 -51.801 1.00 38.75 487 ASP A N 1
ATOM 3543 C CA . ASP A 1 487 ? 21.387 18.648 -52.685 1.00 38.75 487 ASP A CA 1
ATOM 3544 C C . ASP A 1 487 ? 22.396 19.784 -52.882 1.00 38.75 487 ASP A C 1
ATOM 3546 O O . ASP A 1 487 ? 22.051 20.894 -53.306 1.00 38.75 487 ASP A O 1
ATOM 3550 N N . ASP A 1 488 ? 23.667 19.462 -52.643 1.00 41.62 488 ASP A N 1
ATOM 3551 C CA . ASP A 1 488 ? 24.774 20.349 -52.959 1.00 41.62 488 ASP A CA 1
ATOM 3552 C C . ASP A 1 488 ? 24.962 20.430 -54.484 1.00 41.62 488 ASP A C 1
ATOM 3554 O O . ASP A 1 488 ? 24.900 19.431 -55.214 1.00 41.62 488 ASP A O 1
ATOM 3558 N N . ARG A 1 489 ? 25.139 21.646 -55.010 1.00 36.41 489 ARG A N 1
ATOM 3559 C CA . ARG A 1 489 ? 25.020 21.907 -56.453 1.00 36.41 489 ARG A CA 1
ATOM 3560 C C . ARG A 1 489 ? 26.228 21.371 -57.220 1.00 36.41 489 ARG A C 1
ATOM 3562 O O . ARG A 1 489 ? 27.187 22.102 -57.467 1.00 36.41 489 ARG A O 1
ATOM 3569 N N . ARG A 1 490 ? 26.120 20.138 -57.731 1.00 36.44 490 ARG A N 1
ATOM 3570 C CA . ARG A 1 490 ? 27.015 19.578 -58.763 1.00 36.44 490 ARG A CA 1
ATOM 3571 C C . ARG A 1 490 ? 27.067 20.474 -60.013 1.00 36.44 490 ARG A C 1
ATOM 3573 O O . ARG A 1 490 ? 26.319 20.275 -60.969 1.00 36.44 490 ARG A O 1
ATOM 3580 N N . ARG A 1 491 ? 27.997 21.432 -60.049 1.00 37.50 491 ARG A N 1
ATOM 3581 C CA . ARG A 1 491 ? 28.449 22.081 -61.288 1.00 37.50 491 ARG A CA 1
ATOM 3582 C C . ARG A 1 491 ? 29.529 21.217 -61.934 1.00 37.50 491 ARG A C 1
ATOM 3584 O O . ARG A 1 491 ? 30.635 21.120 -61.416 1.00 37.50 491 ARG A O 1
ATOM 3591 N N . GLY A 1 492 ? 29.189 20.577 -63.051 1.00 32.16 492 GLY A N 1
ATOM 3592 C CA . GLY A 1 492 ? 30.140 19.828 -63.876 1.00 32.16 492 GLY A CA 1
ATOM 3593 C C . GLY A 1 492 ? 30.944 20.714 -64.840 1.00 32.16 492 GLY A C 1
ATOM 3594 O O . GLY A 1 492 ? 30.544 21.835 -65.148 1.00 32.16 492 GLY A O 1
ATOM 3595 N N . GLY A 1 493 ? 32.057 20.163 -65.331 1.00 30.73 493 GLY A N 1
ATOM 3596 C CA . GLY A 1 493 ? 33.012 20.765 -66.277 1.00 30.73 493 GLY A CA 1
ATOM 3597 C C . GLY A 1 493 ? 34.418 20.233 -65.958 1.00 30.73 493 GLY A C 1
ATOM 3598 O O . GLY A 1 493 ? 34.956 20.554 -64.910 1.00 30.73 493 GLY A O 1
ATOM 3599 N N . GLN A 1 494 ? 34.968 19.243 -66.676 1.00 31.16 494 GLN A N 1
ATOM 3600 C CA . GLN A 1 494 ? 35.648 19.389 -67.982 1.00 31.16 494 GLN A CA 1
ATOM 3601 C C . GLN A 1 494 ? 36.712 20.514 -67.930 1.00 31.16 494 GLN A C 1
ATOM 3603 O O . GLN A 1 494 ? 36.358 21.656 -67.676 1.00 31.16 494 GLN A O 1
ATOM 3608 N N . HIS A 1 495 ? 38.018 20.290 -68.152 1.00 30.23 495 HIS A N 1
ATOM 3609 C CA . HIS A 1 495 ? 38.628 19.494 -69.231 1.00 30.23 495 HIS A CA 1
ATOM 3610 C C . HIS A 1 495 ? 40.148 19.201 -69.019 1.00 30.23 495 HIS A C 1
ATOM 3612 O O . HIS A 1 495 ? 40.855 20.043 -68.483 1.00 30.23 495 HIS A O 1
ATOM 3618 N N . ARG A 1 496 ? 40.632 18.083 -69.599 1.00 31.38 496 ARG A N 1
ATOM 3619 C CA . ARG A 1 496 ? 41.933 17.849 -70.301 1.00 31.38 496 ARG A CA 1
ATOM 3620 C C . ARG A 1 496 ? 43.326 18.092 -69.652 1.00 31.38 496 ARG A C 1
ATOM 3622 O O . ARG A 1 496 ? 43.766 19.219 -69.489 1.00 31.38 496 ARG A O 1
ATOM 3629 N N . ASP A 1 497 ? 44.071 16.978 -69.608 1.00 30.94 497 ASP A N 1
ATOM 3630 C CA . ASP A 1 497 ? 45.371 16.704 -70.277 1.00 30.94 497 ASP A CA 1
ATOM 3631 C C . ASP A 1 497 ? 46.733 17.322 -69.849 1.00 30.94 497 ASP A C 1
ATOM 3633 O O . ASP A 1 497 ? 46.872 18.503 -69.560 1.00 30.94 497 ASP A O 1
ATOM 3637 N N . ARG A 1 498 ? 47.769 16.478 -70.069 1.00 29.97 498 ARG A N 1
ATOM 3638 C CA . ARG A 1 498 ? 49.220 16.722 -70.322 1.00 29.97 498 ARG A CA 1
ATOM 3639 C C . ARG A 1 498 ? 50.231 16.854 -69.162 1.00 29.97 498 ARG A C 1
ATOM 3641 O O . ARG A 1 498 ? 50.461 17.915 -68.610 1.00 29.97 498 ARG A O 1
ATOM 3648 N N . GLU A 1 499 ? 50.967 15.746 -68.998 1.00 29.19 499 GLU A N 1
ATOM 3649 C CA . GLU A 1 499 ? 52.433 15.603 -69.176 1.00 29.19 499 GLU A CA 1
ATOM 3650 C C . GLU A 1 499 ? 53.486 16.447 -68.399 1.00 29.19 499 GLU A C 1
ATOM 3652 O O . GLU A 1 499 ? 53.469 17.668 -68.359 1.00 29.19 499 GLU A O 1
ATOM 3657 N N . ARG A 1 500 ? 54.572 15.725 -68.044 1.00 28.94 500 ARG A N 1
ATOM 3658 C CA . ARG A 1 500 ? 56.005 16.132 -68.050 1.00 28.94 500 ARG A CA 1
ATOM 3659 C C . ARG A 1 500 ? 56.579 17.083 -66.973 1.00 28.94 500 ARG A C 1
ATOM 3661 O O . ARG A 1 500 ? 56.647 18.289 -67.139 1.00 28.94 500 ARG A O 1
ATOM 3668 N N . SER A 1 501 ? 57.314 16.443 -66.050 1.00 28.55 501 SER A N 1
ATOM 3669 C CA . SER A 1 501 ? 58.738 16.702 -65.701 1.00 28.55 501 SER A CA 1
ATOM 3670 C C . SER A 1 501 ? 59.220 18.064 -65.152 1.00 28.55 501 SER A C 1
ATOM 3672 O O . SER A 1 501 ? 59.034 19.093 -65.785 1.00 28.55 501 SER A O 1
ATOM 3674 N N . GLY A 1 502 ? 60.123 18.027 -64.152 1.00 27.06 502 GLY A N 1
ATOM 3675 C CA . GLY A 1 502 ? 61.318 18.901 -64.188 1.00 27.06 502 GLY A CA 1
ATOM 3676 C C . GLY A 1 502 ? 61.784 19.623 -62.908 1.00 27.06 502 GLY A C 1
ATOM 3677 O O . GLY A 1 502 ? 61.304 20.689 -62.566 1.00 27.06 502 GLY A O 1
ATOM 3678 N N . ARG A 1 503 ? 62.847 19.088 -62.287 1.00 28.66 503 ARG A N 1
ATOM 3679 C CA . ARG A 1 503 ? 64.023 19.789 -61.698 1.00 28.66 503 ARG A CA 1
ATOM 3680 C C . ARG A 1 503 ? 63.915 21.247 -61.147 1.00 28.66 503 ARG A C 1
ATOM 3682 O O . ARG A 1 503 ? 63.993 22.203 -61.900 1.00 28.66 503 ARG A O 1
ATOM 3689 N N . ARG A 1 504 ? 64.151 21.358 -59.825 1.00 28.77 504 ARG A N 1
ATOM 3690 C CA . ARG A 1 504 ? 65.151 22.230 -59.123 1.00 28.77 504 ARG A CA 1
ATOM 3691 C C . ARG A 1 504 ? 65.199 23.782 -59.315 1.00 28.77 504 ARG A C 1
ATOM 3693 O O . ARG A 1 504 ? 65.745 24.257 -60.301 1.00 28.77 504 ARG A O 1
ATOM 3700 N N . ARG A 1 505 ? 65.097 24.450 -58.142 1.00 31.59 505 ARG A N 1
ATOM 3701 C CA . ARG A 1 505 ? 65.997 25.489 -57.530 1.00 31.59 505 ARG A CA 1
ATOM 3702 C C . ARG A 1 505 ? 65.814 27.009 -57.785 1.00 31.59 505 ARG A C 1
ATOM 3704 O O . ARG A 1 505 ? 65.623 27.440 -58.908 1.00 31.59 505 ARG A O 1
ATOM 3711 N N . ALA A 1 506 ? 66.169 27.753 -56.711 1.00 31.22 506 ALA A N 1
ATOM 3712 C CA . ALA A 1 506 ? 66.578 29.178 -56.604 1.00 31.22 506 ALA A CA 1
ATOM 3713 C C . ALA A 1 506 ? 65.463 30.247 -56.755 1.00 31.22 506 ALA A C 1
ATOM 3715 O O . ALA A 1 506 ? 64.484 29.982 -57.434 1.00 31.22 506 ALA A O 1
ATOM 3716 N N . SER A 1 507 ? 65.528 31.473 -56.192 1.00 32.81 507 SER A N 1
ATOM 3717 C CA . SER A 1 507 ? 66.259 32.113 -55.048 1.00 32.81 507 SER A CA 1
ATOM 3718 C C . SER A 1 507 ? 65.742 33.578 -54.904 1.00 32.81 507 SER A C 1
ATOM 3720 O O . SER A 1 507 ? 65.120 34.038 -55.853 1.00 32.81 507 SER A O 1
ATOM 3722 N N . ALA A 1 508 ? 65.938 34.420 -53.872 1.00 31.53 508 ALA A N 1
ATOM 3723 C CA . ALA A 1 508 ? 66.714 34.460 -52.608 1.00 31.53 508 ALA A CA 1
ATOM 3724 C C . ALA A 1 508 ? 65.934 35.374 -51.590 1.00 31.53 508 ALA A C 1
ATOM 3726 O O . ALA A 1 508 ? 64.764 35.630 -51.844 1.00 31.53 508 ALA A O 1
ATOM 3727 N N . GLY A 1 509 ? 66.423 35.940 -50.468 1.00 27.67 509 GLY A N 1
ATOM 3728 C CA . GLY A 1 509 ? 67.706 35.900 -49.733 1.00 27.67 509 GLY A CA 1
ATOM 3729 C C . GLY A 1 509 ? 67.881 37.110 -48.772 1.00 27.67 509 GLY A C 1
ATOM 3730 O O . GLY A 1 509 ? 67.214 38.118 -48.978 1.00 27.67 509 GLY A O 1
ATOM 3731 N N . ARG A 1 510 ? 68.840 37.040 -47.814 1.00 31.38 510 ARG A N 1
ATOM 3732 C CA . ARG A 1 510 ? 69.287 38.116 -46.862 1.00 31.38 510 ARG A CA 1
ATOM 3733 C C . ARG A 1 510 ? 68.228 38.582 -45.822 1.00 31.38 510 ARG A C 1
ATOM 3735 O O . ARG A 1 510 ? 67.047 38.390 -46.058 1.00 31.38 510 ARG A O 1
ATOM 3742 N N . ALA A 1 511 ? 68.523 39.192 -44.661 1.00 30.91 511 ALA A N 1
ATOM 3743 C CA . ALA A 1 511 ? 69.720 39.430 -43.806 1.00 30.91 511 ALA A CA 1
ATOM 3744 C C . ALA A 1 511 ? 69.234 40.158 -42.504 1.00 30.91 511 ALA A C 1
ATOM 3746 O O . ALA A 1 511 ? 68.100 40.623 -42.514 1.00 30.91 511 ALA A O 1
ATOM 3747 N N . GLU A 1 512 ? 69.939 40.413 -41.385 1.00 33.81 512 GLU A N 1
ATOM 3748 C CA . GLU A 1 512 ? 71.132 39.919 -40.634 1.00 33.81 512 GLU A CA 1
ATOM 3749 C C . GLU A 1 512 ? 71.222 40.757 -39.313 1.00 33.81 512 GLU A C 1
ATOM 3751 O O . GLU A 1 512 ? 70.549 41.778 -39.222 1.00 33.81 512 GLU A O 1
ATOM 3756 N N . SER A 1 513 ? 72.053 40.526 -38.279 1.00 31.48 513 SER A N 1
ATOM 3757 C CA . SER A 1 513 ? 72.694 39.350 -37.637 1.00 31.48 513 SER A CA 1
ATOM 3758 C C . SER A 1 513 ? 73.411 39.827 -36.340 1.00 31.48 513 SER A C 1
ATOM 3760 O O . SER A 1 513 ? 73.838 40.982 -36.305 1.00 31.48 513 SER A O 1
ATOM 3762 N N . ARG A 1 514 ? 73.572 38.996 -35.277 1.00 28.58 514 ARG A N 1
ATOM 3763 C CA . ARG A 1 514 ? 74.624 39.138 -34.214 1.00 28.58 514 ARG A CA 1
ATOM 3764 C C . ARG A 1 514 ? 74.702 37.973 -33.194 1.00 28.58 514 ARG A C 1
ATOM 3766 O O . ARG A 1 514 ? 73.894 37.052 -33.220 1.00 28.58 514 ARG A O 1
ATOM 3773 N N . ARG A 1 515 ? 75.768 37.987 -32.374 1.00 32.72 515 ARG A N 1
ATOM 3774 C CA . ARG A 1 515 ? 76.337 36.922 -31.497 1.00 32.72 515 ARG A CA 1
ATOM 3775 C C . ARG A 1 515 ? 77.064 37.597 -30.296 1.00 32.72 515 ARG A C 1
ATOM 3777 O O . ARG A 1 515 ? 77.306 38.799 -30.435 1.00 32.72 515 ARG A O 1
ATOM 3784 N N . PRO A 1 516 ? 77.438 36.924 -29.171 1.00 42.00 516 PRO A N 1
ATOM 3785 C CA . PRO A 1 516 ? 78.496 35.885 -29.142 1.00 42.00 516 PRO A CA 1
ATOM 3786 C C . PRO A 1 516 ? 78.331 34.733 -28.102 1.00 42.00 516 PRO A C 1
ATOM 3788 O O . PRO A 1 516 ? 77.335 34.658 -27.395 1.00 42.00 516 PRO A O 1
ATOM 3791 N N . GLY A 1 517 ? 79.317 33.814 -28.047 1.00 31.48 517 GLY A N 1
ATOM 3792 C CA . GLY A 1 517 ? 79.516 32.798 -26.978 1.00 31.48 517 GLY A CA 1
ATOM 3793 C C . GLY A 1 517 ? 80.534 33.258 -25.906 1.00 31.48 517 GLY A C 1
ATOM 3794 O O . GLY A 1 517 ? 80.720 34.474 -25.817 1.00 31.48 517 GLY A O 1
ATOM 3795 N N . PRO A 1 518 ? 81.255 32.370 -25.158 1.00 44.81 518 PRO A N 1
ATOM 3796 C CA . PRO A 1 518 ? 82.108 31.310 -25.759 1.00 44.81 518 PRO A CA 1
ATOM 3797 C C . PRO A 1 518 ? 82.405 30.003 -24.935 1.00 44.81 518 PRO A C 1
ATOM 3799 O O . PRO A 1 518 ? 82.137 29.945 -23.748 1.00 44.81 518 PRO A O 1
ATOM 3802 N N . ARG A 1 519 ? 83.104 29.033 -25.582 1.00 30.22 519 ARG A N 1
ATOM 3803 C CA . ARG A 1 519 ? 84.086 28.009 -25.065 1.00 30.22 519 ARG A CA 1
ATOM 3804 C C . ARG A 1 519 ? 83.652 27.009 -23.949 1.00 30.22 519 ARG A C 1
ATOM 3806 O O . ARG A 1 519 ? 83.159 27.414 -22.916 1.00 30.22 519 ARG A O 1
ATOM 3813 N N . ALA A 1 520 ? 83.711 25.679 -24.163 1.00 30.58 520 ALA A N 1
ATOM 3814 C CA . ALA A 1 520 ? 84.874 24.737 -24.201 1.00 30.58 520 ALA A CA 1
ATOM 3815 C C . ALA A 1 520 ? 85.414 24.386 -22.787 1.00 30.58 520 ALA A C 1
ATOM 3817 O O . ALA A 1 520 ? 85.493 25.283 -21.963 1.00 30.58 520 ALA A O 1
ATOM 3818 N N . THR A 1 521 ? 85.767 23.145 -22.403 1.00 30.27 521 THR A N 1
ATOM 3819 C CA . THR A 1 521 ? 86.568 22.068 -23.057 1.00 30.27 521 THR A CA 1
ATOM 3820 C C . THR A 1 521 ? 86.078 20.646 -22.687 1.00 30.27 521 THR A C 1
ATOM 3822 O O . THR A 1 521 ? 85.528 20.455 -21.613 1.00 30.27 521 THR A O 1
ATOM 3825 N N . ALA A 1 522 ? 86.109 19.642 -23.574 1.00 29.64 522 ALA A N 1
ATOM 3826 C CA . ALA A 1 522 ? 87.179 18.636 -23.784 1.00 29.64 522 ALA A CA 1
ATOM 3827 C C . ALA A 1 522 ? 87.648 17.835 -22.539 1.00 29.64 522 ALA A C 1
ATOM 3829 O O . ALA A 1 522 ? 88.135 18.414 -21.574 1.00 29.64 522 ALA A O 1
ATOM 3830 N N . GLY A 1 523 ? 87.586 16.497 -22.620 1.00 28.83 523 GLY A N 1
ATOM 3831 C CA . GLY A 1 523 ? 88.107 15.552 -21.620 1.00 28.83 523 GLY A CA 1
ATOM 3832 C C . GLY A 1 523 ? 87.561 14.137 -21.846 1.00 28.83 523 GLY A C 1
ATOM 3833 O O . GLY A 1 523 ? 86.350 13.958 -21.921 1.00 28.83 523 GLY A O 1
ATOM 3834 N N . ALA A 1 524 ? 88.430 13.135 -21.996 1.00 31.62 524 ALA A N 1
ATOM 3835 C CA . ALA A 1 524 ? 88.035 11.755 -22.295 1.00 31.62 524 ALA A CA 1
ATOM 3836 C C . ALA A 1 524 ? 88.697 10.738 -21.350 1.00 31.62 524 ALA A C 1
ATOM 3838 O O . ALA A 1 524 ? 89.738 11.018 -20.757 1.00 31.62 524 ALA A O 1
ATOM 3839 N N . SER A 1 525 ? 88.159 9.513 -21.386 1.00 29.53 525 SER A N 1
ATOM 3840 C CA . SER A 1 525 ? 88.803 8.225 -21.069 1.00 29.53 525 SER A CA 1
ATOM 3841 C C . SER A 1 525 ? 88.638 7.595 -19.673 1.00 29.53 525 SER A C 1
ATOM 3843 O O . SER A 1 525 ? 88.594 8.258 -18.645 1.00 29.53 525 SER A O 1
ATOM 3845 N N . ARG A 1 526 ? 88.679 6.252 -19.730 1.00 29.70 526 ARG A N 1
ATOM 3846 C CA . ARG A 1 526 ? 88.950 5.241 -18.691 1.00 29.70 526 ARG A CA 1
ATOM 3847 C C . ARG A 1 526 ? 87.882 4.923 -17.642 1.00 29.70 526 ARG A C 1
ATOM 3849 O O . ARG A 1 526 ? 87.762 5.552 -16.601 1.00 29.70 526 ARG A O 1
ATOM 3856 N N . GLU A 1 527 ? 87.292 3.750 -17.857 1.00 38.62 527 GLU A N 1
ATOM 3857 C CA . GLU A 1 527 ? 86.906 2.820 -16.798 1.00 38.62 527 GLU A CA 1
ATOM 3858 C C . GLU A 1 527 ? 88.071 2.548 -15.821 1.00 38.62 527 GLU A C 1
ATOM 3860 O O . GLU A 1 527 ? 89.218 2.362 -16.244 1.00 38.62 527 GLU A O 1
ATOM 3865 N N . ARG A 1 528 ? 87.756 2.369 -14.532 1.00 28.84 528 ARG A N 1
ATOM 3866 C CA . ARG A 1 528 ? 88.427 1.389 -13.660 1.00 28.84 528 ARG A CA 1
ATOM 3867 C C . ARG A 1 528 ? 87.534 1.018 -12.468 1.00 28.84 528 ARG A C 1
ATOM 3869 O O . ARG A 1 528 ? 86.785 1.847 -11.968 1.00 28.84 528 ARG A O 1
ATOM 3876 N N . ARG A 1 529 ? 87.610 -0.250 -12.048 1.00 37.75 529 ARG A N 1
ATOM 3877 C CA . ARG A 1 529 ? 86.965 -0.802 -10.835 1.00 37.75 529 ARG A CA 1
ATOM 3878 C C . ARG A 1 529 ? 87.767 -0.447 -9.563 1.00 37.75 529 ARG A C 1
ATOM 3880 O O . ARG A 1 529 ? 88.826 0.162 -9.681 1.00 37.75 529 ARG A O 1
ATOM 3887 N N . VAL A 1 530 ? 87.323 -1.002 -8.419 1.00 34.75 530 VAL A N 1
ATOM 3888 C CA . VAL A 1 530 ? 87.901 -0.975 -7.045 1.00 34.75 530 VAL A CA 1
ATOM 3889 C C . VAL A 1 530 ? 87.330 0.186 -6.208 1.00 34.75 530 VAL A C 1
ATOM 3891 O O . VAL A 1 530 ? 87.369 1.319 -6.661 1.00 34.75 530 VAL A O 1
ATOM 3894 N N . ALA A 1 531 ? 86.768 -0.011 -5.005 1.00 30.28 531 ALA A N 1
ATOM 3895 C CA . ALA A 1 531 ? 86.481 -1.237 -4.230 1.00 30.28 531 ALA A CA 1
ATOM 3896 C C . ALA A 1 531 ? 85.194 -1.082 -3.387 1.00 30.28 531 ALA A C 1
ATOM 3898 O O . ALA A 1 531 ? 84.668 0.017 -3.243 1.00 30.28 531 ALA A O 1
ATOM 3899 N N . ALA A 1 532 ? 84.708 -2.188 -2.813 1.00 40.34 532 ALA A N 1
ATOM 3900 C CA . ALA A 1 532 ? 83.624 -2.173 -1.831 1.00 40.34 532 ALA A CA 1
ATOM 3901 C C . ALA A 1 532 ? 84.137 -1.847 -0.415 1.00 40.34 532 ALA A C 1
ATOM 3903 O O . ALA A 1 532 ? 85.223 -2.277 -0.029 1.00 40.34 532 ALA A O 1
ATOM 3904 N N . GLY A 1 533 ? 83.311 -1.156 0.372 1.00 31.67 533 GLY A N 1
ATOM 3905 C CA . GLY A 1 533 ? 83.473 -0.965 1.815 1.00 31.67 533 GLY A CA 1
ATOM 3906 C C . GLY A 1 533 ? 82.090 -0.905 2.485 1.00 31.67 533 GLY A C 1
ATOM 3907 O O . GLY A 1 533 ? 81.165 -0.360 1.877 1.00 31.67 533 GLY A O 1
ATOM 3908 N N . PRO A 1 534 ? 81.895 -1.485 3.685 1.00 41.41 534 PRO A N 1
ATOM 3909 C CA . PRO A 1 534 ? 80.570 -1.637 4.286 1.00 41.41 534 PRO A CA 1
ATOM 3910 C C . PRO A 1 534 ? 80.084 -0.339 4.953 1.00 41.41 534 PRO A C 1
ATOM 3912 O O . PRO A 1 534 ? 80.213 -0.152 6.159 1.00 41.41 534 PRO A O 1
ATOM 3915 N N . GLY A 1 535 ? 79.502 0.562 4.161 1.00 33.72 535 GLY A N 1
ATOM 3916 C CA . GLY A 1 535 ? 78.782 1.727 4.676 1.00 33.72 535 GLY A CA 1
ATOM 3917 C C . GLY A 1 535 ? 77.382 1.351 5.167 1.00 33.72 535 GLY A C 1
ATOM 3918 O O . GLY A 1 535 ? 76.487 1.110 4.359 1.00 33.72 535 GLY A O 1
ATOM 3919 N N . THR A 1 536 ? 77.168 1.331 6.482 1.00 43.56 536 THR A N 1
ATOM 3920 C CA . THR A 1 536 ? 75.825 1.248 7.076 1.00 43.56 536 THR A CA 1
ATOM 3921 C C . THR A 1 536 ? 75.085 2.569 6.870 1.00 43.56 536 THR A C 1
ATOM 3923 O O . THR A 1 536 ? 75.429 3.567 7.502 1.00 43.56 536 THR A O 1
ATOM 3926 N N . PHE A 1 537 ? 74.059 2.582 6.016 1.00 42.88 537 PHE A N 1
ATOM 3927 C CA . PHE A 1 537 ? 73.230 3.765 5.766 1.00 42.88 537 PHE A CA 1
ATOM 3928 C C . PHE A 1 537 ? 71.760 3.509 6.103 1.00 42.88 537 PHE A C 1
ATOM 3930 O O . PHE A 1 537 ? 71.157 2.537 5.646 1.00 42.88 537 PHE A O 1
ATOM 3937 N N . HIS A 1 538 ? 71.191 4.404 6.911 1.00 39.19 538 HIS A N 1
ATOM 3938 C CA . HIS A 1 538 ? 69.797 4.349 7.339 1.00 39.19 538 HIS A CA 1
ATOM 3939 C C . HIS A 1 538 ? 68.848 4.669 6.180 1.00 39.19 538 HIS A C 1
ATOM 3941 O O . HIS A 1 538 ? 69.040 5.651 5.465 1.00 39.19 538 HIS A O 1
ATOM 3947 N N . VAL A 1 539 ? 67.767 3.896 6.055 1.00 45.44 539 VAL A N 1
ATOM 3948 C CA . VAL A 1 539 ? 66.583 4.323 5.298 1.00 45.44 539 VAL A CA 1
ATOM 3949 C C . VAL A 1 539 ? 65.744 5.196 6.226 1.00 45.44 539 VAL A C 1
ATOM 3951 O O . VAL A 1 539 ? 64.849 4.716 6.918 1.00 45.44 539 VAL A O 1
ATOM 3954 N N . SER A 1 540 ? 66.063 6.487 6.279 1.00 47.88 540 SER A N 1
ATOM 3955 C CA . SER A 1 540 ? 65.171 7.479 6.870 1.00 47.88 540 SER A CA 1
ATOM 3956 C C . SER A 1 540 ? 63.989 7.695 5.925 1.00 47.88 540 SER A C 1
ATOM 3958 O O . SER A 1 540 ? 64.090 8.487 4.989 1.00 47.88 540 SER A O 1
ATOM 3960 N N . LEU A 1 541 ? 62.873 6.999 6.165 1.00 58.66 541 LEU A N 1
ATOM 3961 C CA . LEU A 1 541 ? 61.571 7.472 5.690 1.00 58.66 541 LEU A CA 1
ATOM 3962 C C . LEU A 1 541 ? 61.378 8.880 6.273 1.00 58.66 541 LEU A C 1
ATOM 3964 O O . LEU A 1 541 ? 61.382 9.013 7.502 1.00 58.66 541 LEU A O 1
ATOM 3968 N N . PRO A 1 542 ? 61.299 9.935 5.448 1.00 71.31 542 PRO A N 1
ATOM 3969 C CA . PRO A 1 542 ? 61.333 11.288 5.966 1.00 71.31 542 PRO A CA 1
ATOM 3970 C C . PRO A 1 542 ? 59.954 11.620 6.551 1.00 71.31 542 PRO A C 1
ATOM 3972 O O . PRO A 1 542 ? 58.943 11.700 5.857 1.00 71.31 542 PRO A O 1
ATOM 3975 N N . ILE A 1 543 ? 59.911 11.717 7.882 1.00 79.44 543 ILE A N 1
ATOM 3976 C CA . ILE A 1 543 ? 58.670 11.795 8.671 1.00 79.44 543 ILE A CA 1
ATOM 3977 C C . ILE A 1 543 ? 57.858 13.048 8.308 1.00 79.44 543 ILE A C 1
ATOM 3979 O O . ILE A 1 543 ? 56.630 13.014 8.315 1.00 79.44 543 ILE A O 1
ATOM 3983 N N . THR A 1 544 ? 58.539 14.133 7.940 1.00 82.38 544 THR A N 1
ATOM 3984 C CA . THR A 1 544 ? 57.966 15.392 7.448 1.00 82.38 544 THR A CA 1
ATOM 3985 C C . THR A 1 544 ? 57.034 15.197 6.250 1.00 82.38 544 THR A C 1
ATOM 3987 O O . THR A 1 544 ? 55.923 15.719 6.253 1.00 82.38 544 THR A O 1
ATOM 3990 N N . GLU A 1 545 ? 57.430 14.395 5.267 1.00 85.06 545 GLU A N 1
ATOM 3991 C CA . GLU A 1 545 ? 56.685 14.160 4.033 1.00 85.06 545 GLU A CA 1
ATOM 3992 C C . GLU A 1 545 ? 55.407 13.358 4.306 1.00 85.06 545 GLU A C 1
ATOM 3994 O O . GLU A 1 545 ? 54.343 13.661 3.764 1.00 85.06 545 GLU A O 1
ATOM 3999 N N . LEU A 1 546 ? 55.496 12.367 5.200 1.00 86.25 546 LEU A N 1
ATOM 4000 C CA . LEU A 1 546 ? 54.341 11.590 5.644 1.00 86.25 546 LEU A CA 1
ATOM 4001 C C . LEU A 1 546 ? 53.369 12.456 6.463 1.00 86.25 546 LEU A C 1
ATOM 4003 O O . LEU A 1 546 ? 52.160 12.350 6.278 1.00 86.25 546 LEU A O 1
ATOM 4007 N N . LEU A 1 547 ? 53.880 13.355 7.315 1.00 90.31 547 LEU A N 1
ATOM 4008 C CA . LEU A 1 547 ? 53.061 14.320 8.058 1.00 90.31 547 LEU A CA 1
ATOM 4009 C C . LEU A 1 547 ? 52.345 15.317 7.133 1.00 90.31 547 LEU A C 1
ATOM 4011 O O . LEU A 1 547 ? 51.186 15.636 7.388 1.00 90.31 547 LEU A O 1
ATOM 4015 N N . VAL A 1 548 ? 52.986 15.776 6.051 1.00 91.06 548 VAL A N 1
ATOM 4016 C CA . VAL A 1 548 ? 52.337 16.629 5.037 1.00 91.06 548 VAL A CA 1
ATOM 4017 C C . VAL A 1 548 ? 51.207 15.878 4.331 1.00 91.06 548 VAL A C 1
ATOM 4019 O O . VAL A 1 548 ? 50.121 16.431 4.182 1.00 91.06 548 VAL A O 1
ATOM 4022 N N . ILE A 1 549 ? 51.418 14.615 3.953 1.00 89.94 549 ILE A N 1
ATOM 4023 C CA . ILE A 1 549 ? 50.371 13.789 3.331 1.00 89.94 549 ILE A CA 1
ATOM 4024 C C . ILE A 1 549 ? 49.202 13.567 4.299 1.00 89.94 549 ILE A C 1
ATOM 4026 O O . ILE A 1 549 ? 48.062 13.831 3.931 1.00 89.94 549 ILE A O 1
ATOM 4030 N N . VAL A 1 550 ? 49.469 13.185 5.553 1.00 92.69 550 VAL A N 1
ATOM 4031 C CA . VAL A 1 550 ? 48.430 13.024 6.587 1.00 92.69 550 VAL A CA 1
ATOM 4032 C C . VAL A 1 550 ? 47.657 14.328 6.818 1.00 92.69 550 VAL A C 1
ATOM 4034 O O . VAL A 1 550 ? 46.433 14.295 6.926 1.00 92.69 550 VAL A O 1
ATOM 4037 N N . LEU A 1 551 ? 48.330 15.484 6.839 1.00 94.94 551 LEU A N 1
ATOM 4038 C CA . LEU A 1 551 ? 47.674 16.789 6.954 1.00 94.94 551 LEU A CA 1
ATOM 4039 C C . LEU A 1 551 ? 46.757 17.084 5.756 1.00 94.94 551 LEU A C 1
ATOM 4041 O O . LEU A 1 551 ? 45.634 17.543 5.954 1.00 94.94 551 LEU A O 1
ATOM 4045 N N . LEU A 1 552 ? 47.203 16.800 4.528 1.00 93.50 552 LEU A N 1
ATOM 4046 C CA . LEU A 1 552 ? 46.390 16.980 3.321 1.00 93.50 552 LEU A CA 1
ATOM 4047 C C . LEU A 1 552 ? 45.167 16.048 3.317 1.00 93.50 552 LEU A C 1
ATOM 4049 O O . LEU A 1 552 ? 44.069 16.518 3.034 1.00 93.50 552 LEU A O 1
ATOM 4053 N N . THR A 1 553 ? 45.316 14.784 3.725 1.00 92.94 553 THR A N 1
ATOM 4054 C CA . THR A 1 553 ? 44.200 13.827 3.859 1.00 92.94 553 THR A CA 1
ATOM 4055 C C . THR A 1 553 ? 43.211 14.224 4.966 1.00 92.94 553 THR A C 1
ATOM 4057 O O . THR A 1 553 ? 42.005 14.054 4.808 1.00 92.94 553 THR A O 1
ATOM 4060 N N . ILE A 1 554 ? 43.675 14.816 6.074 1.00 94.81 554 ILE A N 1
ATOM 4061 C CA . ILE A 1 554 ? 42.786 15.366 7.118 1.00 94.81 554 ILE A CA 1
ATOM 4062 C C . ILE A 1 554 ? 42.008 16.586 6.598 1.00 94.81 554 ILE A C 1
ATOM 4064 O O . ILE A 1 554 ? 40.828 16.744 6.917 1.00 94.81 554 ILE A O 1
ATOM 4068 N N . LEU A 1 555 ? 42.638 17.441 5.786 1.00 95.31 555 LEU A N 1
ATOM 4069 C CA . LEU A 1 555 ? 41.963 18.574 5.146 1.00 95.31 555 LEU A CA 1
ATOM 4070 C C . LEU A 1 555 ? 40.941 18.103 4.098 1.00 95.31 555 LEU A C 1
ATOM 4072 O O . LEU A 1 555 ? 39.833 18.627 4.062 1.00 95.31 555 LEU A O 1
ATOM 4076 N N . GLU A 1 556 ? 41.270 17.086 3.303 1.00 94.38 556 GLU A N 1
ATOM 4077 C CA . GLU A 1 556 ? 40.358 16.419 2.362 1.00 94.38 556 GLU A CA 1
ATOM 4078 C C . GLU A 1 556 ? 39.132 15.856 3.103 1.00 94.38 556 GLU A C 1
ATOM 4080 O O . GLU A 1 556 ? 37.994 16.197 2.775 1.00 94.38 556 GLU A O 1
ATOM 4085 N N . GLY A 1 557 ? 39.357 15.142 4.211 1.00 95.31 557 GLY A N 1
ATOM 4086 C CA . GLY A 1 557 ? 38.296 14.645 5.089 1.00 95.31 557 GLY A CA 1
ATOM 4087 C C . GLY A 1 557 ? 37.435 15.727 5.738 1.00 95.31 557 GLY A C 1
ATOM 4088 O O . GLY A 1 557 ? 36.236 15.523 5.926 1.00 95.31 557 GLY A O 1
ATOM 4089 N N . PHE A 1 558 ? 37.992 16.905 6.028 1.00 96.19 558 PHE A N 1
ATOM 4090 C CA . PHE A 1 558 ? 37.203 18.062 6.459 1.00 96.19 558 PHE A CA 1
ATOM 4091 C C . PHE A 1 558 ? 36.208 18.514 5.374 1.00 96.19 558 PHE A C 1
ATOM 4093 O O . PHE A 1 558 ? 35.063 18.841 5.700 1.00 96.19 558 PHE A O 1
ATOM 4100 N N . PHE A 1 559 ? 36.607 18.509 4.099 1.00 95.62 559 PHE A N 1
ATOM 4101 C CA . PHE A 1 559 ? 35.725 18.869 2.987 1.00 95.62 559 PHE A CA 1
ATOM 4102 C C . PHE A 1 559 ? 34.633 17.813 2.760 1.00 95.62 559 PHE A C 1
ATOM 4104 O O . PHE A 1 559 ? 33.457 18.179 2.733 1.00 95.62 559 PHE A O 1
ATOM 4111 N N . VAL A 1 560 ? 34.986 16.522 2.707 1.00 96.44 560 VAL A N 1
ATOM 4112 C CA . VAL A 1 560 ? 34.009 15.424 2.543 1.00 96.44 560 VAL A CA 1
ATOM 4113 C C . VAL A 1 560 ? 33.010 15.386 3.707 1.00 96.44 560 VAL A C 1
ATOM 4115 O O . VAL A 1 560 ? 31.801 15.300 3.494 1.00 96.44 560 VAL A O 1
ATOM 4118 N N . ALA A 1 561 ? 33.476 15.521 4.953 1.00 96.44 561 ALA A N 1
ATOM 4119 C CA . ALA A 1 561 ? 32.579 15.570 6.107 1.00 96.44 561 ALA A CA 1
ATOM 4120 C C . ALA A 1 561 ? 31.675 16.818 6.108 1.00 96.44 561 ALA A C 1
ATOM 4122 O O . ALA A 1 561 ? 30.545 16.751 6.591 1.00 96.44 561 ALA A O 1
ATOM 4123 N N . SER A 1 562 ? 32.147 17.946 5.560 1.00 95.19 562 SER A N 1
ATOM 4124 C CA . SER A 1 562 ? 31.339 19.163 5.407 1.00 95.19 562 SER A CA 1
ATOM 4125 C C . SER A 1 562 ? 30.228 18.983 4.376 1.00 95.19 562 SER A C 1
ATOM 4127 O O . SER A 1 562 ? 29.084 19.322 4.669 1.00 95.19 562 SER A O 1
ATOM 4129 N N . GLU A 1 563 ? 30.550 18.434 3.199 1.00 94.88 563 GLU A N 1
ATOM 4130 C CA . GLU A 1 563 ? 29.588 18.106 2.137 1.00 94.88 563 GLU A CA 1
ATOM 4131 C C . GLU A 1 563 ? 28.457 17.233 2.673 1.00 94.88 563 GLU A C 1
ATOM 4133 O O . GLU A 1 563 ? 27.290 17.622 2.674 1.00 94.88 563 GLU A O 1
ATOM 4138 N N . ILE A 1 564 ? 28.832 16.076 3.209 1.00 96.00 564 ILE A N 1
ATOM 4139 C CA . ILE A 1 564 ? 27.908 15.021 3.604 1.00 96.00 564 ILE A CA 1
ATOM 4140 C C . ILE A 1 564 ? 27.024 15.469 4.771 1.00 96.00 564 ILE A C 1
ATOM 4142 O O . ILE A 1 564 ? 25.821 15.207 4.760 1.00 96.00 564 ILE A O 1
ATOM 4146 N N . ALA A 1 565 ? 27.570 16.202 5.746 1.00 95.19 565 ALA A N 1
ATOM 4147 C CA . ALA A 1 565 ? 26.787 16.716 6.868 1.00 95.19 565 ALA A CA 1
ATOM 4148 C C . ALA A 1 565 ? 25.800 17.824 6.459 1.00 95.19 565 ALA A C 1
ATOM 4150 O O . ALA A 1 565 ? 24.715 17.903 7.033 1.00 95.19 565 ALA A O 1
ATOM 4151 N N . LEU A 1 566 ? 26.152 18.668 5.481 1.00 90.94 566 LEU A N 1
ATOM 4152 C CA . LEU A 1 566 ? 25.266 19.721 4.973 1.00 90.94 566 LEU A CA 1
ATOM 4153 C C . LEU A 1 566 ? 24.205 19.173 4.010 1.00 90.94 566 LEU A C 1
ATOM 4155 O O . LEU A 1 566 ? 23.061 19.599 4.091 1.00 90.94 566 LEU A O 1
ATOM 4159 N N . VAL A 1 567 ? 24.521 18.191 3.165 1.00 89.12 567 VAL A N 1
ATOM 4160 C CA . VAL A 1 567 ? 23.519 17.544 2.297 1.00 89.12 567 VAL A CA 1
ATOM 4161 C C . VAL A 1 567 ? 22.539 16.680 3.109 1.00 89.12 567 VAL A C 1
ATOM 4163 O O . VAL A 1 567 ? 21.357 16.624 2.781 1.00 89.12 567 VAL A O 1
ATOM 4166 N N . SER A 1 568 ? 22.990 16.049 4.201 1.00 90.81 568 SER A N 1
ATOM 4167 C CA . SER A 1 568 ? 22.166 15.108 4.988 1.00 90.81 568 SER A CA 1
ATOM 4168 C C . SER A 1 568 ? 21.335 15.746 6.115 1.00 90.81 568 SER A C 1
ATOM 4170 O O . SER A 1 568 ? 20.585 15.036 6.790 1.00 90.81 568 SER A O 1
ATOM 4172 N N . ILE A 1 569 ? 21.459 17.053 6.383 1.00 91.62 569 ILE A N 1
ATOM 4173 C CA . ILE A 1 569 ? 20.713 17.711 7.469 1.00 91.62 569 ILE A CA 1
ATOM 4174 C C . ILE A 1 569 ? 19.329 18.193 7.001 1.00 91.62 569 ILE A C 1
ATOM 4176 O O . ILE A 1 569 ? 19.187 18.904 6.009 1.00 91.62 569 ILE A O 1
ATOM 4180 N N . ARG A 1 570 ? 18.277 17.823 7.743 1.00 90.06 570 ARG A N 1
ATOM 4181 C CA . ARG A 1 570 ? 16.888 18.201 7.423 1.00 90.06 570 ARG A CA 1
ATOM 4182 C C . ARG A 1 570 ? 16.685 19.711 7.598 1.00 90.06 570 ARG A C 1
ATOM 4184 O O . ARG A 1 570 ? 16.955 20.228 8.682 1.00 90.06 570 ARG A O 1
ATOM 4191 N N . ARG A 1 571 ? 16.144 20.400 6.582 1.00 87.62 571 ARG A N 1
ATOM 4192 C CA . ARG A 1 571 ? 15.901 21.863 6.602 1.00 87.62 571 ARG A CA 1
ATOM 4193 C C . ARG A 1 571 ? 15.107 22.312 7.837 1.00 87.62 571 ARG A C 1
ATOM 4195 O O . ARG A 1 571 ? 15.603 23.127 8.603 1.00 87.62 571 ARG A O 1
ATOM 4202 N N . SER A 1 572 ? 13.975 21.666 8.121 1.00 83.38 572 SER A N 1
ATOM 4203 C CA . SER A 1 572 ? 13.139 21.947 9.302 1.00 83.38 572 SER A CA 1
ATOM 4204 C C . SER A 1 572 ? 13.886 21.855 10.641 1.00 83.38 572 SER A C 1
ATOM 4206 O O . SER A 1 572 ? 13.619 22.635 11.551 1.00 83.38 572 SER A O 1
ATOM 4208 N N . ARG A 1 573 ? 14.873 20.954 10.766 1.00 88.31 573 ARG A N 1
ATOM 4209 C CA . ARG A 1 573 ? 15.726 20.866 11.962 1.00 88.31 573 ARG A CA 1
ATOM 4210 C C . ARG A 1 573 ? 16.719 22.029 12.039 1.00 88.31 573 ARG A C 1
ATOM 4212 O O . ARG A 1 573 ? 17.014 22.489 13.136 1.00 88.31 573 ARG A O 1
ATOM 4219 N N . VAL A 1 574 ? 17.215 22.530 10.906 1.00 91.44 574 VAL A N 1
ATOM 4220 C CA . VAL A 1 574 ? 18.057 23.739 10.862 1.00 91.44 574 VAL A CA 1
ATOM 4221 C C . VAL A 1 574 ? 17.259 24.968 11.283 1.00 91.44 574 VAL A C 1
ATOM 4223 O O . VAL A 1 574 ? 17.765 25.752 12.082 1.00 91.44 574 VAL A O 1
ATOM 4226 N N . ASP A 1 575 ? 16.026 25.122 10.801 1.00 88.69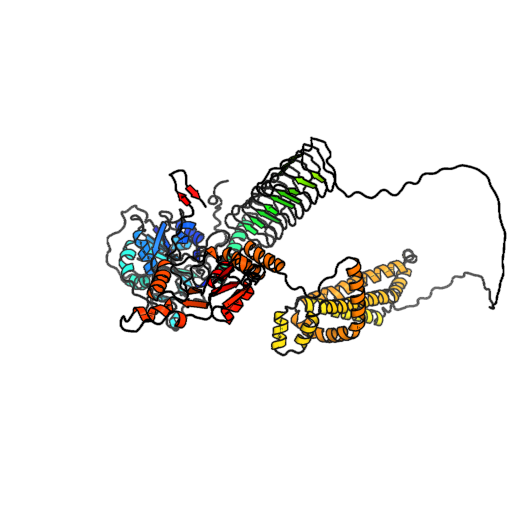 575 ASP A N 1
ATOM 4227 C CA . ASP A 1 575 ? 15.171 26.254 11.166 1.00 88.69 575 ASP A CA 1
ATOM 4228 C C . ASP A 1 575 ? 14.781 26.227 12.651 1.00 88.69 575 ASP A C 1
ATOM 4230 O O . ASP A 1 575 ? 14.993 27.226 13.338 1.00 88.69 575 ASP A O 1
ATOM 4234 N N . GLN A 1 576 ? 14.404 25.063 13.196 1.00 90.12 576 GLN A N 1
ATOM 4235 C CA . GLN A 1 576 ? 14.224 24.877 14.644 1.00 90.12 576 GLN A CA 1
ATOM 4236 C C . GLN A 1 576 ? 15.476 25.297 15.441 1.00 90.12 576 GLN A C 1
ATOM 4238 O O . GLN A 1 576 ? 15.380 25.987 16.451 1.00 90.12 576 GLN A O 1
ATOM 4243 N N . LEU A 1 577 ? 16.679 24.934 14.980 1.00 91.25 577 LEU A N 1
ATOM 4244 C CA . LEU A 1 577 ? 17.935 25.325 15.632 1.00 91.25 577 LEU A CA 1
ATOM 4245 C C . LEU A 1 577 ? 18.256 26.831 15.486 1.00 91.25 577 LEU A C 1
ATOM 4247 O O . LEU A 1 577 ? 19.053 27.359 16.266 1.00 91.25 577 LEU A O 1
ATOM 4251 N N . VAL A 1 578 ? 17.662 27.533 14.512 1.00 92.50 578 VAL A N 1
ATOM 4252 C CA . VAL A 1 578 ? 17.716 29.004 14.403 1.00 92.50 578 VAL A CA 1
ATOM 4253 C C . VAL A 1 578 ? 16.724 29.662 15.365 1.00 92.50 578 VAL A C 1
ATOM 4255 O O . VAL A 1 578 ? 17.077 30.677 15.964 1.00 92.50 578 VAL A O 1
ATOM 4258 N N . GLU A 1 579 ? 15.540 29.081 15.562 1.00 91.38 579 GLU A N 1
ATOM 4259 C CA . GLU A 1 579 ? 14.547 29.513 16.562 1.00 91.38 579 GLU A CA 1
ATOM 4260 C C . GLU A 1 579 ? 15.042 29.282 18.001 1.00 91.38 579 GLU A C 1
ATOM 4262 O O . GLU A 1 579 ? 14.902 30.161 18.848 1.00 91.38 579 GLU A O 1
ATOM 4267 N N . GLU A 1 580 ? 15.769 28.184 18.252 1.00 90.38 580 GLU A N 1
ATOM 4268 C CA . GLU A 1 580 ? 16.591 27.968 19.460 1.00 90.38 580 GLU A CA 1
ATOM 4269 C C . GLU A 1 580 ? 17.743 29.001 19.614 1.00 90.38 580 GLU A C 1
ATOM 4271 O O . GLU A 1 580 ? 18.535 28.928 20.556 1.00 90.38 580 GLU A O 1
ATOM 4276 N N . GLY A 1 581 ? 17.895 29.950 18.683 1.00 89.56 581 GLY A N 1
ATOM 4277 C CA . GLY A 1 581 ? 18.858 31.050 18.753 1.00 89.56 581 GLY A CA 1
ATOM 4278 C C . GLY A 1 581 ? 20.306 30.680 18.414 1.00 89.56 581 GLY A C 1
ATOM 4279 O O . GLY A 1 581 ? 21.213 31.472 18.681 1.00 89.56 581 GLY A O 1
ATOM 4280 N N . ARG A 1 582 ? 20.582 29.499 17.836 1.00 91.44 582 ARG A N 1
ATOM 4281 C CA . ARG A 1 582 ? 21.968 29.036 17.638 1.00 91.44 582 ARG A CA 1
ATOM 4282 C C . ARG A 1 582 ? 22.646 29.742 16.445 1.00 91.44 582 ARG A C 1
ATOM 4284 O O . ARG A 1 582 ? 22.255 29.525 15.294 1.00 91.44 582 ARG A O 1
ATOM 4291 N N . PRO A 1 583 ? 23.751 30.493 16.643 1.00 87.50 583 PRO A N 1
ATOM 4292 C CA . PRO A 1 583 ? 24.413 31.232 15.557 1.00 87.50 583 PRO A CA 1
ATOM 4293 C C . PRO A 1 583 ? 25.110 30.322 14.528 1.00 87.50 583 PRO A C 1
ATOM 4295 O O . PRO A 1 583 ? 25.394 30.743 13.407 1.00 87.50 583 PRO A O 1
ATOM 4298 N N . SER A 1 584 ? 25.378 29.059 14.874 1.00 91.75 584 SER A N 1
ATOM 4299 C CA . SER A 1 584 ? 25.851 28.039 13.932 1.00 91.75 584 SER A CA 1
ATOM 4300 C C . SER A 1 584 ? 24.756 27.559 12.977 1.00 91.75 584 SER A C 1
ATOM 4302 O O . SER A 1 584 ? 25.045 27.350 11.801 1.00 91.75 584 SER A O 1
ATOM 4304 N N . ALA A 1 585 ? 23.501 27.460 13.423 1.00 92.19 585 ALA A N 1
ATOM 4305 C CA . ALA A 1 585 ? 22.383 27.080 12.558 1.00 92.19 585 ALA A CA 1
ATOM 4306 C C . ALA A 1 585 ? 22.118 28.150 11.484 1.00 92.19 585 ALA A C 1
ATOM 4308 O O . ALA A 1 585 ? 21.907 27.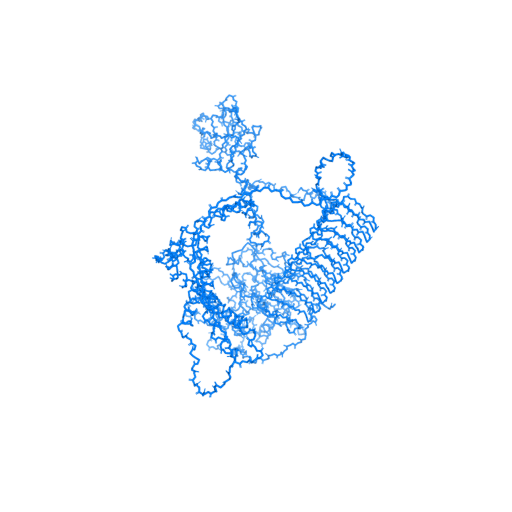825 10.319 1.00 92.19 585 ALA A O 1
ATOM 4309 N N . GLN A 1 586 ? 22.283 29.433 11.827 1.00 91.12 586 GLN A N 1
ATOM 4310 C CA . GLN A 1 586 ? 22.217 30.535 10.858 1.00 91.12 586 GLN A CA 1
ATOM 4311 C C . GLN A 1 586 ? 23.317 30.464 9.779 1.00 91.12 586 GLN A C 1
ATOM 4313 O O . GLN A 1 586 ? 23.103 30.916 8.654 1.00 91.12 586 GLN A O 1
ATOM 4318 N N . ARG A 1 587 ? 24.495 29.894 10.090 1.00 91.44 587 ARG A N 1
ATOM 4319 C CA . ARG A 1 587 ? 25.539 29.605 9.088 1.00 91.44 587 ARG A CA 1
ATOM 4320 C C . ARG A 1 587 ? 25.146 28.439 8.189 1.00 91.44 587 ARG A C 1
ATOM 4322 O O . ARG A 1 587 ? 25.248 28.573 6.975 1.00 91.44 587 ARG A O 1
ATOM 4329 N N . VAL A 1 588 ? 24.661 27.343 8.775 1.00 92.75 588 VAL A N 1
ATOM 4330 C CA . VAL A 1 588 ? 24.142 26.179 8.036 1.00 92.75 588 VAL A CA 1
ATOM 4331 C C . VAL A 1 588 ? 23.046 26.613 7.056 1.00 92.75 588 VAL A C 1
ATOM 4333 O O . VAL A 1 588 ? 23.179 26.362 5.864 1.00 92.75 588 VAL A O 1
ATOM 4336 N N . ARG A 1 589 ? 22.036 27.372 7.506 1.00 92.69 589 ARG A N 1
ATOM 4337 C CA . ARG A 1 589 ? 20.955 27.873 6.639 1.00 92.69 589 ARG A CA 1
ATOM 4338 C C . ARG A 1 589 ? 21.468 28.737 5.481 1.00 92.69 589 ARG A C 1
ATOM 4340 O O . ARG A 1 589 ? 21.043 28.554 4.349 1.00 92.69 589 ARG A O 1
ATOM 4347 N N . ARG A 1 590 ? 22.440 29.629 5.720 1.00 88.44 590 ARG A N 1
ATOM 4348 C CA . ARG A 1 590 ? 23.049 30.432 4.639 1.00 88.44 590 ARG A CA 1
ATOM 4349 C C . ARG A 1 590 ? 23.832 29.606 3.611 1.00 88.44 590 ARG A C 1
ATOM 4351 O O . ARG A 1 590 ? 23.938 30.055 2.478 1.00 88.44 590 ARG A O 1
ATOM 4358 N N . LEU A 1 591 ? 24.365 28.441 3.982 1.00 89.06 591 LEU A N 1
ATOM 4359 C CA . LEU A 1 591 ? 25.014 27.514 3.044 1.00 89.06 591 LEU A CA 1
ATOM 4360 C C . LEU A 1 591 ? 23.988 26.655 2.282 1.00 89.06 591 LEU A C 1
ATOM 4362 O O . LEU A 1 591 ? 24.186 26.380 1.105 1.00 89.06 591 LEU A O 1
ATOM 4366 N N . LEU A 1 592 ? 22.875 26.283 2.924 1.00 86.06 592 LEU A N 1
ATOM 4367 C CA . LEU A 1 592 ? 21.784 25.516 2.303 1.00 86.06 592 LEU A CA 1
ATOM 4368 C C . LEU A 1 592 ? 20.945 26.321 1.301 1.00 86.06 592 LEU A C 1
ATOM 4370 O O . LEU A 1 592 ? 20.373 25.730 0.388 1.00 86.06 592 LEU A O 1
ATOM 4374 N N . ASN A 1 593 ? 20.872 27.645 1.460 1.00 84.06 593 ASN A N 1
ATOM 4375 C CA . ASN A 1 593 ? 20.119 28.528 0.563 1.00 84.06 593 ASN A CA 1
ATOM 4376 C C . ASN A 1 593 ? 20.846 28.829 -0.766 1.00 84.06 593 ASN A C 1
ATOM 4378 O O . ASN A 1 593 ? 20.212 29.311 -1.697 1.00 84.06 593 ASN A O 1
ATOM 4382 N N . ASP A 1 594 ? 22.151 28.551 -0.871 1.00 79.94 594 ASP A N 1
ATOM 4383 C CA . ASP A 1 594 ? 22.929 28.637 -2.120 1.00 79.94 594 ASP A CA 1
ATOM 4384 C C . ASP A 1 594 ? 23.764 27.349 -2.288 1.00 79.94 594 ASP A C 1
ATOM 4386 O O . ASP A 1 594 ? 24.993 27.353 -2.122 1.00 79.94 594 ASP A O 1
ATOM 4390 N N . PRO A 1 595 ? 23.101 26.205 -2.567 1.00 79.88 595 PRO A N 1
ATOM 4391 C CA . PRO A 1 595 ? 23.765 24.907 -2.623 1.00 79.88 595 PRO A CA 1
ATOM 4392 C C . PRO A 1 595 ? 24.756 24.832 -3.791 1.00 79.88 595 PRO A C 1
ATOM 4394 O O . PRO A 1 595 ? 25.792 24.187 -3.666 1.00 79.88 595 PRO A O 1
ATOM 4397 N N . GLY A 1 596 ? 24.495 25.539 -4.897 1.00 81.00 596 GLY A N 1
ATOM 4398 C CA . GLY A 1 596 ? 2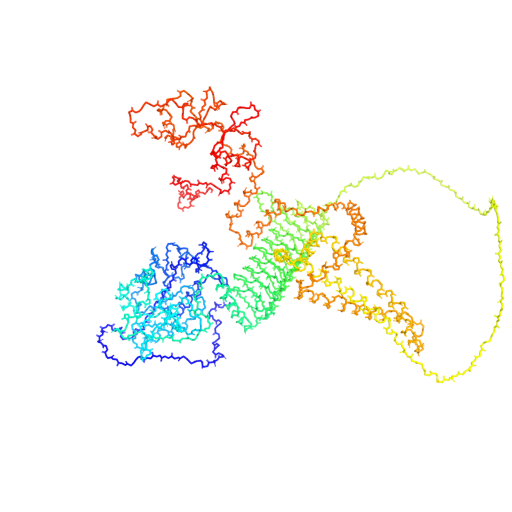5.397 25.598 -6.048 1.00 81.00 596 GLY A CA 1
ATOM 4399 C C . GLY A 1 596 ? 26.741 26.237 -5.699 1.00 81.00 596 GLY A C 1
ATOM 4400 O O . GLY A 1 596 ? 27.794 25.671 -6.000 1.00 81.00 596 GLY A O 1
ATOM 4401 N N . ARG A 1 597 ? 26.735 27.381 -5.000 1.00 81.81 597 ARG A N 1
ATOM 4402 C CA . ARG A 1 597 ? 27.971 28.006 -4.512 1.00 81.81 597 ARG A CA 1
ATOM 4403 C C . ARG A 1 597 ? 28.646 27.175 -3.429 1.00 81.81 597 ARG A C 1
ATOM 4405 O O . ARG A 1 597 ? 29.871 27.084 -3.435 1.00 81.81 597 ARG A O 1
ATOM 4412 N N . PHE A 1 598 ? 27.882 26.580 -2.513 1.00 87.38 598 PHE A N 1
ATOM 4413 C CA . PHE A 1 598 ? 28.427 25.700 -1.479 1.00 87.38 598 PHE A CA 1
ATOM 4414 C C . PHE A 1 598 ? 29.184 24.510 -2.093 1.00 87.38 598 PHE A C 1
ATOM 4416 O O . PHE A 1 598 ? 30.372 24.341 -1.814 1.00 87.38 598 PHE A O 1
ATOM 4423 N N . LEU A 1 599 ? 28.543 23.749 -2.984 1.00 87.06 599 LEU A N 1
ATOM 4424 C CA . LEU A 1 599 ? 29.155 22.600 -3.656 1.00 87.06 599 LEU A CA 1
ATOM 4425 C C . LEU A 1 599 ? 30.381 23.017 -4.480 1.00 87.06 599 LEU A C 1
ATOM 4427 O O . LEU A 1 599 ? 31.417 22.366 -4.394 1.00 87.06 599 LEU A O 1
ATOM 4431 N N . ALA A 1 600 ? 30.328 24.147 -5.194 1.00 86.81 600 ALA A N 1
ATOM 4432 C CA . ALA A 1 600 ? 31.483 24.662 -5.934 1.00 86.81 600 ALA A CA 1
ATOM 4433 C C . ALA A 1 600 ? 32.682 25.015 -5.027 1.00 86.81 600 ALA A C 1
ATOM 4435 O O . ALA A 1 600 ? 33.829 24.778 -5.407 1.00 86.81 600 ALA A O 1
ATOM 4436 N N . VAL A 1 601 ? 32.445 25.547 -3.820 1.00 90.06 601 VAL A N 1
ATOM 4437 C CA . VAL A 1 601 ? 33.498 25.829 -2.823 1.00 90.06 601 VAL A CA 1
ATOM 4438 C C . VAL A 1 601 ? 34.129 24.537 -2.301 1.00 90.06 601 VAL A C 1
ATOM 4440 O O . VAL A 1 601 ? 35.354 24.464 -2.187 1.00 90.06 601 VAL A O 1
ATOM 4443 N N . ILE A 1 602 ? 33.313 23.522 -2.003 1.00 92.12 602 ILE A N 1
ATOM 4444 C CA . ILE A 1 602 ? 33.793 22.229 -1.505 1.00 92.12 602 ILE A CA 1
ATOM 4445 C C . ILE A 1 602 ? 34.561 21.466 -2.592 1.00 92.12 602 ILE A C 1
ATOM 4447 O O . ILE A 1 602 ? 35.703 21.067 -2.364 1.00 92.12 602 ILE A O 1
ATOM 4451 N N . GLN A 1 603 ? 33.987 21.346 -3.791 1.00 90.19 603 GLN A N 1
ATOM 4452 C CA . GLN A 1 603 ? 34.589 20.642 -4.924 1.00 90.19 603 GLN A CA 1
ATOM 4453 C C . GLN A 1 603 ? 35.936 21.250 -5.331 1.00 90.19 603 GLN A C 1
ATOM 4455 O O . GLN A 1 603 ? 36.873 20.518 -5.657 1.00 90.19 603 GLN A O 1
ATOM 4460 N N . LEU A 1 604 ? 36.068 22.581 -5.280 1.00 90.38 604 LEU A N 1
ATOM 4461 C CA . LEU A 1 604 ? 37.335 23.261 -5.546 1.00 90.38 604 LEU A CA 1
ATOM 4462 C C . LEU A 1 604 ? 38.390 22.923 -4.476 1.00 90.38 604 LEU A C 1
ATOM 4464 O O . LEU A 1 604 ? 39.544 22.671 -4.819 1.00 90.38 604 LEU A O 1
ATOM 4468 N N . GLY A 1 605 ? 37.990 22.853 -3.201 1.00 90.50 605 GLY A N 1
ATOM 4469 C CA . GLY A 1 605 ? 38.847 22.422 -2.092 1.00 90.50 605 GLY A CA 1
ATOM 4470 C C . GLY A 1 605 ? 39.348 20.983 -2.243 1.00 90.50 605 GLY A C 1
ATOM 4471 O O . GLY A 1 605 ? 40.558 20.756 -2.212 1.00 90.50 605 GLY A O 1
ATOM 4472 N N . LEU A 1 606 ? 38.434 20.036 -2.486 1.00 91.50 606 LEU A N 1
ATOM 4473 C CA . LEU A 1 606 ? 38.750 18.623 -2.743 1.00 91.50 606 LEU A CA 1
ATOM 4474 C C . LEU A 1 606 ? 39.703 18.465 -3.936 1.00 91.50 606 LEU A C 1
ATOM 4476 O O . LEU A 1 606 ? 40.761 17.849 -3.812 1.00 91.50 606 LEU A O 1
ATOM 4480 N N . THR A 1 607 ? 39.368 19.086 -5.073 1.00 90.00 607 THR A N 1
ATOM 4481 C CA . THR A 1 607 ? 40.152 18.980 -6.315 1.00 90.00 607 THR A CA 1
ATOM 4482 C C . THR A 1 607 ? 41.580 19.496 -6.126 1.00 90.00 607 THR A C 1
ATOM 4484 O O . THR A 1 607 ? 42.529 18.851 -6.574 1.00 90.00 607 THR A O 1
ATOM 4487 N N . PHE A 1 608 ? 41.766 20.628 -5.432 1.00 91.38 608 PHE A N 1
ATOM 4488 C CA . PHE A 1 608 ? 43.110 21.123 -5.126 1.00 91.38 608 PHE A CA 1
ATOM 4489 C C . PHE A 1 608 ? 43.861 20.207 -4.156 1.00 91.38 608 PHE A C 1
ATOM 4491 O O . PHE A 1 608 ? 45.026 19.906 -4.411 1.00 91.38 608 PHE A O 1
ATOM 4498 N N . LEU A 1 609 ? 43.239 19.756 -3.063 1.00 91.75 609 LEU A N 1
ATOM 4499 C CA . LEU A 1 609 ? 43.921 18.944 -2.049 1.00 91.75 609 LEU A CA 1
ATOM 4500 C C . LEU A 1 609 ? 44.355 17.577 -2.586 1.00 91.75 609 LEU A C 1
ATOM 4502 O O . LEU A 1 609 ? 45.522 17.222 -2.421 1.00 91.75 609 LEU A O 1
ATOM 4506 N N . GLY A 1 610 ? 43.477 16.863 -3.296 1.00 86.31 610 GLY A N 1
ATOM 4507 C CA . GLY A 1 610 ? 43.809 15.582 -3.926 1.00 86.31 610 GLY A CA 1
ATOM 4508 C C . GLY A 1 610 ? 44.919 15.714 -4.977 1.00 86.31 610 GLY A C 1
ATOM 4509 O O . GLY A 1 610 ? 45.836 14.887 -5.028 1.00 86.31 610 GLY A O 1
ATOM 4510 N N . PHE A 1 611 ? 44.912 16.800 -5.763 1.00 89.69 611 PHE A N 1
ATOM 4511 C CA . PHE A 1 611 ? 45.997 17.118 -6.697 1.00 89.69 611 PHE A CA 1
ATOM 4512 C C . PHE A 1 611 ? 47.320 17.410 -5.973 1.00 89.69 611 PHE A C 1
ATOM 4514 O O . PHE A 1 611 ? 48.348 16.827 -6.322 1.00 89.69 611 PHE A O 1
ATOM 4521 N N . PHE A 1 612 ? 47.314 18.268 -4.946 1.00 90.12 612 PHE A N 1
ATOM 4522 C CA . PHE A 1 612 ? 48.519 18.604 -4.182 1.00 90.12 612 PHE A CA 1
ATOM 4523 C C . PHE A 1 612 ? 49.089 17.394 -3.433 1.00 90.12 612 PHE A C 1
ATOM 4525 O O . PHE A 1 612 ? 50.303 17.204 -3.462 1.00 90.12 612 PHE A O 1
ATOM 4532 N N . ALA A 1 613 ? 48.251 16.546 -2.829 1.00 87.50 613 ALA A N 1
ATOM 4533 C CA . ALA A 1 613 ? 48.686 15.311 -2.175 1.00 87.50 613 ALA A CA 1
ATOM 4534 C C . ALA A 1 613 ? 49.344 14.350 -3.177 1.00 87.50 613 ALA A C 1
ATOM 4536 O O . ALA A 1 613 ? 50.459 13.876 -2.944 1.00 87.50 613 ALA A O 1
ATOM 4537 N N . SER A 1 614 ? 48.699 14.133 -4.328 1.00 86.62 614 SER A N 1
ATOM 4538 C CA . SER A 1 614 ? 49.209 13.270 -5.401 1.00 86.62 614 SER A CA 1
ATOM 4539 C C . SER A 1 614 ? 50.538 13.774 -5.970 1.00 86.62 614 SER A C 1
ATOM 4541 O O . SER A 1 614 ? 51.493 13.006 -6.088 1.00 86.62 614 SER A O 1
ATOM 4543 N N . ALA A 1 615 ? 50.635 15.072 -6.275 1.00 89.81 615 ALA A N 1
ATOM 4544 C CA . ALA A 1 615 ? 51.850 15.687 -6.804 1.00 89.81 615 ALA A CA 1
ATOM 4545 C C . ALA A 1 615 ? 52.996 15.691 -5.775 1.00 89.81 615 ALA A C 1
ATOM 4547 O O . ALA A 1 615 ? 54.136 15.368 -6.112 1.00 89.81 615 ALA A O 1
ATOM 4548 N N . TYR A 1 616 ? 52.703 16.005 -4.509 1.00 90.19 616 TYR A N 1
ATOM 4549 C CA . TYR A 1 616 ? 53.698 16.019 -3.436 1.00 90.19 616 TYR A CA 1
ATOM 4550 C C . TYR A 1 616 ? 54.251 14.614 -3.150 1.00 90.19 616 TYR A C 1
ATOM 4552 O O . TYR A 1 616 ? 55.464 14.447 -3.008 1.00 90.19 616 TYR A O 1
ATOM 4560 N N . ALA A 1 617 ? 53.397 13.589 -3.130 1.00 86.75 617 ALA A N 1
ATOM 4561 C CA . ALA A 1 617 ? 53.829 12.201 -2.994 1.00 86.75 617 ALA A CA 1
ATOM 4562 C C . ALA A 1 617 ? 54.666 11.730 -4.196 1.00 86.75 617 ALA A C 1
ATOM 4564 O O . ALA A 1 617 ? 55.714 11.110 -4.003 1.00 86.75 617 ALA A O 1
ATOM 4565 N N . ALA A 1 618 ? 54.246 12.062 -5.424 1.00 85.12 618 ALA A N 1
ATOM 4566 C CA . ALA A 1 618 ? 54.958 11.696 -6.649 1.00 85.12 618 ALA A CA 1
ATOM 4567 C C . ALA A 1 618 ? 56.383 12.278 -6.707 1.00 85.12 618 ALA A C 1
ATOM 4569 O O . ALA A 1 618 ? 57.299 11.602 -7.170 1.00 85.12 618 ALA A O 1
ATOM 4570 N N . VAL A 1 619 ? 56.597 13.497 -6.200 1.00 85.69 619 VAL A N 1
ATOM 4571 C CA . VAL A 1 619 ? 57.934 14.113 -6.132 1.00 85.69 619 VAL A CA 1
ATOM 4572 C C . VAL A 1 619 ? 58.785 13.508 -5.008 1.00 85.69 619 VAL A C 1
ATOM 4574 O O . VAL A 1 619 ? 59.944 13.153 -5.235 1.00 85.69 619 VAL A O 1
ATOM 4577 N N . ASN A 1 620 ? 58.235 13.377 -3.797 1.00 85.69 620 ASN A N 1
ATOM 4578 C CA . ASN A 1 620 ? 59.055 13.125 -2.607 1.00 85.69 620 ASN A CA 1
ATOM 4579 C C . ASN A 1 620 ? 59.164 11.637 -2.212 1.00 85.69 620 ASN A C 1
ATOM 4581 O O . ASN A 1 620 ? 60.246 11.183 -1.841 1.00 85.69 620 ASN A O 1
ATOM 4585 N N . LEU A 1 621 ? 58.092 10.839 -2.327 1.00 84.75 621 LEU A N 1
ATOM 4586 C CA . LEU A 1 621 ? 58.108 9.426 -1.904 1.00 84.75 621 LEU A CA 1
ATOM 4587 C C . LEU A 1 621 ? 58.703 8.480 -2.959 1.00 84.75 621 LEU A C 1
ATOM 4589 O O . LEU A 1 621 ? 59.368 7.501 -2.607 1.00 84.75 621 LEU A O 1
ATOM 4593 N N . VAL A 1 622 ? 58.508 8.773 -4.249 1.00 86.81 622 VAL A N 1
ATOM 4594 C CA . VAL A 1 622 ? 58.978 7.924 -5.366 1.00 86.81 622 VAL A CA 1
ATOM 4595 C C . VAL A 1 622 ? 60.496 7.752 -5.335 1.00 86.81 622 VAL A C 1
ATOM 4597 O O . VAL A 1 622 ? 60.992 6.639 -5.507 1.00 86.81 622 VAL A O 1
ATOM 4600 N N . SER A 1 623 ? 61.235 8.818 -5.020 1.00 82.44 623 SER A N 1
ATOM 4601 C CA . SER A 1 623 ? 62.697 8.798 -4.875 1.00 82.44 623 SER A CA 1
ATOM 4602 C C . SER A 1 623 ? 63.176 7.807 -3.802 1.00 82.44 623 SER A C 1
ATOM 4604 O O . SER A 1 623 ? 64.156 7.090 -4.014 1.00 82.44 623 SER A O 1
ATOM 4606 N N . GLY A 1 624 ? 62.460 7.710 -2.675 1.00 81.50 624 GLY A N 1
ATOM 4607 C CA . GLY A 1 624 ? 62.780 6.778 -1.590 1.00 81.50 624 GLY A CA 1
ATOM 4608 C C . GLY A 1 624 ? 62.563 5.313 -1.977 1.00 81.50 624 GLY A C 1
ATOM 4609 O O . GLY A 1 624 ? 63.423 4.469 -1.717 1.00 81.50 624 GLY A O 1
ATOM 4610 N N . LEU A 1 625 ? 61.449 5.007 -2.653 1.00 83.31 625 LEU A N 1
ATOM 4611 C CA . LEU A 1 625 ? 61.154 3.645 -3.114 1.00 83.31 625 LEU A CA 1
ATOM 4612 C C . LEU A 1 625 ? 62.048 3.225 -4.296 1.00 83.31 625 LEU A C 1
ATOM 4614 O O . LEU A 1 625 ? 62.525 2.089 -4.333 1.00 83.31 625 LEU A O 1
ATOM 4618 N N . LYS A 1 626 ? 62.370 4.145 -5.213 1.00 86.25 626 LYS A N 1
ATOM 4619 C CA . LYS A 1 626 ? 63.321 3.923 -6.316 1.00 86.25 626 LYS A CA 1
ATOM 4620 C C . LYS A 1 626 ? 64.689 3.455 -5.797 1.00 86.25 626 LYS A C 1
ATOM 4622 O O . LYS A 1 626 ? 65.177 2.415 -6.236 1.00 86.25 626 LYS A O 1
ATOM 4627 N N . GLY A 1 627 ? 65.251 4.134 -4.791 1.00 82.94 627 GLY A N 1
ATOM 4628 C CA . GLY A 1 627 ? 66.529 3.762 -4.157 1.00 82.94 627 GLY A CA 1
ATOM 4629 C C . GLY A 1 627 ? 66.518 2.439 -3.365 1.00 82.94 627 GLY A C 1
ATOM 4630 O O . GLY A 1 627 ? 67.573 1.958 -2.931 1.00 82.94 627 GLY A O 1
ATOM 4631 N N . LEU A 1 628 ? 65.343 1.828 -3.174 1.00 80.56 628 LEU A N 1
ATOM 4632 C CA . LEU A 1 628 ? 65.191 0.455 -2.688 1.00 80.56 628 LEU A CA 1
ATOM 4633 C C . LEU A 1 628 ? 65.129 -0.545 -3.856 1.00 80.56 628 LEU A C 1
ATOM 4635 O O . LEU A 1 628 ? 65.800 -1.574 -3.809 1.00 80.56 628 LEU A O 1
ATOM 4639 N N . LEU A 1 629 ? 64.382 -0.226 -4.918 1.00 83.44 629 LEU A N 1
ATOM 4640 C CA . LEU A 1 629 ? 64.191 -1.083 -6.097 1.00 83.44 629 LEU A CA 1
ATOM 4641 C C . LEU A 1 629 ? 65.450 -1.219 -6.973 1.00 83.44 629 LEU A C 1
ATOM 4643 O O . LEU A 1 629 ? 65.716 -2.301 -7.490 1.00 83.44 629 LEU A O 1
ATOM 4647 N N . GLU A 1 630 ? 66.282 -0.178 -7.086 1.00 83.69 630 GLU A N 1
ATOM 4648 C CA . GLU A 1 630 ? 67.557 -0.212 -7.837 1.00 83.69 630 GLU A CA 1
ATOM 4649 C C . GLU A 1 630 ? 68.591 -1.216 -7.281 1.00 83.69 630 GLU A C 1
ATOM 4651 O O . GLU A 1 630 ? 69.569 -1.560 -7.961 1.00 83.69 630 GLU A O 1
ATOM 4656 N N . ARG A 1 631 ? 68.363 -1.716 -6.058 1.00 79.88 631 ARG A N 1
ATOM 4657 C CA . ARG A 1 631 ? 69.158 -2.766 -5.401 1.00 79.88 631 ARG A CA 1
ATOM 4658 C C . ARG A 1 631 ? 68.890 -4.161 -5.974 1.00 79.88 631 ARG A C 1
ATOM 4660 O O . ARG A 1 631 ? 69.688 -5.062 -5.744 1.00 79.88 631 ARG A O 1
ATOM 4667 N N . VAL A 1 632 ? 67.799 -4.341 -6.722 1.00 83.25 632 VAL A N 1
ATOM 4668 C CA . VAL A 1 632 ? 67.462 -5.586 -7.423 1.00 83.25 632 VAL A CA 1
ATOM 4669 C C . VAL A 1 632 ? 67.842 -5.427 -8.894 1.00 83.25 632 VAL A C 1
ATOM 4671 O O . VAL A 1 632 ? 67.217 -4.651 -9.615 1.00 83.25 632 VAL A O 1
ATOM 4674 N N . ASP A 1 633 ? 68.855 -6.165 -9.361 1.00 75.56 633 ASP A N 1
ATOM 4675 C CA . ASP A 1 633 ? 69.413 -6.001 -10.717 1.00 75.56 633 ASP A CA 1
ATOM 4676 C C . ASP A 1 633 ? 68.361 -6.106 -11.834 1.00 75.56 633 ASP A C 1
ATOM 4678 O O . ASP A 1 633 ? 68.413 -5.346 -12.799 1.00 75.56 633 ASP A O 1
ATOM 4682 N N . VAL A 1 634 ? 67.369 -6.990 -11.670 1.00 83.31 634 VAL A N 1
ATOM 4683 C CA . VAL A 1 634 ? 66.260 -7.193 -12.622 1.00 83.31 634 VAL A CA 1
ATOM 4684 C C . VAL A 1 634 ? 65.323 -5.979 -12.699 1.00 83.31 634 VAL A C 1
ATOM 4686 O O . VAL A 1 634 ? 64.771 -5.697 -13.758 1.00 83.31 634 VAL A O 1
ATOM 4689 N N . LEU A 1 635 ? 65.141 -5.242 -11.597 1.00 82.56 635 LEU A N 1
ATOM 4690 C CA . LEU A 1 635 ? 64.185 -4.132 -11.514 1.00 82.56 635 LEU A CA 1
ATOM 4691 C C . LEU A 1 635 ? 64.813 -2.768 -11.818 1.00 82.56 635 LEU A C 1
ATOM 4693 O O . LEU A 1 635 ? 64.082 -1.824 -12.107 1.00 82.56 635 LEU A O 1
ATOM 4697 N N . ARG A 1 636 ? 66.149 -2.650 -11.805 1.00 80.56 636 ARG A N 1
ATOM 4698 C CA . ARG A 1 636 ? 66.875 -1.377 -11.975 1.00 80.56 636 ARG A CA 1
ATOM 4699 C C . ARG A 1 636 ? 66.465 -0.583 -13.221 1.00 80.56 636 ARG A C 1
ATOM 4701 O O . ARG A 1 636 ? 66.390 0.637 -13.151 1.00 80.56 636 ARG A O 1
ATOM 4708 N N . ALA A 1 637 ? 66.162 -1.254 -14.334 1.00 82.50 637 ALA A N 1
ATOM 4709 C CA . ALA A 1 637 ? 65.746 -0.603 -15.582 1.00 82.50 637 ALA A CA 1
ATOM 4710 C C . ALA A 1 637 ? 64.331 0.018 -15.535 1.00 82.50 637 ALA A C 1
ATOM 4712 O O . ALA A 1 637 ? 64.028 0.888 -16.346 1.00 82.50 637 ALA A O 1
ATOM 4713 N N . SER A 1 638 ? 63.490 -0.399 -14.582 1.00 88.75 638 SER A N 1
ATOM 4714 C CA . SER A 1 638 ? 62.087 0.033 -14.445 1.00 88.75 638 SER A CA 1
ATOM 4715 C C . SER A 1 638 ? 61.762 0.607 -13.059 1.00 88.75 638 SER A C 1
ATOM 4717 O O . SER A 1 638 ? 60.606 0.929 -12.783 1.00 88.75 638 SER A O 1
ATOM 4719 N N . ALA A 1 639 ? 62.764 0.742 -12.183 1.00 86.06 639 ALA A N 1
ATOM 4720 C CA . ALA A 1 639 ? 62.608 1.074 -10.766 1.00 86.06 639 ALA A CA 1
ATOM 4721 C C . ALA A 1 639 ? 61.829 2.376 -10.523 1.00 86.06 639 ALA A C 1
ATOM 4723 O O . ALA A 1 639 ? 61.045 2.445 -9.584 1.00 86.06 639 ALA A O 1
ATOM 4724 N N . GLU A 1 640 ? 62.000 3.383 -11.382 1.00 86.88 640 GLU A N 1
ATOM 4725 C CA . GLU A 1 640 ? 61.292 4.666 -11.289 1.00 86.88 640 GLU A CA 1
ATOM 4726 C C . GLU A 1 640 ? 59.799 4.545 -11.632 1.00 86.88 640 GLU A C 1
ATOM 4728 O O . GLU A 1 640 ? 58.955 5.007 -10.868 1.00 86.88 640 GLU A O 1
ATOM 4733 N N . GLY A 1 641 ? 59.458 3.855 -12.727 1.00 87.31 641 GLY A N 1
ATOM 4734 C CA . GLY A 1 641 ? 58.063 3.626 -13.119 1.00 87.31 641 GLY A CA 1
ATOM 4735 C C . GLY A 1 641 ? 57.317 2.723 -12.134 1.00 87.31 641 GLY A C 1
ATOM 4736 O O . GLY A 1 641 ? 56.172 3.001 -11.786 1.00 87.31 641 GLY A O 1
ATOM 4737 N N . ILE A 1 642 ? 57.985 1.683 -11.621 1.00 89.12 642 ILE A N 1
ATOM 4738 C CA . ILE A 1 642 ? 57.433 0.809 -10.576 1.00 89.12 642 ILE A CA 1
ATOM 4739 C C . ILE A 1 642 ? 57.244 1.597 -9.272 1.00 89.12 642 ILE A C 1
ATOM 4741 O O . ILE A 1 642 ? 56.183 1.500 -8.659 1.00 89.12 642 ILE A O 1
ATOM 4745 N N . ALA A 1 643 ? 58.225 2.412 -8.864 1.00 88.38 643 ALA A N 1
ATOM 4746 C CA . ALA A 1 643 ? 58.107 3.246 -7.670 1.00 88.38 643 ALA A CA 1
ATOM 4747 C C . ALA A 1 643 ? 56.947 4.247 -7.775 1.00 88.38 643 ALA A C 1
ATOM 4749 O O . ALA A 1 643 ? 56.196 4.390 -6.812 1.00 88.38 643 ALA A O 1
ATOM 4750 N N . LEU A 1 644 ? 56.766 4.891 -8.934 1.00 89.50 644 LEU A N 1
ATOM 4751 C CA . LEU A 1 644 ? 55.657 5.813 -9.183 1.00 89.50 644 LEU A CA 1
ATOM 4752 C C . LEU A 1 644 ? 54.300 5.110 -9.045 1.00 89.50 644 LEU A C 1
ATOM 4754 O O . LEU A 1 644 ? 53.479 5.536 -8.239 1.00 89.50 644 LEU A O 1
ATOM 4758 N N . VAL A 1 645 ? 54.087 4.002 -9.764 1.00 91.88 645 VAL A N 1
ATOM 4759 C CA . VAL A 1 645 ? 52.816 3.256 -9.723 1.00 91.88 645 VAL A CA 1
ATOM 4760 C C . VAL A 1 645 ? 52.502 2.756 -8.310 1.00 91.88 645 VAL A C 1
ATOM 4762 O O . VAL A 1 645 ? 51.371 2.904 -7.852 1.00 91.88 645 VAL A O 1
ATOM 4765 N N . VAL A 1 646 ? 53.490 2.214 -7.590 1.00 90.88 646 VAL A N 1
ATOM 4766 C CA . VAL A 1 646 ? 53.291 1.696 -6.225 1.00 90.88 646 VAL A CA 1
ATOM 4767 C C . VAL A 1 646 ? 53.005 2.822 -5.224 1.00 90.88 646 VAL A C 1
ATOM 4769 O O . VAL A 1 646 ? 52.083 2.686 -4.423 1.00 90.88 646 VAL A O 1
ATOM 4772 N N . VAL A 1 647 ? 53.728 3.947 -5.281 1.00 89.88 647 VAL A N 1
ATOM 4773 C CA . VAL A 1 647 ? 53.463 5.112 -4.413 1.00 89.88 647 VAL A CA 1
ATOM 4774 C C . VAL A 1 647 ? 52.078 5.695 -4.685 1.00 89.88 647 VAL A C 1
ATOM 4776 O O . VAL A 1 647 ? 51.329 5.925 -3.738 1.00 89.88 647 VAL A O 1
ATOM 4779 N N . THR A 1 648 ? 51.705 5.895 -5.953 1.00 89.62 648 THR A N 1
ATOM 4780 C CA . THR A 1 648 ? 50.388 6.433 -6.318 1.00 89.62 648 THR A CA 1
ATOM 4781 C C . THR A 1 648 ? 49.253 5.489 -5.912 1.00 89.62 648 THR A C 1
ATOM 4783 O O . THR A 1 648 ? 48.253 5.961 -5.381 1.00 89.62 648 THR A O 1
ATOM 4786 N N . ALA A 1 649 ? 49.404 4.171 -6.082 1.00 91.44 649 ALA A N 1
ATOM 4787 C CA . ALA A 1 649 ? 48.385 3.200 -5.675 1.00 91.44 649 ALA A CA 1
ATOM 4788 C C . ALA A 1 649 ? 48.204 3.129 -4.146 1.00 91.44 649 ALA A C 1
ATOM 4790 O O . ALA A 1 649 ? 47.072 3.112 -3.662 1.00 91.44 649 ALA A O 1
ATOM 4791 N N . ILE A 1 650 ? 49.303 3.131 -3.379 1.00 91.06 650 ILE A N 1
ATOM 4792 C CA . ILE A 1 650 ? 49.252 3.143 -1.907 1.00 91.06 650 ILE A CA 1
ATOM 4793 C C . ILE A 1 650 ? 48.643 4.455 -1.396 1.00 91.06 650 ILE A C 1
ATOM 4795 O O . ILE A 1 650 ? 47.807 4.422 -0.494 1.00 91.06 650 ILE A O 1
ATOM 4799 N N . LEU A 1 651 ? 49.016 5.598 -1.986 1.00 89.44 651 LEU A N 1
ATOM 4800 C CA . LEU A 1 651 ? 48.434 6.891 -1.632 1.00 89.44 651 LEU A CA 1
ATOM 4801 C C . LEU A 1 651 ? 46.935 6.934 -1.936 1.00 89.44 651 LEU A C 1
ATOM 4803 O O . LEU A 1 651 ? 46.174 7.329 -1.064 1.00 89.44 651 LEU A O 1
ATOM 4807 N N . ALA A 1 652 ? 46.511 6.517 -3.132 1.00 90.31 652 ALA A N 1
ATOM 4808 C CA . ALA A 1 652 ? 45.104 6.544 -3.526 1.00 90.31 652 ALA A CA 1
ATOM 4809 C C . ALA A 1 652 ? 44.237 5.681 -2.596 1.00 90.31 652 ALA A C 1
ATOM 4811 O O . ALA A 1 652 ? 43.163 6.107 -2.184 1.00 90.31 652 ALA A O 1
ATOM 4812 N N . LEU A 1 653 ? 44.720 4.500 -2.191 1.00 93.50 653 LEU A N 1
ATOM 4813 C CA . LEU A 1 653 ? 44.032 3.685 -1.188 1.00 93.50 653 LEU A CA 1
ATOM 4814 C C . LEU A 1 653 ? 43.965 4.393 0.179 1.00 93.50 653 LEU A C 1
ATOM 4816 O O . LEU A 1 653 ? 42.937 4.338 0.851 1.00 93.50 653 LEU A O 1
ATOM 4820 N N . PHE A 1 654 ? 45.036 5.080 0.585 1.00 92.81 654 PHE A N 1
ATOM 4821 C CA . PHE A 1 654 ? 45.080 5.832 1.840 1.00 92.81 654 PHE A CA 1
ATOM 4822 C C . PHE A 1 654 ? 44.123 7.039 1.840 1.00 92.81 654 PHE A C 1
ATOM 4824 O O . PHE A 1 654 ? 43.381 7.215 2.807 1.00 92.81 654 PHE A O 1
ATOM 4831 N N . THR A 1 655 ? 44.084 7.842 0.771 1.00 90.06 655 THR A N 1
ATOM 4832 C CA . THR A 1 655 ? 43.177 8.998 0.665 1.00 90.06 655 THR A CA 1
ATOM 4833 C C . THR A 1 655 ? 41.719 8.563 0.534 1.00 90.06 655 THR A C 1
ATOM 4835 O O . THR A 1 655 ? 40.872 9.105 1.237 1.00 90.06 655 THR A O 1
ATOM 4838 N N . ILE A 1 656 ? 41.412 7.514 -0.237 1.00 93.12 656 ILE A N 1
ATOM 4839 C CA . ILE A 1 656 ? 40.051 6.952 -0.303 1.00 93.12 656 ILE A CA 1
ATOM 4840 C C . ILE A 1 656 ? 39.577 6.498 1.088 1.00 93.12 656 ILE A C 1
ATOM 4842 O O . ILE A 1 656 ? 38.465 6.826 1.493 1.00 93.12 656 ILE A O 1
ATOM 4846 N N . VAL A 1 657 ? 40.406 5.791 1.865 1.00 94.50 657 VAL A N 1
ATOM 4847 C CA . VAL A 1 657 ? 40.000 5.307 3.198 1.00 94.50 657 VAL A CA 1
ATOM 4848 C C . VAL A 1 657 ? 39.888 6.443 4.223 1.00 94.50 657 VAL A C 1
ATOM 4850 O O . VAL A 1 657 ? 38.857 6.563 4.888 1.00 94.50 657 VAL A O 1
ATOM 4853 N N . PHE A 1 658 ? 40.926 7.270 4.374 1.00 94.06 658 PHE A N 1
ATOM 4854 C CA . PHE A 1 658 ? 41.027 8.237 5.476 1.00 94.06 658 PHE A CA 1
ATOM 4855 C C . PHE A 1 658 ? 40.573 9.660 5.118 1.00 94.06 658 PHE A C 1
ATOM 4857 O O . PHE A 1 658 ? 40.182 10.403 6.018 1.00 94.06 658 PHE A O 1
ATOM 4864 N N . GLY A 1 659 ? 40.609 10.032 3.837 1.00 91.81 659 GLY A N 1
ATOM 4865 C CA . GLY A 1 659 ? 40.139 11.316 3.309 1.00 91.81 659 GLY A CA 1
ATOM 4866 C C . GLY A 1 659 ? 38.683 11.278 2.836 1.00 91.81 659 GLY A C 1
ATOM 4867 O O . GLY A 1 659 ? 37.973 12.259 3.024 1.00 91.81 659 GLY A O 1
ATOM 4868 N N . GLU A 1 660 ? 38.192 10.149 2.306 1.00 93.31 660 GLU A N 1
ATOM 4869 C CA . GLU A 1 660 ? 36.789 10.025 1.878 1.00 93.31 660 GLU A CA 1
ATOM 4870 C C . GLU A 1 660 ? 35.932 9.146 2.806 1.00 93.31 660 GLU A C 1
ATOM 4872 O O . GLU A 1 660 ? 35.048 9.657 3.497 1.00 93.31 660 GLU A O 1
ATOM 4877 N N . LEU A 1 661 ? 36.163 7.829 2.843 1.00 92.50 661 LEU A N 1
ATOM 4878 C CA . LEU A 1 661 ? 35.217 6.852 3.402 1.00 92.50 661 LEU A CA 1
ATOM 4879 C C . LEU A 1 661 ? 34.976 7.020 4.909 1.00 92.50 661 LEU A C 1
ATOM 4881 O O . LEU A 1 661 ? 33.823 7.023 5.351 1.00 92.50 661 LEU A O 1
ATOM 4885 N N . VAL A 1 662 ? 36.034 7.181 5.711 1.00 95.25 662 VAL A N 1
ATOM 4886 C CA . VAL A 1 662 ? 35.901 7.382 7.165 1.00 95.25 662 VAL A CA 1
ATOM 4887 C C . VAL A 1 662 ? 35.199 8.717 7.492 1.00 95.25 662 VAL A C 1
ATOM 4889 O O . VAL A 1 662 ? 34.195 8.678 8.210 1.00 95.25 662 VAL A O 1
ATOM 4892 N N . PRO A 1 663 ? 35.614 9.881 6.948 1.00 95.94 663 PRO A N 1
ATOM 4893 C CA . PRO A 1 663 ? 34.906 11.152 7.144 1.00 95.94 663 PRO A CA 1
ATOM 4894 C C . PRO A 1 663 ? 33.435 11.128 6.704 1.00 95.94 663 PRO A C 1
ATOM 4896 O O . PRO A 1 663 ? 32.569 11.599 7.442 1.00 95.94 663 PRO A O 1
ATOM 4899 N N . LYS A 1 664 ? 33.136 10.522 5.548 1.00 96.44 664 LYS A N 1
ATOM 4900 C CA . LYS A 1 664 ? 31.781 10.343 4.995 1.00 96.44 664 LYS A CA 1
ATOM 4901 C C . LYS A 1 664 ? 30.893 9.517 5.926 1.00 96.44 664 LYS A C 1
ATOM 4903 O O . LYS A 1 664 ? 29.784 9.935 6.249 1.00 96.44 664 LYS A O 1
ATOM 4908 N N . THR A 1 665 ? 31.414 8.407 6.449 1.00 93.50 665 THR A N 1
ATOM 4909 C CA . THR A 1 665 ? 30.708 7.546 7.415 1.00 93.50 665 THR A CA 1
ATOM 4910 C C . THR A 1 665 ? 30.415 8.279 8.731 1.00 93.50 665 THR A C 1
ATOM 4912 O O . THR A 1 665 ? 29.297 8.218 9.241 1.00 93.50 665 THR A O 1
ATOM 4915 N N . LEU A 1 666 ? 31.388 9.024 9.269 1.00 95.25 666 LEU A N 1
ATOM 4916 C CA . LEU A 1 666 ? 31.222 9.794 10.511 1.00 95.25 666 LEU A CA 1
ATOM 4917 C C . LEU A 1 666 ? 30.235 10.964 10.356 1.00 95.25 666 LEU A C 1
ATOM 4919 O O . LEU A 1 666 ? 29.459 11.240 11.274 1.00 95.25 666 LEU A O 1
ATOM 4923 N N . ALA A 1 667 ? 30.236 11.627 9.198 1.00 95.56 667 ALA A N 1
ATOM 4924 C CA . ALA A 1 667 ? 29.304 12.704 8.883 1.00 95.56 667 ALA A CA 1
ATOM 4925 C C . ALA A 1 667 ? 27.862 12.194 8.710 1.00 95.56 667 ALA A C 1
ATOM 4927 O O . ALA A 1 667 ? 26.951 12.810 9.261 1.00 95.56 667 ALA A O 1
ATOM 4928 N N . LEU A 1 668 ? 27.656 11.052 8.034 1.00 93.38 668 LEU A N 1
ATOM 4929 C CA . LEU A 1 668 ? 26.344 10.391 7.928 1.00 93.38 668 LEU A CA 1
ATOM 4930 C C . LEU A 1 668 ? 25.792 9.962 9.293 1.00 93.38 668 LEU A C 1
ATOM 4932 O O . LEU A 1 668 ? 24.598 10.107 9.542 1.00 93.38 668 LEU A O 1
ATOM 4936 N N . ALA A 1 669 ? 26.647 9.466 10.192 1.00 92.69 669 ALA A N 1
ATOM 4937 C CA . ALA A 1 669 ? 26.228 9.051 11.529 1.00 92.69 669 ALA A CA 1
ATOM 4938 C C . ALA A 1 669 ? 25.773 10.231 12.411 1.00 92.69 669 ALA A C 1
ATOM 4940 O O . ALA A 1 669 ? 24.894 10.063 13.260 1.00 92.69 669 ALA A O 1
ATOM 4941 N N . HIS A 1 670 ? 26.361 11.425 12.241 1.00 94.56 670 HIS A N 1
ATOM 4942 C CA . HIS A 1 670 ? 26.110 12.589 13.105 1.00 94.56 670 HIS A CA 1
ATOM 4943 C C . HIS A 1 670 ? 25.934 13.936 12.347 1.00 94.56 670 HIS A C 1
ATOM 4945 O O . HIS A 1 670 ? 26.634 14.903 12.684 1.00 94.56 670 HIS A O 1
ATOM 4951 N N . PRO A 1 671 ? 24.989 14.079 11.387 1.00 93.38 671 PRO A N 1
ATOM 4952 C CA . PRO A 1 671 ? 24.949 15.235 10.481 1.00 93.38 671 PRO A CA 1
ATOM 4953 C C . PRO A 1 671 ? 24.803 16.585 11.196 1.00 93.38 671 PRO A C 1
ATOM 4955 O O . PRO A 1 671 ? 25.543 17.520 10.901 1.00 93.38 671 PRO A O 1
ATOM 4958 N N . GLU A 1 672 ? 23.922 16.683 12.203 1.00 95.31 672 GLU A N 1
ATOM 4959 C CA . GLU A 1 672 ? 23.713 17.920 12.979 1.00 95.31 672 GLU A CA 1
ATOM 4960 C C . GLU A 1 672 ? 25.013 18.418 13.631 1.00 95.31 672 GLU A C 1
ATOM 4962 O O . GLU A 1 672 ? 25.359 19.598 13.535 1.00 95.31 672 GLU A O 1
ATOM 4967 N N . ARG A 1 673 ? 25.782 17.513 14.250 1.00 94.88 673 ARG A N 1
ATOM 4968 C CA . ARG A 1 673 ? 27.026 17.870 14.941 1.00 94.88 673 ARG A CA 1
ATOM 4969 C C . ARG A 1 673 ? 28.090 18.352 13.957 1.00 94.88 673 ARG A C 1
ATOM 4971 O O . ARG A 1 673 ? 28.735 19.366 14.219 1.00 94.88 673 ARG A O 1
ATOM 4978 N N . PHE A 1 674 ? 28.268 17.649 12.839 1.00 95.62 674 PHE A N 1
ATOM 4979 C CA . PHE A 1 674 ? 29.257 18.026 11.832 1.00 95.62 674 PHE A CA 1
ATOM 4980 C C . PHE A 1 674 ? 28.865 19.331 11.120 1.00 95.62 674 PHE A C 1
ATOM 4982 O O . PHE A 1 674 ? 29.688 20.241 11.050 1.00 95.62 674 PHE A O 1
ATOM 4989 N N . ALA A 1 675 ? 27.606 19.509 10.706 1.00 94.94 675 ALA A N 1
ATOM 4990 C CA . ALA A 1 675 ? 27.152 20.733 10.042 1.00 94.94 675 ALA A CA 1
ATOM 4991 C C . ALA A 1 675 ? 27.299 21.983 10.936 1.00 94.94 675 ALA A C 1
ATOM 4993 O O . ALA A 1 675 ? 27.820 23.013 10.497 1.00 94.94 675 ALA A O 1
ATOM 4994 N N . LEU A 1 676 ? 26.905 21.914 12.215 1.00 94.75 676 LEU A N 1
ATOM 4995 C CA . LEU A 1 676 ? 26.999 23.063 13.128 1.00 94.75 676 LEU A CA 1
ATOM 4996 C C . LEU A 1 676 ? 28.452 23.473 13.439 1.00 94.75 676 LEU A C 1
ATOM 4998 O O . LEU A 1 676 ? 28.726 24.670 13.588 1.00 94.75 676 LEU A O 1
ATOM 5002 N N . VAL A 1 677 ? 29.378 22.508 13.512 1.00 95.12 677 VAL A N 1
ATOM 5003 C CA . VAL A 1 677 ? 30.808 22.756 13.771 1.00 95.12 677 VAL A CA 1
ATOM 5004 C C . VAL A 1 677 ? 31.532 23.217 12.499 1.00 95.12 677 VAL A C 1
ATOM 5006 O O . VAL A 1 677 ? 32.169 24.272 12.506 1.00 95.12 677 VAL A O 1
ATOM 5009 N N . LEU A 1 678 ? 31.409 22.476 11.393 1.00 94.88 678 LEU A N 1
ATOM 5010 C CA . LEU A 1 678 ? 32.176 22.721 10.165 1.00 94.88 678 LEU A CA 1
ATOM 5011 C C . LEU A 1 678 ? 31.646 23.907 9.337 1.00 94.88 678 LEU A C 1
ATOM 5013 O O . LEU A 1 678 ? 32.410 24.534 8.606 1.00 94.88 678 LEU A O 1
ATOM 5017 N N . SER A 1 679 ? 30.386 24.321 9.513 1.00 93.19 679 SER A N 1
ATOM 5018 C CA . SER A 1 679 ? 29.840 25.500 8.814 1.00 93.19 679 SER A CA 1
ATOM 5019 C C . SER A 1 679 ? 30.574 26.818 9.103 1.00 93.19 679 SER A C 1
ATOM 5021 O O . SER A 1 679 ? 30.406 27.766 8.343 1.00 93.19 679 SER A O 1
ATOM 5023 N N . SER A 1 680 ? 31.387 26.925 10.165 1.00 93.69 680 SER A N 1
ATOM 5024 C CA . SER A 1 680 ? 32.161 28.149 10.440 1.00 93.69 680 SER A CA 1
ATOM 5025 C C . SER A 1 680 ? 33.365 28.331 9.501 1.00 93.69 680 SER A C 1
ATOM 5027 O O . SER A 1 680 ? 33.423 29.367 8.835 1.00 93.69 680 SER A O 1
ATOM 5029 N N . PRO A 1 681 ? 34.309 27.372 9.388 1.00 92.81 681 PRO A N 1
ATOM 5030 C CA . PRO A 1 681 ? 35.361 27.441 8.372 1.00 92.81 681 PRO A CA 1
ATOM 5031 C C . PRO A 1 681 ? 34.814 27.387 6.935 1.00 92.81 681 PRO A C 1
ATOM 5033 O O . PRO A 1 681 ? 35.364 28.069 6.074 1.00 92.81 681 PRO A O 1
ATOM 5036 N N . VAL A 1 682 ? 33.709 26.674 6.669 1.00 92.31 682 VAL A N 1
ATOM 5037 C CA . VAL A 1 682 ? 33.081 26.658 5.331 1.00 92.31 682 VAL A CA 1
ATOM 5038 C C . VAL A 1 682 ? 32.495 28.028 4.946 1.00 92.31 682 VAL A C 1
ATOM 5040 O O . VAL A 1 682 ? 32.771 28.504 3.849 1.00 92.31 682 VAL A O 1
ATOM 5043 N N . ASP A 1 683 ? 31.754 28.711 5.832 1.00 90.31 683 ASP A N 1
ATOM 5044 C CA . ASP A 1 683 ? 31.230 30.073 5.582 1.00 90.31 683 ASP A CA 1
ATOM 5045 C C . ASP A 1 683 ? 32.371 31.086 5.359 1.00 90.31 683 ASP A C 1
ATOM 5047 O O . ASP A 1 683 ? 32.278 31.951 4.489 1.00 90.31 683 ASP A O 1
ATOM 5051 N N . LEU A 1 684 ? 33.494 30.951 6.077 1.00 91.94 684 LEU A N 1
ATOM 5052 C CA . LEU A 1 684 ? 34.692 31.758 5.821 1.00 91.94 684 LEU A CA 1
ATOM 5053 C C . LEU A 1 684 ? 35.280 31.476 4.427 1.00 91.94 684 LEU A C 1
ATOM 5055 O O . LEU A 1 684 ? 35.523 32.407 3.656 1.00 91.94 684 LEU A O 1
ATOM 5059 N N . LEU A 1 685 ? 35.473 30.203 4.077 1.00 90.94 685 LEU A N 1
ATOM 5060 C CA . LEU A 1 685 ? 36.055 29.803 2.797 1.00 90.94 685 LEU A CA 1
ATOM 5061 C C . LEU A 1 685 ? 35.166 30.196 1.605 1.00 90.94 685 LEU A C 1
ATOM 5063 O O . LEU A 1 685 ? 35.677 30.687 0.601 1.00 90.94 685 LEU A O 1
ATOM 5067 N N . ALA A 1 686 ? 33.842 30.073 1.730 1.00 88.44 686 ALA A N 1
ATOM 5068 C CA . ALA A 1 686 ? 32.876 30.448 0.694 1.00 88.44 686 ALA A CA 1
ATOM 5069 C C . ALA A 1 686 ? 32.818 31.964 0.412 1.00 88.44 686 ALA A C 1
ATOM 5071 O O . ALA A 1 686 ? 32.357 32.394 -0.654 1.00 88.44 686 ALA A O 1
ATOM 5072 N N . ARG A 1 687 ? 33.313 32.788 1.345 1.00 88.69 687 ARG A N 1
ATOM 5073 C CA . ARG A 1 687 ? 33.555 34.224 1.135 1.00 88.69 687 ARG A CA 1
ATOM 5074 C C . ARG A 1 687 ? 34.885 34.454 0.419 1.00 88.69 687 ARG A C 1
ATOM 5076 O O . ARG A 1 687 ? 34.901 35.166 -0.579 1.00 88.69 687 ARG A O 1
ATOM 5083 N N . VAL A 1 688 ? 35.966 33.815 0.879 1.00 92.06 688 VAL A N 1
ATOM 5084 C CA . VAL A 1 688 ? 37.325 33.955 0.311 1.00 92.06 688 VAL A CA 1
ATOM 5085 C C . VAL A 1 688 ? 37.403 33.452 -1.135 1.00 92.06 688 VAL A C 1
ATOM 5087 O O . VAL A 1 688 ? 37.897 34.163 -2.004 1.00 92.06 688 VAL A O 1
ATOM 5090 N N . LEU A 1 689 ? 36.868 32.261 -1.419 1.00 90.62 689 LEU A N 1
ATOM 5091 C CA . LEU A 1 689 ? 36.808 31.684 -2.768 1.00 90.62 689 LEU A CA 1
ATOM 5092 C C . LEU A 1 689 ? 35.641 32.232 -3.606 1.00 90.62 689 LEU A C 1
ATOM 5094 O O . LEU A 1 689 ? 35.553 31.938 -4.796 1.00 90.62 689 LEU A O 1
ATOM 5098 N N . GLY A 1 690 ? 34.768 33.058 -3.016 1.00 87.44 690 GLY A N 1
ATOM 5099 C CA . GLY A 1 690 ? 33.581 33.624 -3.662 1.00 87.44 690 GLY A CA 1
ATOM 5100 C C . GLY A 1 690 ? 33.839 34.236 -5.047 1.00 87.44 690 GLY A C 1
ATOM 5101 O O . GLY A 1 690 ? 33.151 33.848 -5.986 1.00 87.44 690 GLY A O 1
ATOM 5102 N N . PRO A 1 691 ? 34.840 35.123 -5.230 1.00 89.69 691 PRO A N 1
ATOM 5103 C CA . PRO A 1 691 ? 35.148 35.704 -6.540 1.00 89.69 691 PRO A CA 1
ATOM 5104 C C . PRO A 1 691 ? 35.542 34.666 -7.602 1.00 89.69 691 PRO A C 1
ATOM 5106 O O . PRO A 1 691 ? 35.149 34.797 -8.758 1.00 89.69 691 PRO A O 1
ATOM 5109 N N . ILE A 1 692 ? 36.276 33.618 -7.210 1.00 89.50 692 ILE A N 1
ATOM 5110 C CA . ILE A 1 692 ? 36.697 32.531 -8.108 1.00 89.50 692 ILE A CA 1
ATOM 5111 C C . ILE A 1 692 ? 35.478 31.695 -8.509 1.00 89.50 692 ILE A C 1
ATOM 5113 O O . ILE A 1 692 ? 35.274 31.427 -9.691 1.00 89.50 692 ILE A O 1
ATOM 5117 N N . VAL A 1 693 ? 34.628 31.346 -7.540 1.00 86.50 693 VAL A N 1
ATOM 5118 C CA . VAL A 1 693 ? 33.390 30.594 -7.783 1.00 86.50 693 VAL A CA 1
ATOM 5119 C C . VAL A 1 693 ? 32.430 31.379 -8.679 1.00 86.50 693 VAL A C 1
ATOM 5121 O O . VAL A 1 693 ? 31.889 30.799 -9.610 1.00 86.50 693 VAL A O 1
ATOM 5124 N N . THR A 1 694 ? 32.284 32.697 -8.507 1.00 84.69 694 THR A N 1
ATOM 5125 C CA . THR A 1 694 ? 31.480 33.534 -9.418 1.00 84.69 694 THR A CA 1
ATOM 5126 C C . THR A 1 694 ? 31.982 33.470 -10.866 1.00 84.69 694 THR A C 1
ATOM 5128 O O . THR A 1 694 ? 31.167 33.369 -11.782 1.00 84.69 694 THR A O 1
ATOM 5131 N N . VAL A 1 695 ? 33.302 33.486 -11.092 1.00 88.50 695 VAL A N 1
ATOM 5132 C CA . VAL A 1 695 ? 33.886 33.350 -12.441 1.00 88.50 695 VAL A CA 1
ATOM 5133 C C . VAL A 1 695 ? 33.640 31.952 -13.014 1.00 88.50 695 VAL A C 1
ATOM 5135 O O . VAL A 1 695 ? 33.227 31.839 -14.166 1.00 88.50 695 VAL A O 1
ATOM 5138 N N . LEU A 1 696 ? 33.820 30.894 -12.216 1.00 82.19 696 LEU A N 1
ATOM 5139 C CA . LEU A 1 696 ? 33.522 29.520 -12.636 1.00 82.19 696 LEU A CA 1
ATOM 5140 C C . LEU A 1 696 ? 32.036 29.353 -12.993 1.00 82.19 696 LEU A C 1
ATOM 5142 O O . LEU A 1 696 ? 31.726 28.863 -14.073 1.00 82.19 696 LEU A O 1
ATOM 5146 N N . THR A 1 697 ? 31.116 29.852 -12.164 1.00 81.06 697 THR A N 1
ATOM 5147 C CA . THR A 1 697 ? 29.669 29.839 -12.437 1.00 81.06 697 THR A CA 1
ATOM 5148 C C . THR A 1 697 ? 29.305 30.636 -13.693 1.00 81.06 697 THR A C 1
ATOM 5150 O O . THR A 1 697 ? 28.425 30.217 -14.445 1.00 81.06 697 THR A O 1
ATOM 5153 N N . ALA A 1 698 ? 29.977 31.759 -13.966 1.00 82.94 698 ALA A N 1
ATOM 5154 C CA . ALA A 1 698 ? 29.775 32.522 -15.199 1.00 82.94 698 ALA A CA 1
ATOM 5155 C C . ALA A 1 698 ? 30.228 31.740 -16.447 1.00 82.94 698 ALA A C 1
ATOM 5157 O O . ALA A 1 698 ? 29.519 31.741 -17.453 1.00 82.94 698 ALA A O 1
ATOM 5158 N N . ILE A 1 699 ? 31.355 31.022 -16.366 1.00 84.62 699 ILE A N 1
ATOM 5159 C CA . ILE A 1 699 ? 31.827 30.121 -17.429 1.00 84.62 699 ILE A CA 1
ATOM 5160 C C . ILE A 1 699 ? 30.840 28.961 -17.622 1.00 84.62 699 ILE A C 1
ATOM 5162 O O . ILE A 1 699 ? 30.433 28.700 -18.752 1.00 84.62 699 ILE A O 1
ATOM 5166 N N . THR A 1 700 ? 30.379 28.321 -16.543 1.00 79.69 700 THR A N 1
ATOM 5167 C CA . THR A 1 700 ? 29.373 27.249 -16.613 1.00 79.69 700 THR A CA 1
ATOM 5168 C C . THR A 1 700 ? 28.091 27.732 -17.289 1.00 79.69 700 THR A C 1
ATOM 5170 O O . THR A 1 700 ? 27.638 27.087 -18.226 1.00 79.69 700 THR A O 1
ATOM 5173 N N . ARG A 1 701 ? 27.553 28.902 -16.911 1.00 80.12 701 ARG A N 1
ATOM 5174 C CA . ARG A 1 701 ? 26.358 29.492 -17.552 1.00 80.12 701 ARG A CA 1
ATOM 5175 C C . ARG A 1 701 ? 26.574 29.842 -19.028 1.00 80.12 701 ARG A C 1
ATOM 5177 O O . ARG A 1 701 ? 25.644 29.730 -19.820 1.00 80.12 701 ARG A O 1
ATOM 5184 N N . ALA A 1 702 ? 27.780 30.254 -19.420 1.00 82.00 702 ALA A N 1
ATOM 5185 C CA . ALA A 1 702 ? 28.109 30.479 -20.829 1.00 82.00 702 ALA A CA 1
ATOM 5186 C C . ALA A 1 702 ? 28.150 29.163 -21.630 1.00 82.00 702 ALA A C 1
ATOM 5188 O O . ALA A 1 702 ? 27.727 29.137 -22.784 1.00 82.00 702 ALA A O 1
ATOM 5189 N N . ILE A 1 703 ? 28.612 28.069 -21.013 1.00 80.25 703 ILE A N 1
ATOM 5190 C CA . ILE A 1 703 ? 28.645 26.735 -21.625 1.00 80.25 703 ILE A CA 1
ATOM 5191 C C . ILE A 1 703 ? 27.240 26.121 -21.693 1.00 80.25 703 ILE A C 1
ATOM 5193 O O . ILE A 1 703 ? 26.856 25.649 -22.757 1.00 80.25 703 ILE A O 1
ATOM 5197 N N . THR A 1 704 ? 26.439 26.145 -20.621 1.00 77.94 704 THR A N 1
ATOM 5198 C CA . THR A 1 704 ? 25.102 25.517 -20.629 1.00 77.94 704 THR A CA 1
ATOM 5199 C C . THR A 1 704 ? 24.152 26.190 -21.619 1.00 77.94 704 THR A C 1
ATOM 5201 O O . THR A 1 704 ? 23.413 25.499 -22.317 1.00 77.94 704 THR A O 1
ATOM 5204 N N . ARG A 1 705 ? 24.254 27.515 -21.793 1.00 78.62 705 ARG A N 1
ATOM 5205 C CA . ARG A 1 705 ? 23.554 28.259 -22.858 1.00 78.62 705 ARG A CA 1
ATOM 5206 C C . ARG A 1 705 ? 23.947 27.836 -24.267 1.00 78.62 705 ARG A C 1
ATOM 5208 O O . ARG A 1 705 ? 23.100 27.840 -25.153 1.00 78.62 705 ARG A O 1
ATOM 5215 N N . LEU A 1 706 ? 25.197 27.418 -24.476 1.00 82.00 706 LEU A N 1
ATOM 5216 C CA . LEU A 1 706 ? 25.653 26.863 -25.754 1.00 82.00 706 LEU A CA 1
ATOM 5217 C C . LEU A 1 706 ? 24.960 25.528 -26.099 1.00 82.00 706 LEU A C 1
ATOM 5219 O O . LEU A 1 706 ? 24.916 25.149 -27.266 1.00 82.00 706 LEU A O 1
ATOM 5223 N N . PHE A 1 707 ? 24.408 24.842 -25.092 1.00 77.81 707 PHE A N 1
ATOM 5224 C CA . PHE A 1 707 ? 23.650 23.592 -25.209 1.00 77.81 707 PHE A CA 1
ATOM 5225 C C . PHE A 1 707 ? 22.137 23.764 -24.960 1.00 77.81 707 PHE A C 1
ATOM 5227 O O . PHE A 1 707 ? 21.427 22.770 -24.852 1.00 77.81 707 PHE A O 1
ATOM 5234 N N . GLY A 1 708 ? 21.630 25.000 -24.865 1.00 64.81 708 GLY A N 1
ATOM 5235 C CA . GLY A 1 708 ? 20.202 25.283 -24.648 1.00 64.81 708 GLY A CA 1
ATOM 5236 C C . GLY A 1 708 ? 19.681 25.040 -23.223 1.00 64.81 708 GLY A C 1
ATOM 5237 O O . GLY A 1 708 ? 18.478 25.106 -23.003 1.00 64.81 708 GLY A O 1
ATOM 5238 N N . ALA A 1 709 ? 20.561 24.786 -22.251 1.00 54.62 709 ALA A N 1
ATOM 5239 C CA . ALA A 1 709 ? 20.198 24.500 -20.863 1.00 54.62 709 ALA A CA 1
ATOM 5240 C C . ALA A 1 709 ? 20.298 25.756 -19.968 1.00 54.62 709 ALA A C 1
ATOM 5242 O O . ALA A 1 709 ? 21.219 25.895 -19.155 1.00 54.62 709 ALA A O 1
ATOM 5243 N N . ASP A 1 710 ? 19.351 26.689 -20.111 1.00 53.62 710 ASP A N 1
ATOM 5244 C CA . ASP A 1 710 ? 19.077 27.697 -19.075 1.00 53.62 710 ASP A CA 1
ATOM 5245 C C . ASP A 1 710 ? 18.177 27.058 -17.999 1.00 53.62 710 ASP A C 1
ATOM 5247 O O . ASP A 1 710 ? 16.983 26.866 -18.205 1.00 53.62 710 ASP A O 1
ATOM 5251 N N . VAL A 1 711 ? 18.761 26.713 -16.847 1.00 49.56 711 VAL A N 1
ATOM 5252 C CA . VAL A 1 711 ? 18.028 26.206 -15.674 1.00 49.56 711 VAL A CA 1
ATOM 5253 C C . VAL A 1 711 ? 17.680 27.389 -14.757 1.00 49.56 711 VAL A C 1
ATOM 5255 O O . VAL A 1 711 ? 18.609 28.074 -14.307 1.00 49.56 711 VAL A O 1
ATOM 5258 N N . PRO A 1 712 ? 16.392 27.660 -14.462 1.00 46.03 712 PRO A N 1
ATOM 5259 C CA . PRO A 1 712 ? 15.996 28.684 -13.497 1.00 46.03 712 PRO A CA 1
ATOM 5260 C C . PRO A 1 712 ? 16.594 28.425 -12.108 1.00 46.03 712 PRO A C 1
ATOM 5262 O O . PRO A 1 712 ? 16.726 27.284 -11.672 1.00 46.03 712 PRO A O 1
ATOM 5265 N N . ALA A 1 713 ? 16.969 29.491 -11.396 1.00 47.34 713 ALA A N 1
ATOM 5266 C CA . ALA A 1 713 ? 17.613 29.376 -10.081 1.00 47.34 713 ALA A CA 1
ATOM 5267 C C . ALA A 1 713 ? 16.637 29.044 -8.934 1.00 47.34 713 ALA A C 1
ATOM 5269 O O . ALA A 1 713 ? 17.076 28.736 -7.828 1.00 47.34 713 ALA A O 1
ATOM 5270 N N . GLU A 1 714 ? 15.334 29.100 -9.204 1.00 45.28 714 GLU A N 1
ATOM 5271 C CA . GLU A 1 714 ? 14.254 28.757 -8.286 1.00 45.28 714 GLU A CA 1
ATOM 5272 C C . GLU A 1 714 ? 13.350 27.744 -8.990 1.00 45.28 714 GLU A C 1
ATOM 5274 O O . GLU A 1 714 ? 12.717 28.067 -9.994 1.00 45.28 714 GLU A O 1
ATOM 5279 N N . ALA A 1 715 ? 13.306 26.515 -8.473 1.00 43.44 715 ALA A N 1
ATOM 5280 C CA . ALA A 1 715 ? 12.298 25.534 -8.856 1.00 43.44 715 ALA A CA 1
ATOM 5281 C C . ALA A 1 715 ? 10.985 25.912 -8.159 1.00 43.44 715 ALA A C 1
ATOM 5283 O O . ALA A 1 715 ? 10.699 25.465 -7.047 1.00 43.44 715 ALA A O 1
ATOM 5284 N N . GLN A 1 716 ? 10.241 26.822 -8.785 1.00 47.19 716 GLN A N 1
ATOM 5285 C CA . GLN A 1 716 ? 8.837 27.043 -8.466 1.00 47.19 716 GLN A CA 1
ATOM 5286 C C . GLN A 1 716 ? 8.073 25.840 -9.025 1.00 47.19 716 GLN A C 1
ATOM 5288 O O . GLN A 1 716 ? 8.148 25.587 -10.226 1.00 47.19 716 GLN A O 1
ATOM 5293 N N . ILE A 1 717 ? 7.412 25.084 -8.145 1.00 56.19 717 ILE A N 1
ATOM 5294 C CA . ILE A 1 717 ? 6.600 23.923 -8.528 1.00 56.19 717 ILE A CA 1
ATOM 5295 C C . ILE A 1 717 ? 5.490 24.440 -9.447 1.00 56.19 717 ILE A C 1
ATOM 5297 O O . ILE A 1 717 ? 4.745 25.339 -9.049 1.00 56.19 717 ILE A O 1
ATOM 5301 N N . SER A 1 718 ? 5.423 23.941 -10.681 1.00 69.94 718 SER A N 1
ATOM 5302 C CA . SER A 1 718 ? 4.429 24.407 -11.653 1.00 69.94 718 SER A CA 1
ATOM 5303 C C . SER A 1 718 ? 3.050 23.796 -11.382 1.00 69.94 718 SER A C 1
ATOM 5305 O O . SER A 1 718 ? 2.927 22.843 -10.610 1.00 69.94 718 SER A O 1
ATOM 5307 N N . ALA A 1 719 ? 1.999 24.317 -12.022 1.00 64.44 719 ALA A N 1
ATOM 5308 C CA . ALA A 1 719 ? 0.656 23.743 -11.902 1.00 64.44 719 ALA A CA 1
ATOM 5309 C C . ALA A 1 719 ? 0.620 22.280 -12.386 1.00 64.44 719 ALA A C 1
ATOM 5311 O O . ALA A 1 719 ? -0.063 21.446 -11.802 1.00 64.44 719 ALA A O 1
ATOM 5312 N N . GLU A 1 720 ? 1.411 21.945 -13.406 1.00 64.62 720 GLU A N 1
ATOM 5313 C CA . GLU A 1 720 ? 1.583 20.585 -13.922 1.00 64.62 720 GLU A CA 1
ATOM 5314 C C . GLU A 1 720 ? 2.376 19.688 -12.959 1.00 64.62 720 GLU A C 1
ATOM 5316 O O . GLU A 1 720 ? 2.055 18.511 -12.823 1.00 64.62 720 GLU A O 1
ATOM 5321 N N . GLU A 1 721 ? 3.384 20.220 -12.256 1.00 68.12 721 GLU A N 1
ATOM 5322 C CA . GLU A 1 721 ? 4.107 19.459 -11.226 1.00 68.12 721 GLU A CA 1
ATOM 5323 C C . GLU A 1 721 ? 3.241 19.245 -9.969 1.00 68.12 721 GLU A C 1
ATOM 5325 O O . GLU A 1 721 ? 3.320 18.181 -9.358 1.00 68.12 721 GLU A O 1
ATOM 5330 N N . LEU A 1 722 ? 2.350 20.187 -9.626 1.00 73.81 722 LEU A N 1
ATOM 5331 C CA . LEU A 1 722 ? 1.313 19.985 -8.605 1.00 73.81 722 LEU A CA 1
ATOM 5332 C C . LEU A 1 722 ? 0.287 18.927 -9.033 1.00 73.81 722 LEU A C 1
ATOM 5334 O O . LEU A 1 722 ? 0.071 17.986 -8.273 1.00 73.81 722 LEU A O 1
ATOM 5338 N N . ARG A 1 723 ? -0.278 19.021 -10.248 1.00 76.25 723 ARG A N 1
ATOM 5339 C CA . ARG A 1 723 ? -1.167 17.992 -10.829 1.00 76.25 723 ARG A CA 1
ATOM 5340 C C . ARG A 1 723 ? -0.508 16.602 -10.767 1.00 76.25 723 ARG A C 1
ATOM 5342 O O . ARG A 1 723 ? -1.096 15.680 -10.223 1.00 76.25 723 ARG A O 1
ATOM 5349 N N . LEU A 1 724 ? 0.761 16.474 -11.173 1.00 73.56 724 LEU A N 1
ATOM 5350 C CA . LEU A 1 724 ? 1.525 15.215 -11.113 1.00 73.56 724 LEU A CA 1
ATOM 5351 C C . LEU A 1 724 ? 1.790 14.699 -9.679 1.00 73.56 724 LEU A C 1
ATOM 5353 O O . LEU A 1 724 ? 2.010 13.504 -9.480 1.00 73.56 724 LEU A O 1
ATOM 5357 N N . ILE A 1 725 ? 1.821 15.574 -8.669 1.00 78.75 725 ILE A N 1
ATOM 5358 C CA . ILE A 1 725 ? 1.922 15.177 -7.252 1.00 78.75 725 ILE A CA 1
ATOM 5359 C C . ILE A 1 725 ? 0.568 14.677 -6.727 1.00 78.75 725 ILE A C 1
ATOM 5361 O O . ILE A 1 725 ? 0.547 13.744 -5.925 1.00 78.75 725 ILE A O 1
ATOM 5365 N N . VAL A 1 726 ? -0.535 15.274 -7.183 1.00 79.50 726 VAL A N 1
ATOM 5366 C CA . VAL A 1 726 ? -1.914 14.930 -6.801 1.00 79.50 726 VAL A CA 1
ATOM 5367 C C . VAL A 1 726 ? -2.346 13.611 -7.448 1.00 79.50 726 VAL A C 1
ATOM 5369 O O . VAL A 1 726 ? -2.709 12.692 -6.720 1.00 79.50 726 VAL A O 1
ATOM 5372 N N . GLU A 1 727 ? -2.151 13.465 -8.761 1.00 74.62 727 GLU A N 1
ATOM 5373 C CA . GLU A 1 727 ? -2.352 12.229 -9.541 1.00 74.62 727 GLU A CA 1
ATOM 5374 C C . GLU A 1 727 ? -1.607 11.041 -8.899 1.00 74.62 727 GLU A C 1
ATOM 5376 O O . GLU A 1 727 ? -2.183 9.998 -8.598 1.00 74.62 727 GLU A O 1
ATOM 5381 N N . ARG A 1 728 ? -0.327 11.227 -8.542 1.00 72.00 728 ARG A N 1
ATOM 5382 C CA . ARG A 1 728 ? 0.458 10.210 -7.812 1.00 72.00 728 ARG A CA 1
ATOM 5383 C C . ARG A 1 728 ? -0.003 9.966 -6.375 1.00 72.00 728 ARG A C 1
ATOM 5385 O O . ARG A 1 728 ? 0.352 8.937 -5.801 1.00 72.00 728 ARG A O 1
ATOM 5392 N N . GLY A 1 729 ? -0.724 10.909 -5.774 1.00 70.00 729 GLY A N 1
ATOM 5393 C CA . GLY A 1 729 ? -1.390 10.745 -4.484 1.00 70.00 729 GLY A CA 1
ATOM 5394 C C . GLY A 1 729 ? -2.607 9.826 -4.597 1.00 70.00 729 GLY A C 1
ATOM 5395 O O . GLY A 1 729 ? -2.748 8.921 -3.771 1.00 70.00 729 GLY A O 1
ATOM 5396 N N . GLY A 1 730 ? -3.408 9.998 -5.653 1.00 67.19 730 GLY A N 1
ATOM 5397 C CA . GLY A 1 730 ? -4.493 9.091 -6.039 1.00 67.19 730 GLY A CA 1
ATOM 5398 C C . GLY A 1 730 ? -3.980 7.689 -6.384 1.00 67.19 730 GLY A C 1
ATOM 5399 O O . GLY A 1 730 ? -4.379 6.714 -5.746 1.00 67.19 730 GLY A O 1
ATOM 5400 N N . GLU A 1 731 ? -2.989 7.574 -7.282 1.00 65.75 731 GLU A N 1
ATOM 5401 C CA . GLU A 1 731 ? -2.350 6.291 -7.653 1.00 65.75 731 GLU A CA 1
ATOM 5402 C C . GLU A 1 731 ? -1.815 5.500 -6.442 1.00 65.75 731 GLU A C 1
ATOM 5404 O O . GLU A 1 731 ? -1.775 4.268 -6.462 1.00 65.75 731 GLU A O 1
ATOM 5409 N N . GLN A 1 732 ? -1.377 6.190 -5.383 1.00 62.34 732 GLN A N 1
ATOM 5410 C CA . GLN A 1 732 ? -0.838 5.571 -4.165 1.00 62.34 732 GLN A CA 1
ATOM 5411 C C . GLN A 1 732 ? -1.897 5.312 -3.080 1.00 62.34 732 GLN A C 1
ATOM 5413 O O . GLN A 1 732 ? -1.550 4.773 -2.025 1.00 62.34 732 GLN A O 1
ATOM 5418 N N . GLY A 1 733 ? -3.166 5.670 -3.309 1.00 62.25 733 GLY A N 1
ATOM 5419 C CA . GLY A 1 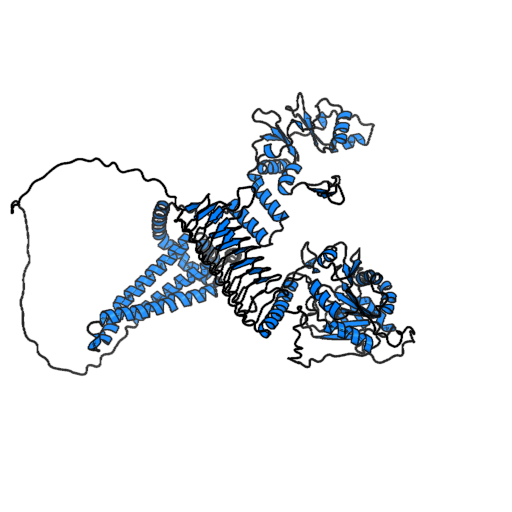733 ? -4.243 5.558 -2.320 1.00 62.25 733 GLY A CA 1
ATOM 5420 C C . GLY A 1 733 ? -4.025 6.448 -1.091 1.00 62.25 733 GLY A C 1
ATOM 5421 O O . GLY A 1 733 ? -4.343 6.048 0.030 1.00 62.25 733 GLY A O 1
ATOM 5422 N N . ILE A 1 734 ? -3.400 7.613 -1.291 1.00 76.06 734 ILE A N 1
ATOM 5423 C CA . ILE A 1 734 ? -3.152 8.635 -0.261 1.00 76.06 734 ILE A CA 1
ATOM 5424 C C . ILE A 1 734 ? -4.270 9.687 -0.261 1.00 76.06 734 ILE A C 1
ATOM 5426 O O . ILE A 1 734 ? -4.560 10.242 0.797 1.00 76.06 734 ILE A O 1
ATOM 5430 N N . LEU A 1 735 ? -4.873 9.929 -1.428 1.00 71.31 735 LEU A N 1
ATOM 5431 C CA . LEU A 1 735 ? -6.069 10.745 -1.633 1.00 71.31 735 LEU A CA 1
ATOM 5432 C C . LEU A 1 735 ? -7.224 9.837 -2.070 1.00 71.31 735 LEU A C 1
ATOM 5434 O O . LEU A 1 735 ? -7.000 8.857 -2.786 1.00 71.31 735 LEU A O 1
ATOM 5438 N N . GLU A 1 736 ? -8.444 10.156 -1.650 1.00 79.31 736 GLU A N 1
ATOM 5439 C CA . GLU A 1 736 ? -9.663 9.547 -2.195 1.00 79.31 736 GLU A CA 1
ATOM 5440 C C . GLU A 1 736 ? -10.041 10.244 -3.526 1.00 79.31 736 GLU A C 1
ATOM 5442 O O . GLU A 1 736 ? -9.661 11.391 -3.762 1.00 79.31 736 GLU A O 1
ATOM 5447 N N . ALA A 1 737 ? -10.749 9.565 -4.439 1.00 74.25 737 ALA A N 1
ATOM 5448 C CA . ALA A 1 737 ? -10.959 10.071 -5.810 1.00 74.25 737 ALA A CA 1
ATOM 5449 C C . ALA A 1 737 ? -11.724 11.413 -5.863 1.00 74.25 737 ALA A C 1
ATOM 5451 O O . ALA A 1 737 ? -11.485 12.240 -6.741 1.00 74.25 737 ALA A O 1
ATOM 5452 N N . GLU A 1 738 ? -12.603 11.645 -4.888 1.00 75.06 738 GLU A N 1
ATOM 5453 C CA . GLU A 1 738 ? -13.314 12.911 -4.674 1.00 75.06 738 GLU A CA 1
ATOM 5454 C C . GLU A 1 738 ? -12.350 14.030 -4.224 1.00 75.06 738 GLU A C 1
ATOM 5456 O O . GLU A 1 738 ? -12.454 15.167 -4.681 1.00 75.06 738 GLU A O 1
ATOM 5461 N N . GLU A 1 739 ? -11.352 13.715 -3.387 1.00 78.88 739 GLU A N 1
ATOM 5462 C CA . GLU A 1 739 ? -10.302 14.664 -2.983 1.00 78.88 739 GLU A CA 1
ATOM 5463 C C . GLU A 1 739 ? -9.382 15.020 -4.158 1.00 78.88 739 GLU A C 1
ATOM 5465 O O . GLU A 1 739 ? -9.029 16.186 -4.334 1.00 78.88 739 GLU A O 1
ATOM 5470 N N . GLU A 1 740 ? -9.018 14.035 -4.983 1.00 81.75 740 GLU A N 1
ATOM 5471 C CA . GLU A 1 740 ? -8.245 14.238 -6.212 1.00 81.75 740 GLU A CA 1
ATOM 5472 C C . GLU A 1 740 ? -8.981 15.180 -7.181 1.00 81.75 740 GLU A C 1
ATOM 5474 O O . GLU A 1 740 ? -8.400 16.170 -7.634 1.00 81.75 740 GLU A O 1
ATOM 5479 N N . GLN A 1 741 ? -10.275 14.941 -7.423 1.00 80.25 741 GLN A N 1
ATOM 5480 C CA . GLN A 1 741 ? -11.118 15.792 -8.269 1.00 80.25 741 GLN A CA 1
ATOM 5481 C C . GLN A 1 741 ? -11.246 17.221 -7.723 1.00 80.25 741 GLN A C 1
ATOM 5483 O O . GLN A 1 741 ? -10.970 18.168 -8.461 1.00 80.25 741 GLN A O 1
ATOM 5488 N N . MET A 1 742 ? -11.562 17.397 -6.433 1.00 82.06 742 MET A N 1
ATOM 5489 C CA . MET A 1 742 ? -11.636 18.727 -5.808 1.00 82.06 742 MET A CA 1
ATOM 5490 C C . MET A 1 742 ? -10.307 19.494 -5.912 1.00 82.06 742 MET A C 1
ATOM 5492 O O . MET A 1 742 ? -10.296 20.697 -6.177 1.00 82.06 742 MET A O 1
ATOM 5496 N N . ILE A 1 743 ? -9.162 18.824 -5.729 1.00 83.38 743 ILE A N 1
ATOM 5497 C CA . ILE A 1 743 ? -7.850 19.481 -5.830 1.00 83.38 743 ILE A CA 1
ATOM 5498 C C . ILE A 1 743 ? -7.532 19.864 -7.285 1.00 83.38 743 ILE A C 1
ATOM 5500 O O . ILE A 1 743 ? -7.008 20.956 -7.517 1.00 83.38 743 ILE A O 1
ATOM 5504 N N . HIS A 1 744 ? -7.875 19.023 -8.266 1.00 82.50 744 HIS A N 1
ATOM 5505 C CA . HIS A 1 744 ? -7.753 19.372 -9.686 1.00 82.50 744 HIS A CA 1
ATOM 5506 C C . HIS A 1 744 ? -8.633 20.576 -10.060 1.00 82.50 744 HIS A C 1
ATOM 5508 O O . HIS A 1 744 ? -8.137 21.517 -10.683 1.00 82.50 744 HIS A O 1
ATOM 5514 N N . ALA A 1 745 ? -9.886 20.604 -9.602 1.00 82.75 745 ALA A N 1
ATOM 5515 C CA . ALA A 1 745 ? -10.812 21.712 -9.826 1.00 82.75 745 ALA A CA 1
ATOM 5516 C C . ALA A 1 745 ? -10.293 23.042 -9.238 1.00 82.75 745 ALA A C 1
ATOM 5518 O O . ALA A 1 745 ? -10.288 24.069 -9.918 1.00 82.75 745 ALA A O 1
ATOM 5519 N N . VAL A 1 746 ? -9.736 23.025 -8.017 1.00 84.31 746 VAL A N 1
ATOM 5520 C CA . VAL A 1 746 ? -9.095 24.206 -7.398 1.00 84.31 746 VAL A CA 1
ATOM 5521 C C . VAL A 1 746 ? -7.885 24.711 -8.198 1.00 84.31 746 VAL A C 1
ATOM 5523 O O . VAL A 1 746 ? -7.641 25.918 -8.224 1.00 84.31 746 VAL A O 1
ATOM 5526 N N . ILE A 1 747 ? -7.131 23.828 -8.862 1.00 81.56 747 ILE A N 1
ATOM 5527 C CA . ILE A 1 747 ? -6.017 24.225 -9.742 1.00 81.56 747 ILE A CA 1
ATOM 5528 C C . ILE A 1 747 ? -6.545 24.877 -11.037 1.00 81.56 747 ILE A C 1
ATOM 5530 O O . ILE A 1 747 ? -5.941 25.829 -11.530 1.00 81.56 747 ILE A O 1
ATOM 5534 N N . GLU A 1 748 ? -7.685 24.418 -11.558 1.00 80.12 748 GLU A N 1
ATOM 5535 C CA . GLU A 1 748 ? -8.300 24.908 -12.807 1.00 80.12 748 GLU A CA 1
ATOM 5536 C C . GLU A 1 748 ? -9.122 26.194 -12.644 1.00 80.12 748 GLU A C 1
ATOM 5538 O O . GLU A 1 748 ? -9.276 26.960 -13.601 1.00 80.12 748 GLU A O 1
ATOM 5543 N N . LEU A 1 749 ? -9.565 26.500 -11.421 1.00 81.69 749 LEU A N 1
ATOM 5544 C CA . LEU A 1 749 ? -10.325 27.706 -11.068 1.00 81.69 749 LEU A CA 1
ATOM 5545 C C . LEU A 1 749 ? -9.635 29.027 -11.484 1.00 81.69 749 LEU A C 1
ATOM 5547 O O . LEU A 1 749 ? -10.304 30.014 -11.787 1.00 81.69 749 LEU A O 1
ATOM 5551 N N . GLY A 1 750 ? -8.297 29.059 -11.504 1.00 75.00 750 GLY A N 1
ATOM 5552 C CA . GLY A 1 750 ? -7.517 30.224 -11.947 1.00 75.00 750 GLY A CA 1
ATOM 5553 C C . GLY A 1 750 ? -7.343 30.336 -13.469 1.00 75.00 750 GLY A C 1
ATOM 5554 O O . GLY A 1 750 ? -6.979 31.399 -13.978 1.00 75.00 750 GLY A O 1
ATOM 5555 N N . GLU A 1 751 ? -7.595 29.257 -14.215 1.00 80.94 751 GLU A N 1
ATOM 5556 C CA . GLU A 1 751 ? -7.476 29.231 -15.680 1.00 80.94 751 GLU A CA 1
ATOM 5557 C C . GLU A 1 751 ? -8.802 29.678 -16.340 1.00 80.94 751 GLU A C 1
ATOM 5559 O O . GLU A 1 751 ? -8.791 30.496 -17.274 1.00 80.94 751 GLU A O 1
ATOM 5564 N N . ARG A 1 752 ? -9.932 29.213 -15.782 1.00 88.81 752 ARG A N 1
ATOM 5565 C CA . ARG A 1 752 ? -11.315 29.406 -16.262 1.00 88.81 752 ARG A CA 1
ATOM 5566 C C . ARG A 1 752 ? -11.864 30.835 -16.120 1.00 88.81 752 ARG A C 1
ATOM 5568 O O . ARG A 1 752 ? -11.347 31.670 -15.368 1.00 88.81 752 ARG A O 1
ATOM 5575 N N . ARG A 1 753 ? -12.924 31.136 -16.879 1.00 92.56 753 ARG A N 1
ATOM 5576 C CA . ARG A 1 753 ? -13.500 32.480 -17.080 1.00 92.56 753 ARG A CA 1
ATOM 5577 C C . ARG A 1 753 ? -14.968 32.563 -16.673 1.00 92.56 753 ARG A C 1
ATOM 5579 O O . ARG A 1 753 ? -15.732 31.621 -16.825 1.00 92.56 753 ARG A O 1
ATOM 5586 N N . VAL A 1 754 ? -15.386 33.751 -16.243 1.00 93.06 754 VAL A N 1
ATOM 5587 C CA . VAL A 1 754 ? -16.758 34.045 -15.793 1.00 93.06 754 VAL A CA 1
ATOM 5588 C C . VAL A 1 754 ? -17.827 33.717 -16.849 1.00 93.06 754 VAL A C 1
ATOM 5590 O O . VAL A 1 754 ? -18.887 33.211 -16.494 1.00 93.06 754 VAL A O 1
ATOM 5593 N N . HIS A 1 755 ? -17.560 33.926 -18.142 1.00 92.69 755 HIS A N 1
ATOM 5594 C CA . HIS A 1 755 ? -18.506 33.564 -19.210 1.00 92.69 755 HIS A CA 1
ATOM 5595 C C . HIS A 1 755 ? -18.695 32.053 -19.430 1.00 92.69 755 HIS A C 1
ATOM 5597 O O . HIS A 1 755 ? -19.642 31.666 -20.110 1.00 92.69 755 HIS A O 1
ATOM 5603 N N . GLU A 1 756 ? -17.810 31.208 -18.895 1.00 89.69 756 GLU A N 1
ATOM 5604 C CA . GLU A 1 756 ? -17.883 29.746 -19.034 1.00 89.69 756 GLU A CA 1
ATOM 5605 C C . GLU A 1 756 ? -18.847 29.118 -18.015 1.00 89.69 756 GLU A C 1
ATOM 5607 O O . GLU A 1 756 ? -19.217 27.960 -18.181 1.00 89.69 756 GLU A O 1
ATOM 5612 N N . VAL A 1 757 ? -19.241 29.877 -16.981 1.00 90.62 757 VAL A N 1
ATOM 5613 C CA . VAL A 1 757 ? -19.992 29.393 -15.802 1.00 90.62 757 VAL A CA 1
ATOM 5614 C C . VAL A 1 757 ? -21.209 30.254 -15.445 1.00 90.62 757 VAL A C 1
ATOM 5616 O O . VAL A 1 757 ? -21.921 29.970 -14.491 1.00 90.62 757 VAL A O 1
ATOM 5619 N N . MET A 1 758 ? -21.452 31.343 -16.180 1.00 93.94 758 MET A N 1
ATOM 5620 C CA . MET A 1 758 ? -22.561 32.254 -15.888 1.00 93.94 758 MET A CA 1
ATOM 5621 C C . MET A 1 758 ? -23.913 31.711 -16.352 1.00 93.94 758 MET A C 1
ATOM 5623 O O . MET A 1 758 ? -24.036 31.198 -17.465 1.00 93.94 758 MET A O 1
ATOM 5627 N N . VAL A 1 759 ? -24.960 31.979 -15.568 1.00 93.50 759 VAL A N 1
ATOM 5628 C CA . VAL A 1 759 ? -26.353 31.883 -16.020 1.00 93.50 759 VAL A CA 1
ATOM 5629 C C . VAL A 1 759 ? -26.537 32.875 -17.179 1.00 93.50 759 VAL A C 1
ATOM 5631 O O . VAL A 1 759 ? -26.459 34.090 -16.949 1.00 93.50 759 VAL A O 1
ATOM 5634 N N . PRO A 1 760 ? -26.765 32.425 -18.430 1.00 93.56 760 PRO A N 1
ATOM 5635 C CA . PRO A 1 760 ? -26.798 33.330 -19.574 1.00 93.56 760 PRO A CA 1
ATOM 5636 C C . PRO A 1 760 ? -28.013 34.256 -19.516 1.00 93.56 760 PRO A C 1
ATOM 5638 O O . PRO A 1 760 ? -29.082 33.851 -19.066 1.00 93.56 760 PRO A O 1
ATOM 5641 N N . ARG A 1 761 ? -27.895 35.468 -20.073 1.00 93.31 761 ARG A N 1
ATOM 5642 C CA . ARG A 1 761 ? -28.953 36.501 -20.152 1.00 93.31 761 ARG A CA 1
ATOM 5643 C C . ARG A 1 761 ? -30.379 35.979 -20.393 1.00 93.31 761 ARG A C 1
ATOM 5645 O O . ARG A 1 761 ? -31.326 36.516 -19.829 1.00 93.31 761 ARG A O 1
ATOM 5652 N N . ILE A 1 762 ? -30.541 34.977 -21.261 1.00 90.56 762 ILE A N 1
ATOM 5653 C CA . ILE A 1 762 ? -31.844 34.407 -21.652 1.00 90.56 762 ILE A CA 1
ATOM 5654 C C . ILE A 1 762 ? -32.509 33.531 -20.576 1.00 90.56 762 ILE A C 1
ATOM 5656 O O . ILE A 1 762 ? -33.700 33.265 -20.689 1.00 90.56 762 ILE A O 1
ATOM 5660 N N . ALA A 1 763 ? -31.754 33.092 -19.567 1.00 90.88 763 ALA A N 1
ATOM 5661 C CA . ALA A 1 763 ? -32.206 32.276 -18.441 1.00 90.88 763 ALA A CA 1
ATOM 5662 C C . ALA A 1 763 ? -32.330 33.081 -17.130 1.00 90.88 763 ALA A C 1
ATOM 5664 O O . ALA A 1 763 ? -32.706 32.531 -16.100 1.00 90.88 763 ALA A O 1
ATOM 5665 N N . ILE A 1 764 ? -32.029 34.387 -17.145 1.00 93.25 764 ILE A N 1
ATOM 5666 C CA . ILE A 1 764 ? -32.154 35.239 -15.959 1.00 93.25 764 ILE A CA 1
ATOM 5667 C C . ILE A 1 764 ? -33.631 35.547 -15.677 1.00 93.25 764 ILE A C 1
ATOM 5669 O O . ILE A 1 764 ? -34.264 36.331 -16.389 1.00 93.25 764 ILE A O 1
ATOM 5673 N N . VAL A 1 765 ? -34.142 35.028 -14.562 1.00 92.69 765 VAL A N 1
ATOM 5674 C CA . VAL A 1 765 ? -35.360 35.531 -13.913 1.00 92.69 765 VAL A CA 1
ATOM 5675 C C . VAL A 1 765 ? -35.076 36.920 -13.327 1.00 92.69 765 VAL A C 1
ATOM 5677 O O . VAL A 1 765 ? -34.194 37.075 -12.482 1.00 92.69 765 VAL A O 1
ATOM 5680 N N . ALA A 1 766 ? -35.820 37.944 -13.754 1.00 93.19 766 ALA A N 1
ATOM 5681 C CA . ALA A 1 766 ? -35.669 39.316 -13.263 1.00 93.19 766 ALA A CA 1
ATOM 5682 C C . ALA A 1 766 ? -36.998 40.091 -13.232 1.00 93.19 766 ALA A C 1
ATOM 5684 O O . ALA A 1 766 ? -37.883 39.876 -14.060 1.00 93.19 766 ALA A O 1
ATOM 5685 N N . LEU A 1 767 ? -37.111 41.040 -12.300 1.00 93.25 767 LEU A N 1
ATOM 5686 C CA . LEU A 1 767 ? -38.302 41.874 -12.080 1.00 93.25 767 LEU A CA 1
ATOM 5687 C C . LEU A 1 767 ? -38.133 43.289 -12.656 1.00 93.25 767 LEU A C 1
ATOM 5689 O O . LEU A 1 767 ? -37.039 43.850 -12.636 1.00 93.25 767 LEU A O 1
ATOM 5693 N N . ALA A 1 768 ? -39.224 43.913 -13.101 1.00 91.81 768 ALA A N 1
ATOM 5694 C CA . ALA A 1 768 ? -39.218 45.319 -13.509 1.00 91.81 768 ALA A CA 1
ATOM 5695 C C . ALA A 1 768 ? -39.210 46.267 -12.290 1.00 91.81 768 ALA A C 1
ATOM 5697 O O . ALA A 1 768 ? -39.826 45.995 -11.259 1.00 91.81 768 ALA A O 1
ATOM 5698 N N . ALA A 1 769 ? -38.535 47.414 -12.391 1.00 89.31 769 ALA A N 1
ATOM 5699 C CA . ALA A 1 769 ? -38.377 48.371 -11.288 1.00 89.31 769 ALA A CA 1
ATOM 5700 C C . ALA A 1 769 ? -39.623 49.234 -10.980 1.00 89.31 769 ALA A C 1
ATOM 5702 O O . ALA A 1 769 ? -39.542 50.167 -10.166 1.00 89.31 769 ALA A O 1
ATOM 5703 N N . ASP A 1 770 ? -40.742 48.964 -11.646 1.00 88.44 770 ASP A N 1
ATOM 5704 C CA . ASP A 1 770 ? -42.092 49.473 -11.393 1.00 88.44 770 ASP A CA 1
ATOM 5705 C C . ASP A 1 770 ? -43.106 48.365 -11.032 1.00 88.44 770 ASP A C 1
ATOM 5707 O O . ASP A 1 770 ? -44.265 48.686 -10.765 1.00 88.44 770 ASP A O 1
ATOM 5711 N N . ALA A 1 771 ? -42.667 47.101 -10.940 1.00 88.69 771 ALA A N 1
ATOM 5712 C CA . ALA A 1 771 ? -43.490 45.979 -10.494 1.00 88.69 771 ALA A CA 1
ATOM 5713 C C . ALA A 1 771 ? -44.074 46.196 -9.085 1.00 88.69 771 ALA A C 1
ATOM 5715 O O . ALA A 1 771 ? -43.504 46.884 -8.225 1.00 88.69 771 ALA A O 1
ATOM 5716 N N . THR A 1 772 ? -45.230 45.584 -8.848 1.00 88.25 772 THR A N 1
ATOM 5717 C CA . THR A 1 772 ? -45.943 45.627 -7.570 1.00 88.25 772 THR A CA 1
ATOM 5718 C C . THR A 1 772 ? -45.277 44.751 -6.505 1.00 88.25 772 THR A C 1
ATOM 5720 O O . THR A 1 772 ? -44.419 43.911 -6.782 1.00 88.25 772 THR A O 1
ATOM 5723 N N . PHE A 1 773 ? -45.663 44.954 -5.242 1.00 87.25 773 PHE A N 1
ATOM 5724 C CA . PHE A 1 773 ? -45.155 44.139 -4.135 1.00 87.25 773 PHE A CA 1
ATOM 5725 C C . PHE A 1 773 ? -45.693 42.701 -4.216 1.00 87.25 773 PHE A C 1
ATOM 5727 O O . PHE A 1 773 ? -45.030 41.757 -3.807 1.00 87.25 773 PHE A O 1
ATOM 5734 N N . GLU A 1 774 ? -46.894 42.565 -4.769 1.00 87.25 774 GLU A N 1
ATOM 5735 C CA . GLU A 1 774 ? -47.607 41.339 -5.091 1.00 87.25 774 GLU A CA 1
ATOM 5736 C C . GLU A 1 774 ? -46.845 40.517 -6.143 1.00 87.25 774 GLU A C 1
ATOM 5738 O O . GLU A 1 774 ? -46.422 39.406 -5.840 1.00 87.25 774 GLU A O 1
ATOM 5743 N N . GLU A 1 775 ? -46.564 41.091 -7.318 1.00 88.00 775 GLU A N 1
ATOM 5744 C CA . GLU A 1 775 ? -45.808 40.422 -8.394 1.00 88.00 775 GLU A CA 1
ATOM 5745 C C . GLU A 1 775 ? -44.409 39.983 -7.928 1.00 88.00 775 GLU A C 1
ATOM 5747 O O . GLU A 1 775 ? -43.953 38.893 -8.263 1.00 88.00 775 GLU A O 1
ATOM 5752 N N . ALA A 1 776 ? -43.743 40.786 -7.092 1.00 88.81 776 ALA A N 1
ATOM 5753 C CA . ALA A 1 776 ? -42.445 40.426 -6.523 1.00 88.81 776 ALA A CA 1
ATOM 5754 C C . ALA A 1 776 ? -42.501 39.255 -5.523 1.00 88.81 776 ALA A C 1
ATOM 5756 O O . ALA A 1 776 ? -41.520 38.520 -5.409 1.00 88.81 776 ALA A O 1
ATOM 5757 N N . ILE A 1 777 ? -43.615 39.066 -4.802 1.00 87.62 777 ILE A N 1
ATOM 5758 C CA . ILE A 1 777 ? -43.838 37.860 -3.989 1.00 87.62 777 ILE A CA 1
ATOM 5759 C C . ILE A 1 777 ? -44.097 36.671 -4.911 1.00 87.62 777 ILE A C 1
ATOM 5761 O O . ILE A 1 777 ? -43.461 35.635 -4.741 1.00 87.62 777 ILE A O 1
ATOM 5765 N N . ASP A 1 778 ? -44.996 36.824 -5.884 1.00 88.31 778 ASP A N 1
ATOM 5766 C CA . ASP A 1 778 ? -45.409 35.736 -6.769 1.00 88.31 778 ASP A CA 1
ATOM 5767 C C . ASP A 1 778 ? -44.215 35.170 -7.556 1.00 88.31 778 ASP A C 1
ATOM 5769 O O . ASP A 1 778 ? -44.030 33.956 -7.564 1.00 88.31 778 ASP A O 1
ATOM 5773 N N . THR A 1 779 ? -43.336 36.015 -8.112 1.00 87.94 779 THR A N 1
ATOM 5774 C CA . THR A 1 779 ? -42.091 35.565 -8.767 1.00 87.94 779 THR A CA 1
ATOM 5775 C C . THR A 1 779 ? -41.135 34.864 -7.797 1.00 87.94 779 THR A C 1
ATOM 5777 O O . THR A 1 779 ? -40.607 33.807 -8.123 1.00 87.94 779 THR A O 1
ATOM 5780 N N . VAL A 1 780 ? -40.924 35.394 -6.586 1.00 88.12 780 VAL A N 1
ATOM 5781 C CA . VAL A 1 780 ? -40.034 34.763 -5.587 1.00 88.12 780 VAL A CA 1
ATOM 5782 C C . VAL A 1 780 ? -40.573 33.409 -5.103 1.00 88.12 780 VAL A C 1
ATOM 5784 O O . VAL A 1 780 ? -39.789 32.521 -4.779 1.00 88.12 780 VAL A O 1
ATOM 5787 N N . VAL A 1 781 ? -41.896 33.233 -5.058 1.00 86.44 781 VAL A N 1
ATOM 5788 C CA . VAL A 1 781 ? -42.550 31.981 -4.641 1.00 86.44 781 VAL A CA 1
ATOM 5789 C C . VAL A 1 781 ? -42.649 30.963 -5.783 1.00 86.44 781 VAL A C 1
ATOM 5791 O O . VAL A 1 781 ? -42.579 29.768 -5.515 1.00 86.44 781 VAL A O 1
ATOM 5794 N N . GLN A 1 782 ? -42.802 31.406 -7.035 1.00 87.94 782 GLN A N 1
ATOM 5795 C CA . GLN A 1 782 ? -42.877 30.522 -8.208 1.00 87.94 782 GLN A CA 1
ATOM 5796 C C . GLN A 1 782 ? -41.497 30.022 -8.650 1.00 87.94 782 GLN A C 1
ATOM 5798 O O . GLN A 1 782 ? -41.344 28.834 -8.911 1.00 87.94 782 GLN A O 1
ATOM 5803 N N . GLU A 1 783 ? -40.497 30.906 -8.681 1.00 87.38 783 GLU A N 1
ATOM 5804 C CA . GLU A 1 783 ? -39.144 30.610 -9.182 1.00 87.38 783 GLU A CA 1
ATOM 5805 C C . GLU A 1 783 ? -38.169 30.210 -8.048 1.00 87.38 783 GLU A C 1
ATOM 5807 O O . GLU A 1 783 ? -37.007 29.897 -8.287 1.00 87.38 783 GLU A O 1
ATOM 5812 N N . GLY A 1 784 ? -38.602 30.272 -6.780 1.00 84.75 784 GLY A N 1
ATOM 5813 C CA . GLY A 1 784 ? -37.839 29.857 -5.588 1.00 84.75 784 GLY A CA 1
ATOM 5814 C C . GLY A 1 784 ? -36.605 30.705 -5.227 1.00 84.75 784 GLY A C 1
ATOM 5815 O O . GLY A 1 784 ? -36.032 30.550 -4.146 1.00 84.75 784 GLY A O 1
ATOM 5816 N N . HIS A 1 785 ? -36.173 31.618 -6.099 1.00 88.44 785 HIS A N 1
ATOM 5817 C CA . HIS A 1 785 ? -34.893 32.312 -5.975 1.00 88.44 785 HIS A CA 1
ATOM 5818 C C . HIS A 1 785 ? -34.780 33.218 -4.733 1.00 88.44 785 HIS A C 1
ATOM 5820 O O . HIS A 1 785 ? -35.507 34.197 -4.554 1.00 88.44 785 HIS A O 1
ATOM 5826 N N . SER A 1 786 ? -33.740 32.985 -3.924 1.00 89.75 786 SER A N 1
ATOM 5827 C CA . SER A 1 786 ? -33.414 33.820 -2.753 1.00 89.75 786 SER A CA 1
ATOM 5828 C C . SER A 1 786 ? -33.038 35.275 -3.090 1.00 89.75 786 SER A C 1
ATOM 5830 O O . SER A 1 786 ? -33.101 36.151 -2.215 1.00 89.75 786 SER A O 1
ATOM 5832 N N . ARG A 1 787 ? -32.597 35.545 -4.326 1.00 93.06 787 ARG A N 1
ATOM 5833 C CA . ARG A 1 787 ? -32.105 36.848 -4.809 1.00 93.06 787 ARG A CA 1
ATOM 5834 C C . ARG A 1 787 ? -32.534 37.018 -6.268 1.00 93.06 787 ARG A C 1
ATOM 5836 O O . ARG A 1 787 ? -32.256 36.139 -7.070 1.00 93.06 787 ARG A O 1
ATOM 5843 N N . VAL A 1 788 ? -33.174 38.136 -6.607 1.00 93.75 788 VAL A N 1
ATOM 5844 C CA . VAL A 1 788 ? -33.715 38.398 -7.953 1.00 93.75 788 VAL A CA 1
ATOM 5845 C C . VAL A 1 788 ? -33.204 39.756 -8.457 1.00 93.75 788 VAL A C 1
ATOM 5847 O O . VAL A 1 788 ? -33.399 40.764 -7.766 1.00 93.75 788 VAL A O 1
ATOM 5850 N N . PRO A 1 789 ? -32.536 39.830 -9.624 1.00 95.69 789 PRO A N 1
ATOM 5851 C CA . PRO A 1 789 ? -32.202 41.095 -10.272 1.00 95.69 789 PRO A CA 1
ATOM 5852 C C . PRO A 1 789 ? -33.451 41.918 -10.605 1.00 95.69 789 PRO A C 1
ATOM 5854 O O . PRO A 1 789 ? -34.481 41.387 -11.019 1.00 95.69 789 PRO A O 1
ATOM 5857 N N . VAL A 1 790 ? -33.353 43.236 -10.449 1.00 94.56 790 VAL A N 1
ATOM 5858 C CA . VAL A 1 790 ? -34.426 44.185 -10.758 1.00 94.56 790 VAL A CA 1
ATOM 5859 C C . VAL A 1 790 ? -33.916 45.201 -11.768 1.00 94.56 790 VAL A C 1
ATOM 5861 O O . VAL A 1 790 ? -32.908 45.869 -11.524 1.00 94.56 790 VAL A O 1
ATOM 5864 N N . TYR A 1 791 ? -34.602 45.314 -12.904 1.00 93.88 791 TYR A N 1
ATOM 5865 C CA . TYR A 1 791 ? -34.162 46.086 -14.064 1.00 93.88 791 TYR A CA 1
ATOM 5866 C C . TYR A 1 791 ? -35.010 47.340 -14.313 1.00 93.88 791 TYR A C 1
ATOM 5868 O O . TYR A 1 791 ? -36.170 47.417 -13.915 1.00 93.88 791 TYR A O 1
ATOM 5876 N N . GLY A 1 792 ? -34.412 48.349 -14.947 1.00 90.19 792 GLY A N 1
ATOM 5877 C CA . GLY A 1 792 ? -35.054 49.603 -15.332 1.00 90.19 792 GLY A CA 1
ATOM 5878 C C . GLY A 1 792 ? -35.893 49.453 -16.600 1.00 90.19 792 GLY A C 1
ATOM 5879 O O . GLY A 1 792 ? -37.013 48.958 -16.561 1.00 90.19 792 GLY A O 1
ATOM 5880 N N . THR A 1 793 ? -35.355 49.913 -17.726 1.00 85.88 793 THR A N 1
ATOM 5881 C CA . THR A 1 793 ? -36.031 49.930 -19.035 1.00 85.88 793 THR A CA 1
ATOM 5882 C C . THR A 1 793 ? -35.892 48.599 -19.787 1.00 85.88 793 THR A C 1
ATOM 5884 O O . THR A 1 793 ? -36.760 48.225 -20.573 1.00 85.88 793 THR A O 1
ATOM 5887 N N . SER A 1 794 ? -34.791 47.882 -19.559 1.00 90.44 794 SER A N 1
ATOM 5888 C CA . SER A 1 794 ? -34.499 46.548 -20.094 1.00 90.44 794 SER A CA 1
ATOM 5889 C C . SER A 1 794 ? -33.546 45.817 -19.148 1.00 90.44 794 SER A C 1
ATOM 5891 O O . SER A 1 794 ? -32.954 46.444 -18.271 1.00 90.44 794 SER A O 1
ATOM 5893 N N . ILE A 1 795 ? -33.346 44.511 -19.351 1.00 89.19 795 ILE A N 1
ATOM 5894 C CA . ILE A 1 795 ? -32.428 43.691 -18.541 1.00 89.19 795 ILE A CA 1
ATOM 5895 C C . ILE A 1 795 ? -30.962 44.174 -18.564 1.00 89.19 795 ILE A C 1
ATOM 5897 O O . ILE A 1 795 ? -30.217 43.868 -17.645 1.00 89.19 795 ILE A O 1
ATOM 5901 N N . ASP A 1 796 ? -30.564 44.987 -19.550 1.00 91.25 796 ASP A N 1
ATOM 5902 C CA . ASP A 1 796 ? -29.250 45.655 -19.582 1.00 91.25 796 ASP A CA 1
ATOM 5903 C C . ASP A 1 796 ? -29.090 46.738 -18.501 1.00 91.25 796 ASP A C 1
ATOM 5905 O O . ASP A 1 796 ? -27.977 47.134 -18.170 1.00 91.25 796 ASP A O 1
ATOM 5909 N N . GLU A 1 797 ? -30.198 47.228 -17.942 1.00 91.69 797 GLU A N 1
ATOM 5910 C CA . GLU A 1 797 ? -30.249 48.286 -16.935 1.00 91.69 797 GLU A CA 1
ATOM 5911 C C . GLU A 1 797 ? -30.606 47.697 -15.556 1.00 91.69 797 GLU A C 1
ATOM 5913 O O . GLU A 1 797 ? -31.640 48.033 -14.979 1.00 91.69 797 GLU A O 1
ATOM 5918 N N . VAL A 1 798 ? -29.786 46.794 -15.002 1.00 93.81 798 VAL A N 1
ATOM 5919 C CA . VAL A 1 798 ? -30.020 46.259 -13.643 1.00 93.81 798 VAL A CA 1
ATOM 5920 C C . VAL A 1 798 ? -29.838 47.371 -12.599 1.00 93.81 798 VAL A C 1
ATOM 5922 O O . VAL A 1 798 ? -28.724 47.796 -12.300 1.00 93.81 798 VAL A O 1
ATOM 5925 N N . VAL A 1 799 ? -30.941 47.843 -12.013 1.00 92.69 799 VAL A N 1
ATOM 5926 C CA . VAL A 1 799 ? -30.953 48.948 -11.035 1.00 92.69 799 VAL A CA 1
ATOM 5927 C C . VAL A 1 799 ? -30.754 48.486 -9.588 1.00 92.69 799 VAL A C 1
ATOM 5929 O O . VAL A 1 799 ? -30.477 49.309 -8.715 1.00 92.69 799 VAL A O 1
ATOM 5932 N N . GLY A 1 800 ? -30.886 47.186 -9.311 1.00 93.50 800 GLY A N 1
ATOM 5933 C CA . GLY A 1 800 ? -30.632 46.609 -7.992 1.00 93.50 800 GLY A CA 1
ATOM 5934 C C . GLY A 1 800 ? -30.986 45.133 -7.888 1.00 93.50 800 GLY A C 1
ATOM 5935 O O . GLY A 1 800 ? -31.541 44.559 -8.816 1.00 93.50 800 GLY A O 1
ATOM 5936 N N . ILE A 1 801 ? -30.670 44.520 -6.749 1.00 95.25 801 ILE A N 1
ATOM 5937 C CA . ILE A 1 801 ? -31.037 43.136 -6.425 1.00 95.25 801 ILE A CA 1
ATOM 5938 C C . ILE A 1 801 ? -32.065 43.150 -5.290 1.00 95.25 801 ILE A C 1
ATOM 5940 O O . ILE A 1 801 ? -31.823 43.760 -4.243 1.00 95.25 801 ILE A O 1
ATOM 5944 N N . LEU A 1 802 ? -33.197 42.475 -5.481 1.00 93.81 802 LEU A N 1
ATOM 5945 C CA . LEU A 1 802 ? -34.184 42.203 -4.438 1.00 93.81 802 LEU A CA 1
ATOM 5946 C C . LEU A 1 802 ? -33.816 40.895 -3.725 1.00 93.81 802 LEU A C 1
ATOM 5948 O O . LEU A 1 802 ? -33.432 39.922 -4.369 1.00 93.81 802 LEU A O 1
ATOM 5952 N N . TYR A 1 803 ? -33.906 40.858 -2.396 1.00 93.50 803 TYR A N 1
ATOM 5953 C CA . TYR A 1 803 ? -33.662 39.644 -1.606 1.00 93.50 803 TYR A CA 1
ATOM 5954 C C . TYR A 1 803 ? -34.997 39.131 -1.056 1.00 93.50 803 TYR A C 1
ATOM 5956 O O . TYR A 1 803 ? -35.698 39.882 -0.377 1.00 93.50 803 TYR A O 1
ATOM 5964 N N . ALA A 1 804 ? -35.311 37.849 -1.261 1.00 90.19 804 ALA A N 1
ATOM 5965 C CA . ALA A 1 804 ? -36.569 37.229 -0.828 1.00 90.19 804 ALA A CA 1
ATOM 5966 C C . ALA A 1 804 ? -36.874 37.482 0.662 1.00 90.19 804 ALA A C 1
ATOM 5968 O O . ALA A 1 804 ? -37.976 37.880 1.044 1.00 90.19 804 ALA A O 1
ATOM 5969 N N . LYS A 1 805 ? -35.850 37.354 1.518 1.00 90.31 805 LYS A N 1
ATOM 5970 C CA . LYS A 1 805 ? -35.973 37.566 2.968 1.00 90.31 805 LYS A CA 1
ATOM 5971 C C . LYS A 1 805 ? -36.336 38.997 3.385 1.00 90.31 8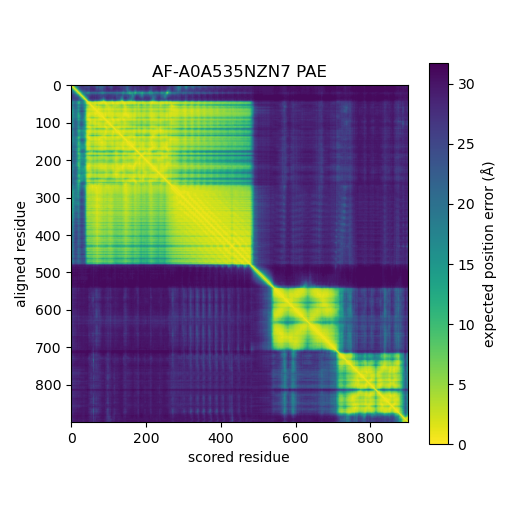05 LYS A C 1
ATOM 5973 O O . LYS A 1 805 ? -36.838 39.181 4.490 1.00 90.31 805 LYS A O 1
ATOM 5978 N N . ASP A 1 806 ? -36.088 39.994 2.534 1.00 89.69 806 ASP A N 1
ATOM 5979 C CA . ASP A 1 806 ? -36.413 41.395 2.822 1.00 89.69 806 ASP A CA 1
ATOM 5980 C C . ASP A 1 806 ? -37.904 41.706 2.534 1.00 89.69 806 ASP A C 1
ATOM 5982 O O . ASP A 1 806 ? -38.406 42.740 2.976 1.00 89.69 806 ASP A O 1
ATOM 5986 N N . LEU A 1 807 ? -38.636 40.794 1.870 1.00 86.81 807 LEU A N 1
ATOM 5987 C CA . LEU A 1 807 ? -40.101 40.834 1.728 1.00 86.81 807 LEU A CA 1
ATOM 5988 C C . LEU A 1 807 ? -40.824 40.276 2.969 1.00 86.81 807 LEU A C 1
ATOM 5990 O O . LEU A 1 807 ? -41.876 40.789 3.355 1.00 86.81 807 LEU A O 1
ATOM 5994 N N . LEU A 1 808 ? -40.248 39.256 3.624 1.00 85.12 808 LEU A N 1
ATOM 5995 C CA . LEU A 1 808 ? -40.864 38.512 4.737 1.00 85.12 808 LEU A CA 1
ATOM 5996 C C . LEU A 1 808 ? -41.436 39.375 5.886 1.00 85.12 808 LEU A C 1
ATOM 5998 O O . LEU A 1 808 ? -42.506 39.018 6.385 1.00 85.12 808 LEU A O 1
ATOM 6002 N N . PRO A 1 809 ? -40.815 40.496 6.324 1.00 82.50 809 PRO A N 1
ATOM 6003 C CA . PRO A 1 809 ? -41.377 41.331 7.390 1.00 82.50 809 PRO A CA 1
ATOM 6004 C C . PRO A 1 809 ? -42.787 41.853 7.076 1.00 82.50 809 PRO A C 1
ATOM 6006 O O . PRO A 1 809 ? -43.617 41.949 7.976 1.00 82.50 809 PRO A O 1
ATOM 6009 N N . PHE A 1 810 ? -43.073 42.125 5.800 1.00 81.00 810 PHE A N 1
ATOM 6010 C CA . PHE A 1 810 ? -44.336 42.700 5.326 1.00 81.00 810 PHE A CA 1
ATOM 6011 C C . PHE A 1 810 ? -45.413 41.644 5.016 1.00 81.00 810 PHE A C 1
ATOM 6013 O O . PHE A 1 810 ? -46.544 41.997 4.688 1.00 81.00 810 PHE A O 1
ATOM 6020 N N . LEU A 1 811 ? -45.087 40.350 5.133 1.00 75.56 811 LEU A N 1
ATOM 6021 C CA . LEU A 1 811 ? -46.054 39.250 5.025 1.00 75.56 811 LEU A CA 1
ATOM 6022 C C . LEU A 1 811 ? -46.747 38.932 6.358 1.00 75.56 811 LEU A C 1
ATOM 6024 O O . LEU A 1 811 ? -47.785 38.275 6.371 1.00 75.56 811 LEU A O 1
ATOM 6028 N N . LYS A 1 812 ? -46.164 39.360 7.486 1.00 68.12 812 LYS A N 1
ATOM 6029 C CA . LYS A 1 812 ? -46.614 38.965 8.829 1.00 68.12 812 LYS A CA 1
ATOM 6030 C C . LYS A 1 812 ? -47.744 39.834 9.388 1.00 68.12 812 LYS A C 1
ATOM 6032 O O . LYS A 1 812 ? -48.540 39.336 10.181 1.00 68.12 812 LYS A O 1
ATOM 6037 N N . ASP A 1 813 ? -47.805 41.103 8.995 1.00 58.75 813 ASP A N 1
ATOM 6038 C CA . ASP A 1 813 ? -48.777 42.072 9.501 1.00 58.75 813 ASP A CA 1
ATOM 6039 C C . ASP A 1 813 ? -49.442 42.809 8.331 1.00 58.75 813 ASP A C 1
ATOM 6041 O O . ASP A 1 813 ? -48.831 43.646 7.667 1.00 58.75 813 ASP A O 1
ATOM 6045 N N . SER A 1 814 ? -50.713 42.504 8.061 1.00 57.69 814 SER A N 1
ATOM 6046 C CA . SER A 1 814 ? -51.465 43.031 6.905 1.00 57.69 814 SER A CA 1
ATOM 6047 C C . SER A 1 814 ? -51.868 44.509 7.031 1.00 57.69 814 SER A C 1
ATOM 6049 O O . SER A 1 814 ? -52.732 44.976 6.288 1.00 57.69 814 SER A O 1
ATOM 6051 N N . SER A 1 815 ? -51.318 45.218 8.019 1.00 57.22 815 SER A N 1
ATOM 6052 C CA . SER A 1 815 ? -51.734 46.553 8.453 1.00 57.22 815 SER A CA 1
ATOM 6053 C C . SER A 1 815 ? -50.735 47.666 8.100 1.00 57.22 815 SER A C 1
ATOM 6055 O O . SER A 1 815 ? -51.135 48.830 8.046 1.00 57.22 815 SER A O 1
ATOM 6057 N N . ASP A 1 816 ? -49.475 47.325 7.808 1.00 63.66 816 ASP A N 1
ATOM 6058 C CA . ASP A 1 816 ? -48.433 48.288 7.434 1.00 63.66 816 ASP A CA 1
ATOM 6059 C C . ASP A 1 816 ? -48.447 48.598 5.917 1.00 63.66 816 ASP A C 1
ATOM 6061 O O . ASP A 1 816 ? -48.672 47.704 5.091 1.00 63.66 816 ASP A O 1
ATOM 6065 N N . PRO A 1 817 ? -48.195 49.854 5.496 1.00 70.06 817 PRO A N 1
ATOM 6066 C CA . PRO A 1 817 ? -48.207 50.229 4.086 1.00 70.06 817 PRO A CA 1
ATOM 6067 C C . PRO A 1 817 ? -46.983 49.666 3.348 1.00 70.06 817 PRO A C 1
ATOM 6069 O O . PRO A 1 817 ? -45.845 50.070 3.601 1.00 70.06 817 PRO A O 1
ATOM 6072 N N . ARG A 1 818 ? -47.235 48.765 2.388 1.00 78.88 818 ARG A N 1
ATOM 6073 C CA . ARG A 1 818 ? -46.212 48.096 1.562 1.00 78.88 818 ARG A CA 1
ATOM 6074 C C . ARG A 1 818 ? -45.245 49.120 0.935 1.00 78.88 818 ARG A C 1
ATOM 6076 O O . ARG A 1 818 ? -45.700 50.052 0.264 1.00 78.88 818 ARG A O 1
ATOM 6083 N N . PRO A 1 819 ? -43.919 48.995 1.135 1.00 79.62 819 PRO A N 1
ATOM 6084 C CA . PRO A 1 819 ? -42.959 49.924 0.551 1.00 79.62 819 PRO A CA 1
ATOM 6085 C C . PRO A 1 819 ? -42.817 49.683 -0.963 1.00 79.62 819 PRO A C 1
ATOM 6087 O O . PRO A 1 819 ? -42.846 48.535 -1.402 1.00 79.62 819 PRO A O 1
ATOM 6090 N N . PRO A 1 820 ? -42.582 50.728 -1.781 1.00 80.00 820 PRO A N 1
ATOM 6091 C CA . PRO A 1 820 ? -42.231 50.535 -3.186 1.00 80.00 820 PRO A CA 1
ATOM 6092 C C . PRO A 1 820 ? -40.893 49.789 -3.294 1.00 80.00 820 PRO A C 1
ATOM 6094 O O . PRO A 1 820 ? -39.935 50.167 -2.610 1.00 80.00 820 PRO A O 1
ATOM 6097 N N . LEU A 1 821 ? -40.812 48.783 -4.177 1.00 82.12 821 LEU A N 1
ATOM 6098 C CA . LEU A 1 821 ? -39.680 47.844 -4.286 1.00 82.12 821 LEU A CA 1
ATOM 6099 C C . LEU A 1 821 ? -38.308 48.529 -4.320 1.00 82.12 821 LEU A C 1
ATOM 6101 O O . LEU A 1 821 ? -37.376 48.069 -3.667 1.00 82.12 821 LEU A O 1
ATOM 6105 N N . ARG A 1 822 ? -38.204 49.692 -4.979 1.00 84.56 822 ARG A N 1
ATOM 6106 C CA . ARG A 1 822 ? -36.994 50.539 -5.044 1.00 84.56 822 ARG A CA 1
ATOM 6107 C C . ARG A 1 822 ? -36.375 50.912 -3.684 1.00 84.56 822 ARG A C 1
ATOM 6109 O O . ARG A 1 822 ? -35.223 51.328 -3.661 1.00 84.56 822 ARG A O 1
ATOM 6116 N N . LYS A 1 823 ? -37.099 50.784 -2.563 1.00 84.81 823 LYS A N 1
ATOM 6117 C CA . LYS A 1 823 ? -36.566 50.974 -1.195 1.00 84.81 823 LYS A CA 1
ATOM 6118 C C . LYS A 1 823 ? -35.968 49.710 -0.563 1.00 84.81 823 LYS A C 1
ATOM 6120 O O . LYS A 1 823 ? -35.293 49.829 0.454 1.00 84.81 823 LYS A O 1
ATOM 6125 N N . LEU A 1 824 ? -36.240 48.533 -1.127 1.00 87.94 824 LEU A N 1
ATOM 6126 C CA . LEU A 1 824 ? -35.733 47.231 -0.675 1.00 87.94 824 LEU A CA 1
ATOM 6127 C C . LEU A 1 824 ? -34.570 46.717 -1.541 1.00 87.94 824 LEU A C 1
ATOM 6129 O O . LEU A 1 824 ? -33.907 45.753 -1.165 1.00 87.94 824 LEU A O 1
ATOM 6133 N N . LEU A 1 825 ? -34.307 47.357 -2.686 1.00 92.19 825 LEU A N 1
ATOM 6134 C CA . LEU A 1 825 ? -33.211 46.981 -3.576 1.00 92.19 825 LEU A CA 1
ATOM 6135 C C . LEU A 1 825 ? -31.842 47.236 -2.939 1.00 92.19 825 LEU A C 1
ATOM 6137 O O . LEU A 1 825 ? -31.580 48.294 -2.362 1.00 92.19 825 LEU A O 1
ATOM 6141 N N . ARG A 1 826 ? -30.942 46.273 -3.121 1.00 92.75 826 ARG A N 1
ATOM 6142 C CA . ARG A 1 826 ? -29.524 46.359 -2.759 1.00 92.75 826 ARG A CA 1
ATOM 6143 C C . ARG A 1 826 ? -28.697 46.664 -4.008 1.00 92.75 826 ARG A C 1
ATOM 6145 O O . ARG A 1 826 ? -29.054 46.238 -5.105 1.00 92.75 826 ARG A O 1
ATOM 6152 N N . THR A 1 827 ? -27.599 47.401 -3.848 1.00 92.31 827 THR A N 1
ATOM 6153 C CA . THR A 1 827 ? -26.707 47.770 -4.959 1.00 92.31 827 THR A CA 1
ATOM 6154 C C . THR A 1 827 ? -26.163 46.514 -5.655 1.00 92.31 827 THR A C 1
ATOM 6156 O O . THR A 1 827 ? -25.619 45.654 -4.958 1.00 92.31 827 THR A O 1
ATOM 6159 N N . PRO A 1 828 ? -26.271 46.392 -6.990 1.00 93.06 828 PRO A N 1
ATOM 6160 C CA . PRO A 1 828 ? -25.730 45.250 -7.713 1.00 93.06 828 PRO A CA 1
ATOM 6161 C C . PRO A 1 828 ? -24.203 45.365 -7.832 1.00 93.06 828 PRO A C 1
ATOM 6163 O O . PRO A 1 828 ? -23.632 46.460 -7.780 1.00 93.06 828 PRO A O 1
ATOM 6166 N N . VAL A 1 829 ? -23.530 44.227 -7.993 1.00 94.19 829 VAL A N 1
ATOM 6167 C CA . VAL A 1 829 ? -22.107 44.166 -8.347 1.00 94.19 829 VAL A CA 1
ATOM 6168 C C . VAL A 1 829 ? -22.004 43.777 -9.814 1.00 94.19 829 VAL A C 1
ATOM 6170 O O . VAL A 1 829 ? -22.648 42.823 -10.230 1.00 94.19 829 VAL A O 1
ATOM 6173 N N . PHE A 1 830 ? -21.206 44.521 -10.578 1.00 94.94 830 PHE A N 1
ATOM 6174 C CA . PHE A 1 830 ? -20.957 44.275 -11.996 1.00 94.94 830 PHE A CA 1
ATOM 6175 C C . PHE A 1 830 ? -19.520 43.806 -12.210 1.00 94.94 830 PHE A C 1
ATOM 6177 O O . PHE A 1 830 ? -18.601 44.377 -11.611 1.00 94.94 830 PHE A O 1
ATOM 6184 N N . VAL A 1 831 ? -19.337 42.809 -13.075 1.00 95.38 831 VAL A N 1
ATOM 6185 C CA . VAL A 1 831 ? -18.035 42.230 -13.446 1.00 95.38 831 VAL A CA 1
ATOM 6186 C C . VAL A 1 831 ? -17.979 41.940 -14.953 1.00 95.38 831 VAL A C 1
ATOM 6188 O O . VAL A 1 831 ? -19.023 41.674 -15.542 1.00 95.38 831 VAL A O 1
ATOM 6191 N N . PRO A 1 832 ? -16.807 42.014 -15.609 1.00 95.75 832 PRO A N 1
ATOM 6192 C CA . PRO A 1 832 ? -16.687 41.712 -17.034 1.00 95.75 832 PRO A CA 1
ATOM 6193 C C . PRO A 1 832 ? -16.614 40.199 -17.286 1.00 95.75 832 PRO A C 1
ATOM 6195 O O . PRO A 1 832 ? -15.984 39.468 -16.523 1.00 95.75 832 PRO A O 1
ATOM 6198 N N . GLU A 1 833 ? -17.168 39.740 -18.405 1.00 93.00 833 GLU A N 1
ATOM 6199 C CA . GLU A 1 833 ? -17.248 38.315 -18.781 1.00 93.00 833 GLU A CA 1
ATOM 6200 C C . GLU A 1 833 ? -15.881 37.604 -18.967 1.00 93.00 833 GLU A C 1
ATOM 6202 O O . GLU A 1 833 ? -15.778 36.377 -18.897 1.00 93.00 833 GLU A O 1
ATOM 6207 N N . GLY A 1 834 ? -14.803 38.379 -19.155 1.00 90.19 834 GLY A N 1
ATOM 6208 C CA . GLY A 1 834 ? -13.412 37.905 -19.229 1.00 90.19 834 GLY A CA 1
ATOM 6209 C C . GLY A 1 834 ? -12.658 37.814 -17.889 1.00 90.19 834 GLY A C 1
ATOM 6210 O O . GLY A 1 834 ? -11.489 37.411 -17.878 1.00 90.19 834 GLY A O 1
ATOM 6211 N N . MET A 1 835 ? -13.285 38.191 -16.767 1.00 92.62 835 MET A N 1
ATOM 6212 C CA . MET A 1 835 ? -12.744 37.965 -15.417 1.00 92.62 835 MET A CA 1
ATOM 6213 C C . MET A 1 835 ? -12.534 36.458 -15.172 1.00 92.62 835 MET A C 1
ATOM 6215 O O . MET A 1 835 ? -13.238 35.636 -15.760 1.00 92.62 835 MET A O 1
ATOM 6219 N N . SER A 1 836 ? -11.548 36.081 -14.355 1.00 92.31 836 SER A N 1
ATOM 6220 C CA . SER A 1 836 ? -11.371 34.689 -13.920 1.00 92.31 836 SER A CA 1
ATOM 6221 C C . SER A 1 836 ? -12.252 34.361 -12.713 1.00 92.31 836 SER A C 1
ATOM 6223 O O . SER A 1 836 ? -12.690 35.248 -11.975 1.00 92.31 836 SER A O 1
ATOM 6225 N N . ILE A 1 837 ? -12.541 33.073 -12.541 1.00 92.62 837 ILE A N 1
ATOM 6226 C CA . ILE A 1 837 ? -13.429 32.560 -11.488 1.00 92.62 837 ILE A CA 1
ATOM 6227 C C . ILE A 1 837 ? -12.838 32.840 -10.093 1.00 92.62 837 ILE A C 1
ATOM 6229 O O . ILE A 1 837 ? -13.566 33.237 -9.180 1.00 92.62 837 ILE A O 1
ATOM 6233 N N . ASP A 1 838 ? -11.512 32.750 -9.944 1.00 90.31 838 ASP A N 1
ATOM 6234 C CA . ASP A 1 838 ? -10.794 33.069 -8.704 1.00 90.31 838 ASP A CA 1
ATOM 6235 C C . ASP A 1 838 ? -10.936 34.545 -8.271 1.00 90.31 838 ASP A C 1
ATOM 6237 O O . ASP A 1 838 ? -11.267 34.820 -7.113 1.00 90.31 838 ASP A O 1
ATOM 6241 N N . ASP A 1 839 ? -10.741 35.494 -9.189 1.00 91.38 839 ASP A N 1
ATOM 6242 C CA . ASP A 1 839 ? -10.894 36.938 -8.963 1.00 91.38 839 ASP A CA 1
ATOM 6243 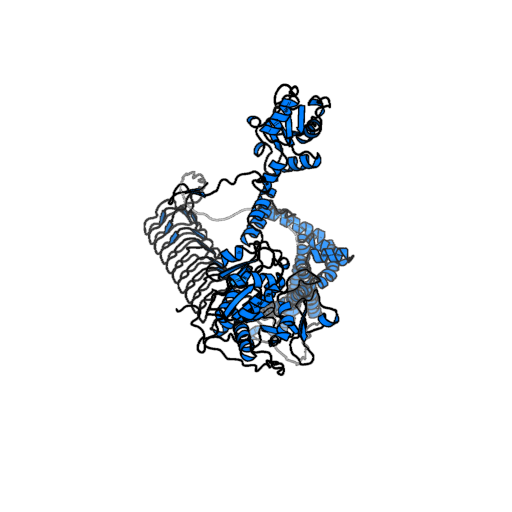C C . ASP A 1 839 ? -12.347 37.288 -8.589 1.00 91.38 839 ASP A C 1
ATOM 6245 O O . ASP A 1 839 ? -12.588 38.088 -7.676 1.00 91.38 839 ASP A O 1
ATOM 6249 N N . LEU A 1 840 ? -13.329 36.657 -9.249 1.00 92.88 840 LEU A N 1
ATOM 6250 C CA . LEU A 1 840 ? -14.748 36.852 -8.942 1.00 92.88 840 LEU A CA 1
ATOM 6251 C C . LEU A 1 840 ? -15.103 36.329 -7.544 1.00 92.88 840 LEU A C 1
ATOM 6253 O O . LEU A 1 840 ? -15.734 37.050 -6.765 1.00 92.88 840 LEU A O 1
ATOM 6257 N N . LEU A 1 841 ? -14.667 35.115 -7.194 1.00 91.38 841 LEU A N 1
ATOM 6258 C CA . LEU A 1 841 ? -14.905 34.520 -5.879 1.00 91.38 841 LEU A CA 1
ATOM 6259 C C . LEU A 1 841 ? -14.316 35.398 -4.760 1.00 91.38 841 LEU A C 1
ATOM 6261 O O . LEU A 1 841 ? -15.004 35.705 -3.779 1.00 91.38 841 LEU A O 1
ATOM 6265 N N . HIS A 1 842 ? -13.085 35.889 -4.934 1.00 88.94 842 HIS A N 1
ATOM 6266 C CA . HIS A 1 842 ? -12.472 36.839 -4.003 1.00 88.94 842 HIS A CA 1
ATOM 6267 C C . HIS A 1 842 ? -13.239 38.169 -3.923 1.00 88.94 842 HIS A C 1
ATOM 6269 O O . HIS A 1 842 ? -13.368 38.731 -2.832 1.00 88.94 842 HIS A O 1
ATOM 6275 N N . GLU A 1 843 ? -13.773 38.689 -5.031 1.00 91.00 843 GLU A N 1
ATOM 6276 C CA . GLU A 1 843 ? -14.525 39.948 -5.038 1.00 91.00 843 GLU A CA 1
ATOM 6277 C C . GLU A 1 843 ? -15.902 39.823 -4.361 1.00 91.00 843 GLU A C 1
ATOM 6279 O O . GLU A 1 843 ? -16.283 40.698 -3.574 1.00 91.00 843 GLU A O 1
ATOM 6284 N N . LEU A 1 844 ? -16.623 38.718 -4.584 1.00 91.75 844 LEU A N 1
ATOM 6285 C CA . LEU A 1 844 ? -17.872 38.403 -3.881 1.00 91.75 844 LEU A CA 1
ATOM 6286 C C . LEU A 1 844 ? -17.636 38.293 -2.367 1.00 91.75 844 LEU A C 1
ATOM 6288 O O . LEU A 1 844 ? -18.303 38.983 -1.585 1.00 91.75 844 LEU A O 1
ATOM 6292 N N . GLN A 1 845 ? -16.622 37.525 -1.947 1.00 89.62 845 GLN A N 1
ATOM 6293 C CA . GLN A 1 845 ? -16.217 37.402 -0.541 1.00 89.62 845 GLN A CA 1
ATOM 6294 C C . GLN A 1 845 ? -15.820 38.757 0.071 1.00 89.62 845 GLN A C 1
ATOM 6296 O O . GLN A 1 845 ? -16.277 39.110 1.164 1.00 89.62 845 GLN A O 1
ATOM 6301 N N . ARG A 1 846 ? -15.007 39.556 -0.638 1.00 91.06 846 ARG A N 1
ATOM 6302 C CA . ARG A 1 846 ? -14.536 40.879 -0.190 1.00 91.06 846 ARG A CA 1
ATOM 6303 C C . ARG A 1 846 ? -15.683 41.867 0.003 1.00 91.06 846 ARG A C 1
ATOM 6305 O O . ARG A 1 846 ? -15.693 42.607 0.989 1.00 91.06 846 ARG A O 1
ATOM 6312 N N . ARG A 1 847 ? -16.652 41.879 -0.917 1.00 88.81 847 ARG A N 1
ATOM 6313 C CA . ARG A 1 847 ? -17.849 42.736 -0.859 1.00 88.81 847 ARG A CA 1
ATOM 6314 C C . ARG A 1 847 ? -18.965 42.172 0.029 1.00 88.81 847 ARG A C 1
ATOM 6316 O O . ARG A 1 847 ? -19.881 42.918 0.370 1.00 88.81 847 ARG A O 1
ATOM 6323 N N . LYS A 1 848 ? -18.877 40.900 0.435 1.00 90.81 848 LYS A N 1
ATOM 6324 C CA . LYS A 1 848 ? -19.898 40.149 1.193 1.00 90.81 848 LYS A CA 1
ATOM 6325 C C . LYS A 1 848 ? -21.249 40.098 0.474 1.00 90.81 848 LYS A C 1
ATOM 6327 O O . LYS A 1 848 ? -22.306 40.284 1.082 1.00 90.81 848 LYS A O 1
ATOM 6332 N N . VAL A 1 849 ? -21.193 39.851 -0.831 1.00 91.88 849 VAL A N 1
ATOM 6333 C CA . VAL A 1 849 ? -22.351 39.563 -1.685 1.00 91.88 849 VAL A CA 1
ATOM 6334 C C . VAL A 1 849 ? -22.222 38.155 -2.267 1.00 91.88 849 VAL A C 1
ATOM 6336 O O . VAL A 1 849 ? -21.149 37.570 -2.245 1.00 91.88 849 VAL A O 1
ATOM 6339 N N . HIS A 1 850 ? -23.335 37.617 -2.754 1.00 92.06 850 HIS A N 1
ATOM 6340 C CA . HIS A 1 850 ? -23.461 36.245 -3.261 1.00 92.06 850 HIS A CA 1
ATOM 6341 C C . HIS A 1 850 ? -23.979 36.224 -4.713 1.00 92.06 850 HIS A C 1
ATOM 6343 O O . HIS A 1 850 ? -24.530 35.230 -5.158 1.00 92.06 850 HIS A O 1
ATOM 6349 N N . LEU A 1 851 ? -23.952 37.364 -5.411 1.00 94.62 851 LEU A N 1
ATOM 6350 C CA . LEU A 1 851 ? -24.442 37.490 -6.784 1.00 94.62 851 LEU A CA 1
ATOM 6351 C C . LEU A 1 851 ? -23.774 38.693 -7.451 1.00 94.62 851 LEU A C 1
ATOM 6353 O O . LEU A 1 851 ? -23.735 39.782 -6.865 1.00 94.62 851 LEU A O 1
ATOM 6357 N N . ALA A 1 852 ? -23.283 38.497 -8.671 1.00 96.31 852 ALA A N 1
ATOM 6358 C CA . ALA A 1 852 ? -22.814 39.542 -9.569 1.00 96.31 852 ALA A CA 1
ATOM 6359 C C . ALA A 1 852 ? -23.523 39.444 -10.929 1.00 96.31 852 ALA A C 1
ATOM 6361 O O . ALA A 1 852 ? -23.880 38.363 -11.386 1.00 96.31 852 ALA A O 1
ATOM 6362 N N . ILE A 1 853 ? -23.715 40.593 -11.572 1.00 96.50 853 ILE A N 1
ATOM 6363 C CA . ILE A 1 853 ? -24.188 40.706 -12.951 1.00 96.50 853 ILE A CA 1
ATOM 6364 C C . ILE A 1 853 ? -22.963 40.759 -13.865 1.00 96.50 853 ILE A C 1
ATOM 6366 O O . ILE A 1 853 ? -22.043 41.551 -13.630 1.00 96.50 853 ILE A O 1
ATOM 6370 N N . VAL A 1 854 ? -22.955 39.928 -14.901 1.00 96.44 854 VAL A N 1
ATOM 6371 C CA . VAL A 1 854 ? -21.874 39.864 -15.885 1.00 96.44 854 VAL A CA 1
ATOM 6372 C C . VAL A 1 854 ? -22.170 40.826 -17.029 1.00 96.44 854 VAL A C 1
ATOM 6374 O O . VAL A 1 854 ? -23.267 40.813 -17.591 1.00 96.44 854 VAL A O 1
ATOM 6377 N N . LEU A 1 855 ? -21.187 41.656 -17.372 1.00 95.75 855 LEU A N 1
ATOM 6378 C CA . LEU A 1 855 ? -21.252 42.601 -18.481 1.00 95.75 855 LEU A CA 1
ATOM 6379 C C . LEU A 1 855 ? -20.445 42.115 -19.689 1.00 95.75 855 LEU A C 1
ATOM 6381 O O . LEU A 1 855 ? -19.316 41.638 -19.528 1.00 95.75 855 LEU A O 1
ATOM 6385 N N . ASP A 1 856 ? -21.024 42.302 -20.876 1.00 92.62 856 ASP A N 1
ATOM 6386 C CA . ASP A 1 856 ? -20.364 42.084 -22.169 1.00 92.62 856 ASP A CA 1
ATOM 6387 C C . ASP A 1 856 ? -19.388 43.226 -22.532 1.00 92.62 856 ASP A C 1
ATOM 6389 O O . ASP A 1 856 ? -19.337 44.272 -21.872 1.00 92.62 856 ASP A O 1
ATOM 6393 N N . GLU A 1 857 ? -18.623 43.056 -23.618 1.00 86.81 857 GLU A N 1
ATOM 6394 C CA . GLU A 1 857 ? -17.704 44.081 -24.158 1.00 86.81 857 GLU A CA 1
ATOM 6395 C C . GLU A 1 857 ? -18.361 45.446 -24.481 1.00 86.81 857 GLU A C 1
ATOM 6397 O O . GLU A 1 857 ? -17.659 46.455 -24.607 1.00 86.81 857 GLU A O 1
ATOM 6402 N N . TYR A 1 858 ? -19.689 45.505 -24.618 1.00 87.69 858 TYR A N 1
ATOM 6403 C CA . TYR A 1 858 ? -20.465 46.709 -24.935 1.00 87.69 858 TYR A CA 1
ATOM 6404 C C . TYR A 1 858 ? -21.127 47.342 -23.697 1.00 87.69 858 TYR A C 1
ATOM 6406 O O . TYR A 1 858 ? -21.685 48.439 -23.798 1.00 87.69 858 TYR A O 1
ATOM 6414 N N . GLY A 1 859 ? -21.037 46.694 -22.530 1.00 84.25 859 GLY A N 1
ATOM 6415 C CA . GLY A 1 859 ? -21.679 47.110 -21.283 1.00 84.25 859 GLY A CA 1
ATOM 6416 C C . GLY A 1 859 ? -23.147 46.690 -21.149 1.00 84.25 859 GLY A C 1
ATOM 6417 O O . GLY A 1 859 ? -23.832 47.207 -20.265 1.00 84.25 859 GLY A O 1
ATOM 6418 N N . GLY A 1 860 ? -23.634 45.790 -22.007 1.00 91.00 860 GLY A N 1
ATOM 6419 C CA . GLY A 1 860 ? -24.911 45.097 -21.835 1.00 91.00 860 GLY A CA 1
ATOM 6420 C C . GLY A 1 860 ? -24.809 43.962 -20.813 1.00 91.00 860 GLY A C 1
ATOM 6421 O O . GLY A 1 860 ? -23.717 43.586 -20.389 1.00 91.00 860 GLY A O 1
ATOM 6422 N N . THR A 1 861 ? -25.949 43.408 -20.391 1.00 94.75 861 THR A N 1
ATOM 6423 C CA . THR A 1 861 ? -25.956 42.250 -19.476 1.00 94.75 861 THR A CA 1
ATOM 6424 C C . THR A 1 861 ? -25.798 40.948 -20.264 1.00 94.75 861 THR A C 1
ATOM 6426 O O . THR A 1 861 ? -26.687 40.568 -21.036 1.00 94.75 861 THR A O 1
ATOM 6429 N N . ALA A 1 862 ? -24.671 40.268 -20.038 1.00 93.75 862 ALA A N 1
ATOM 6430 C CA . ALA A 1 862 ? -24.306 38.981 -20.631 1.00 93.75 862 ALA A CA 1
ATOM 6431 C C . ALA A 1 862 ? -24.888 37.791 -19.846 1.00 93.75 862 ALA A C 1
ATOM 6433 O O . ALA A 1 862 ? -25.340 36.805 -20.434 1.00 93.75 862 ALA A O 1
ATOM 6434 N N . GLY A 1 863 ? -24.924 37.909 -18.517 1.00 95.06 863 GLY A N 1
ATOM 6435 C CA . GLY A 1 863 ? -25.332 36.846 -17.602 1.00 95.06 863 GLY A CA 1
ATOM 6436 C C . GLY A 1 863 ? -25.363 37.300 -16.141 1.00 95.06 863 GLY A C 1
ATOM 6437 O O . GLY A 1 863 ? -25.220 38.489 -15.841 1.00 95.06 863 GLY A O 1
ATOM 6438 N N . LEU A 1 864 ? -25.513 36.351 -15.222 1.00 95.38 864 LEU A N 1
ATOM 6439 C CA . LEU A 1 864 ? -25.211 36.529 -13.798 1.00 95.38 864 LEU A CA 1
ATOM 6440 C C . LEU A 1 864 ? -24.443 35.319 -13.261 1.00 95.38 864 LEU A C 1
ATOM 6442 O O . LEU A 1 864 ? -24.489 34.252 -13.864 1.00 95.38 864 LEU A O 1
ATOM 6446 N N . VAL A 1 865 ? -23.753 35.498 -12.136 1.00 95.50 865 VAL A N 1
ATOM 6447 C CA . VAL A 1 865 ? -23.115 34.406 -11.383 1.00 95.50 865 VAL A CA 1
ATOM 6448 C C . VAL A 1 865 ? -23.378 34.604 -9.897 1.00 95.50 865 VAL A C 1
ATOM 6450 O O . VAL A 1 865 ? -23.317 35.738 -9.401 1.00 95.50 865 VAL A O 1
ATOM 6453 N N . THR A 1 866 ? -23.665 33.527 -9.180 1.00 93.38 866 THR A N 1
ATOM 6454 C CA . THR A 1 866 ? -23.813 33.502 -7.722 1.00 93.38 866 THR A CA 1
ATOM 6455 C C . THR A 1 866 ? -22.487 33.132 -7.031 1.00 93.38 866 THR A C 1
ATOM 6457 O O . THR A 1 866 ? -21.457 33.028 -7.693 1.00 93.38 866 THR A O 1
ATOM 6460 N N . ILE A 1 867 ? -22.438 33.016 -5.695 1.00 90.44 867 ILE A N 1
ATOM 6461 C CA . ILE A 1 867 ? -21.269 32.376 -5.043 1.00 90.44 867 ILE A CA 1
ATOM 6462 C C . ILE A 1 867 ? -21.450 30.860 -4.960 1.00 90.44 867 ILE A C 1
ATOM 6464 O O . ILE A 1 867 ? -20.479 30.132 -4.794 1.00 90.44 867 ILE A O 1
ATOM 6468 N N . GLU A 1 868 ? -22.694 30.412 -5.066 1.00 88.06 868 GLU A N 1
ATOM 6469 C CA . GLU A 1 868 ? -23.092 29.022 -5.067 1.00 88.06 868 GLU A CA 1
ATOM 6470 C C . GLU A 1 868 ? -22.576 28.335 -6.368 1.00 88.06 868 GLU A C 1
ATOM 6472 O O . GLU A 1 868 ? -21.802 27.385 -6.256 1.00 88.06 868 GLU A O 1
ATOM 6477 N N . ASP A 1 869 ? -22.783 28.932 -7.556 1.00 87.94 869 ASP A N 1
ATOM 6478 C CA . ASP A 1 869 ? -22.234 28.469 -8.859 1.00 87.94 869 ASP A CA 1
ATOM 6479 C C . ASP A 1 869 ? -20.688 28.331 -8.839 1.00 87.94 869 ASP A C 1
ATOM 6481 O O . ASP A 1 869 ? -20.098 27.431 -9.427 1.00 87.94 869 ASP A O 1
ATOM 6485 N N . LEU A 1 870 ? -19.991 29.237 -8.139 1.00 89.50 870 LEU A N 1
ATOM 6486 C CA . LEU A 1 870 ? -18.518 29.265 -8.069 1.00 89.50 870 LEU A CA 1
ATOM 6487 C C . LEU A 1 870 ? -17.928 28.213 -7.114 1.00 89.50 870 LEU A C 1
ATOM 6489 O O . LEU A 1 870 ? -16.708 28.041 -7.076 1.00 89.50 870 LEU A O 1
ATOM 6493 N N . LEU A 1 871 ? -18.767 27.578 -6.291 1.00 86.56 871 LEU A N 1
ATOM 6494 C CA . LEU A 1 871 ? -18.383 26.504 -5.372 1.00 86.56 871 LEU A CA 1
ATOM 6495 C C . LEU A 1 871 ? -18.718 25.127 -5.951 1.00 86.56 871 LEU A C 1
ATOM 6497 O O . LEU A 1 871 ? -17.968 24.182 -5.722 1.00 86.56 871 LEU A O 1
ATOM 6501 N N . GLU A 1 872 ? -19.785 25.032 -6.739 1.00 85.25 872 GLU A N 1
ATOM 6502 C CA . GLU A 1 872 ? -20.116 23.869 -7.568 1.00 85.25 872 GLU A CA 1
ATOM 6503 C C . GLU A 1 872 ? -18.950 23.494 -8.498 1.00 85.25 872 GLU A C 1
ATOM 6505 O O . GLU A 1 872 ? -18.514 22.348 -8.528 1.00 85.25 872 GLU A O 1
ATOM 6510 N N . GLU A 1 873 ? -18.296 24.489 -9.103 1.00 86.75 873 GLU A N 1
ATOM 6511 C CA . GLU A 1 873 ? -17.084 24.313 -9.923 1.00 86.75 873 GLU A CA 1
ATOM 6512 C C . GLU A 1 873 ? -15.822 23.868 -9.145 1.00 86.75 873 GLU A C 1
ATOM 6514 O O . GLU A 1 873 ? -14.749 23.724 -9.732 1.00 86.75 873 GLU A O 1
ATOM 6519 N N . ILE A 1 874 ? -15.928 23.663 -7.826 1.00 84.62 874 ILE A N 1
ATOM 6520 C CA . ILE A 1 874 ? -14.896 23.061 -6.962 1.00 84.62 874 ILE A CA 1
ATOM 6521 C C . ILE A 1 874 ? -15.348 21.698 -6.422 1.00 84.62 874 ILE A C 1
ATOM 6523 O O . ILE A 1 874 ? -14.526 20.793 -6.297 1.00 84.62 874 ILE A O 1
ATOM 6527 N N . VAL A 1 875 ? -16.621 21.581 -6.039 1.00 79.81 875 VAL A N 1
ATOM 6528 C CA . VAL A 1 875 ? -17.168 20.471 -5.236 1.00 79.81 875 VAL A CA 1
ATOM 6529 C C . VAL A 1 875 ? -17.938 19.448 -6.087 1.00 79.81 875 VAL A C 1
ATOM 6531 O O . VAL A 1 875 ? -18.119 18.314 -5.651 1.00 79.81 875 VAL A O 1
ATOM 6534 N N . GLY A 1 876 ? -18.346 19.819 -7.302 1.00 75.25 876 GLY A N 1
ATOM 6535 C CA . GLY A 1 876 ? -19.365 19.119 -8.084 1.00 75.25 876 GLY A CA 1
ATOM 6536 C C . GLY A 1 876 ? -20.783 19.594 -7.743 1.00 75.25 876 GLY A C 1
ATOM 6537 O O . GLY A 1 876 ? -20.966 20.423 -6.852 1.00 75.25 876 GLY A O 1
ATOM 6538 N N . GLU A 1 877 ? -21.766 19.052 -8.469 1.00 70.56 877 GLU A N 1
ATOM 6539 C CA . GLU A 1 877 ? -23.205 19.355 -8.354 1.00 70.56 877 GLU A CA 1
ATOM 6540 C C . GLU A 1 877 ? -23.681 19.311 -6.887 1.00 70.56 877 GLU A C 1
ATOM 6542 O O . GLU A 1 877 ? -23.619 18.263 -6.231 1.00 70.56 877 GLU A O 1
ATOM 6547 N N . ILE A 1 878 ? -24.168 20.438 -6.358 1.00 61.91 878 ILE A N 1
ATOM 6548 C CA . ILE A 1 878 ? -24.557 20.550 -4.941 1.00 61.91 878 ILE A CA 1
ATOM 6549 C C . ILE A 1 878 ? -26.064 20.305 -4.788 1.00 61.91 878 ILE A C 1
ATOM 6551 O O . ILE A 1 878 ? -26.850 21.248 -4.728 1.00 61.91 878 ILE A O 1
ATOM 6555 N N . GLN A 1 879 ? -26.453 19.031 -4.684 1.00 53.62 879 GLN A N 1
ATOM 6556 C CA . GLN A 1 879 ? -27.848 18.616 -4.464 1.00 53.62 879 GLN A CA 1
ATOM 6557 C C . GLN A 1 879 ? -28.454 19.248 -3.192 1.00 53.62 879 GLN A C 1
ATOM 6559 O O . GLN A 1 879 ? -27.885 19.137 -2.100 1.00 53.62 879 GLN A O 1
ATOM 6564 N N . ASP A 1 880 ? -29.624 19.876 -3.324 1.00 55.94 880 ASP A N 1
ATOM 6565 C CA . ASP A 1 880 ? -30.412 20.442 -2.220 1.00 55.94 880 ASP A CA 1
ATOM 6566 C C . ASP A 1 880 ? -31.339 19.382 -1.585 1.00 55.94 880 ASP A C 1
ATOM 6568 O O . ASP A 1 880 ? -31.634 18.338 -2.167 1.00 55.94 880 ASP A O 1
ATOM 6572 N N . GLU A 1 881 ? -31.883 19.662 -0.395 1.00 50.53 881 GLU A N 1
ATOM 6573 C CA . GLU A 1 881 ? -32.804 18.777 0.350 1.00 50.53 881 GLU A CA 1
ATOM 6574 C C . GLU A 1 881 ? -34.132 18.473 -0.390 1.00 50.53 881 GLU A C 1
ATOM 6576 O O . GLU A 1 881 ? -34.964 17.707 0.108 1.00 50.53 881 GLU A O 1
ATOM 6581 N N . TYR A 1 882 ? -34.346 19.082 -1.561 1.00 52.38 882 TYR A N 1
ATOM 6582 C CA . TYR A 1 882 ? -35.546 18.981 -2.395 1.00 52.38 882 TYR A CA 1
ATOM 6583 C C . TYR A 1 882 ? -35.294 18.349 -3.770 1.00 52.38 882 TYR A C 1
ATOM 6585 O O . TYR A 1 882 ? -36.267 18.090 -4.487 1.00 52.38 882 TYR A O 1
ATOM 6593 N N . ASP A 1 883 ? -34.037 18.084 -4.136 1.00 49.75 883 ASP A N 1
ATOM 6594 C CA . ASP A 1 883 ? -33.716 17.461 -5.415 1.00 49.75 883 ASP A CA 1
ATOM 6595 C C . ASP A 1 883 ? -34.120 15.985 -5.422 1.00 49.75 883 ASP A C 1
ATOM 6597 O O . ASP A 1 883 ? -33.923 15.230 -4.467 1.00 49.75 883 ASP A O 1
ATOM 6601 N N . VAL A 1 884 ? -34.740 15.566 -6.524 1.00 49.25 884 VAL A N 1
ATOM 6602 C CA . VAL A 1 884 ? -35.195 14.190 -6.711 1.00 49.25 884 VAL A CA 1
ATOM 6603 C C . VAL A 1 884 ? -34.125 13.449 -7.496 1.00 49.25 884 VAL A C 1
ATOM 6605 O O . VAL A 1 884 ? -33.935 13.743 -8.673 1.00 49.25 884 VAL A O 1
ATOM 6608 N N . GLU A 1 885 ? -33.467 12.468 -6.869 1.00 46.28 885 GLU A N 1
ATOM 6609 C CA . GLU A 1 885 ? -32.552 11.546 -7.554 1.00 46.28 885 GLU A CA 1
ATOM 6610 C C . GLU A 1 885 ? -33.227 10.963 -8.815 1.00 46.28 885 GLU A C 1
ATOM 6612 O O . GLU A 1 885 ? -34.104 10.098 -8.710 1.00 46.28 885 GLU A O 1
ATOM 6617 N N . GLU A 1 886 ? -32.817 11.389 -10.018 1.00 51.19 886 GLU A N 1
ATOM 6618 C CA . GLU A 1 886 ? -33.089 10.600 -11.221 1.00 51.19 886 GLU A CA 1
ATOM 6619 C C . GLU A 1 886 ? -32.240 9.322 -11.121 1.00 51.19 886 GLU A C 1
ATOM 6621 O O . GLU A 1 886 ? -31.008 9.399 -11.075 1.00 51.19 886 GLU A O 1
ATOM 6626 N N . PRO A 1 887 ? -32.848 8.124 -11.044 1.00 49.19 887 PRO A N 1
ATOM 6627 C CA . PRO A 1 887 ? -32.080 6.917 -10.802 1.00 49.19 887 PRO A CA 1
ATOM 6628 C C . PRO A 1 887 ? -31.254 6.578 -12.045 1.00 49.19 887 PRO A C 1
ATOM 6630 O O . PRO A 1 887 ? -31.819 6.176 -13.062 1.00 49.19 887 PRO A O 1
ATOM 6633 N N . MET A 1 888 ? -29.922 6.645 -11.914 1.00 54.81 888 MET A N 1
ATOM 6634 C CA . MET A 1 888 ? -28.905 6.354 -12.950 1.00 54.81 888 MET A CA 1
ATOM 6635 C C . MET A 1 888 ? -29.146 5.074 -13.771 1.00 54.81 888 MET A C 1
ATOM 6637 O O . MET A 1 888 ? -28.560 4.898 -14.833 1.00 54.81 888 MET A O 1
ATOM 6641 N N . VAL A 1 889 ? -29.958 4.140 -13.266 1.00 56.97 889 VAL A N 1
ATOM 6642 C CA . VAL A 1 889 ? -30.368 2.919 -13.965 1.00 56.97 889 VAL A CA 1
ATOM 6643 C C . VAL A 1 889 ? -31.899 2.831 -13.982 1.00 56.97 889 VAL A C 1
ATOM 6645 O O . VAL A 1 889 ? -32.513 2.131 -13.170 1.00 56.97 889 VAL A O 1
ATOM 6648 N N . VAL A 1 890 ? -32.539 3.530 -14.925 1.00 70.69 890 VAL A N 1
ATOM 6649 C CA . VAL A 1 890 ? -33.993 3.443 -15.139 1.00 70.69 890 VAL A CA 1
ATOM 6650 C C . VAL A 1 890 ? -34.311 2.106 -15.807 1.00 70.69 890 VAL A C 1
ATOM 6652 O O . VAL A 1 890 ? -34.182 1.943 -17.022 1.00 70.69 890 VAL A O 1
ATOM 6655 N N . ARG A 1 891 ? -34.734 1.116 -15.019 1.00 64.88 891 ARG A N 1
ATOM 6656 C CA . ARG A 1 891 ? -35.085 -0.213 -15.534 1.00 64.88 891 ARG A CA 1
ATOM 6657 C C . ARG A 1 891 ? -36.359 -0.152 -16.389 1.00 64.88 891 ARG A C 1
ATOM 6659 O O . ARG A 1 891 ? -37.434 0.155 -15.881 1.00 64.88 891 ARG A O 1
ATOM 6666 N N . LEU A 1 892 ? -36.228 -0.446 -17.684 1.00 78.31 892 LEU A N 1
ATOM 6667 C CA . LEU A 1 892 ? -37.300 -0.349 -18.684 1.00 78.31 892 LEU A CA 1
ATOM 6668 C C . LEU A 1 892 ? -38.068 -1.669 -18.844 1.00 78.31 892 LEU A C 1
ATOM 6670 O O . LEU A 1 892 ? -39.259 -1.660 -19.153 1.00 78.31 892 LEU A O 1
ATOM 6674 N N . SER A 1 893 ? -37.401 -2.804 -18.621 1.00 79.44 893 SER A N 1
ATOM 6675 C CA . SER A 1 893 ? -38.008 -4.138 -18.581 1.00 79.44 893 SER A CA 1
ATOM 6676 C C . SER A 1 893 ? -37.197 -5.083 -17.682 1.00 79.44 893 SER A C 1
ATOM 6678 O O . SER A 1 893 ? -36.208 -4.682 -17.064 1.00 79.44 893 SER A O 1
ATOM 6680 N N . ASP A 1 894 ? -37.589 -6.356 -17.587 1.00 73.25 894 ASP A N 1
ATOM 6681 C CA . ASP A 1 894 ? -36.793 -7.350 -16.857 1.00 73.25 894 ASP A CA 1
ATOM 6682 C C . ASP A 1 894 ? -35.373 -7.500 -17.442 1.00 73.25 894 ASP A C 1
ATOM 6684 O O . ASP A 1 894 ? -34.428 -7.683 -16.672 1.00 73.25 894 ASP A O 1
ATOM 6688 N N . ASP A 1 895 ? -35.205 -7.322 -18.758 1.00 79.50 895 ASP A N 1
ATOM 6689 C CA . ASP A 1 895 ? -33.941 -7.523 -19.485 1.00 79.50 895 ASP A CA 1
ATOM 6690 C C . ASP A 1 895 ? -33.269 -6.216 -19.982 1.00 79.50 895 ASP A C 1
ATOM 6692 O O . ASP A 1 895 ? -32.137 -6.262 -20.461 1.00 79.50 895 ASP A O 1
ATOM 6696 N N . GLU A 1 896 ? -33.916 -5.045 -19.859 1.00 62.19 896 GLU A N 1
ATOM 6697 C CA . GLU A 1 896 ? -33.379 -3.743 -20.308 1.00 62.19 896 GLU A CA 1
ATOM 6698 C C . GLU A 1 896 ? -33.446 -2.643 -19.235 1.00 62.19 896 GLU A C 1
ATOM 6700 O O . GLU A 1 896 ? -34.421 -2.518 -18.489 1.00 62.19 896 GLU A O 1
ATOM 6705 N N . ALA A 1 897 ? -32.445 -1.760 -19.234 1.00 69.44 897 ALA A N 1
ATOM 6706 C CA . ALA A 1 897 ? -32.440 -0.503 -18.491 1.00 69.44 897 ALA A CA 1
ATOM 6707 C C . ALA A 1 897 ? -31.811 0.623 -19.326 1.00 69.44 897 ALA A C 1
ATOM 6709 O O . ALA A 1 897 ? -30.880 0.372 -20.093 1.00 69.44 897 ALA A O 1
ATOM 6710 N N . ARG A 1 898 ? -32.296 1.859 -19.150 1.00 66.44 898 ARG A N 1
ATOM 6711 C CA . ARG A 1 898 ? -31.552 3.066 -19.529 1.00 66.44 898 ARG A CA 1
ATOM 6712 C C . ARG A 1 898 ? -30.473 3.286 -18.473 1.00 66.44 898 ARG A C 1
ATOM 6714 O O . ARG A 1 898 ? -30.764 3.171 -17.284 1.00 66.44 898 ARG A O 1
ATOM 6721 N N . VAL A 1 899 ? -29.264 3.588 -18.922 1.00 71.19 899 VAL A N 1
ATOM 6722 C CA . VAL A 1 899 ? -28.187 4.142 -18.101 1.00 71.19 899 VAL A CA 1
ATOM 6723 C C . VAL A 1 899 ? -27.777 5.437 -18.784 1.00 71.19 899 VAL A C 1
ATOM 6725 O O . VAL A 1 899 ? -27.636 5.429 -20.012 1.00 71.19 899 VAL A O 1
ATOM 6728 N N . ASP A 1 900 ? -27.647 6.509 -18.012 1.00 53.19 900 ASP A N 1
ATOM 6729 C CA . ASP A 1 900 ? -27.080 7.791 -18.446 1.00 53.19 900 ASP A CA 1
ATOM 6730 C C . ASP A 1 900 ? -25.637 7.923 -17.927 1.00 53.19 900 ASP A C 1
ATOM 6732 O O . ASP A 1 900 ? -25.376 7.443 -16.798 1.00 53.19 900 ASP A O 1
#

Radius of gyration: 43.11 Å; Cα contacts (8 Å, |Δi|>4): 1652; chains: 1; bounding box: 141×89×119 Å